Protein AF-A0A4V3HRI1-F1 (afdb_monomer_lite)

Structure (mmCIF, N/CA/C/O backbone):
data_AF-A0A4V3HRI1-F1
#
_entry.id   AF-A0A4V3HRI1-F1
#
loop_
_atom_site.group_PDB
_atom_site.id
_atom_site.type_symbol
_atom_site.label_atom_id
_atom_site.label_alt_id
_atom_site.label_comp_id
_atom_site.label_asym_id
_atom_site.label_entity_id
_atom_site.label_seq_id
_atom_site.pdbx_PDB_ins_code
_atom_site.Cartn_x
_atom_site.Cartn_y
_atom_site.Cartn_z
_atom_site.occupancy
_atom_site.B_iso_or_equiv
_atom_site.auth_seq_id
_atom_site.auth_comp_id
_atom_site.auth_asym_id
_atom_site.auth_atom_id
_atom_site.pdbx_PDB_model_num
ATOM 1 N N . MET A 1 1 ? -10.577 35.978 20.098 1.00 24.92 1 MET A N 1
ATOM 2 C CA . MET A 1 1 ? -11.403 35.533 21.237 1.00 24.92 1 MET A CA 1
ATOM 3 C C . MET A 1 1 ? -12.695 36.337 21.201 1.00 24.92 1 MET A C 1
ATOM 5 O O . MET A 1 1 ? -12.638 37.514 21.537 1.00 24.92 1 MET A O 1
ATOM 9 N N . PRO A 1 2 ? -13.817 35.806 20.691 1.00 27.47 2 PRO A N 1
ATOM 10 C CA . PRO A 1 2 ? -15.102 36.472 20.856 1.00 27.47 2 PRO A CA 1
ATOM 11 C C . PRO A 1 2 ? -15.530 36.377 22.327 1.00 27.47 2 PRO A C 1
ATOM 13 O O . PRO A 1 2 ? -15.327 35.348 22.966 1.00 27.47 2 PRO A O 1
ATOM 16 N N . SER A 1 3 ? -16.062 37.483 22.841 1.00 28.25 3 SER A N 1
ATOM 17 C CA . SER A 1 3 ? -16.582 37.689 24.197 1.00 28.25 3 SER A CA 1
ATOM 18 C C . SER A 1 3 ? -17.557 36.592 24.644 1.00 28.25 3 SER A C 1
ATOM 20 O O . SER A 1 3 ? -18.408 36.182 23.858 1.00 28.25 3 SER A O 1
ATOM 22 N N . ALA A 1 4 ? -17.456 36.171 25.910 1.00 33.59 4 ALA A N 1
ATOM 23 C CA . ALA A 1 4 ? -18.342 35.203 26.557 1.00 33.59 4 ALA A CA 1
ATOM 24 C C . ALA A 1 4 ? -19.813 35.651 26.469 1.00 33.59 4 ALA A C 1
ATOM 26 O O . ALA A 1 4 ? -20.189 36.699 26.996 1.00 33.59 4 ALA A O 1
ATOM 27 N N . VAL A 1 5 ? -20.616 34.860 25.762 1.00 35.09 5 VAL A N 1
ATOM 28 C CA . VAL A 1 5 ? -22.081 34.936 25.722 1.00 35.09 5 VAL A CA 1
ATOM 29 C C . VAL A 1 5 ? -22.601 34.010 26.829 1.00 35.09 5 VAL A C 1
ATOM 31 O O . VAL A 1 5 ? -21.946 33.012 27.121 1.00 35.09 5 VAL A O 1
ATOM 34 N N . ALA A 1 6 ? -23.721 34.353 27.475 1.00 45.34 6 ALA A N 1
ATOM 35 C CA . ALA A 1 6 ? -24.346 33.544 28.528 1.00 45.34 6 ALA A CA 1
ATOM 36 C C . ALA A 1 6 ? -24.408 32.049 28.139 1.00 45.34 6 ALA A C 1
ATOM 38 O O . ALA A 1 6 ? -24.847 31.736 27.033 1.00 45.34 6 ALA A O 1
ATOM 39 N N . GLU A 1 7 ? -23.935 31.155 29.019 1.00 64.19 7 GLU A N 1
ATOM 40 C CA . GLU A 1 7 ? -23.859 29.708 28.758 1.00 64.19 7 GLU A CA 1
ATOM 41 C C . GLU A 1 7 ? -25.259 29.158 28.453 1.00 64.19 7 GLU A C 1
ATOM 43 O O . GLU A 1 7 ? -26.156 29.252 29.290 1.00 64.19 7 GLU A O 1
ATOM 48 N N . GLY A 1 8 ? -25.460 28.621 27.247 1.00 78.94 8 GLY A N 1
ATOM 49 C CA . GLY A 1 8 ? -26.706 27.967 26.843 1.00 78.94 8 GLY A CA 1
ATOM 50 C C . GLY A 1 8 ? -26.568 26.445 26.868 1.00 78.94 8 GLY A C 1
ATOM 51 O O . GLY A 1 8 ? -25.499 25.897 27.137 1.00 78.94 8 GLY A O 1
ATOM 52 N N . VAL A 1 9 ? -27.649 25.722 26.571 1.00 86.75 9 VAL A N 1
ATOM 53 C CA . VAL A 1 9 ? -27.617 24.252 26.525 1.00 86.75 9 VAL A CA 1
ATOM 54 C C . VAL A 1 9 ? -26.749 23.792 25.353 1.00 86.75 9 VAL A C 1
ATOM 56 O O . VAL A 1 9 ? -26.982 24.184 24.206 1.00 86.75 9 VAL A O 1
ATOM 59 N N . ARG A 1 10 ? -25.754 22.942 25.624 1.00 90.12 10 ARG A N 1
ATOM 60 C CA . ARG A 1 10 ? -24.903 22.331 24.590 1.00 90.12 10 ARG A CA 1
ATOM 61 C C . ARG A 1 10 ? -25.317 20.888 24.391 1.00 90.12 10 ARG A C 1
ATOM 63 O O . ARG A 1 10 ? -25.304 20.121 25.347 1.00 90.12 10 ARG A O 1
ATOM 70 N N . ILE A 1 11 ? -25.647 20.531 23.156 1.00 89.44 11 ILE A N 1
ATOM 71 C CA . ILE A 1 11 ? -26.161 19.213 22.791 1.00 89.44 11 ILE A CA 1
ATOM 72 C C . ILE A 1 11 ? -25.170 18.545 21.837 1.00 89.44 11 ILE A C 1
ATOM 74 O O . ILE A 1 11 ? -24.733 19.156 20.860 1.00 89.44 11 ILE A O 1
ATOM 78 N N . ALA A 1 12 ? -24.828 17.291 22.108 1.00 87.75 12 ALA A N 1
ATOM 79 C CA . ALA A 1 12 ? -24.123 16.408 21.193 1.00 87.75 12 ALA A CA 1
ATOM 80 C C . ALA A 1 12 ? -24.997 15.185 20.898 1.00 87.75 12 ALA A C 1
ATOM 82 O O . ALA A 1 12 ? -25.591 14.597 21.799 1.00 87.75 12 ALA A O 1
ATOM 83 N N . ILE A 1 13 ? -25.093 14.839 19.621 1.00 85.75 13 ILE A N 1
ATOM 84 C CA . ILE A 1 13 ? -25.907 13.741 19.117 1.00 85.75 13 ILE A CA 1
ATOM 85 C C . ILE A 1 13 ? -25.004 12.874 18.252 1.00 85.75 13 ILE A C 1
ATOM 87 O O . ILE A 1 13 ? -24.439 13.363 17.271 1.00 85.75 13 ILE A O 1
ATOM 91 N N . ASP A 1 14 ? -24.892 11.593 18.570 1.00 80.38 14 ASP A N 1
ATOM 92 C CA . ASP A 1 14 ? -24.303 10.630 17.650 1.00 80.38 14 ASP A CA 1
ATOM 93 C C . ASP A 1 14 ? -25.384 9.736 17.054 1.00 80.38 14 ASP A C 1
ATOM 95 O O . ASP A 1 14 ? -26.203 9.139 17.756 1.00 80.38 14 ASP A O 1
ATOM 99 N N . ARG A 1 15 ? -25.416 9.682 15.722 1.00 74.12 15 ARG A N 1
ATOM 100 C CA . ARG A 1 15 ? -26.339 8.828 14.985 1.00 74.12 15 ARG A CA 1
ATOM 101 C C . ARG A 1 15 ? -25.663 7.503 14.658 1.00 74.12 15 ARG A C 1
ATOM 103 O O . ARG A 1 15 ? -25.000 7.371 13.621 1.00 74.12 15 ARG A O 1
ATOM 110 N N . GLY A 1 16 ? -25.963 6.495 15.464 1.00 67.56 16 GLY A N 1
ATOM 111 C CA . GLY A 1 16 ? -25.709 5.102 15.133 1.00 67.56 16 GLY A CA 1
ATOM 112 C C . GLY A 1 16 ? -26.738 4.522 14.153 1.00 67.56 16 GLY A C 1
ATOM 113 O O . GLY A 1 16 ? -27.706 5.168 13.743 1.00 67.56 16 GLY A O 1
ATOM 114 N N . GLY A 1 17 ? -26.520 3.261 13.767 1.00 63.25 17 GLY A N 1
ATOM 115 C CA . GLY A 1 17 ? -27.473 2.501 12.947 1.00 63.25 17 GLY A CA 1
ATOM 116 C C . GLY A 1 17 ? -28.652 1.915 13.737 1.00 63.25 17 GLY A C 1
ATOM 117 O O . GLY A 1 17 ? -29.704 1.662 13.156 1.00 63.25 17 GLY A O 1
ATOM 118 N N . THR A 1 18 ? -28.473 1.687 15.044 1.00 64.88 18 THR A N 1
ATOM 119 C CA . THR A 1 18 ? -29.500 1.098 15.934 1.00 64.88 18 THR A CA 1
ATOM 120 C C . THR A 1 18 ? -30.040 2.121 16.934 1.00 64.88 18 THR A C 1
ATOM 122 O O . THR A 1 18 ? -31.243 2.166 17.185 1.00 64.88 18 THR A O 1
ATOM 125 N N . PHE A 1 19 ? -29.159 2.965 17.476 1.00 74.06 19 PHE A N 1
ATOM 126 C CA . PHE A 1 19 ? -29.505 3.987 18.455 1.00 74.06 19 PHE A CA 1
ATOM 127 C C . PHE A 1 19 ? -28.988 5.361 18.032 1.00 74.06 19 PHE A C 1
ATOM 129 O O . PHE A 1 19 ? -27.998 5.471 17.308 1.00 74.06 19 PHE A O 1
ATOM 136 N N . TYR A 1 20 ? -29.663 6.396 18.513 1.00 77.56 20 TYR A N 1
ATOM 137 C CA . TYR A 1 20 ? -29.089 7.716 18.702 1.00 77.56 20 TYR A CA 1
ATOM 138 C C . TYR A 1 20 ? -28.599 7.846 20.134 1.00 77.56 20 TYR A C 1
ATOM 140 O O . TYR A 1 20 ? -29.365 7.592 21.066 1.00 77.56 20 TYR A O 1
ATOM 148 N N . ASP A 1 21 ? -27.367 8.308 20.282 1.00 83.69 21 ASP A N 1
ATOM 149 C CA . ASP A 1 21 ? -26.770 8.618 21.569 1.00 83.69 21 ASP A CA 1
ATOM 150 C C . ASP A 1 21 ? -26.835 10.130 21.782 1.00 83.69 21 ASP A C 1
ATOM 152 O O . ASP A 1 21 ? -26.384 10.915 20.945 1.00 83.69 21 ASP A O 1
ATOM 156 N N . PHE A 1 22 ? -27.434 10.540 22.895 1.00 85.69 22 PHE A N 1
ATOM 157 C CA . PHE A 1 22 ? -27.585 11.938 23.266 1.00 85.69 22 PHE A CA 1
ATOM 158 C C . PHE A 1 22 ? -26.716 12.245 24.472 1.00 85.69 22 PHE A C 1
ATOM 160 O O . PHE A 1 22 ? -26.751 11.530 25.471 1.00 85.69 22 PHE A O 1
ATOM 167 N N . TRP A 1 23 ? -25.993 13.354 24.385 1.00 91.56 23 TRP A N 1
ATOM 168 C CA . TRP A 1 23 ? -25.315 13.990 25.502 1.00 91.56 23 TRP A CA 1
ATOM 169 C C . TRP A 1 23 ? -25.706 15.466 25.529 1.00 91.56 23 TRP A C 1
ATOM 171 O O . TRP A 1 23 ? -25.721 16.131 24.489 1.00 91.56 23 TRP A O 1
ATOM 181 N N . ALA A 1 24 ? -26.006 16.007 26.704 1.00 89.31 24 ALA A N 1
ATOM 182 C CA . ALA A 1 24 ? -26.218 17.435 26.863 1.00 89.31 24 ALA A CA 1
ATOM 183 C C . ALA A 1 24 ? -25.649 17.974 28.172 1.00 89.31 24 ALA A C 1
ATOM 185 O O . ALA A 1 24 ? -25.864 17.412 29.247 1.00 89.31 24 ALA A O 1
ATOM 186 N N . ARG A 1 25 ? -24.994 19.135 28.073 1.00 90.12 25 ARG A N 1
ATOM 187 C CA . ARG A 1 25 ? -24.621 19.957 29.224 1.00 90.12 25 ARG A CA 1
ATOM 188 C C . ARG A 1 25 ? -25.647 21.068 29.385 1.00 90.12 25 ARG A C 1
ATOM 190 O O . ARG A 1 25 ? -25.727 21.965 28.540 1.00 90.12 25 ARG A O 1
ATOM 197 N N . VAL A 1 26 ? -26.396 21.008 30.480 1.00 88.12 26 VAL A N 1
ATOM 198 C CA . VAL A 1 26 ? -27.346 22.046 30.887 1.00 88.12 26 VAL A CA 1
ATOM 199 C C . VAL A 1 26 ? -26.661 22.963 31.911 1.00 88.12 26 VAL A C 1
ATOM 201 O O . VAL A 1 26 ? -26.183 22.467 32.935 1.00 88.12 26 VAL A O 1
ATOM 204 N N . PRO A 1 27 ? -26.572 24.281 31.662 1.00 83.88 27 PRO A N 1
ATOM 205 C CA . PRO A 1 27 ? -26.036 25.234 32.631 1.00 83.88 27 PRO A CA 1
ATOM 206 C C . PRO A 1 27 ? -26.767 25.138 33.978 1.00 83.88 27 PRO A C 1
ATOM 208 O O . PRO A 1 27 ? -27.993 25.132 34.025 1.00 83.88 27 PRO A O 1
ATOM 211 N N . GLY A 1 28 ? -26.018 25.051 35.079 1.00 78.31 28 GLY A N 1
ATOM 212 C CA . GLY A 1 28 ? -26.578 24.940 36.433 1.00 78.31 28 GLY A CA 1
ATOM 213 C C . GLY A 1 28 ? -26.959 23.525 36.888 1.00 78.31 28 GLY A C 1
ATOM 214 O O . GLY A 1 28 ? -27.285 23.355 38.059 1.00 78.31 28 GLY A O 1
ATOM 215 N N . HIS A 1 29 ? -26.877 22.506 36.026 1.00 81.06 29 HIS A N 1
ATOM 216 C CA . HIS A 1 29 ? -27.006 21.103 36.439 1.00 81.06 29 HIS A CA 1
ATOM 217 C C . HIS A 1 29 ? -25.636 20.517 36.822 1.00 81.06 29 HIS A C 1
ATOM 219 O O . HIS A 1 29 ? -24.636 20.751 36.140 1.00 81.06 29 HIS A O 1
ATOM 225 N N . GLU A 1 30 ? -25.583 19.730 37.905 1.00 75.38 30 GLU A N 1
ATOM 226 C CA . GLU A 1 30 ? -24.346 19.051 38.332 1.00 75.38 30 GLU A CA 1
ATOM 227 C C . GLU A 1 30 ? -23.946 17.927 37.365 1.00 75.38 30 GLU A C 1
ATOM 229 O O . GLU A 1 30 ? -22.768 17.787 37.024 1.00 75.38 30 GLU A O 1
ATOM 234 N N . LYS A 1 31 ? -24.934 17.162 36.885 1.00 79.50 31 LYS A N 1
ATOM 235 C CA . LYS A 1 31 ? -24.743 16.019 35.985 1.00 79.50 31 LYS A CA 1
ATOM 236 C C . LYS A 1 31 ? -25.119 16.355 34.547 1.00 79.50 31 LYS A C 1
ATOM 238 O O . LYS A 1 31 ? -26.060 17.109 34.297 1.00 79.50 31 LYS A O 1
ATOM 243 N N . ASP A 1 32 ? -24.397 15.739 33.621 1.00 85.88 32 ASP A N 1
ATOM 244 C CA . ASP A 1 32 ? -24.746 15.749 32.204 1.00 85.88 32 ASP A CA 1
ATOM 245 C C . ASP A 1 32 ? -25.977 14.873 31.957 1.00 85.88 32 ASP A C 1
ATOM 247 O O . ASP A 1 32 ? -26.198 13.878 32.648 1.00 85.88 32 ASP A O 1
ATOM 251 N N . VAL A 1 33 ? -26.777 15.237 30.958 1.00 85.94 33 VAL A N 1
ATOM 252 C CA . VAL A 1 33 ? -27.918 14.432 30.515 1.00 85.94 33 VAL A CA 1
ATOM 253 C C . VAL A 1 33 ? -27.425 13.482 29.431 1.00 85.94 33 VAL A C 1
ATOM 255 O O . VAL A 1 33 ? -27.007 13.944 28.369 1.00 85.94 33 VAL A O 1
ATOM 258 N N . VAL A 1 34 ? -27.479 12.173 29.684 1.00 87.00 34 VAL A N 1
ATOM 259 C CA . VAL A 1 34 ? -27.022 11.141 28.742 1.00 87.00 34 VAL A CA 1
ATOM 260 C C . VAL A 1 34 ? -28.089 10.068 28.587 1.00 87.00 34 VAL A C 1
ATOM 262 O O . VAL A 1 34 ? -28.525 9.483 29.569 1.00 87.00 34 VAL A O 1
ATOM 265 N N . PHE A 1 35 ? -28.533 9.798 27.360 1.00 85.94 35 PHE A N 1
ATOM 266 C CA . PHE A 1 35 ? -29.503 8.730 27.098 1.00 85.94 35 PHE A CA 1
ATOM 267 C C . PHE A 1 35 ? -29.447 8.255 25.647 1.00 85.94 35 PHE A C 1
ATOM 269 O O . PHE A 1 35 ? -28.860 8.904 24.781 1.00 85.94 35 PHE A O 1
ATOM 276 N N . LYS A 1 36 ? -30.093 7.115 25.380 1.00 82.81 36 LYS A N 1
ATOM 277 C CA . LYS A 1 36 ? -30.202 6.528 24.042 1.00 82.81 36 LYS A CA 1
ATOM 278 C C . LYS A 1 36 ? -31.654 6.470 23.584 1.00 82.81 36 LYS A C 1
ATOM 280 O O . LYS A 1 36 ? -32.539 6.166 24.382 1.00 82.81 36 LYS A O 1
ATOM 285 N N . LEU A 1 37 ? -31.890 6.719 22.299 1.00 81.00 37 LEU A N 1
ATOM 286 C CA . LEU A 1 37 ? -33.169 6.456 21.626 1.00 81.00 37 LEU A CA 1
ATOM 287 C C . LEU A 1 37 ? -32.949 5.477 20.478 1.00 81.00 37 LEU A C 1
ATOM 289 O O . LEU A 1 37 ? -31.879 5.469 19.880 1.00 81.00 37 LEU A O 1
ATOM 293 N N . LEU A 1 38 ? -33.949 4.666 20.139 1.00 76.19 38 LEU A N 1
ATOM 294 C CA . LEU A 1 38 ? -33.894 3.851 18.927 1.00 76.19 38 LEU A CA 1
ATOM 295 C C . LEU A 1 38 ? -33.885 4.769 17.702 1.00 76.19 38 LEU A C 1
ATOM 297 O O . LEU A 1 38 ? -34.602 5.766 17.649 1.00 76.19 38 LEU A O 1
ATOM 301 N N . THR A 1 39 ? -33.087 4.426 16.691 1.00 69.00 39 THR A N 1
ATOM 302 C CA . THR A 1 39 ? -33.037 5.191 15.433 1.00 69.00 39 THR A CA 1
ATOM 303 C C . THR A 1 39 ? -34.394 5.238 14.736 1.00 69.00 39 THR A C 1
ATOM 305 O O . THR A 1 39 ? -34.713 6.238 14.098 1.00 69.00 39 THR A O 1
ATOM 308 N N . VAL A 1 40 ? -35.187 4.171 14.866 1.00 72.94 40 VAL A N 1
ATOM 309 C CA . VAL A 1 40 ? -36.542 4.054 14.321 1.00 72.94 40 VAL A CA 1
ATOM 310 C C . VAL A 1 40 ? -37.426 3.400 15.382 1.00 72.94 40 VAL A C 1
ATOM 312 O O . VAL A 1 40 ? -37.162 2.266 15.773 1.00 72.94 40 VAL A O 1
ATOM 315 N N . CYS A 1 41 ? -38.457 4.110 15.842 1.00 77.94 41 CYS A N 1
ATOM 316 C CA . CYS A 1 41 ? -39.467 3.597 16.773 1.00 77.94 41 CYS A CA 1
ATOM 317 C C . CYS A 1 41 ? -40.840 4.204 16.426 1.00 77.94 41 CYS A C 1
ATOM 319 O O . CYS A 1 41 ? -41.270 5.159 17.077 1.00 77.94 41 CYS A O 1
ATOM 321 N N . PRO A 1 42 ? -41.514 3.693 15.376 1.00 75.50 42 PRO A N 1
ATOM 322 C CA . PRO A 1 42 ? -42.703 4.332 14.804 1.00 75.50 42 PRO A CA 1
ATOM 323 C C . PRO A 1 42 ? -43.860 4.459 15.800 1.00 75.50 42 PRO A C 1
ATOM 325 O O . PRO A 1 42 ? -44.668 5.373 15.695 1.00 75.50 42 PRO A O 1
ATOM 328 N N . ASP A 1 43 ? -43.918 3.554 16.778 1.00 75.50 43 ASP A N 1
ATOM 329 C CA . ASP A 1 43 ? -44.969 3.521 17.794 1.00 75.50 43 ASP A CA 1
ATOM 330 C C . ASP A 1 43 ? -44.791 4.603 18.878 1.00 75.50 43 ASP A C 1
ATOM 332 O O . ASP A 1 43 ? -45.740 4.910 19.601 1.00 75.50 43 ASP A O 1
ATOM 336 N N . GLU A 1 44 ? -43.597 5.202 19.005 1.00 76.00 44 GLU A N 1
ATOM 337 C CA . GLU A 1 44 ? -43.318 6.231 20.013 1.00 76.00 44 GLU A CA 1
ATOM 338 C C . GLU A 1 44 ? -43.024 7.620 19.429 1.00 76.00 44 GLU A C 1
ATOM 340 O O . GLU A 1 44 ? -43.482 8.619 19.990 1.00 76.00 44 GLU A O 1
ATOM 345 N N . TYR A 1 45 ? -42.241 7.729 18.354 1.00 78.38 45 TYR A N 1
ATOM 346 C CA . TYR A 1 45 ? -41.831 9.025 17.801 1.00 78.38 45 TYR A CA 1
ATOM 347 C C . TYR A 1 45 ? -41.513 8.956 16.306 1.00 78.38 45 TYR A C 1
ATOM 349 O O . TYR A 1 45 ? -40.907 8.000 15.827 1.00 78.38 45 TYR A O 1
ATOM 357 N N . ASP A 1 46 ? -41.858 10.032 15.592 1.00 71.19 46 ASP A N 1
ATOM 358 C CA . ASP A 1 46 ? -41.617 10.161 14.149 1.00 71.19 46 ASP A CA 1
ATOM 359 C C . ASP A 1 46 ? -40.134 10.400 13.815 1.00 71.19 46 ASP A C 1
ATOM 361 O O . ASP A 1 46 ? -39.625 9.888 12.819 1.00 71.19 46 ASP A O 1
ATOM 365 N N . ASP A 1 47 ? -39.429 11.173 14.652 1.00 75.00 47 ASP A N 1
ATOM 366 C CA . ASP A 1 47 ? -38.025 11.547 14.451 1.00 75.00 47 ASP A CA 1
ATOM 367 C C . ASP A 1 47 ? -37.245 11.524 15.776 1.00 75.00 47 ASP A C 1
ATOM 369 O O . ASP A 1 47 ? -37.516 12.296 16.700 1.00 75.00 47 ASP A O 1
ATOM 373 N N . ALA A 1 48 ? -36.256 10.630 15.867 1.00 78.50 48 ALA A N 1
ATOM 374 C CA . ALA A 1 48 ? -35.455 10.432 17.075 1.00 78.50 48 ALA A CA 1
ATOM 375 C C . ALA A 1 48 ? -34.605 11.664 17.474 1.00 78.50 48 ALA A C 1
ATOM 377 O O . ALA A 1 48 ? -34.608 12.001 18.659 1.00 78.50 48 ALA A O 1
ATOM 378 N N . PRO A 1 49 ? -33.907 12.377 16.557 1.00 79.62 49 PRO A N 1
ATOM 379 C CA . PRO A 1 49 ? -33.232 13.642 16.866 1.00 79.62 49 PRO A CA 1
ATOM 380 C C . PRO A 1 49 ? -34.146 14.680 17.516 1.00 79.62 49 PRO A C 1
ATOM 382 O O . PRO A 1 49 ? -33.798 15.231 18.561 1.00 79.62 49 PRO A O 1
ATOM 385 N N . THR A 1 50 ? -35.314 14.926 16.921 1.00 80.25 50 THR A N 1
ATOM 386 C CA . THR A 1 50 ? -36.284 15.900 17.433 1.00 80.25 50 THR A CA 1
ATOM 387 C C . THR A 1 50 ? -36.800 15.481 18.807 1.00 80.25 50 THR A C 1
ATOM 389 O O . THR A 1 50 ? -36.837 16.297 19.728 1.00 80.25 50 THR A O 1
ATOM 392 N N . GLU A 1 51 ? -37.121 14.199 18.990 1.00 83.44 51 GLU A N 1
ATOM 393 C CA . GLU A 1 51 ? -37.558 13.663 20.282 1.00 83.44 51 GLU A CA 1
ATOM 394 C C . GLU A 1 51 ? -36.471 13.770 21.364 1.00 83.44 51 GLU A C 1
ATOM 396 O O . GLU A 1 51 ? -36.765 14.127 22.505 1.00 83.44 51 GLU A O 1
ATOM 401 N N . GLY A 1 52 ? -35.206 13.508 21.030 1.00 85.00 52 GLY A N 1
ATOM 402 C CA . GLY A 1 52 ? -34.107 13.644 21.982 1.00 85.00 52 GLY A CA 1
ATOM 403 C C . GLY A 1 52 ? -33.857 15.097 22.387 1.00 85.00 52 GLY A C 1
ATOM 404 O O . GLY A 1 52 ? -33.734 15.389 23.576 1.00 85.00 52 GLY A O 1
ATOM 405 N N . ILE A 1 53 ? -33.872 16.034 21.431 1.00 85.69 53 ILE A N 1
ATOM 406 C CA . ILE A 1 53 ? -33.763 17.471 21.735 1.00 85.69 53 ILE A CA 1
ATOM 407 C C . ILE A 1 53 ? -34.941 17.921 22.605 1.00 85.69 53 ILE A C 1
ATOM 409 O O . ILE A 1 53 ? -34.728 18.649 23.574 1.00 85.69 53 ILE A O 1
ATOM 413 N N . ARG A 1 54 ? -36.163 17.442 22.330 1.00 87.19 54 ARG A N 1
ATOM 414 C CA . ARG A 1 54 ? -37.342 17.705 23.169 1.00 87.19 54 ARG A CA 1
ATOM 415 C C . ARG A 1 54 ? -37.091 17.284 24.619 1.00 87.19 54 ARG A C 1
ATOM 417 O O . ARG A 1 54 ? -37.235 18.117 25.506 1.00 87.19 54 ARG A O 1
ATOM 424 N N . ARG A 1 55 ? -36.642 16.045 24.863 1.00 89.06 55 ARG A N 1
ATOM 425 C CA . ARG A 1 55 ? -36.339 15.537 26.221 1.00 89.06 55 ARG A CA 1
ATOM 426 C C . ARG A 1 55 ? -35.252 16.351 26.931 1.00 89.06 55 ARG A C 1
ATOM 428 O O . ARG A 1 55 ? -35.358 16.595 28.130 1.00 89.06 55 ARG A O 1
ATOM 435 N N . ILE A 1 56 ? -34.228 16.803 26.203 1.00 88.38 56 ILE A N 1
ATOM 436 C CA . ILE A 1 56 ? -33.168 17.665 26.753 1.00 88.38 56 ILE A CA 1
ATOM 437 C C . ILE A 1 56 ? -33.722 19.040 27.142 1.00 88.38 56 ILE A C 1
ATOM 439 O O . ILE A 1 56 ? -33.386 19.558 28.204 1.00 88.38 56 ILE A O 1
ATOM 443 N N . LEU A 1 57 ? -34.579 19.632 26.308 1.00 85.38 57 LEU A N 1
ATOM 444 C CA . LEU A 1 57 ? -35.218 20.914 26.602 1.00 85.38 57 LEU A CA 1
ATOM 445 C C . LEU A 1 57 ? -36.185 20.815 27.786 1.00 85.38 57 LEU A C 1
ATOM 447 O O . LEU A 1 57 ? -36.209 21.722 28.614 1.00 85.38 57 LEU A O 1
ATOM 451 N N . GLU A 1 58 ? -36.929 19.716 27.920 1.00 87.69 58 GLU A N 1
ATOM 452 C CA . GLU A 1 58 ? -37.751 19.455 29.111 1.00 87.69 58 GLU A CA 1
ATOM 453 C C . GLU A 1 58 ? -36.887 19.374 30.374 1.00 87.69 58 GLU A C 1
ATOM 455 O O . GLU A 1 58 ? -37.203 20.009 31.380 1.00 87.69 58 GLU A O 1
ATOM 460 N N . ALA A 1 59 ? -35.757 18.660 30.308 1.00 85.00 59 ALA A N 1
ATOM 461 C CA . ALA A 1 59 ? -34.808 18.571 31.415 1.00 85.00 59 ALA A CA 1
ATOM 462 C C . ALA A 1 59 ? -34.178 19.931 31.763 1.00 85.00 59 ALA A C 1
ATOM 464 O O . ALA A 1 59 ? -33.955 20.212 32.936 1.00 85.00 59 ALA A O 1
ATOM 465 N N . ALA A 1 60 ? -33.914 20.778 30.764 1.00 82.81 60 ALA A N 1
ATOM 466 C CA . ALA A 1 60 ? -33.307 22.093 30.958 1.00 82.81 60 ALA A CA 1
ATOM 467 C C . ALA A 1 60 ? -34.291 23.166 31.453 1.00 82.81 60 ALA A C 1
ATOM 469 O O . ALA A 1 60 ? -33.895 24.081 32.170 1.00 82.81 60 ALA A O 1
ATOM 470 N N . THR A 1 61 ? -35.562 23.085 31.056 1.00 81.31 61 THR A N 1
ATOM 471 C CA . THR A 1 61 ? -36.586 24.100 31.373 1.00 81.31 61 THR A CA 1
ATOM 472 C C . THR A 1 61 ? -37.516 23.692 32.514 1.00 81.31 61 THR A C 1
ATOM 474 O O . THR A 1 61 ? -38.299 24.514 32.990 1.00 81.31 61 THR A O 1
ATOM 477 N N . GLY A 1 62 ? -37.485 22.421 32.931 1.00 80.38 62 GLY A N 1
ATOM 478 C CA . GLY A 1 62 ? -38.411 21.854 33.914 1.00 80.38 62 GLY A CA 1
ATOM 479 C C . GLY A 1 62 ? -39.874 21.826 33.451 1.00 80.38 62 GLY A C 1
ATOM 480 O O . GLY A 1 62 ? -40.763 21.572 34.262 1.00 80.38 62 GLY A O 1
ATOM 481 N N . SER A 1 63 ? -40.139 22.111 32.171 1.00 83.00 63 SER A N 1
ATOM 482 C CA . SER A 1 63 ? -41.479 22.226 31.589 1.00 83.00 63 SER A CA 1
ATOM 483 C C . SER A 1 63 ? -41.717 21.108 30.579 1.00 83.00 63 SER A C 1
ATOM 485 O O . SER A 1 63 ? -40.832 20.792 29.792 1.00 83.00 63 SER A O 1
ATOM 487 N N . THR A 1 64 ? -42.913 20.518 30.573 1.00 85.75 64 THR A N 1
ATOM 488 C CA . THR A 1 64 ? -43.280 19.471 29.607 1.00 85.75 64 THR A CA 1
ATOM 489 C C . THR A 1 64 ? -43.576 20.079 28.234 1.00 85.75 64 THR A C 1
ATOM 491 O O . THR A 1 64 ? -44.374 21.011 28.122 1.00 85.75 64 THR A O 1
ATOM 494 N N . ILE A 1 65 ? -42.971 19.527 27.182 1.00 83.00 65 ILE A N 1
ATOM 495 C CA . ILE A 1 65 ? -43.143 19.936 25.784 1.00 83.00 65 ILE A CA 1
ATOM 496 C C . ILE A 1 65 ? -43.901 18.823 25.056 1.00 83.00 65 ILE A C 1
ATOM 498 O O . ILE A 1 65 ? -43.450 17.676 25.014 1.00 83.00 65 ILE A O 1
ATOM 502 N N . ALA A 1 66 ? -45.055 19.148 24.469 1.00 80.75 66 ALA A N 1
ATOM 503 C CA . ALA A 1 66 ? -45.868 18.176 23.742 1.00 80.75 66 ALA A CA 1
ATOM 504 C C . ALA A 1 66 ? -45.119 17.598 22.523 1.00 80.75 66 ALA A C 1
ATOM 506 O O . ALA A 1 66 ? -44.326 18.275 21.872 1.00 80.75 66 ALA A O 1
ATOM 507 N N . ARG A 1 67 ? -45.372 16.326 22.191 1.00 77.12 67 ARG A N 1
ATOM 508 C CA . ARG A 1 67 ? -44.807 15.708 20.979 1.00 77.12 67 ARG A CA 1
ATOM 509 C C . ARG A 1 67 ? -45.405 16.359 19.726 1.00 77.12 67 ARG A C 1
ATOM 511 O O . ARG A 1 67 ? -46.575 16.733 19.722 1.00 77.12 67 ARG A O 1
ATOM 518 N N . GLY A 1 68 ? -44.600 16.490 18.671 1.00 67.69 68 GLY A N 1
ATOM 519 C CA . GLY A 1 68 ? -45.027 17.048 17.380 1.00 67.69 68 GLY A CA 1
ATOM 520 C C . GLY A 1 68 ? -45.154 18.577 17.324 1.00 67.69 68 GLY A C 1
ATOM 521 O O . GLY A 1 68 ? -45.503 19.110 16.272 1.00 67.69 68 GLY A O 1
ATOM 522 N N . THR A 1 69 ? -44.864 19.306 18.409 1.00 74.31 69 THR A N 1
ATOM 523 C CA . THR A 1 69 ? -44.809 20.777 18.380 1.00 74.31 69 THR A CA 1
ATOM 524 C C . THR A 1 69 ? -43.418 21.276 17.975 1.00 74.31 69 THR A C 1
ATOM 526 O O . THR A 1 69 ? -42.429 20.687 18.417 1.00 74.31 69 THR A O 1
ATOM 529 N N . PRO A 1 70 ? -43.309 22.377 17.205 1.00 74.44 70 PRO A N 1
ATOM 530 C CA . PRO A 1 70 ? -42.024 23.018 16.927 1.00 74.44 70 PRO A CA 1
ATOM 531 C C . PRO A 1 70 ? -41.264 23.352 18.218 1.00 74.44 70 PRO A C 1
ATOM 533 O O . PRO A 1 70 ? -41.849 23.880 19.164 1.00 74.44 70 PRO A O 1
ATOM 536 N N . LEU A 1 71 ? -39.969 23.031 18.259 1.00 79.12 71 LEU A N 1
ATOM 537 C CA . LEU A 1 71 ? -39.124 23.237 19.437 1.00 79.12 71 LEU A CA 1
ATOM 538 C C . LEU A 1 71 ? -38.518 24.645 19.435 1.00 79.12 71 LEU A C 1
ATOM 540 O O . LEU A 1 71 ? -37.953 25.074 18.430 1.00 79.12 71 LEU A O 1
ATOM 544 N N . ASP A 1 72 ? -38.582 25.337 20.574 1.00 78.62 72 ASP A N 1
ATOM 545 C CA . ASP A 1 72 ? -37.870 26.603 20.766 1.00 78.62 72 ASP A CA 1
ATOM 546 C C . ASP A 1 72 ? -36.392 26.337 21.089 1.00 78.62 72 ASP A C 1
ATOM 548 O O . ASP A 1 72 ? -36.045 25.802 22.144 1.00 78.62 72 ASP A O 1
ATOM 552 N N . LEU A 1 73 ? -35.511 26.719 20.161 1.00 79.88 73 LEU A N 1
ATOM 553 C CA . LEU A 1 73 ? -34.060 26.557 20.275 1.00 79.88 73 LEU A CA 1
ATOM 554 C C . LEU A 1 73 ? -33.355 27.810 20.816 1.00 79.88 73 LEU A C 1
ATOM 556 O O . LEU A 1 73 ? -32.120 27.867 20.816 1.00 79.88 73 LEU A O 1
ATOM 560 N N . SER A 1 74 ? -34.094 28.818 21.284 1.00 77.81 74 SER A N 1
ATOM 561 C CA . SER A 1 74 ? -33.539 29.998 21.959 1.00 77.81 74 SER A CA 1
ATOM 562 C C . SER A 1 74 ? -32.568 29.653 23.104 1.00 77.81 74 SER A C 1
ATOM 564 O O . SER A 1 74 ? -31.467 30.211 23.095 1.00 77.81 74 SER A O 1
ATOM 566 N N . PRO A 1 75 ? -32.869 28.706 24.025 1.00 79.75 75 PRO A N 1
ATOM 567 C CA . PRO A 1 75 ? -31.961 28.350 25.124 1.00 79.75 75 PRO A CA 1
ATOM 568 C C . PRO A 1 75 ? -30.776 27.465 24.699 1.00 79.75 75 PRO A C 1
ATOM 570 O O . PRO A 1 75 ? -29.880 27.203 25.502 1.00 79.75 75 PRO A O 1
ATOM 573 N N . VAL A 1 76 ? -30.757 26.979 23.454 1.00 82.81 76 VAL A N 1
ATOM 574 C CA . VAL A 1 76 ? -29.706 26.094 22.940 1.00 82.81 76 VAL A CA 1
ATOM 575 C C . VAL A 1 76 ? -28.554 26.927 22.389 1.00 82.81 76 VAL A C 1
ATOM 577 O O . VAL A 1 76 ? -28.744 27.778 21.518 1.00 82.81 76 VAL A O 1
ATOM 580 N N . GLU A 1 77 ? -27.345 26.663 22.873 1.00 86.12 77 GLU A N 1
ATOM 581 C CA . GLU A 1 77 ? -26.113 27.292 22.389 1.00 86.12 77 GLU A CA 1
ATOM 582 C C . GLU A 1 77 ? -25.632 26.621 21.100 1.00 86.12 77 GLU A C 1
ATOM 584 O O . GLU A 1 77 ? -25.339 27.288 20.108 1.00 86.12 77 GLU A O 1
ATOM 589 N N . SER A 1 78 ? -25.548 25.289 21.104 1.00 85.44 78 SER A N 1
ATOM 590 C CA . SER A 1 78 ? -25.096 24.518 19.946 1.00 85.44 78 SER A CA 1
ATOM 591 C C . SER A 1 78 ? -25.642 23.097 19.953 1.00 85.44 78 SER A C 1
ATOM 593 O O . SER A 1 78 ? -25.798 22.484 21.010 1.00 85.44 78 SER A O 1
ATOM 595 N N . ILE A 1 79 ? -25.880 22.572 18.751 1.00 84.19 79 ILE A N 1
ATOM 596 C CA . ILE A 1 79 ? -26.199 21.167 18.503 1.00 84.19 79 ILE A CA 1
ATOM 597 C C . ILE A 1 79 ? -25.095 20.616 17.611 1.00 84.19 79 ILE A C 1
ATOM 599 O O . ILE A 1 79 ? -24.908 21.081 16.487 1.00 84.19 79 ILE A O 1
ATOM 603 N N . ARG A 1 80 ? -24.338 19.644 18.112 1.00 86.19 80 ARG A N 1
ATOM 604 C CA . ARG A 1 80 ? -23.264 18.967 17.380 1.00 86.19 80 ARG A CA 1
ATOM 605 C C . ARG A 1 80 ? -23.731 17.573 17.016 1.00 86.19 80 ARG A C 1
ATOM 607 O O . ARG A 1 80 ? -24.185 16.855 17.897 1.00 86.19 80 ARG A O 1
ATOM 614 N N . MET A 1 81 ? -23.617 17.189 15.751 1.00 80.50 81 MET A N 1
ATOM 615 C CA . MET A 1 81 ? -24.153 15.915 15.289 1.00 80.50 81 MET A CA 1
ATOM 616 C C . MET A 1 81 ? -23.169 15.135 14.413 1.00 80.50 81 MET A C 1
ATOM 618 O O . MET A 1 81 ? -22.712 15.631 13.380 1.00 80.50 81 MET A O 1
ATOM 622 N N . GLY A 1 82 ? -22.872 13.898 14.814 1.00 72.75 82 GLY A N 1
ATOM 623 C CA . GLY A 1 82 ? -22.229 12.881 13.978 1.00 72.75 82 GLY A CA 1
ATOM 624 C C . GLY A 1 82 ? -23.271 12.137 13.142 1.00 72.75 82 GLY A C 1
ATOM 625 O O . GLY A 1 82 ? -24.373 11.871 13.620 1.00 72.75 82 GLY A O 1
ATOM 626 N N . THR A 1 83 ? -22.976 11.831 11.872 1.00 65.62 83 THR A N 1
ATOM 627 C CA . THR A 1 83 ? -23.921 11.095 11.016 1.00 65.62 83 THR A CA 1
ATOM 628 C C . THR A 1 83 ? -23.256 10.006 10.186 1.00 65.62 83 THR A C 1
ATOM 630 O O . THR A 1 83 ? -22.240 10.212 9.524 1.00 65.62 83 THR A O 1
ATOM 633 N N . THR A 1 84 ? -23.885 8.834 10.174 1.00 63.47 84 THR A N 1
ATOM 634 C CA . THR A 1 84 ? -23.489 7.665 9.377 1.00 63.47 84 THR A CA 1
ATOM 635 C C . THR A 1 84 ? -24.242 7.565 8.045 1.00 63.47 84 THR A C 1
ATOM 637 O O . THR A 1 84 ? -23.983 6.658 7.259 1.00 63.47 84 THR A O 1
ATOM 640 N N . VAL A 1 85 ? -25.137 8.516 7.727 1.00 62.31 85 VAL A N 1
ATOM 641 C CA . VAL A 1 85 ? -25.983 8.480 6.511 1.00 62.31 85 VAL A CA 1
ATOM 642 C C . VAL A 1 85 ? -25.156 8.439 5.230 1.00 62.31 85 VAL A C 1
ATOM 644 O O . VAL A 1 85 ? -25.485 7.685 4.320 1.00 62.31 85 VAL A O 1
ATOM 647 N N . ALA A 1 86 ? -24.076 9.220 5.152 1.00 63.03 86 ALA A N 1
ATOM 648 C CA . ALA A 1 86 ? -23.200 9.229 3.981 1.00 63.03 86 ALA A CA 1
ATOM 649 C C . ALA A 1 86 ? -22.520 7.865 3.775 1.00 63.03 86 ALA A C 1
ATOM 651 O O . ALA A 1 86 ? -22.475 7.360 2.653 1.00 63.03 86 ALA A O 1
ATOM 652 N N . THR A 1 87 ? -22.055 7.248 4.867 1.00 63.34 87 THR A N 1
ATOM 653 C CA . THR A 1 87 ? -21.433 5.919 4.858 1.00 63.34 87 THR A CA 1
ATOM 654 C C . THR A 1 87 ? -22.442 4.839 4.463 1.00 63.34 87 THR A C 1
ATOM 656 O O . THR A 1 87 ? -22.163 4.043 3.571 1.00 63.34 87 THR A O 1
ATOM 659 N N . ASN A 1 88 ? -23.645 4.843 5.043 1.00 60.78 88 ASN A N 1
ATOM 660 C CA . ASN A 1 88 ? -24.673 3.845 4.735 1.00 60.78 88 ASN A CA 1
ATOM 661 C C . ASN A 1 88 ? -25.219 4.005 3.310 1.00 60.78 88 ASN A C 1
ATOM 663 O O . ASN A 1 88 ? -25.388 3.013 2.612 1.00 60.78 88 ASN A O 1
ATOM 667 N N . ALA A 1 89 ? -25.405 5.233 2.814 1.00 62.19 89 ALA A N 1
ATOM 668 C CA . ALA A 1 89 ? -25.800 5.474 1.423 1.00 62.19 89 ALA A CA 1
ATOM 669 C C . ALA A 1 89 ? -24.733 5.004 0.411 1.00 62.19 89 ALA A C 1
ATOM 671 O O . ALA A 1 89 ? -25.066 4.589 -0.708 1.00 62.19 89 ALA A O 1
ATOM 672 N N . LEU A 1 90 ? -23.449 5.059 0.792 1.00 64.44 90 LEU A N 1
ATOM 673 C CA . LEU A 1 90 ? -22.345 4.500 0.009 1.00 64.44 90 LEU A CA 1
ATOM 674 C C . LEU A 1 90 ? -22.357 2.962 0.035 1.00 64.44 90 LEU A C 1
ATOM 676 O O . LEU A 1 90 ? -22.238 2.349 -1.024 1.00 64.44 90 LEU A O 1
ATOM 680 N N . LEU A 1 91 ? -22.548 2.354 1.211 1.00 62.69 91 LEU A N 1
ATOM 681 C CA . LEU A 1 91 ? -22.551 0.898 1.406 1.00 62.69 91 LEU A CA 1
ATOM 682 C C . LEU A 1 91 ? -23.780 0.208 0.798 1.00 62.69 91 LEU A C 1
ATOM 684 O O . LEU A 1 91 ? -23.646 -0.785 0.088 1.00 62.69 91 LEU A O 1
ATOM 688 N N . GLU A 1 92 ? -24.977 0.735 1.052 1.00 60.03 92 GLU A N 1
ATOM 689 C CA . GLU A 1 92 ? -26.245 0.122 0.642 1.00 60.03 92 GLU A CA 1
ATOM 690 C C . GLU A 1 92 ? -26.560 0.328 -0.840 1.00 60.03 92 GLU A C 1
ATOM 692 O O . GLU A 1 92 ? -27.419 -0.363 -1.384 1.00 60.03 92 GLU A O 1
ATOM 697 N N . ARG A 1 93 ? -25.894 1.286 -1.501 1.00 61.19 93 ARG A N 1
ATOM 698 C CA . ARG A 1 93 ? -26.064 1.608 -2.932 1.00 61.19 93 ARG A CA 1
ATOM 699 C C . ARG A 1 93 ? -27.500 1.940 -3.363 1.00 61.19 93 ARG A C 1
ATOM 701 O O . ARG A 1 93 ? -27.789 1.995 -4.553 1.00 61.19 93 ARG A O 1
ATOM 708 N N . LYS A 1 94 ? -28.393 2.217 -2.417 1.00 51.56 94 LYS A N 1
ATOM 709 C CA . LYS A 1 94 ? -29.781 2.612 -2.668 1.00 51.56 94 LYS A CA 1
ATOM 710 C C . LYS A 1 94 ? -29.843 4.111 -2.958 1.00 51.56 94 LYS A C 1
ATOM 712 O O . LYS A 1 94 ? -30.007 4.878 -2.020 1.00 51.56 94 LYS A O 1
ATOM 717 N N . ASP A 1 95 ? -29.641 4.553 -4.204 1.00 57.91 95 ASP A N 1
ATOM 718 C CA . ASP A 1 95 ? -30.014 5.926 -4.600 1.00 57.91 95 ASP A CA 1
ATOM 719 C C . ASP A 1 95 ? -29.952 6.203 -6.123 1.00 57.91 95 ASP A C 1
ATOM 721 O O . ASP A 1 95 ? -29.428 5.405 -6.893 1.00 57.91 95 ASP A O 1
ATOM 725 N N . GLU A 1 96 ? -30.497 7.367 -6.505 1.00 67.31 96 GLU A N 1
ATOM 726 C CA . GLU A 1 96 ? -30.690 7.980 -7.841 1.00 67.31 96 GLU A CA 1
ATOM 727 C C . GLU A 1 96 ? -29.593 7.705 -8.904 1.00 67.31 96 GLU A C 1
ATOM 729 O O . GLU A 1 96 ? -28.400 7.849 -8.637 1.00 67.31 96 GLU A O 1
ATOM 734 N N . ARG A 1 97 ? -30.013 7.389 -10.143 1.00 81.19 97 ARG A N 1
ATOM 735 C CA . ARG A 1 97 ? -29.142 7.094 -11.303 1.00 81.19 97 ARG A CA 1
ATOM 736 C C . ARG A 1 97 ? -28.231 8.283 -11.640 1.00 81.19 97 ARG A C 1
ATOM 738 O O . ARG A 1 97 ? -28.719 9.397 -11.859 1.00 81.19 97 ARG A O 1
ATOM 745 N N . VAL A 1 98 ? -26.921 8.045 -11.752 1.00 85.69 98 VAL A N 1
ATOM 746 C CA . VAL A 1 98 ? -25.908 9.087 -12.026 1.00 85.69 98 VAL A CA 1
ATOM 747 C C . VAL A 1 98 ? -25.273 8.904 -13.405 1.00 85.69 98 VAL A C 1
ATOM 749 O O . VAL A 1 98 ? -24.828 7.807 -13.758 1.00 85.69 98 VAL A O 1
ATOM 752 N N . ALA A 1 99 ? -25.180 10.003 -14.159 1.00 90.38 99 ALA A N 1
ATOM 753 C CA . ALA A 1 99 ? -24.375 10.099 -15.375 1.00 90.38 99 ALA A CA 1
ATOM 754 C C . ALA A 1 99 ? -23.046 10.826 -15.105 1.00 90.38 99 ALA A C 1
ATOM 756 O O . ALA A 1 99 ? -22.993 11.768 -14.312 1.00 90.38 99 ALA A O 1
ATOM 757 N N . LEU A 1 100 ? -21.980 10.404 -15.784 1.00 90.69 100 LEU A N 1
ATOM 758 C CA . LEU A 1 100 ? -20.647 10.998 -15.739 1.00 90.69 100 LEU A CA 1
ATOM 759 C C . LEU A 1 100 ? -20.329 11.678 -17.073 1.00 90.69 100 LEU A C 1
ATOM 761 O O . LEU A 1 100 ? -20.314 11.023 -18.113 1.00 90.69 100 LEU A O 1
ATOM 765 N N . LEU A 1 101 ? -20.002 12.967 -17.035 1.00 90.94 101 LEU A N 1
ATOM 766 C CA . LEU A 1 101 ? -19.424 13.696 -18.158 1.00 90.94 101 LEU A CA 1
ATOM 767 C C . LEU A 1 101 ? -17.914 13.835 -17.941 1.00 90.94 101 LEU A C 1
ATOM 769 O O . LEU A 1 101 ? -17.471 14.478 -16.987 1.00 90.94 101 LEU A O 1
ATOM 773 N N . ILE A 1 102 ? -17.128 13.237 -18.836 1.00 90.00 102 ILE A N 1
ATOM 774 C CA . ILE A 1 102 ? -15.660 13.188 -18.762 1.00 90.00 102 ILE A CA 1
ATOM 775 C C . ILE A 1 102 ? -15.024 13.635 -20.078 1.00 90.00 102 ILE A C 1
ATOM 777 O O . ILE A 1 102 ? -15.664 13.661 -21.127 1.00 90.00 102 ILE A O 1
ATOM 781 N N . THR A 1 103 ? -13.749 14.010 -20.039 1.00 86.50 103 THR A N 1
ATOM 782 C CA . THR A 1 103 ? -12.961 14.350 -21.234 1.00 86.50 103 THR A CA 1
ATOM 783 C C . THR A 1 103 ? -12.969 13.220 -22.265 1.00 86.50 103 THR A C 1
ATOM 785 O O . THR A 1 103 ? -12.757 12.061 -21.916 1.00 86.50 103 THR A O 1
ATOM 788 N N . LYS A 1 104 ? -13.116 13.552 -23.551 1.00 84.25 104 LYS A N 1
ATOM 789 C CA . LYS A 1 104 ? -12.988 12.571 -24.638 1.00 84.25 104 LYS A CA 1
ATOM 790 C C . LYS A 1 104 ? -11.642 11.837 -24.628 1.00 84.25 104 LYS A C 1
ATOM 792 O O . LYS A 1 104 ? -10.592 12.476 -24.552 1.00 84.25 104 LYS A O 1
ATOM 797 N N . GLY A 1 105 ? -11.690 10.516 -24.798 1.00 83.50 105 GLY A N 1
ATOM 798 C CA . GLY A 1 105 ? -10.546 9.606 -24.721 1.00 83.50 105 GLY A CA 1
ATOM 799 C C . GLY A 1 105 ? -10.299 9.052 -23.316 1.00 83.50 105 GLY A C 1
ATOM 800 O O . GLY A 1 105 ? -9.402 8.235 -23.148 1.00 83.50 105 GLY A O 1
ATOM 801 N N . PHE A 1 106 ? -11.080 9.486 -22.322 1.00 86.75 106 PHE A N 1
ATOM 802 C CA . PHE A 1 106 ? -10.989 9.043 -20.930 1.00 86.75 106 PHE A CA 1
ATOM 803 C C . PHE A 1 106 ? -12.288 8.384 -20.442 1.00 86.75 106 PHE A C 1
ATOM 805 O O . PHE A 1 106 ? -12.454 8.194 -19.240 1.00 86.75 106 PHE A O 1
ATOM 812 N N . GLY A 1 107 ? -13.207 8.012 -21.341 1.00 86.38 107 GLY A N 1
ATOM 813 C CA . GLY A 1 107 ? -14.476 7.369 -20.986 1.00 86.38 107 GLY A CA 1
ATOM 814 C C . GLY A 1 107 ? -14.311 6.094 -20.153 1.00 86.38 107 GLY A C 1
ATOM 815 O O . GLY A 1 107 ? -15.073 5.866 -19.215 1.00 86.38 107 GLY A O 1
ATOM 816 N N . ASP A 1 108 ? -13.260 5.321 -20.428 1.00 87.56 108 ASP A N 1
ATOM 817 C CA . ASP A 1 108 ? -12.937 4.091 -19.699 1.00 87.56 108 ASP A CA 1
ATOM 818 C C . ASP A 1 108 ? -12.013 4.315 -18.492 1.00 87.56 108 ASP A C 1
ATOM 820 O O . ASP A 1 108 ? -11.675 3.362 -17.791 1.00 87.56 108 ASP A O 1
ATOM 824 N N . LEU A 1 109 ? -11.605 5.556 -18.197 1.00 84.56 109 LEU A N 1
ATOM 825 C CA . LEU A 1 109 ? -10.594 5.835 -17.172 1.00 84.56 109 LEU A CA 1
ATOM 826 C C . LEU A 1 109 ? -10.993 5.288 -15.795 1.00 84.56 109 LEU A C 1
ATOM 828 O O . LEU A 1 109 ? -10.186 4.640 -15.139 1.00 84.56 109 LEU A O 1
ATOM 832 N N . LEU A 1 110 ? -12.244 5.488 -15.369 1.00 79.44 110 LEU A N 1
ATOM 833 C CA . LEU A 1 110 ? -12.726 4.973 -14.077 1.00 79.44 110 LEU A CA 1
ATOM 834 C C . LEU A 1 110 ? -13.036 3.472 -14.098 1.00 79.44 110 LEU A C 1
ATOM 836 O O . LEU A 1 110 ? -13.237 2.875 -13.048 1.00 79.44 110 LEU A O 1
ATOM 840 N N . VAL A 1 111 ? -13.092 2.861 -15.283 1.00 80.62 111 VAL A N 1
ATOM 841 C CA . VAL A 1 111 ? -13.179 1.401 -15.438 1.00 80.62 111 VAL A CA 1
ATOM 842 C C . VAL A 1 111 ? -11.801 0.764 -15.286 1.00 80.62 111 VAL A C 1
ATOM 844 O O . VAL A 1 111 ? -11.687 -0.328 -14.731 1.00 80.62 111 VAL A O 1
ATOM 847 N N . ILE A 1 112 ? -10.772 1.435 -15.803 1.00 80.88 112 ILE A N 1
ATOM 848 C CA . ILE A 1 112 ? -9.366 1.041 -15.683 1.00 80.88 112 ILE A CA 1
ATOM 849 C C . ILE A 1 112 ? -8.863 1.298 -14.252 1.00 80.88 112 ILE A C 1
ATOM 851 O O . ILE A 1 112 ? -8.104 0.494 -13.709 1.00 80.88 112 ILE A O 1
ATOM 855 N N . GLY A 1 113 ? -9.304 2.397 -13.632 1.00 76.50 113 GLY A N 1
ATOM 856 C CA . GLY A 1 113 ? -8.865 2.820 -12.307 1.00 76.50 113 GLY A CA 1
ATOM 857 C C . GLY A 1 113 ? -7.368 3.129 -12.295 1.00 76.50 113 GLY A C 1
ATOM 858 O O . GLY A 1 113 ? -6.849 3.785 -13.196 1.00 76.50 113 GLY A O 1
ATOM 859 N N . ASN A 1 114 ? -6.667 2.628 -11.282 1.00 71.56 114 ASN A N 1
ATOM 860 C CA . ASN A 1 114 ? -5.212 2.724 -11.140 1.00 71.56 114 ASN A CA 1
ATOM 861 C C . ASN A 1 114 ? -4.487 1.407 -11.484 1.00 71.56 114 ASN A C 1
ATOM 863 O O . ASN A 1 114 ? -3.322 1.259 -11.143 1.00 71.56 114 ASN A O 1
ATOM 867 N N . GLN A 1 115 ? -5.165 0.442 -12.125 1.00 70.81 115 GLN A N 1
ATOM 868 C CA . GLN A 1 115 ? -4.645 -0.905 -12.437 1.00 70.81 115 GLN A CA 1
ATOM 869 C C . GLN A 1 115 ? -4.289 -1.769 -11.207 1.00 70.81 115 GLN A C 1
ATOM 871 O O . GLN A 1 115 ? -3.916 -2.933 -11.374 1.00 70.81 115 GLN A O 1
ATOM 876 N N . ALA A 1 116 ? -4.450 -1.253 -9.984 1.00 66.56 116 ALA A N 1
ATOM 877 C CA . ALA A 1 116 ? -4.168 -1.997 -8.768 1.00 66.56 116 ALA A CA 1
ATOM 878 C C . ALA A 1 116 ? -5.165 -3.151 -8.597 1.00 66.56 116 ALA A C 1
ATOM 880 O O . ALA A 1 116 ? -6.369 -3.013 -8.831 1.00 66.56 116 ALA A O 1
ATOM 881 N N . ARG A 1 117 ? -4.659 -4.307 -8.162 1.00 70.62 117 ARG A N 1
ATOM 882 C CA . ARG A 1 117 ? -5.472 -5.487 -7.860 1.00 70.62 117 ARG A CA 1
ATOM 883 C C . ARG A 1 117 ? -5.631 -5.605 -6.345 1.00 70.62 117 ARG A C 1
ATOM 885 O O . ARG A 1 117 ? -4.628 -5.859 -5.684 1.00 70.62 117 ARG A O 1
ATOM 892 N N . PRO A 1 118 ? -6.856 -5.499 -5.791 1.00 61.94 118 PRO A N 1
ATOM 893 C CA . PRO A 1 118 ? -7.076 -5.643 -4.348 1.00 61.94 118 PRO A CA 1
ATOM 894 C C . PRO A 1 118 ? -6.568 -6.982 -3.801 1.00 61.94 118 PRO A C 1
ATOM 896 O O . PRO A 1 118 ? -6.035 -7.051 -2.700 1.00 61.94 118 PRO A O 1
ATOM 899 N N . ARG A 1 119 ? -6.709 -8.049 -4.599 1.00 69.44 119 ARG A N 1
ATOM 900 C CA . ARG A 1 119 ? -6.121 -9.366 -4.344 1.00 69.44 119 ARG A CA 1
ATOM 901 C C . ARG A 1 119 ? -5.242 -9.741 -5.526 1.00 69.44 119 ARG A C 1
ATOM 903 O O . ARG A 1 119 ? -5.720 -10.202 -6.557 1.00 69.44 119 ARG A O 1
ATOM 910 N N . LEU A 1 120 ? -3.950 -9.473 -5.377 1.00 67.12 120 LEU A N 1
ATOM 911 C CA . LEU A 1 120 ? -2.957 -9.528 -6.449 1.00 67.12 120 LEU A CA 1
ATOM 912 C C . LEU A 1 120 ? -2.898 -10.880 -7.179 1.00 67.12 120 LEU A C 1
ATOM 914 O O . LEU A 1 120 ? -2.722 -10.912 -8.397 1.00 67.12 120 LEU A O 1
ATOM 918 N N . PHE A 1 121 ? -3.103 -11.971 -6.439 1.00 71.19 121 PHE A N 1
ATOM 919 C CA . PHE A 1 121 ? -2.993 -13.351 -6.920 1.00 71.19 121 PHE A CA 1
ATOM 920 C C . PHE A 1 121 ? -4.333 -13.993 -7.322 1.00 71.19 121 PHE A C 1
ATOM 922 O O . PHE A 1 121 ? -4.360 -15.164 -7.698 1.00 71.19 121 PHE A O 1
ATOM 929 N N . ASP A 1 122 ? -5.447 -13.252 -7.282 1.00 71.31 122 ASP A N 1
ATOM 930 C CA . ASP A 1 122 ? -6.730 -13.767 -7.762 1.00 71.31 122 ASP A CA 1
ATOM 931 C C . ASP A 1 122 ? -6.707 -13.923 -9.290 1.00 71.31 122 ASP A C 1
ATOM 933 O O . ASP A 1 122 ? -6.588 -12.947 -10.035 1.00 71.31 122 ASP A O 1
ATOM 937 N N . LEU A 1 123 ? -6.898 -15.156 -9.766 1.00 66.19 123 LEU A N 1
ATOM 938 C CA . LEU A 1 123 ? -7.002 -15.456 -11.200 1.00 66.19 123 LEU A CA 1
ATOM 939 C C . LEU A 1 123 ? -8.290 -14.889 -11.822 1.00 66.19 123 LEU A C 1
ATOM 941 O O . LEU A 1 123 ? -8.320 -14.544 -13.000 1.00 66.19 123 LEU A O 1
ATOM 945 N N . SER A 1 124 ? -9.360 -14.778 -11.029 1.00 73.31 124 SER A N 1
ATOM 946 C CA . SER A 1 124 ? -10.655 -14.219 -11.441 1.00 73.31 124 SER A CA 1
ATOM 947 C C . SER A 1 124 ? -10.816 -12.802 -10.900 1.00 73.31 124 SER A C 1
ATOM 949 O O . SER A 1 124 ? -11.468 -12.578 -9.881 1.00 73.31 124 SER A O 1
ATOM 951 N N . ILE A 1 125 ? -10.193 -11.839 -11.577 1.00 68.88 125 ILE A N 1
ATOM 952 C CA . ILE A 1 125 ? -10.223 -10.436 -11.157 1.00 68.88 125 ILE A CA 1
ATOM 953 C C . ILE A 1 125 ? -11.651 -9.907 -11.253 1.00 68.88 125 ILE A C 1
ATOM 955 O O . ILE A 1 125 ? -12.230 -9.809 -12.338 1.00 68.88 125 ILE A O 1
ATOM 959 N N . ARG A 1 126 ? -12.194 -9.481 -10.116 1.00 65.94 126 ARG A N 1
ATOM 960 C CA . ARG A 1 126 ? -13.411 -8.680 -10.077 1.00 65.94 126 ARG A CA 1
ATOM 961 C C . ARG A 1 126 ? -13.027 -7.206 -10.179 1.00 65.94 126 ARG A C 1
ATOM 963 O O . ARG A 1 126 ? -12.283 -6.703 -9.343 1.00 65.94 126 ARG A O 1
ATOM 970 N N . LYS A 1 127 ? -13.522 -6.517 -11.211 1.00 67.31 127 LYS A N 1
ATOM 971 C CA . LYS A 1 127 ? -13.388 -5.056 -11.309 1.00 67.31 127 LYS A CA 1
ATOM 972 C C . LYS A 1 127 ? -14.201 -4.401 -10.191 1.00 67.31 127 LYS A C 1
ATOM 974 O O . LYS A 1 127 ? -15.298 -4.879 -9.895 1.00 67.31 127 LYS A O 1
ATOM 979 N N . LEU A 1 128 ? -13.668 -3.321 -9.617 1.00 65.19 128 LEU A N 1
ATOM 980 C CA . LEU A 1 128 ? -14.399 -2.498 -8.654 1.00 65.19 128 LEU A CA 1
ATOM 981 C C . LEU A 1 128 ? -15.675 -1.978 -9.314 1.00 65.19 128 LEU A C 1
ATOM 983 O O . LEU A 1 128 ? -15.705 -1.659 -10.510 1.00 65.19 128 LEU A O 1
ATOM 987 N N . ASP A 1 129 ? -16.741 -1.944 -8.535 1.00 61.69 129 ASP A N 1
ATOM 988 C CA . ASP A 1 129 ? -18.047 -1.564 -9.044 1.00 61.69 129 ASP A CA 1
ATOM 989 C C . ASP A 1 129 ? -18.212 -0.029 -9.083 1.00 61.69 129 ASP A C 1
ATOM 991 O O . ASP A 1 129 ? -17.478 0.715 -8.431 1.00 61.69 129 ASP A O 1
ATOM 995 N N . ARG A 1 130 ? -19.127 0.471 -9.917 1.00 69.69 130 ARG A N 1
ATOM 996 C CA . ARG A 1 130 ? -19.145 1.878 -10.356 1.00 69.69 130 ARG A CA 1
ATOM 997 C C . ARG A 1 130 ? -20.228 2.684 -9.648 1.00 69.69 130 ARG A C 1
ATOM 999 O O . ARG A 1 130 ? -21.298 2.178 -9.333 1.00 69.69 130 ARG A O 1
ATOM 1006 N N . LEU A 1 131 ? -19.967 3.980 -9.467 1.00 72.31 131 LEU A N 1
ATOM 1007 C CA . LEU A 1 131 ? -20.942 4.936 -8.919 1.00 72.31 131 LEU A CA 1
ATOM 1008 C C . LEU A 1 131 ? -21.804 5.621 -9.992 1.00 72.31 131 LEU A C 1
ATOM 1010 O O . LEU A 1 131 ? -22.706 6.384 -9.654 1.00 72.31 131 LEU A O 1
ATOM 1014 N N . TYR A 1 132 ? -21.509 5.377 -11.269 1.00 81.88 132 TYR A N 1
ATOM 1015 C CA . TYR A 1 132 ? -22.213 5.925 -12.425 1.00 81.88 132 TYR A CA 1
ATOM 1016 C C . TYR A 1 132 ? -22.695 4.787 -13.330 1.00 81.88 132 TYR A C 1
ATOM 1018 O O . TYR A 1 132 ? -22.065 3.732 -13.411 1.00 81.88 132 TYR A O 1
ATOM 1026 N N . GLU A 1 133 ? -23.779 5.031 -14.061 1.00 85.81 133 GLU A N 1
ATOM 1027 C CA . GLU A 1 133 ? -24.340 4.069 -15.023 1.00 85.81 133 GLU A CA 1
ATOM 1028 C C . GLU A 1 133 ? -24.025 4.442 -16.472 1.00 85.81 133 GLU A C 1
ATOM 1030 O O . GLU A 1 133 ? -23.921 3.574 -17.338 1.00 85.81 133 GLU A O 1
ATOM 1035 N N . ARG A 1 134 ? -23.868 5.743 -16.744 1.00 88.75 134 ARG A N 1
ATOM 1036 C CA . ARG A 1 134 ? -23.655 6.276 -18.090 1.00 88.75 134 ARG A CA 1
ATOM 1037 C C . ARG A 1 134 ? -22.453 7.196 -18.122 1.00 88.75 134 ARG A C 1
ATOM 1039 O O . ARG A 1 134 ? -22.326 8.059 -17.262 1.00 88.75 134 ARG A O 1
ATOM 1046 N N . VAL A 1 135 ? -21.610 7.029 -19.138 1.00 90.31 135 VAL A N 1
ATOM 1047 C CA . VAL A 1 135 ? -20.495 7.934 -19.430 1.00 90.31 135 VAL A CA 1
ATOM 1048 C C . VAL A 1 135 ? -20.779 8.661 -20.729 1.00 90.31 135 VAL A C 1
ATOM 1050 O O . VAL A 1 135 ? -21.119 8.034 -21.734 1.00 90.31 135 VAL A O 1
ATOM 1053 N N . VAL A 1 136 ? -20.609 9.976 -20.702 1.00 89.19 136 VAL A N 1
ATOM 1054 C CA . VAL A 1 136 ? -20.591 10.822 -21.886 1.00 89.19 136 VAL A CA 1
ATOM 1055 C C . VAL A 1 136 ? -19.222 11.467 -21.988 1.00 89.19 136 VAL A C 1
ATOM 1057 O O . VAL A 1 136 ? -18.768 12.193 -21.105 1.00 89.19 136 VAL A O 1
ATOM 1060 N N . GLU A 1 137 ? -18.552 11.181 -23.093 1.00 85.12 137 GLU A N 1
ATOM 1061 C CA . GLU A 1 137 ? -17.289 11.807 -23.432 1.00 85.12 137 GLU A CA 1
ATOM 1062 C C . GLU A 1 137 ? -17.542 13.179 -24.056 1.00 85.12 137 GLU A C 1
ATOM 1064 O O . GLU A 1 137 ? -17.870 13.294 -25.241 1.00 85.12 137 GLU A O 1
ATOM 1069 N N . GLY A 1 138 ? -17.353 14.234 -23.265 1.00 67.06 138 GLY A N 1
ATOM 1070 C CA . GLY A 1 138 ? -17.431 15.606 -23.742 1.00 67.06 138 GLY A CA 1
ATOM 1071 C C . GLY A 1 138 ? -16.472 15.799 -24.914 1.00 67.06 138 GLY A C 1
ATOM 1072 O O . GLY A 1 138 ? -15.255 15.638 -24.774 1.00 67.06 138 GLY A O 1
ATOM 1073 N N . ARG A 1 139 ? -17.013 16.124 -26.096 1.00 57.72 139 ARG A N 1
ATOM 1074 C CA . ARG A 1 139 ? -16.252 16.255 -27.349 1.00 57.72 139 ARG A CA 1
ATOM 1075 C C . ARG A 1 139 ? -15.282 17.445 -27.313 1.00 57.72 139 ARG A C 1
ATOM 1077 O O . ARG A 1 139 ? -15.540 18.436 -27.987 1.00 57.72 139 ARG A O 1
ATOM 1084 N N . ARG A 1 140 ? -14.150 17.364 -26.599 1.00 55.28 140 ARG A N 1
ATOM 1085 C CA . ARG A 1 140 ? -12.989 18.274 -26.737 1.00 55.28 140 ARG A CA 1
ATOM 1086 C C . ARG A 1 140 ? -11.719 17.747 -26.046 1.00 55.28 140 ARG A C 1
ATOM 1088 O O . ARG A 1 140 ? -11.790 17.054 -25.039 1.00 55.28 140 ARG A O 1
ATOM 1095 N N . ARG A 1 141 ? -10.554 18.116 -26.607 1.00 50.72 141 ARG A N 1
ATOM 1096 C CA . ARG A 1 141 ? -9.228 18.030 -25.964 1.00 50.72 141 ARG A CA 1
ATOM 1097 C C . ARG A 1 141 ? -9.029 19.267 -25.081 1.00 50.72 141 ARG A C 1
ATOM 1099 O O . ARG A 1 141 ? -9.299 20.381 -25.522 1.00 50.72 141 ARG A O 1
ATOM 1106 N N . ILE A 1 142 ? -8.574 19.043 -23.858 1.00 52.28 142 ILE A N 1
ATOM 1107 C CA . ILE A 1 142 ? -8.379 20.040 -22.795 1.00 52.28 142 ILE A CA 1
ATOM 1108 C C . ILE A 1 142 ? -6.982 20.667 -22.902 1.00 52.28 142 ILE A C 1
ATOM 1110 O O . ILE A 1 142 ? -6.113 20.058 -23.531 1.00 52.28 142 ILE A O 1
ATOM 1114 N N . PRO A 1 143 ? -6.747 21.868 -22.334 1.00 52.16 143 PRO A N 1
ATOM 1115 C CA . PRO A 1 143 ? -5.408 22.419 -22.197 1.00 52.16 143 PRO A CA 1
ATOM 1116 C C . PRO A 1 143 ? -4.389 21.410 -21.660 1.00 52.16 143 PRO A C 1
ATOM 1118 O O . PRO A 1 143 ? -4.601 20.815 -20.613 1.00 52.16 143 PRO A O 1
ATOM 1121 N N . THR A 1 144 ? -3.296 21.201 -22.390 1.00 45.62 144 THR A N 1
ATOM 1122 C CA . THR A 1 144 ? -2.213 20.286 -21.997 1.00 45.62 144 THR A CA 1
ATOM 1123 C C . THR A 1 144 ? -1.091 21.088 -21.346 1.00 45.62 144 THR A C 1
ATOM 1125 O O . THR A 1 144 ? -0.717 22.150 -21.851 1.00 45.62 144 THR A O 1
ATOM 1128 N N . ARG A 1 145 ? -0.540 20.576 -20.240 1.00 45.88 145 ARG A N 1
ATOM 1129 C CA . ARG A 1 145 ? 0.673 21.116 -19.616 1.00 45.88 145 ARG A CA 1
ATOM 1130 C C . ARG A 1 145 ? 1.831 21.011 -20.608 1.00 45.88 145 ARG A C 1
ATOM 1132 O O . ARG A 1 145 ? 2.142 19.923 -21.090 1.00 45.88 145 ARG A O 1
ATOM 1139 N N . LEU A 1 146 ? 2.470 22.132 -20.923 1.00 46.91 146 LEU A N 1
ATOM 1140 C CA . LEU A 1 146 ? 3.698 22.133 -21.709 1.00 46.91 146 LEU A CA 1
ATOM 1141 C C . LEU A 1 146 ? 4.893 22.082 -20.752 1.00 46.91 146 LEU A C 1
ATOM 1143 O O . LEU A 1 146 ? 5.140 23.030 -20.015 1.00 46.91 146 LEU A O 1
ATOM 1147 N N . GLY A 1 147 ? 5.669 20.997 -20.796 1.00 42.88 147 GLY A N 1
ATOM 1148 C CA . GLY A 1 147 ? 6.974 20.915 -20.120 1.00 42.88 147 GLY A CA 1
ATOM 1149 C C . GLY A 1 147 ? 8.055 21.812 -20.749 1.00 42.88 147 GLY A C 1
ATOM 1150 O O . GLY A 1 147 ? 9.173 21.879 -20.251 1.00 42.88 147 GLY A O 1
ATOM 1151 N N . TRP A 1 148 ? 7.731 22.508 -21.843 1.00 45.44 148 TRP A N 1
ATOM 1152 C CA . TRP A 1 148 ? 8.639 23.355 -22.611 1.00 45.44 148 TRP A CA 1
ATOM 1153 C C . TRP A 1 148 ? 7.945 24.673 -22.973 1.00 45.44 148 TRP A C 1
ATOM 1155 O O . TRP A 1 148 ? 6.811 24.651 -23.441 1.00 45.44 148 TRP A O 1
ATOM 1165 N N . LYS A 1 149 ? 8.601 25.820 -22.756 1.00 48.09 149 LYS A N 1
ATOM 1166 C CA . LYS A 1 149 ? 8.075 27.150 -23.115 1.00 48.09 149 LYS A CA 1
ATOM 1167 C C . LYS A 1 149 ? 8.419 27.486 -24.576 1.00 48.09 149 LYS A C 1
ATOM 1169 O O . LYS A 1 149 ? 9.555 27.898 -24.817 1.00 48.09 149 LYS A O 1
ATOM 1174 N N . PRO A 1 150 ? 7.489 27.403 -25.546 1.00 52.88 150 PRO A N 1
ATOM 1175 C CA . PRO A 1 150 ? 7.664 28.117 -26.802 1.00 52.88 150 PRO A CA 1
ATOM 1176 C C . PRO A 1 150 ? 7.536 29.633 -26.535 1.00 52.88 150 PRO A C 1
ATOM 1178 O O . PRO A 1 150 ? 6.600 30.050 -25.852 1.00 52.88 150 PRO A O 1
ATOM 1181 N N . PRO A 1 151 ? 8.453 30.476 -27.039 1.00 52.91 151 PRO A N 1
ATOM 1182 C CA . PRO A 1 151 ? 8.517 31.897 -26.682 1.00 52.91 151 PRO A CA 1
ATOM 1183 C C . PRO A 1 151 ? 7.373 32.780 -27.227 1.00 52.91 151 PRO A C 1
ATOM 1185 O O . PRO A 1 151 ? 7.297 33.946 -26.853 1.00 52.91 151 PRO A O 1
ATOM 1188 N N . SER A 1 152 ? 6.456 32.265 -28.055 1.00 59.56 152 SER A N 1
ATOM 1189 C CA . SER A 1 152 ? 5.259 33.009 -28.482 1.00 59.56 152 SER A CA 1
ATOM 1190 C C . SER A 1 152 ? 4.144 32.071 -28.960 1.00 59.56 152 SER A C 1
ATOM 1192 O O . SER A 1 152 ? 4.141 31.634 -30.111 1.00 59.56 152 SER A O 1
ATOM 1194 N N . ASP A 1 153 ? 3.185 31.759 -28.093 1.00 65.12 153 ASP A N 1
ATOM 1195 C CA . ASP A 1 153 ? 1.952 31.071 -28.485 1.00 65.12 153 ASP A CA 1
ATOM 1196 C C . ASP A 1 153 ? 0.754 31.799 -27.833 1.00 65.12 153 ASP A C 1
ATOM 1198 O O . ASP A 1 153 ? 0.702 31.891 -26.603 1.00 65.12 153 ASP A O 1
ATOM 1202 N N . PRO A 1 154 ? -0.172 32.380 -28.629 1.00 66.69 154 PRO A N 1
ATOM 1203 C CA . PRO A 1 154 ? -1.325 33.140 -28.133 1.00 66.69 154 PRO A CA 1
ATOM 1204 C C . PRO A 1 154 ? -2.342 32.281 -27.369 1.00 66.69 154 PRO A C 1
ATOM 1206 O O . PRO A 1 154 ? -3.210 32.827 -26.690 1.00 66.69 154 PRO A O 1
ATOM 1209 N N . ASP A 1 155 ? -2.235 30.954 -27.459 1.00 69.62 155 ASP A N 1
ATOM 1210 C CA . ASP A 1 155 ? -3.057 30.020 -26.700 1.00 69.62 155 ASP A CA 1
ATOM 1211 C C . ASP A 1 155 ? -2.463 29.689 -25.319 1.00 69.62 155 ASP A C 1
ATOM 1213 O O . ASP A 1 155 ? -3.063 28.917 -24.570 1.00 69.62 155 ASP A O 1
ATOM 1217 N N . LEU A 1 156 ? -1.313 30.258 -24.937 1.00 71.50 156 LEU A N 1
ATOM 1218 C CA . LEU A 1 156 ? -0.759 30.097 -23.591 1.00 71.50 156 LEU A CA 1
ATOM 1219 C C . LEU A 1 156 ? -1.457 31.011 -22.584 1.00 71.50 156 LEU A C 1
ATOM 1221 O O . LEU A 1 156 ? -1.636 32.205 -22.813 1.00 71.50 156 LEU A O 1
ATOM 1225 N N . PHE A 1 157 ? -1.805 30.458 -21.429 1.00 72.19 157 PHE A N 1
ATOM 1226 C CA . PHE A 1 157 ? -2.357 31.198 -20.299 1.00 72.19 157 PHE A CA 1
ATOM 1227 C C . PHE A 1 157 ? -1.861 30.599 -18.980 1.00 72.19 157 PHE A C 1
ATOM 1229 O O . PHE A 1 157 ? -1.340 29.486 -18.954 1.00 72.19 157 PHE A O 1
ATOM 1236 N N . HIS A 1 158 ? -2.007 31.340 -17.884 1.00 72.56 158 HIS A N 1
ATOM 1237 C CA . HIS A 1 158 ? -1.668 30.845 -16.552 1.00 72.56 158 HIS A CA 1
ATOM 1238 C C . HIS A 1 158 ? -2.885 30.179 -15.904 1.00 72.56 158 HIS A C 1
ATOM 1240 O O . HIS A 1 158 ? -3.963 30.776 -15.867 1.00 72.56 158 HIS A O 1
ATOM 1246 N N . GLY A 1 159 ? -2.706 28.953 -15.413 1.00 69.00 159 GLY A N 1
ATOM 1247 C CA . GLY A 1 159 ? -3.659 28.279 -14.536 1.00 69.00 159 GLY A CA 1
ATOM 1248 C C . GLY A 1 159 ? -3.741 28.938 -13.156 1.00 69.00 159 GLY A C 1
ATOM 1249 O O . GLY A 1 159 ? -2.964 29.841 -12.827 1.00 69.00 159 GLY A O 1
ATOM 1250 N N . VAL A 1 160 ? -4.682 28.482 -12.331 1.00 74.94 160 VAL A N 1
ATOM 1251 C CA . VAL A 1 160 ? -4.886 28.955 -10.950 1.00 74.94 160 VAL A CA 1
ATOM 1252 C C . VAL A 1 160 ? -3.624 28.779 -10.090 1.00 74.94 160 VAL A C 1
ATOM 1254 O O . VAL A 1 160 ? -3.359 29.595 -9.210 1.00 74.94 160 VAL A O 1
ATOM 1257 N N . ASN A 1 161 ? -2.813 27.754 -10.355 1.00 68.25 161 ASN A N 1
ATOM 1258 C CA . ASN A 1 161 ? -1.545 27.496 -9.660 1.00 68.25 161 ASN A CA 1
ATOM 1259 C C . ASN A 1 161 ? -0.339 28.285 -10.233 1.00 68.25 161 ASN A C 1
ATOM 1261 O O . ASN A 1 161 ? 0.782 28.132 -9.746 1.00 68.25 161 ASN A O 1
ATOM 1265 N N . GLY A 1 162 ? -0.548 29.109 -11.268 1.00 66.94 162 GLY A N 1
ATOM 1266 C CA . GLY A 1 162 ? 0.495 29.868 -11.963 1.00 66.94 162 GLY A CA 1
ATOM 1267 C C . GLY A 1 162 ? 1.243 29.101 -13.063 1.00 66.94 162 GLY A C 1
ATOM 1268 O O . GLY A 1 162 ? 2.091 29.696 -13.738 1.00 66.94 162 GLY A O 1
ATOM 1269 N N . GLU A 1 163 ? 0.938 27.822 -13.292 1.00 68.06 163 GLU A N 1
ATOM 1270 C CA . GLU A 1 163 ? 1.513 27.025 -14.376 1.00 68.06 163 GLU A CA 1
ATOM 1271 C C . GLU A 1 163 ? 1.042 27.509 -15.746 1.00 68.06 163 GLU A C 1
ATOM 1273 O O . GLU A 1 163 ? -0.077 27.983 -15.926 1.00 68.06 163 GLU A O 1
ATOM 1278 N N . VAL A 1 164 ? 1.924 27.389 -16.738 1.00 67.62 164 VAL A N 1
ATOM 1279 C CA . VAL A 1 164 ? 1.609 27.766 -18.115 1.00 67.62 164 VAL A CA 1
ATOM 1280 C C . VAL A 1 164 ? 0.871 26.609 -18.786 1.00 67.62 164 VAL A C 1
ATOM 1282 O O . VAL A 1 164 ? 1.440 25.544 -19.037 1.00 67.62 164 VAL A O 1
ATOM 1285 N N . LEU A 1 165 ? -0.396 26.841 -19.105 1.00 67.81 165 LEU A N 1
ATOM 1286 C CA . LEU A 1 165 ? -1.269 25.926 -19.824 1.00 67.81 165 LEU A CA 1
ATOM 1287 C C . LEU A 1 165 ? -1.451 26.407 -21.262 1.00 67.81 165 LEU A C 1
ATOM 1289 O O . LEU A 1 165 ? -1.536 27.604 -21.520 1.00 67.81 165 LEU A O 1
ATOM 1293 N N . ARG A 1 166 ? -1.558 25.473 -22.211 1.00 69.12 166 ARG A N 1
ATOM 1294 C CA . ARG A 1 166 ? -1.892 25.795 -23.605 1.00 69.12 166 ARG A CA 1
ATOM 1295 C C . ARG A 1 166 ? -3.337 25.451 -23.899 1.00 69.12 166 ARG A C 1
ATOM 1297 O O . ARG A 1 166 ? -3.704 24.284 -23.844 1.00 69.12 166 ARG A O 1
ATOM 1304 N N . ARG A 1 167 ? -4.154 26.424 -24.282 1.00 64.06 167 ARG A N 1
ATOM 1305 C CA . ARG A 1 167 ? -5.545 26.244 -24.702 1.00 64.06 167 ARG A CA 1
ATOM 1306 C C . ARG A 1 167 ? -5.598 25.458 -26.013 1.00 64.06 167 ARG A C 1
ATOM 1308 O O . ARG A 1 167 ? -5.298 25.979 -27.073 1.00 64.06 167 ARG A O 1
ATOM 1315 N N . VAL A 1 168 ? -6.004 24.189 -25.954 1.00 61.66 168 VAL A N 1
ATOM 1316 C CA . VAL A 1 168 ? -6.050 23.339 -27.158 1.00 61.66 168 VAL A CA 1
ATOM 1317 C C . VAL A 1 168 ? -7.274 23.658 -28.030 1.00 61.66 168 VAL A C 1
ATOM 1319 O O . VAL A 1 168 ? -7.133 23.749 -29.247 1.00 61.66 168 VAL A O 1
ATOM 1322 N N . ARG A 1 169 ? -8.471 23.837 -27.439 1.00 65.31 169 ARG A N 1
ATOM 1323 C CA . ARG A 1 169 ? -9.724 24.289 -28.096 1.00 65.31 169 ARG A CA 1
ATOM 1324 C C . ARG A 1 169 ? -10.684 24.927 -27.069 1.00 65.31 169 ARG A C 1
ATOM 1326 O O . ARG A 1 169 ? -10.589 24.617 -25.885 1.00 65.31 169 ARG A O 1
ATOM 1333 N N . LYS A 1 170 ? -11.621 25.788 -27.512 1.00 69.50 170 LYS A N 1
ATOM 1334 C CA . LYS A 1 170 ? -12.726 26.348 -26.678 1.00 69.50 170 LYS A CA 1
ATOM 1335 C C . LYS A 1 170 ? -13.735 25.254 -26.256 1.00 69.50 170 LYS A C 1
ATOM 1337 O O . LYS A 1 170 ? -13.545 24.112 -26.669 1.00 69.50 170 LYS A O 1
ATOM 1342 N N . LEU A 1 171 ? -14.810 25.560 -25.509 1.00 73.50 171 LEU A N 1
ATOM 1343 C CA . LEU A 1 171 ? -15.953 24.664 -25.183 1.00 73.50 171 LEU A CA 1
ATOM 1344 C C . LEU A 1 171 ? -17.080 24.669 -26.252 1.00 73.50 171 LEU A C 1
ATOM 1346 O O . LEU A 1 171 ? -17.238 25.665 -26.959 1.00 73.50 171 LEU A O 1
ATOM 1350 N N . ASP A 1 172 ? -17.764 23.532 -26.495 1.00 80.94 172 ASP A N 1
ATOM 1351 C CA . ASP A 1 172 ? -18.913 23.445 -27.431 1.00 80.94 172 ASP A CA 1
ATOM 1352 C C . ASP A 1 172 ? -20.186 23.616 -26.629 1.00 80.94 172 ASP A C 1
ATOM 1354 O O . ASP A 1 172 ? -20.686 22.639 -26.080 1.00 80.94 172 ASP A O 1
ATOM 1358 N N . ALA A 1 173 ? -20.715 24.826 -26.521 1.00 80.75 173 ALA A N 1
ATOM 1359 C CA . ALA A 1 173 ? -21.973 24.982 -25.801 1.00 80.75 173 ALA A CA 1
ATOM 1360 C C . ALA A 1 173 ? -23.102 24.150 -26.451 1.00 80.75 173 ALA A C 1
ATOM 1362 O O . ALA A 1 173 ? -23.894 23.525 -25.751 1.00 80.75 173 ALA A O 1
ATOM 1363 N N . GLU A 1 174 ? -23.132 24.068 -27.786 1.00 84.94 174 GLU A N 1
ATOM 1364 C CA . GLU A 1 174 ? -24.174 23.352 -28.530 1.00 84.94 174 GLU A CA 1
ATOM 1365 C C . GLU A 1 174 ? -24.047 21.834 -28.403 1.00 84.94 174 GLU A C 1
ATOM 1367 O O . GLU A 1 174 ? -25.039 21.150 -28.153 1.00 84.94 174 GLU A O 1
ATOM 1372 N N . ALA A 1 175 ? -22.837 21.280 -28.551 1.00 83.44 175 ALA A N 1
ATOM 1373 C CA . ALA A 1 175 ? -22.663 19.835 -28.382 1.00 83.44 175 ALA A CA 1
ATOM 1374 C C . ALA A 1 175 ? -22.898 19.404 -26.927 1.00 83.44 175 ALA A C 1
ATOM 1376 O O . ALA A 1 175 ? -23.565 18.399 -26.710 1.00 83.44 175 ALA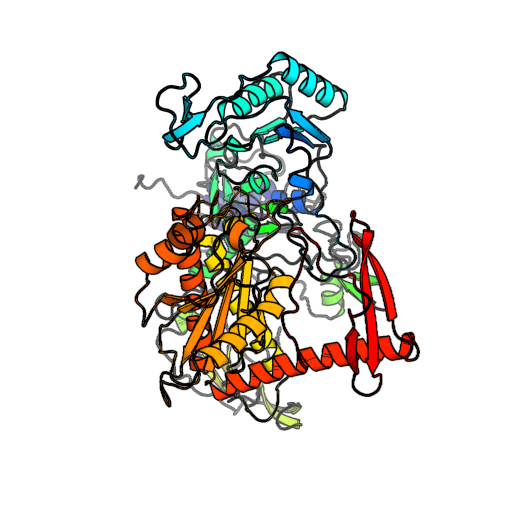 A O 1
ATOM 1377 N N . VAL A 1 176 ? -22.432 20.191 -25.947 1.00 86.75 176 VAL A N 1
ATOM 1378 C CA . VAL A 1 176 ? -22.697 19.926 -24.525 1.00 86.75 176 VAL A CA 1
ATOM 1379 C C . VAL A 1 176 ? -24.197 19.949 -24.245 1.00 86.75 176 VAL A C 1
ATOM 1381 O O . VAL A 1 176 ? -24.695 19.043 -23.589 1.00 86.75 176 VAL A O 1
ATOM 1384 N N . ARG A 1 177 ? -24.942 20.933 -24.765 1.00 88.50 177 ARG A N 1
ATOM 1385 C CA . ARG A 1 177 ? -26.398 20.993 -24.570 1.00 88.50 177 ARG A CA 1
ATOM 1386 C C . ARG A 1 177 ? -27.102 19.759 -25.144 1.00 88.50 177 ARG A C 1
ATOM 1388 O O . ARG A 1 177 ? -27.929 19.180 -24.452 1.00 88.50 177 ARG A O 1
ATOM 1395 N N . ARG A 1 178 ? -26.715 19.288 -26.337 1.00 89.06 178 ARG A N 1
ATOM 1396 C CA . ARG A 1 178 ? -27.250 18.035 -26.914 1.00 89.06 178 ARG A CA 1
ATOM 1397 C C . ARG A 1 178 ? -26.936 16.812 -26.056 1.00 89.06 178 ARG A C 1
ATOM 1399 O O . ARG A 1 178 ? -27.796 15.954 -25.880 1.00 89.06 178 ARG A O 1
ATOM 1406 N N . ASP A 1 179 ? -25.715 16.737 -25.532 1.00 89.88 179 ASP A N 1
ATOM 1407 C CA . ASP A 1 179 ? -25.295 15.658 -24.640 1.00 89.88 179 ASP A CA 1
ATOM 1408 C C . ASP A 1 179 ? -26.122 15.663 -23.336 1.00 89.88 179 ASP A C 1
ATOM 1410 O O . ASP A 1 179 ? -26.558 14.610 -22.869 1.00 89.88 179 ASP A O 1
ATOM 1414 N N . LEU A 1 180 ? -26.405 16.847 -22.780 1.00 92.00 180 LEU A N 1
ATOM 1415 C CA . LEU A 1 180 ? -27.264 17.021 -21.605 1.00 92.00 180 LEU A CA 1
ATOM 1416 C C . LEU A 1 180 ? -28.737 16.684 -21.895 1.00 92.00 180 LEU A C 1
ATOM 1418 O O . LEU A 1 180 ? -29.368 16.009 -21.083 1.00 92.00 180 LEU A O 1
ATOM 1422 N N . ASP A 1 181 ? -29.278 17.098 -23.044 1.00 92.25 181 ASP A N 1
ATOM 1423 C CA . ASP A 1 181 ? -30.655 16.787 -23.464 1.00 92.25 181 ASP A CA 1
ATOM 1424 C C . ASP A 1 181 ? -30.866 15.275 -23.620 1.00 92.25 181 ASP A C 1
ATOM 1426 O O . ASP A 1 181 ? -31.880 14.722 -23.181 1.00 92.25 181 ASP A O 1
ATOM 1430 N N . MET A 1 182 ? -29.881 14.585 -24.201 1.00 93.25 182 MET A N 1
ATOM 1431 C CA . MET A 1 182 ? -29.873 13.127 -24.312 1.00 93.25 182 MET A CA 1
ATOM 1432 C C . MET A 1 182 ? -29.930 12.474 -22.926 1.00 93.25 182 MET A C 1
ATOM 1434 O O . MET A 1 182 ? -30.812 11.654 -22.677 1.00 93.25 182 MET A O 1
ATOM 1438 N N . LEU A 1 183 ? -29.054 12.875 -21.997 1.00 92.75 183 LEU A N 1
ATOM 1439 C CA . LEU A 1 183 ? -29.052 12.342 -20.629 1.00 92.75 183 LEU A CA 1
ATOM 1440 C C . LEU A 1 183 ? -30.374 12.607 -19.899 1.00 92.75 183 LEU A C 1
ATOM 1442 O O . LEU A 1 183 ? -30.882 11.738 -19.185 1.00 92.75 183 LEU A O 1
ATOM 1446 N N . TRP A 1 184 ? -30.959 13.789 -20.093 1.00 93.12 184 TRP A N 1
ATOM 1447 C CA . TRP A 1 184 ? -32.240 14.139 -19.489 1.00 93.12 184 TRP A CA 1
ATOM 1448 C C . TRP A 1 184 ? -33.374 13.244 -20.002 1.00 93.12 184 TRP A C 1
ATOM 1450 O O . TRP A 1 184 ? -34.202 12.774 -19.211 1.00 93.12 184 TRP A O 1
ATOM 1460 N N . THR A 1 185 ? -33.372 12.967 -21.310 1.00 92.69 185 THR A N 1
ATOM 1461 C CA . THR A 1 185 ? -34.335 12.091 -21.996 1.00 92.69 185 THR A CA 1
ATOM 1462 C C . THR A 1 185 ? -34.179 10.626 -21.579 1.00 92.69 185 THR A C 1
ATOM 1464 O O . THR A 1 185 ? -35.174 9.935 -21.389 1.00 92.69 185 THR A O 1
ATOM 1467 N N . GLU A 1 186 ? -32.948 10.163 -21.338 1.00 91.94 186 GLU A N 1
ATOM 1468 C CA . GLU A 1 186 ? -32.640 8.822 -20.802 1.00 91.94 186 GLU A CA 1
ATOM 1469 C C . GLU A 1 186 ? -33.032 8.644 -19.313 1.00 91.94 186 GLU A C 1
ATOM 1471 O O . GLU A 1 186 ? -32.895 7.554 -18.741 1.00 91.94 186 GLU A O 1
ATOM 1476 N N . GLY A 1 187 ? -33.544 9.704 -18.674 1.00 90.62 187 GLY A N 1
ATOM 1477 C CA . GLY A 1 187 ? -34.066 9.688 -17.307 1.00 90.62 187 GLY A CA 1
ATOM 1478 C C . GLY A 1 187 ? -33.040 10.030 -16.225 1.00 90.62 187 GLY A C 1
ATOM 1479 O O . GLY A 1 187 ? -33.338 9.867 -15.042 1.00 90.62 187 GLY A O 1
ATOM 1480 N N . TYR A 1 188 ? -31.849 10.513 -16.587 1.00 90.06 188 TYR A N 1
ATOM 1481 C CA . TYR A 1 188 ? -30.862 10.965 -15.607 1.00 90.06 188 TYR A CA 1
ATOM 1482 C C . TYR A 1 188 ? -31.247 12.335 -15.037 1.00 90.06 188 TYR A C 1
ATOM 1484 O O . TYR A 1 188 ? -31.674 13.238 -15.759 1.00 90.06 188 TYR A O 1
ATOM 1492 N N . ARG A 1 189 ? -31.102 12.492 -13.719 1.00 88.94 189 ARG A N 1
ATOM 1493 C CA . ARG A 1 189 ? -31.336 13.757 -12.990 1.00 88.94 189 ARG A CA 1
ATOM 1494 C C . ARG A 1 189 ? -30.128 14.209 -12.177 1.00 88.94 189 ARG A C 1
ATOM 1496 O O . ARG A 1 189 ? -30.048 15.375 -11.798 1.00 88.94 189 ARG A O 1
ATOM 1503 N N . SER A 1 190 ? -29.163 13.315 -11.976 1.00 87.81 190 SER A N 1
ATOM 1504 C CA . SER A 1 190 ? -27.889 13.596 -11.320 1.00 87.81 190 SER A CA 1
ATOM 1505 C C . SER A 1 190 ? -26.731 13.480 -12.310 1.00 87.81 190 SER A C 1
ATOM 1507 O O . SER A 1 190 ? -26.624 12.488 -13.034 1.00 87.81 190 SER A O 1
ATOM 1509 N N . LEU A 1 191 ? -25.860 14.491 -12.327 1.00 88.88 191 LEU A N 1
ATOM 1510 C CA . LEU A 1 191 ? -24.725 14.606 -13.241 1.00 88.88 191 LEU A CA 1
ATOM 1511 C C . LEU A 1 191 ? -23.427 14.892 -12.472 1.00 88.88 191 LEU A C 1
ATOM 1513 O O . LEU A 1 191 ? -23.321 15.895 -11.763 1.00 88.88 191 LEU A O 1
ATOM 1517 N N . ALA A 1 192 ? -22.425 14.037 -12.655 1.00 89.19 192 ALA A N 1
ATOM 1518 C CA . ALA A 1 192 ? -21.050 14.277 -12.233 1.00 89.19 192 ALA A CA 1
ATOM 1519 C C . ALA A 1 192 ? -20.224 14.762 -13.432 1.00 89.19 192 ALA A C 1
ATOM 1521 O O . ALA A 1 192 ? -20.292 14.171 -14.507 1.00 89.19 192 ALA A O 1
ATOM 1522 N N . ILE A 1 193 ? -19.444 15.830 -13.263 1.00 90.31 193 ILE A N 1
ATOM 1523 C CA . ILE A 1 193 ? -18.596 16.395 -14.320 1.00 90.31 193 ILE A CA 1
ATOM 1524 C C . ILE A 1 193 ? -17.148 16.363 -13.842 1.00 90.31 193 ILE A C 1
ATOM 1526 O O . ILE A 1 193 ? -16.827 17.000 -12.838 1.00 90.31 193 ILE A O 1
ATOM 1530 N N . ALA A 1 194 ? -16.289 15.646 -14.569 1.00 88.81 194 ALA A N 1
ATOM 1531 C CA . ALA A 1 194 ? -14.869 15.509 -14.260 1.00 88.81 194 ALA A CA 1
ATOM 1532 C C . ALA A 1 194 ? -14.006 15.653 -15.521 1.00 88.81 194 ALA A C 1
ATOM 1534 O O . ALA A 1 194 ? -13.843 14.724 -16.309 1.00 88.81 194 ALA A O 1
ATOM 1535 N N . LEU A 1 195 ? -13.436 16.836 -15.720 1.00 87.19 195 LEU A N 1
ATOM 1536 C CA . LEU A 1 195 ? -12.557 17.143 -16.845 1.00 87.19 195 LEU A CA 1
ATOM 1537 C C . LEU A 1 195 ? -11.086 17.034 -16.423 1.00 87.19 195 LEU A C 1
ATOM 1539 O O . LEU A 1 195 ? -10.736 17.341 -15.286 1.00 87.19 195 LEU A O 1
ATOM 1543 N N . VAL A 1 196 ? -10.194 16.602 -17.321 1.00 83.50 196 VAL A N 1
ATOM 1544 C CA . VAL A 1 196 ? -8.739 16.594 -17.057 1.00 83.50 196 VAL A CA 1
ATOM 1545 C C . VAL A 1 196 ? -8.297 18.043 -16.774 1.00 83.50 196 VAL A C 1
ATOM 1547 O O . VAL A 1 196 ? -8.895 18.981 -17.287 1.00 83.50 196 VAL A O 1
ATOM 1550 N N . HIS A 1 197 ? -7.296 18.260 -15.921 1.00 81.75 197 HIS A N 1
ATOM 1551 C CA . HIS A 1 197 ? -6.784 19.600 -15.574 1.00 81.75 197 HIS A CA 1
ATOM 1552 C C . HIS A 1 197 ? -7.784 20.617 -14.982 1.00 81.75 197 HIS A C 1
ATOM 1554 O O . HIS A 1 197 ? -7.409 21.763 -14.750 1.00 81.75 197 HIS A O 1
ATOM 1560 N N . SER A 1 198 ? -9.018 20.224 -14.645 1.00 83.44 198 SER A N 1
ATOM 1561 C CA . SER A 1 198 ? -10.010 21.145 -14.067 1.00 83.44 198 SER A CA 1
ATOM 1562 C C . SER A 1 198 ? -9.653 21.673 -12.675 1.00 83.44 198 SER A C 1
ATOM 1564 O O . SER A 1 198 ? -10.195 22.690 -12.257 1.00 83.44 198 SER A O 1
ATOM 1566 N N . TYR A 1 199 ? -8.708 21.030 -11.980 1.00 79.56 199 TYR A N 1
ATOM 1567 C CA . TYR A 1 199 ? -8.119 21.541 -10.737 1.00 79.56 199 TYR A CA 1
ATOM 1568 C C . TYR A 1 199 ? -7.357 22.861 -10.930 1.00 79.56 199 TYR A C 1
ATOM 1570 O O . TYR A 1 199 ? -7.232 23.629 -9.984 1.00 79.56 199 TYR A O 1
ATOM 1578 N N . ASP A 1 200 ? -6.849 23.105 -12.141 1.00 77.81 200 ASP A N 1
ATOM 1579 C CA . ASP A 1 200 ? -6.052 24.284 -12.490 1.00 77.81 200 ASP A CA 1
ATOM 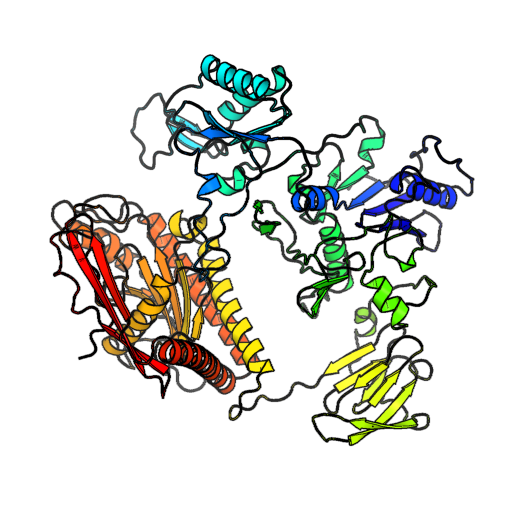1580 C C . ASP A 1 200 ? -6.774 25.214 -13.477 1.00 77.81 200 ASP A C 1
ATOM 1582 O O . ASP A 1 200 ? -6.505 26.412 -13.530 1.00 77.81 200 ASP A O 1
ATOM 1586 N N . PHE A 1 201 ? -7.731 24.676 -14.242 1.00 82.62 201 PHE A N 1
ATOM 1587 C CA . PHE A 1 201 ? -8.604 25.436 -15.135 1.00 82.62 201 PHE A CA 1
ATOM 1588 C C . PHE A 1 201 ? -10.074 24.981 -15.005 1.00 82.62 201 PHE A C 1
ATOM 1590 O O . PHE A 1 201 ? -10.549 24.166 -15.806 1.00 82.62 201 PHE A O 1
ATOM 1597 N N . PRO A 1 202 ? -10.812 25.475 -13.990 1.00 85.12 202 PRO A N 1
ATOM 1598 C CA . PRO A 1 202 ? -12.165 25.007 -13.674 1.00 85.12 202 PRO A CA 1
ATOM 1599 C C . PRO A 1 202 ? -13.255 25.561 -14.605 1.00 85.12 202 PRO A C 1
ATOM 1601 O O . PRO A 1 202 ? -14.367 25.034 -14.615 1.00 85.12 202 PRO A O 1
ATOM 1604 N N . ASP A 1 203 ? -12.962 26.595 -15.397 1.00 85.19 203 ASP A N 1
ATOM 1605 C CA . ASP A 1 203 ? -13.946 27.375 -16.164 1.00 85.19 203 ASP A CA 1
ATOM 1606 C C . ASP A 1 203 ? -14.886 26.517 -17.018 1.00 85.19 203 ASP A C 1
ATOM 1608 O O . ASP A 1 203 ? -16.096 26.731 -17.016 1.00 85.19 203 ASP A O 1
ATOM 1612 N N . HIS A 1 204 ? -14.358 25.500 -17.704 1.00 84.88 204 HIS A N 1
ATOM 1613 C CA . HIS A 1 204 ? -15.186 24.605 -18.513 1.00 84.88 204 HIS A CA 1
ATOM 1614 C C . HIS A 1 204 ? -16.138 23.754 -17.661 1.00 84.88 204 HIS A C 1
ATOM 1616 O O . HIS A 1 204 ? -17.286 23.560 -18.050 1.00 84.88 204 HIS A O 1
ATOM 1622 N N . GLU A 1 205 ? -15.703 23.252 -16.500 1.00 88.38 205 GLU A N 1
ATOM 1623 C CA . GLU A 1 205 ? -16.607 22.525 -15.599 1.00 88.38 205 GLU A CA 1
ATOM 1624 C C . GLU A 1 205 ? -17.690 23.448 -15.036 1.00 88.38 205 GLU A C 1
ATOM 1626 O O . GLU A 1 205 ? -18.850 23.046 -14.947 1.00 88.38 205 GLU A O 1
ATOM 1631 N N . LEU A 1 206 ? -17.332 24.689 -14.691 1.00 89.50 206 LEU A N 1
ATOM 1632 C CA . LEU A 1 206 ? -18.270 25.694 -14.190 1.00 89.50 206 LEU A CA 1
ATOM 1633 C C . LEU A 1 206 ? -19.316 26.070 -15.246 1.00 89.50 206 LEU A C 1
ATOM 1635 O O . LEU A 1 206 ? -20.502 26.158 -14.928 1.00 89.50 206 LEU A O 1
ATOM 1639 N N . GLU A 1 207 ? -18.894 26.253 -16.497 1.00 88.44 207 GLU A N 1
ATOM 1640 C CA . GLU A 1 207 ? -19.773 26.593 -17.616 1.00 88.44 207 GLU A CA 1
ATOM 1641 C C . GLU A 1 207 ? -20.754 25.452 -17.934 1.00 88.44 207 GLU A C 1
ATOM 1643 O O . GLU A 1 207 ? -21.966 25.680 -17.970 1.00 88.44 207 GLU A O 1
ATOM 1648 N N . ILE A 1 208 ? -20.265 24.210 -18.060 1.00 89.62 208 ILE A N 1
ATOM 1649 C CA . ILE A 1 208 ? -21.122 23.024 -18.249 1.00 89.62 208 ILE A CA 1
ATOM 1650 C C . ILE A 1 208 ? -22.060 22.856 -17.048 1.00 89.62 208 ILE A C 1
ATOM 1652 O O . ILE A 1 208 ? -23.253 22.597 -17.207 1.00 89.62 208 ILE A O 1
ATOM 1656 N N . GLY A 1 209 ? -21.536 23.032 -15.832 1.00 90.19 209 GLY A N 1
ATOM 1657 C CA . GLY A 1 209 ? -22.311 22.905 -14.607 1.00 90.19 209 GLY A CA 1
ATOM 1658 C C . GLY A 1 209 ? -23.437 23.925 -14.500 1.00 90.19 209 GLY A C 1
ATOM 1659 O O . GLY A 1 209 ? -24.508 23.592 -13.997 1.00 90.19 209 GLY A O 1
ATOM 1660 N N . LYS A 1 210 ? -23.230 25.148 -15.001 1.00 92.62 210 LYS A N 1
ATOM 1661 C CA . LYS A 1 210 ? -24.279 26.167 -15.093 1.00 92.62 210 LYS A CA 1
ATOM 1662 C C . LYS A 1 210 ? -25.382 25.738 -16.063 1.00 92.62 210 LYS A C 1
ATOM 1664 O O . LYS A 1 210 ? -26.542 25.737 -15.665 1.00 92.62 210 LYS A O 1
ATOM 1669 N N . MET A 1 211 ? -25.024 25.300 -17.274 1.00 91.00 211 MET A N 1
ATOM 1670 C CA . MET A 1 211 ? -25.996 24.822 -18.272 1.00 91.00 211 MET A CA 1
ATOM 1671 C C . MET A 1 211 ? -26.831 23.652 -17.737 1.00 91.00 211 MET A C 1
ATOM 1673 O O . MET A 1 211 ? -28.053 23.655 -17.841 1.00 91.00 211 MET A O 1
ATOM 1677 N N . ALA A 1 212 ? -26.186 22.673 -17.099 1.00 91.62 212 ALA A N 1
ATOM 1678 C CA . ALA A 1 212 ? -26.875 21.523 -16.527 1.00 91.62 212 ALA A CA 1
ATOM 1679 C C . ALA A 1 212 ? -27.810 21.917 -15.364 1.00 91.62 212 ALA A C 1
ATOM 1681 O O . ALA A 1 212 ? -28.928 21.409 -15.278 1.00 91.62 212 ALA A O 1
ATOM 1682 N N . LYS A 1 213 ? -27.407 22.861 -14.498 1.00 91.44 213 LYS A N 1
ATOM 1683 C CA . LYS A 1 213 ? -28.278 23.390 -13.430 1.00 91.44 213 LYS A CA 1
ATOM 1684 C C . LYS A 1 213 ? -29.497 24.127 -13.986 1.00 91.44 213 LYS A C 1
ATOM 1686 O O . LYS A 1 213 ? -30.587 23.947 -13.456 1.00 91.44 213 LYS A O 1
ATOM 1691 N N . GLU A 1 214 ? -29.334 24.912 -15.052 1.00 91.88 214 GLU A N 1
ATOM 1692 C CA . GLU A 1 214 ? -30.444 25.600 -15.736 1.00 91.88 214 GLU A CA 1
ATOM 1693 C C . GLU A 1 214 ? -31.469 24.613 -16.322 1.00 91.88 214 GLU A C 1
ATOM 1695 O O . GLU A 1 214 ? -32.659 24.910 -16.353 1.00 91.88 214 GLU A O 1
ATOM 1700 N N . MET A 1 215 ? -31.028 23.415 -16.718 1.00 90.81 215 MET A N 1
ATOM 1701 C CA . MET A 1 215 ? -31.897 22.324 -17.182 1.00 90.81 215 MET A CA 1
ATOM 1702 C C . MET A 1 215 ? -32.543 21.516 -16.042 1.00 90.81 215 MET A C 1
ATOM 1704 O O . MET A 1 215 ? -33.382 20.658 -16.304 1.00 90.81 215 MET A O 1
ATOM 1708 N N . GLY A 1 216 ? -32.169 21.770 -14.784 1.00 89.38 216 GLY A N 1
ATOM 1709 C CA . GLY A 1 216 ? -32.708 21.083 -13.607 1.00 89.38 216 GLY A CA 1
ATOM 1710 C C . GLY A 1 216 ? -31.904 19.869 -13.130 1.00 89.38 216 GLY A C 1
ATOM 1711 O O . GLY A 1 216 ? -32.378 19.139 -12.257 1.00 89.38 216 GLY A O 1
ATOM 1712 N N . PHE A 1 217 ? -30.696 19.627 -13.655 1.00 87.31 217 PHE A N 1
ATOM 1713 C CA . PHE A 1 217 ? -29.821 18.581 -13.117 1.00 87.31 217 PHE A CA 1
ATOM 1714 C C . PHE A 1 217 ? -29.307 18.938 -11.717 1.00 87.31 217 PHE A C 1
ATOM 1716 O O . PHE A 1 217 ? -28.928 20.077 -11.428 1.00 87.31 217 PHE A O 1
ATOM 1723 N N . LYS A 1 218 ? -29.159 17.917 -10.871 1.00 84.12 218 LYS A N 1
ATOM 1724 C CA . LYS A 1 218 ? -28.305 17.969 -9.680 1.00 84.12 218 LYS A CA 1
ATOM 1725 C C . LYS A 1 218 ? -26.859 17.747 -10.122 1.00 84.12 218 LYS A C 1
ATOM 1727 O O . LYS A 1 218 ? -26.505 16.654 -10.557 1.00 84.12 218 LYS A O 1
ATOM 1732 N N . VAL A 1 219 ? -26.027 18.782 -10.031 1.00 84.88 219 VAL A N 1
ATOM 1733 C CA . VAL A 1 219 ? -24.667 18.771 -10.598 1.00 84.88 219 VAL A CA 1
ATOM 1734 C C . VAL A 1 219 ? -23.599 18.689 -9.511 1.00 84.88 219 VAL A C 1
ATOM 1736 O O . VAL A 1 219 ? -23.628 19.460 -8.553 1.00 84.88 219 VAL A O 1
ATOM 1739 N N . SER A 1 220 ? -22.621 17.804 -9.705 1.00 84.19 220 SER A N 1
ATOM 1740 C CA . SER A 1 220 ? -21.381 17.724 -8.923 1.00 84.19 220 SER A CA 1
ATOM 1741 C C . SER A 1 220 ? -20.176 18.012 -9.819 1.00 84.19 220 SER A C 1
ATOM 1743 O O . SER A 1 220 ? -19.968 17.315 -10.811 1.00 84.19 220 SER A O 1
ATOM 1745 N N . LEU A 1 221 ? -19.397 19.043 -9.481 1.00 84.88 221 LEU A N 1
ATOM 1746 C CA . LEU A 1 221 ? -18.202 19.443 -10.232 1.00 84.88 221 LEU A CA 1
ATOM 1747 C C . LEU A 1 221 ? -16.943 18.959 -9.521 1.00 84.88 221 LEU A C 1
ATOM 1749 O O . LEU A 1 221 ? -16.732 19.272 -8.347 1.00 84.88 221 LEU A O 1
ATOM 1753 N N . SER A 1 222 ? -16.098 18.232 -10.245 1.00 84.75 222 SER A N 1
ATOM 1754 C CA . SER A 1 222 ? -14.874 17.644 -9.705 1.00 84.75 222 SER A CA 1
ATOM 1755 C C . SER A 1 222 ? -13.916 18.715 -9.155 1.00 84.75 222 SER A C 1
ATOM 1757 O O . SER A 1 222 ? -13.383 18.568 -8.057 1.00 84.75 222 SER A O 1
ATOM 1759 N N . SER A 1 223 ? -13.806 19.855 -9.842 1.00 82.62 223 SER A N 1
ATOM 1760 C CA . SER A 1 223 ? -12.999 21.021 -9.455 1.00 82.62 223 SER A CA 1
ATOM 1761 C C . SER A 1 223 ? -13.492 21.755 -8.202 1.00 82.62 223 SER A C 1
ATOM 1763 O O . SER A 1 223 ? -12.679 22.315 -7.472 1.00 82.62 223 SER A O 1
ATOM 1765 N N . GLN A 1 224 ? -14.800 21.748 -7.918 1.00 80.56 224 GLN A N 1
ATOM 1766 C CA . GLN A 1 224 ? -15.361 22.378 -6.712 1.00 80.56 224 GLN A CA 1
ATOM 1767 C C . GLN A 1 224 ? -15.305 21.456 -5.497 1.00 80.56 224 GLN A C 1
ATOM 1769 O O . GLN A 1 224 ? -15.115 21.922 -4.375 1.00 80.56 224 GLN A O 1
ATOM 1774 N N . LEU A 1 225 ? -15.494 20.153 -5.715 1.00 71.12 225 LEU A N 1
ATOM 1775 C CA . LEU A 1 225 ? -15.420 19.164 -4.645 1.00 71.12 225 LEU A CA 1
ATOM 1776 C C . LEU A 1 225 ? -13.971 18.952 -4.202 1.00 71.12 225 LEU A C 1
ATOM 1778 O O . LEU A 1 225 ? -13.695 18.909 -3.002 1.00 71.12 225 LEU A O 1
ATOM 1782 N N . GLN A 1 226 ? -13.055 18.845 -5.169 1.00 70.38 226 GLN A N 1
ATOM 1783 C CA . GLN A 1 226 ? -11.661 18.526 -4.909 1.00 70.38 226 GLN A CA 1
ATOM 1784 C C . GLN A 1 226 ? -10.736 19.035 -6.027 1.00 70.38 226 GLN A C 1
ATOM 1786 O O . GLN A 1 226 ? -10.462 18.338 -7.000 1.00 70.38 226 GLN A O 1
ATOM 1791 N N . ALA A 1 227 ? -10.174 20.232 -5.865 1.00 72.88 227 ALA A N 1
ATOM 1792 C CA . ALA A 1 227 ? -9.205 20.810 -6.802 1.00 72.88 227 ALA A CA 1
ATOM 1793 C C . ALA A 1 227 ? -7.795 20.182 -6.666 1.00 72.88 227 ALA A C 1
ATOM 1795 O O . ALA A 1 227 ? -6.824 20.867 -6.359 1.00 72.88 227 ALA A O 1
ATOM 1796 N N . MET A 1 228 ? -7.669 18.869 -6.878 1.00 71.38 228 MET A N 1
ATOM 1797 C CA . MET A 1 228 ? -6.386 18.142 -6.874 1.00 71.38 228 MET A CA 1
ATOM 1798 C C . MET A 1 228 ? -6.093 17.519 -8.233 1.00 71.38 228 MET A C 1
ATOM 1800 O O . MET A 1 228 ? -7.030 17.193 -8.946 1.00 71.38 228 MET A O 1
ATOM 1804 N N . ILE A 1 229 ? -4.820 17.333 -8.597 1.00 69.94 229 ILE A N 1
ATOM 1805 C CA . ILE A 1 229 ? -4.383 16.922 -9.946 1.00 69.94 229 ILE A CA 1
ATOM 1806 C C . ILE A 1 229 ? -4.967 15.579 -10.433 1.00 69.94 229 ILE A C 1
ATOM 1808 O O . ILE A 1 229 ? -5.413 15.488 -11.583 1.00 69.94 229 ILE A O 1
ATOM 1812 N N . ASN A 1 230 ? -5.086 14.598 -9.535 1.00 71.94 230 ASN A N 1
ATOM 1813 C CA . ASN A 1 230 ? -5.445 13.201 -9.815 1.00 71.94 230 ASN A CA 1
ATOM 1814 C C . ASN A 1 230 ? -6.902 13.031 -10.292 1.00 71.94 230 ASN A C 1
ATOM 1816 O O . ASN A 1 230 ? -7.831 13.116 -9.493 1.00 71.94 230 ASN A O 1
ATOM 1820 N N . LEU A 1 231 ? -7.126 12.736 -11.580 1.00 77.12 231 LEU A N 1
ATOM 1821 C CA . LEU A 1 231 ? -8.484 12.652 -12.145 1.00 77.12 231 LEU A CA 1
ATOM 1822 C C . LEU A 1 231 ? -9.292 11.440 -11.651 1.00 77.12 231 LEU A C 1
ATOM 1824 O O . LEU A 1 231 ? -10.483 11.600 -11.417 1.00 77.12 231 LEU A O 1
ATOM 1828 N N . VAL A 1 232 ? -8.682 10.258 -11.486 1.00 75.50 232 VAL A N 1
ATOM 1829 C CA . VAL A 1 232 ? -9.392 9.046 -11.020 1.00 75.50 232 VAL A CA 1
ATOM 1830 C C . VAL A 1 232 ? -10.068 9.294 -9.664 1.00 75.50 232 VAL A C 1
ATOM 1832 O O . VAL A 1 232 ? -11.298 9.302 -9.626 1.00 75.50 232 VAL A O 1
ATOM 1835 N N . PRO A 1 233 ? -9.337 9.594 -8.572 1.00 68.12 233 PRO A N 1
ATOM 1836 C CA . PRO A 1 233 ? -9.971 9.892 -7.289 1.00 68.12 233 PRO A CA 1
ATOM 1837 C C . PRO A 1 233 ? -10.855 11.144 -7.353 1.00 68.12 233 PRO A C 1
ATOM 1839 O O . PRO A 1 233 ? -11.901 11.161 -6.717 1.00 68.12 233 PRO A O 1
ATOM 1842 N N . ARG A 1 234 ? -10.514 12.155 -8.174 1.00 74.75 234 ARG A N 1
ATOM 1843 C CA . ARG A 1 234 ? -11.343 13.360 -8.367 1.00 74.75 234 ARG A CA 1
ATOM 1844 C C . ARG A 1 234 ? -12.678 13.088 -9.087 1.00 74.75 234 ARG A C 1
ATOM 1846 O O . ARG A 1 234 ? -13.593 13.900 -9.029 1.00 74.75 234 ARG A O 1
ATOM 1853 N N . ALA A 1 235 ? -12.821 11.975 -9.793 1.00 68.50 235 ALA A N 1
ATOM 1854 C CA . ALA A 1 235 ? -14.050 11.646 -10.512 1.00 68.50 235 ALA A CA 1
ATOM 1855 C C . ALA A 1 235 ? -14.922 10.610 -9.772 1.00 68.50 235 ALA A C 1
ATOM 1857 O O . ALA A 1 235 ? -16.055 10.361 -10.187 1.00 68.50 235 ALA A O 1
ATOM 1858 N N . HIS A 1 236 ? -14.438 10.041 -8.661 1.00 59.25 236 HIS A N 1
ATOM 1859 C CA . HIS A 1 236 ? -15.141 9.054 -7.832 1.00 59.25 236 HIS A CA 1
ATOM 1860 C C . HIS A 1 236 ? -15.946 9.704 -6.689 1.00 59.25 236 HIS A C 1
ATOM 1862 O O . HIS A 1 236 ? -15.740 9.399 -5.517 1.00 59.25 236 HIS A O 1
ATOM 1868 N N . PHE A 1 237 ? -16.902 10.587 -7.007 1.00 57.91 237 PHE A N 1
ATOM 1869 C CA . PHE A 1 237 ? -17.714 11.265 -5.983 1.00 57.91 237 PHE A CA 1
ATOM 1870 C C . PHE A 1 237 ? -19.220 11.089 -6.155 1.00 57.91 237 PHE A C 1
ATOM 1872 O O . PHE A 1 237 ? -19.747 11.028 -7.265 1.00 57.91 237 PHE A O 1
ATOM 1879 N N . ARG A 1 238 ? -19.924 11.083 -5.017 1.00 50.91 238 ARG A N 1
ATOM 1880 C CA . ARG A 1 238 ? -21.386 11.167 -4.925 1.00 50.91 238 ARG A CA 1
ATOM 1881 C C . ARG A 1 238 ? -21.803 12.381 -4.097 1.00 50.91 238 ARG A C 1
ATOM 1883 O O . ARG A 1 238 ? -21.155 12.700 -3.108 1.00 50.91 238 ARG A O 1
ATOM 1890 N N . LYS A 1 239 ? -22.907 12.996 -4.539 1.00 45.00 239 LYS A N 1
ATOM 1891 C CA . LYS A 1 239 ? -23.875 13.872 -3.845 1.00 45.00 239 LYS A CA 1
ATOM 1892 C C . LYS A 1 239 ? -23.342 14.804 -2.735 1.00 45.00 239 LYS A C 1
ATOM 1894 O O . LYS A 1 239 ? -22.851 14.379 -1.696 1.00 45.00 239 LYS A O 1
ATOM 1899 N N . GLY A 1 240 ? -23.597 16.106 -2.879 1.00 39.50 240 GLY A N 1
ATOM 1900 C CA . GLY A 1 240 ? -23.686 17.027 -1.738 1.00 39.50 240 GLY A CA 1
ATOM 1901 C C . GLY A 1 240 ? -25.055 16.902 -1.057 1.00 39.50 240 GLY A C 1
ATOM 1902 O O . GLY A 1 240 ? -26.069 16.815 -1.750 1.00 39.50 240 GLY A O 1
ATOM 1903 N N . PHE A 1 241 ? -25.102 16.877 0.277 1.00 34.34 241 PHE A N 1
ATOM 1904 C CA . PHE A 1 241 ? -26.369 16.971 1.005 1.00 34.34 241 PHE A CA 1
ATOM 1905 C C . PHE A 1 241 ? -26.880 18.413 0.924 1.00 34.34 241 PHE A C 1
ATOM 1907 O O . PHE A 1 241 ? -26.129 19.353 1.167 1.00 34.34 241 PHE A O 1
ATOM 1914 N N . LYS A 1 242 ? -28.155 18.591 0.581 1.00 33.50 242 LYS A N 1
ATOM 1915 C CA . LYS A 1 242 ? -28.868 19.859 0.740 1.00 33.50 242 LYS A CA 1
ATOM 1916 C C . LYS A 1 242 ? -30.179 19.526 1.443 1.00 33.50 242 LYS A C 1
ATOM 1918 O O . LYS A 1 242 ? -30.953 18.739 0.906 1.00 33.50 242 LYS A O 1
ATOM 1923 N N . GLY A 1 243 ? -30.369 20.038 2.653 1.00 34.25 243 GLY A N 1
ATOM 1924 C CA . GLY A 1 243 ? -31.633 19.951 3.383 1.00 34.25 243 GLY A CA 1
ATOM 1925 C C . GLY A 1 243 ? -32.156 21.344 3.721 1.00 34.25 243 GLY A C 1
ATOM 1926 O O . GLY A 1 243 ? -31.412 22.323 3.667 1.00 34.25 243 GLY A O 1
ATOM 1927 N N . GLU A 1 244 ? -33.440 21.412 4.039 1.00 33.81 244 GLU A N 1
ATOM 1928 C CA . GLU A 1 244 ? -34.230 22.631 4.233 1.00 33.81 244 GLU A CA 1
ATOM 1929 C C . GLU A 1 244 ? -34.167 23.118 5.692 1.00 33.81 244 GLU A C 1
ATOM 1931 O O . GLU A 1 244 ? -35.148 23.077 6.424 1.00 33.81 244 GLU A O 1
ATOM 1936 N N . LEU A 1 245 ? -32.991 23.564 6.137 1.00 39.38 245 LEU A N 1
ATOM 1937 C CA . LEU A 1 245 ? -32.841 24.378 7.352 1.00 39.38 245 LEU A CA 1
ATOM 1938 C C . LEU A 1 245 ? -32.286 25.738 6.914 1.00 39.38 245 LEU A C 1
ATOM 1940 O O . LEU A 1 245 ? -31.078 25.971 6.946 1.00 39.38 245 LEU A O 1
ATOM 1944 N N . GLU A 1 246 ? -33.173 26.589 6.393 1.00 44.38 246 GLU A N 1
ATOM 1945 C CA . GLU A 1 246 ? -32.857 27.938 5.887 1.00 44.38 246 GLU A CA 1
ATOM 1946 C C . GLU A 1 246 ? -33.193 29.057 6.899 1.00 44.38 246 GLU A C 1
ATOM 1948 O O . GLU A 1 246 ? -33.203 30.232 6.538 1.00 44.38 246 GLU A O 1
ATOM 1953 N N . ASP A 1 247 ? -33.457 28.719 8.166 1.00 52.19 247 ASP A N 1
ATOM 1954 C CA . ASP A 1 247 ? -33.782 29.687 9.218 1.00 52.19 247 ASP A CA 1
ATOM 1955 C C . ASP A 1 247 ? -32.542 30.227 9.971 1.00 52.19 247 ASP A C 1
ATOM 1957 O O . ASP A 1 247 ? -31.405 29.775 9.809 1.00 52.19 247 ASP A O 1
ATOM 1961 N N . GLU A 1 248 ? -32.763 31.231 10.823 1.00 50.09 248 GLU A N 1
ATOM 1962 C CA . GLU A 1 248 ? -31.737 31.916 11.634 1.00 50.09 248 GLU A CA 1
ATOM 1963 C C . GLU A 1 248 ? -31.020 30.963 12.623 1.00 50.09 248 GLU A C 1
ATOM 1965 O O . GLU A 1 248 ? -29.855 31.173 12.993 1.00 50.09 248 GLU A O 1
ATOM 1970 N N . HIS A 1 249 ? -31.683 29.861 12.992 1.00 52.06 249 HIS A N 1
ATOM 1971 C CA . HIS A 1 249 ? -31.207 28.849 13.937 1.00 52.06 249 HIS A CA 1
ATOM 1972 C C . HIS A 1 249 ? -30.352 27.753 13.289 1.00 52.06 249 HIS A C 1
ATOM 1974 O O . HIS A 1 249 ? -29.569 27.111 13.993 1.00 52.06 249 HIS A O 1
ATOM 1980 N N . GLY A 1 250 ? -30.383 27.595 11.959 1.00 54.50 250 GLY A N 1
ATOM 1981 C CA . GLY A 1 250 ? -29.517 26.668 11.217 1.00 54.50 250 GLY A CA 1
ATOM 1982 C C . GLY A 1 250 ? -28.011 26.897 11.434 1.00 54.50 250 GLY A C 1
ATOM 1983 O O . GLY A 1 250 ? -27.193 26.007 11.199 1.00 54.50 250 GLY A O 1
ATOM 1984 N N . SER A 1 251 ? -27.624 28.069 11.950 1.00 59.97 251 SER A N 1
ATOM 1985 C CA . SER A 1 251 ? -26.252 28.385 12.362 1.00 59.97 251 SER A CA 1
ATOM 1986 C C . SER A 1 251 ? -25.781 27.656 13.633 1.00 59.97 251 SER A C 1
ATOM 1988 O O . SER A 1 251 ? -24.569 27.522 13.820 1.00 59.97 251 SER A O 1
ATOM 1990 N N . LYS A 1 252 ? -26.711 27.167 14.469 1.00 73.06 252 LYS A N 1
ATOM 1991 C CA . LYS A 1 252 ? -26.440 26.438 15.721 1.00 73.06 252 LYS A CA 1
ATOM 1992 C C . LYS A 1 252 ? -26.216 24.936 15.509 1.00 73.06 252 LYS A C 1
ATOM 1994 O O . LYS A 1 252 ? -25.635 24.289 16.382 1.00 73.06 252 LYS A O 1
ATOM 1999 N N . LEU A 1 253 ? -26.657 24.388 14.369 1.00 76.94 253 LEU A N 1
ATOM 2000 C CA . LEU A 1 253 ? -26.459 22.986 13.996 1.00 76.94 253 LEU A CA 1
ATOM 2001 C C . LEU A 1 253 ? -25.113 22.794 13.286 1.00 76.94 253 LEU A C 1
ATOM 2003 O O . LEU A 1 253 ? -24.882 23.273 12.170 1.00 76.94 253 LEU A O 1
ATOM 2007 N N . LEU A 1 254 ? -24.234 22.046 13.943 1.00 81.31 254 LEU A N 1
ATOM 2008 C CA . LEU A 1 254 ? -22.892 21.723 13.491 1.00 81.31 254 LEU A CA 1
ATOM 2009 C C . LEU A 1 254 ? -22.790 20.224 13.201 1.00 81.31 254 LEU A C 1
ATOM 2011 O O . LEU A 1 254 ? -22.955 19.403 14.099 1.00 81.31 254 LEU A O 1
ATOM 2015 N N . LEU A 1 255 ? -22.488 19.862 11.957 1.00 78.12 255 LEU A N 1
ATOM 2016 C CA . LEU A 1 255 ? -22.261 18.476 11.556 1.00 78.12 255 LEU A CA 1
ATOM 2017 C C . LEU A 1 255 ? -20.771 18.130 11.598 1.00 78.12 255 LEU A C 1
ATOM 2019 O O . LEU A 1 255 ? -19.927 18.925 11.173 1.00 78.12 255 LEU A O 1
ATOM 2023 N N . SER A 1 256 ? -20.467 16.934 12.098 1.00 79.19 256 SER A N 1
ATOM 2024 C CA . SER A 1 256 ? -19.121 16.359 12.082 1.00 79.19 256 SER A CA 1
ATOM 2025 C C . SER A 1 256 ? -18.664 16.062 10.652 1.00 79.19 256 SER A C 1
ATOM 2027 O O . SER A 1 256 ? -19.466 15.711 9.783 1.00 79.19 256 SER A O 1
ATOM 2029 N N . GLN A 1 257 ? -17.362 16.194 10.410 1.00 79.56 257 GLN A N 1
ATOM 2030 C CA . GLN A 1 257 ? -16.695 15.816 9.168 1.00 79.56 257 GLN A CA 1
ATOM 2031 C C . GLN A 1 257 ? -15.772 14.609 9.376 1.00 79.56 257 GLN A C 1
ATOM 2033 O O . GLN A 1 257 ? -15.358 14.315 10.492 1.00 79.56 257 GLN A O 1
ATOM 2038 N N . SER A 1 258 ? -15.378 13.946 8.289 1.00 76.00 258 SER A N 1
ATOM 2039 C CA . SER A 1 258 ? -14.468 12.789 8.274 1.00 76.00 258 SER A CA 1
ATOM 2040 C C . SER A 1 258 ? -13.117 13.064 8.943 1.00 76.00 258 SER A C 1
ATOM 2042 O O . SER A 1 258 ? -12.486 12.159 9.474 1.00 76.00 258 SER A O 1
ATOM 2044 N N . HIS A 1 259 ? -12.658 14.320 8.937 1.00 73.62 259 HIS A N 1
ATOM 2045 C CA . HIS A 1 259 ? -11.428 14.745 9.614 1.00 73.62 259 HIS A CA 1
ATOM 2046 C C . HIS A 1 259 ? -11.642 15.133 11.089 1.00 73.62 259 HIS A C 1
ATOM 2048 O O . HIS A 1 259 ? -10.735 15.679 11.717 1.00 73.62 259 HIS A O 1
ATOM 2054 N N . GLY A 1 260 ? -12.858 14.950 11.609 1.00 73.81 260 GLY A N 1
ATOM 2055 C CA . GLY A 1 260 ? -13.245 15.249 12.985 1.00 73.81 260 GLY A CA 1
ATOM 2056 C C . GLY A 1 260 ? -13.480 16.730 13.308 1.00 73.81 260 GLY A C 1
ATOM 2057 O O . GLY A 1 260 ? -13.654 17.099 14.468 1.00 73.81 260 GLY A O 1
ATOM 2058 N N . GLY A 1 261 ? -13.493 17.604 12.297 1.00 80.00 261 GLY A N 1
ATOM 2059 C CA . GLY A 1 261 ? -13.947 18.986 12.459 1.00 80.00 261 GLY A CA 1
ATOM 2060 C C . GLY A 1 261 ? -15.463 19.124 12.364 1.00 80.00 261 GLY A C 1
ATOM 2061 O O . GLY A 1 261 ? -16.160 18.215 11.928 1.00 80.00 261 GLY A O 1
ATOM 2062 N N . LEU A 1 262 ? -15.964 20.300 12.737 1.00 81.88 262 LEU A N 1
ATOM 2063 C CA . LEU A 1 262 ? -17.384 20.641 12.694 1.00 81.88 262 LEU A CA 1
ATOM 2064 C C . LEU A 1 262 ? -17.649 21.707 11.630 1.00 81.88 262 LEU A C 1
ATOM 2066 O O . LEU A 1 262 ? -16.884 22.663 11.493 1.00 81.88 262 LEU A O 1
ATOM 2070 N N . VAL A 1 263 ? -18.756 21.574 10.905 1.00 78.62 263 VAL A N 1
ATOM 2071 C CA . VAL A 1 263 ? -19.196 22.540 9.891 1.00 78.62 263 VAL A CA 1
ATOM 2072 C C . VAL A 1 263 ? -20.683 22.844 10.043 1.00 78.62 263 VAL A C 1
ATOM 2074 O O . VAL A 1 263 ? -21.452 22.010 10.510 1.00 78.62 263 VAL A O 1
ATOM 2077 N N . LYS A 1 264 ? -21.114 24.033 9.619 1.00 74.38 264 LYS A N 1
ATOM 2078 C CA . LYS A 1 264 ? -22.543 24.358 9.533 1.00 74.38 264 LYS A CA 1
ATOM 2079 C C . LYS A 1 264 ? -23.246 23.422 8.556 1.00 74.38 264 LYS A C 1
ATOM 2081 O O . LYS A 1 264 ? -22.688 23.106 7.506 1.00 74.38 264 LYS A O 1
ATOM 2086 N N . PHE A 1 265 ? -24.492 23.071 8.858 1.00 66.38 265 PHE A N 1
ATOM 2087 C CA . PHE A 1 265 ? -25.326 22.208 8.018 1.00 66.38 265 PHE A CA 1
ATOM 2088 C C . PHE A 1 265 ? -25.332 22.605 6.527 1.00 66.38 265 PHE A C 1
ATOM 2090 O O . PHE A 1 265 ? -25.181 21.754 5.653 1.00 66.38 265 PHE A O 1
ATOM 2097 N N . SER A 1 266 ? -25.398 23.906 6.228 1.00 61.00 266 SER A N 1
ATOM 2098 C CA . SER A 1 266 ? -25.426 24.443 4.859 1.00 61.00 266 SER A CA 1
ATOM 2099 C C . SER A 1 266 ? -24.138 24.249 4.045 1.00 61.00 266 SER A C 1
ATOM 2101 O O . SER A 1 266 ? -24.167 24.392 2.825 1.00 61.00 266 SER A O 1
ATOM 2103 N N . ALA A 1 267 ? -23.012 23.927 4.689 1.00 66.25 267 ALA A N 1
ATOM 2104 C CA . ALA A 1 267 ? -21.702 23.766 4.050 1.00 66.25 267 ALA A CA 1
ATOM 2105 C C . ALA A 1 267 ? -21.186 22.312 4.074 1.00 66.25 267 ALA A C 1
ATOM 2107 O O . ALA A 1 267 ? -20.018 22.051 3.775 1.00 66.25 267 ALA A O 1
ATOM 2108 N N . VAL A 1 268 ? -22.044 21.351 4.425 1.00 66.50 268 VAL A N 1
ATOM 2109 C CA . VAL A 1 268 ? -21.700 19.925 4.477 1.00 66.50 268 VAL A CA 1
ATOM 2110 C C . VAL A 1 268 ? -21.717 19.325 3.076 1.00 66.50 268 VAL A C 1
ATOM 2112 O O . VAL A 1 268 ? -22.654 19.504 2.304 1.00 66.50 268 VAL A O 1
ATOM 2115 N N . THR A 1 269 ? -20.682 18.555 2.750 1.00 67.19 269 THR A N 1
ATOM 2116 C CA . THR A 1 269 ? -20.629 17.757 1.518 1.00 67.19 269 THR A CA 1
ATOM 2117 C C . THR A 1 269 ? -20.692 16.281 1.880 1.00 67.19 269 THR A C 1
ATOM 2119 O O . THR A 1 269 ? -20.151 15.886 2.912 1.00 67.19 269 THR A O 1
ATOM 2122 N N . GLY A 1 270 ? -21.333 15.452 1.047 1.00 67.12 270 GLY A N 1
ATOM 2123 C CA . GLY A 1 270 ? -21.432 14.015 1.320 1.00 67.12 270 GLY A CA 1
ATOM 2124 C C . GLY A 1 270 ? -20.065 13.348 1.412 1.00 67.12 270 GLY A C 1
ATOM 2125 O O . GLY A 1 270 ? -19.854 12.539 2.305 1.00 67.12 270 GLY A O 1
ATOM 2126 N N . LEU A 1 271 ? -19.110 13.791 0.588 1.00 68.94 271 LEU A N 1
ATOM 2127 C CA . LEU A 1 271 ? -17.718 13.340 0.615 1.00 68.94 271 LEU A CA 1
ATOM 2128 C C . LEU A 1 271 ? -17.058 13.512 1.992 1.00 68.94 271 LEU A C 1
ATOM 2130 O O . LEU A 1 271 ? -16.424 12.588 2.479 1.00 68.94 271 LEU A O 1
ATOM 2134 N N . ARG A 1 272 ? -17.240 14.675 2.633 1.00 71.81 272 ARG A N 1
ATOM 2135 C CA . ARG A 1 272 ? -16.643 14.988 3.944 1.00 71.81 272 ARG A CA 1
ATOM 2136 C C . ARG A 1 272 ? -17.484 14.519 5.129 1.00 71.81 272 ARG A C 1
ATOM 2138 O O . ARG A 1 272 ? -17.111 14.802 6.259 1.00 71.81 272 ARG A O 1
ATOM 2145 N N . ALA A 1 273 ? -18.625 13.875 4.895 1.00 71.38 273 ALA A N 1
ATOM 2146 C CA . ALA A 1 273 ? -19.487 13.333 5.947 1.00 71.38 273 ALA A CA 1
ATOM 2147 C C . ALA A 1 273 ? -19.306 11.814 6.137 1.00 71.38 273 ALA A C 1
ATOM 2149 O O . ALA A 1 273 ? -19.810 11.251 7.111 1.00 71.38 273 ALA A O 1
ATOM 2150 N N . ILE A 1 274 ? -18.592 11.144 5.223 1.00 72.44 274 ILE A N 1
ATOM 2151 C CA . ILE A 1 274 ? -18.291 9.709 5.301 1.00 72.44 274 ILE A CA 1
ATOM 2152 C C . ILE A 1 274 ? -17.428 9.450 6.544 1.00 72.44 274 ILE A C 1
ATOM 2154 O O . ILE A 1 274 ? -16.435 10.133 6.753 1.00 72.44 274 ILE A O 1
ATOM 2158 N N . LEU A 1 275 ? -17.823 8.499 7.393 1.00 69.38 275 LEU A N 1
ATOM 2159 C CA . LEU A 1 275 ? -17.154 8.179 8.671 1.00 69.38 275 LEU A CA 1
ATOM 2160 C C . LEU A 1 275 ? -17.088 9.344 9.688 1.00 69.38 275 LEU A C 1
ATOM 2162 O O . LEU A 1 275 ? -16.276 9.321 10.609 1.00 69.38 275 LEU A O 1
ATOM 2166 N N . SER A 1 276 ? -17.965 10.349 9.575 1.00 74.06 276 SER A N 1
ATOM 2167 C CA . SER A 1 276 ? -17.965 11.505 10.490 1.00 74.06 276 SER A CA 1
ATOM 2168 C C . SER A 1 276 ? -18.361 11.193 11.942 1.00 74.06 276 SER A C 1
ATOM 2170 O O . SER A 1 276 ? -17.933 11.910 12.846 1.00 74.06 276 SER A O 1
ATOM 2172 N N . GLY A 1 277 ? -19.175 10.153 12.166 1.00 70.62 277 GLY A N 1
ATOM 2173 C CA . GLY A 1 277 ? -19.539 9.664 13.505 1.00 70.62 277 GLY A CA 1
ATOM 2174 C C . GLY A 1 277 ? -18.327 9.087 14.246 1.00 70.62 277 GLY A C 1
ATOM 2175 O O . GLY A 1 277 ? -17.875 9.704 15.211 1.00 70.62 277 GLY A O 1
ATOM 2176 N N . PRO A 1 278 ? -17.707 8.004 13.730 1.00 72.44 278 PRO A N 1
ATOM 2177 C CA . PRO A 1 278 ? -16.502 7.411 14.319 1.00 72.44 278 PRO A CA 1
ATOM 2178 C C . PRO A 1 278 ? -15.358 8.409 14.538 1.00 72.44 278 PRO A C 1
ATOM 2180 O O . PRO A 1 278 ? -14.661 8.352 15.546 1.00 72.44 278 PRO A O 1
ATOM 2183 N N . ALA A 1 279 ? -15.195 9.385 13.636 1.00 76.44 279 ALA A N 1
ATOM 2184 C CA . ALA A 1 279 ? -14.197 10.445 13.779 1.00 76.44 279 ALA A CA 1
ATOM 2185 C C . ALA A 1 279 ? -14.328 11.236 15.100 1.00 76.44 279 ALA A C 1
ATOM 2187 O O . ALA A 1 279 ? -13.320 11.645 15.678 1.00 76.44 279 ALA A O 1
ATOM 2188 N N . GLY A 1 280 ? -15.555 11.444 15.592 1.00 75.69 280 GLY A N 1
ATOM 2189 C CA . GLY A 1 280 ? -15.806 12.080 16.887 1.00 75.69 280 GLY A CA 1
ATOM 2190 C C . GLY A 1 280 ? -15.360 11.213 18.067 1.00 75.69 280 GLY A C 1
ATOM 2191 O O . GLY A 1 280 ? -14.717 11.732 18.982 1.00 75.69 280 GLY A O 1
ATOM 2192 N N . GLY A 1 281 ? -15.640 9.905 18.008 1.00 76.31 281 GLY A N 1
ATOM 2193 C CA . GLY A 1 281 ? -15.216 8.917 19.007 1.00 76.31 281 GLY A CA 1
ATOM 2194 C C . GLY A 1 281 ? -13.696 8.853 19.143 1.00 76.31 281 GLY A C 1
ATOM 2195 O O . GLY A 1 281 ? -13.169 9.079 20.231 1.00 76.31 281 GLY A O 1
ATOM 2196 N N . VAL A 1 282 ? -12.988 8.721 18.016 1.00 76.25 282 VAL A N 1
ATOM 2197 C CA . VAL A 1 282 ? -11.515 8.670 17.984 1.00 76.25 282 VAL A CA 1
ATOM 2198 C C . VAL A 1 282 ? -10.883 9.937 18.580 1.00 76.25 282 VAL A C 1
ATOM 2200 O O . VAL A 1 282 ? -9.894 9.851 19.310 1.00 76.25 282 VAL A O 1
ATOM 2203 N N . ILE A 1 283 ? -11.444 11.129 18.323 1.00 78.75 283 ILE A N 1
ATOM 2204 C CA . ILE A 1 283 ? -10.958 12.379 18.942 1.00 78.75 283 ILE A CA 1
ATOM 2205 C C . ILE A 1 283 ? -11.201 12.391 20.449 1.00 78.75 283 ILE A C 1
ATOM 2207 O O . ILE A 1 283 ? -10.329 12.844 21.195 1.00 78.75 283 ILE A O 1
ATOM 2211 N N . GLY A 1 284 ? -12.387 11.959 20.885 1.00 78.50 284 GLY A N 1
ATOM 2212 C CA . GLY A 1 284 ? -12.729 11.859 22.301 1.00 78.50 284 GLY A CA 1
ATOM 2213 C C . GLY A 1 284 ? -11.738 10.957 23.024 1.00 78.50 284 GLY A C 1
ATOM 2214 O O . GLY A 1 284 ? -11.033 11.424 23.916 1.00 78.50 284 GLY A O 1
ATOM 2215 N N . TYR A 1 285 ? -11.607 9.724 22.534 1.00 77.88 285 TYR A N 1
ATOM 2216 C CA . TYR A 1 285 ? -10.695 8.707 23.041 1.00 77.88 285 TYR A CA 1
ATOM 2217 C C . TYR A 1 285 ? -9.243 9.189 23.103 1.00 77.88 285 TYR A C 1
ATOM 2219 O O . TYR A 1 285 ? -8.602 9.132 24.152 1.00 77.88 285 TYR A O 1
ATOM 2227 N N . ALA A 1 286 ? -8.718 9.738 22.004 1.00 76.88 286 ALA A N 1
ATOM 2228 C CA . ALA A 1 286 ? -7.341 10.213 21.978 1.00 76.88 286 ALA A CA 1
ATOM 2229 C C . ALA A 1 286 ? -7.097 11.339 22.989 1.00 76.88 286 ALA A C 1
ATOM 2231 O O . ALA A 1 286 ? -6.044 11.381 23.612 1.00 76.88 286 ALA A O 1
ATOM 2232 N N . LYS A 1 287 ? -8.059 12.246 23.196 1.00 76.81 287 LYS A N 1
ATOM 2233 C CA . LYS A 1 287 ? -7.907 13.324 24.184 1.00 76.81 287 LYS A CA 1
ATOM 2234 C C . LYS A 1 287 ? -7.985 12.840 25.626 1.00 76.81 287 LYS A C 1
ATOM 2236 O O . LYS A 1 287 ? -7.377 13.473 26.484 1.00 76.81 287 LYS A O 1
ATOM 2241 N N . THR A 1 288 ? -8.736 11.777 25.898 1.00 77.62 288 THR A N 1
ATOM 2242 C CA . THR A 1 288 ? -8.920 11.252 27.258 1.00 77.62 288 THR A CA 1
ATOM 2243 C C . THR A 1 288 ? -7.854 10.235 27.656 1.00 77.62 288 THR A C 1
ATOM 2245 O O . THR A 1 288 ? -7.543 10.117 28.841 1.00 77.62 288 THR A O 1
ATOM 2248 N N . CYS A 1 289 ? -7.301 9.505 26.686 1.00 74.81 289 CYS A N 1
ATOM 2249 C CA . CYS A 1 289 ? -6.417 8.365 26.932 1.00 74.81 289 CYS A CA 1
ATOM 2250 C C . CYS A 1 289 ? -4.948 8.621 26.562 1.00 74.81 289 CYS A C 1
ATOM 2252 O O . CYS A 1 289 ? -4.086 7.868 27.004 1.00 74.81 289 CYS A O 1
ATOM 2254 N N . TYR A 1 290 ? -4.631 9.653 25.772 1.00 76.19 290 TYR A N 1
ATOM 2255 C CA . TYR A 1 290 ? -3.242 9.966 25.426 1.00 76.19 290 TYR A CA 1
ATOM 2256 C C . TYR A 1 290 ? -2.524 10.685 26.570 1.00 76.19 290 TYR A C 1
ATOM 2258 O O . TYR A 1 290 ? -2.879 11.811 26.931 1.00 76.19 290 TYR A O 1
ATOM 2266 N N . ASP A 1 291 ? -1.460 10.073 27.089 1.00 74.25 291 ASP A N 1
ATOM 2267 C CA . ASP A 1 291 ? -0.573 10.724 28.047 1.00 74.25 291 ASP A CA 1
ATOM 2268 C C . ASP A 1 291 ? 0.576 11.459 27.343 1.00 74.25 291 ASP A C 1
ATOM 2270 O O . ASP A 1 291 ? 1.363 10.887 26.587 1.00 74.25 291 ASP A O 1
ATOM 2274 N N . THR A 1 292 ? 0.708 12.756 27.623 1.00 76.75 292 THR A N 1
ATOM 2275 C CA . THR A 1 292 ? 1.738 13.611 27.019 1.00 76.75 292 THR A CA 1
ATOM 2276 C C . THR A 1 292 ? 3.142 13.335 27.555 1.00 76.75 292 THR A C 1
ATOM 2278 O O . THR A 1 292 ? 4.111 13.667 26.862 1.00 76.75 292 THR A O 1
ATOM 2281 N N . SER A 1 293 ? 3.266 12.742 28.751 1.00 72.56 293 SER A N 1
ATOM 2282 C CA . SER A 1 293 ? 4.554 12.301 29.300 1.00 72.56 293 SER A CA 1
ATOM 2283 C C . SER A 1 293 ? 5.057 11.035 28.616 1.00 72.56 293 SER A C 1
ATOM 2285 O O . SER A 1 293 ? 6.181 11.039 28.117 1.00 72.56 293 SER A O 1
ATOM 2287 N N . ASP A 1 294 ? 4.228 9.990 28.571 1.00 71.75 294 ASP A N 1
ATOM 2288 C CA . ASP A 1 294 ? 4.602 8.679 28.028 1.00 71.75 294 ASP A CA 1
ATOM 2289 C C . ASP A 1 294 ? 4.639 8.653 26.488 1.00 71.75 294 ASP A C 1
ATOM 2291 O O . ASP A 1 294 ? 5.469 7.984 25.879 1.00 71.75 294 ASP A O 1
ATOM 2295 N N . LYS A 1 295 ? 3.790 9.455 25.825 1.00 75.94 295 LYS A N 1
ATOM 2296 C CA . LYS A 1 295 ? 3.680 9.539 24.352 1.00 75.94 295 LYS A CA 1
ATOM 2297 C C . LYS A 1 295 ? 3.406 8.193 23.671 1.00 75.94 295 LYS A C 1
ATOM 2299 O O . LYS A 1 295 ? 3.678 8.035 22.477 1.00 75.94 295 LYS A O 1
ATOM 2304 N N . THR A 1 296 ? 2.843 7.241 24.407 1.00 71.00 296 THR A N 1
ATOM 2305 C CA . THR A 1 296 ? 2.460 5.936 23.876 1.00 71.00 296 THR A CA 1
ATOM 2306 C C . THR A 1 296 ? 1.280 6.089 22.908 1.00 71.00 296 THR A C 1
ATOM 2308 O O . THR A 1 296 ? 0.291 6.748 23.243 1.00 71.00 296 THR A O 1
ATOM 2311 N N . PRO A 1 297 ? 1.359 5.519 21.689 1.00 68.31 297 PRO A N 1
ATOM 2312 C CA . PRO A 1 297 ? 0.239 5.512 20.755 1.00 68.31 297 PRO A CA 1
ATOM 2313 C C . PRO A 1 297 ? -0.975 4.800 21.352 1.00 68.31 297 PRO A C 1
ATOM 2315 O O . PRO A 1 297 ? -0.842 3.729 21.940 1.00 68.31 297 PRO A O 1
ATOM 2318 N N . VAL A 1 298 ? -2.160 5.374 21.158 1.00 70.62 298 VAL A N 1
ATOM 2319 C CA . VAL A 1 298 ? -3.415 4.824 21.677 1.00 70.62 298 VAL A CA 1
ATOM 2320 C C . VAL A 1 298 ? -4.224 4.211 20.530 1.00 70.62 298 VAL A C 1
ATOM 2322 O O . VAL A 1 298 ? -4.300 4.800 19.450 1.00 70.62 298 VAL A O 1
ATOM 2325 N N . LEU A 1 299 ? -4.810 3.034 20.754 1.00 69.56 299 LEU A N 1
ATOM 2326 C CA . LEU A 1 299 ? -5.613 2.298 19.773 1.00 69.56 299 LEU A CA 1
ATOM 2327 C C . LEU A 1 299 ? -7.056 2.194 20.266 1.00 69.56 299 LEU A C 1
ATOM 2329 O O . LEU A 1 299 ? -7.292 1.590 21.310 1.00 69.56 299 LEU A O 1
ATOM 2333 N N . ASP A 1 300 ? -8.001 2.744 19.504 1.00 66.19 300 ASP A N 1
ATOM 2334 C CA . ASP A 1 300 ? -9.423 2.681 19.834 1.00 66.19 300 ASP A CA 1
ATOM 2335 C C . ASP A 1 300 ? -10.087 1.457 19.187 1.00 66.19 300 ASP A C 1
ATOM 2337 O O . ASP A 1 300 ? -9.811 1.087 18.039 1.00 66.19 300 ASP A O 1
ATOM 2341 N N . PHE A 1 301 ? -10.993 0.826 19.928 1.00 64.44 301 PHE A N 1
ATOM 2342 C CA . PHE A 1 301 ? -11.773 -0.313 19.462 1.00 64.44 301 PHE A CA 1
ATOM 2343 C C . PHE A 1 301 ? -13.267 -0.073 19.689 1.00 64.44 301 PHE A C 1
ATOM 2345 O O . PHE A 1 301 ? -13.912 -0.748 20.486 1.00 64.44 301 PHE A O 1
ATOM 2352 N N . ASP A 1 302 ? -13.840 0.849 18.919 1.00 61.88 302 ASP A N 1
ATOM 2353 C CA . ASP A 1 302 ? -15.293 0.986 18.750 1.00 61.88 302 ASP A CA 1
ATOM 2354 C C . ASP A 1 302 ? -15.736 0.300 17.456 1.00 61.88 302 ASP A C 1
ATOM 2356 O O . ASP A 1 302 ? -16.078 0.932 16.460 1.00 61.88 302 ASP A O 1
ATOM 2360 N N . MET A 1 303 ? -15.500 -1.010 17.373 1.00 54.97 303 MET A N 1
ATOM 2361 C CA . MET A 1 303 ? -15.481 -1.694 16.074 1.00 54.97 303 MET A CA 1
ATOM 2362 C C . MET A 1 303 ? -14.667 -0.909 14.993 1.00 54.97 303 MET A C 1
ATOM 2364 O O . MET A 1 303 ? -14.970 -1.016 13.802 1.00 54.97 303 MET A O 1
ATOM 2368 N N . GLY A 1 304 ? -13.618 -0.175 15.440 1.00 34.12 304 GLY A N 1
ATOM 2369 C CA . GLY A 1 304 ? -12.391 0.244 14.732 1.00 34.12 304 GLY A CA 1
ATOM 2370 C C . GLY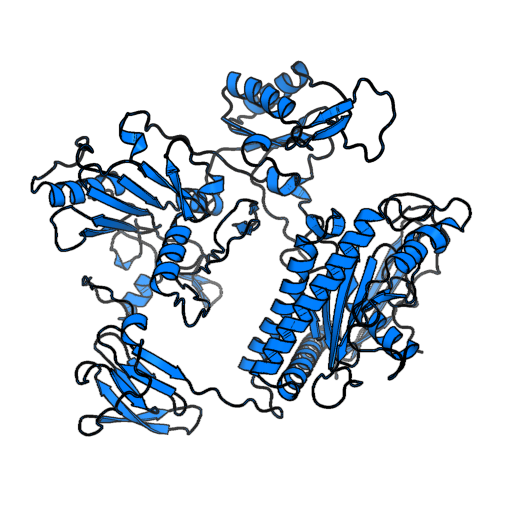 A 1 304 ? -12.037 1.754 14.691 1.00 34.12 304 GLY A C 1
ATOM 2371 O O . GLY A 1 304 ? -12.809 2.548 14.162 1.00 34.12 304 GLY A O 1
ATOM 2372 N N . GLY A 1 305 ? -10.814 2.147 15.112 1.00 30.19 305 GLY A N 1
ATOM 2373 C CA . GLY A 1 305 ? -10.188 3.441 14.751 1.00 30.19 305 GLY A CA 1
ATOM 2374 C C . GLY A 1 305 ? -8.801 3.729 15.371 1.00 30.19 305 GLY A C 1
ATOM 2375 O O . GLY A 1 305 ? -8.538 3.390 16.519 1.00 30.19 305 GLY A O 1
ATOM 2376 N N . THR A 1 306 ? -7.909 4.404 14.633 1.00 32.94 306 THR A N 1
ATOM 2377 C CA . THR A 1 306 ? -6.633 4.944 15.161 1.00 32.94 306 THR A CA 1
ATOM 2378 C C . THR A 1 306 ? -6.548 6.442 14.845 1.00 32.94 306 THR A C 1
ATOM 2380 O O . THR A 1 306 ? -6.993 6.884 13.785 1.00 32.94 306 THR A O 1
ATOM 2383 N N . LEU A 1 307 ? -5.981 7.264 15.740 1.00 36.91 307 LEU A N 1
ATOM 2384 C CA . LEU A 1 307 ? -5.843 8.710 15.510 1.00 36.91 307 LEU A CA 1
ATOM 2385 C C . LEU A 1 307 ? -4.665 9.023 14.563 1.00 36.91 307 LEU A C 1
ATOM 2387 O O . LEU A 1 307 ? -3.599 9.460 14.992 1.00 36.91 307 LEU A O 1
ATOM 2391 N N . GLU A 1 308 ? -4.871 8.839 13.260 1.00 36.62 308 GLU A N 1
ATOM 2392 C CA . GLU A 1 308 ? -3.978 9.321 12.199 1.00 36.62 308 GLU A CA 1
ATOM 2393 C C . GLU A 1 308 ? -4.795 10.040 11.116 1.00 36.62 308 GLU A C 1
ATOM 2395 O O . GLU A 1 308 ? -5.886 9.605 10.764 1.00 36.62 308 GLU A O 1
ATOM 2400 N N . HIS A 1 309 ? -4.296 11.157 10.578 1.00 43.19 309 HIS A N 1
ATOM 2401 C CA . HIS A 1 309 ? -4.937 11.804 9.432 1.00 43.19 309 HIS A CA 1
ATOM 2402 C C . HIS A 1 309 ? -4.480 11.164 8.122 1.00 43.19 309 HIS A C 1
ATOM 2404 O O . HIS A 1 309 ? -3.304 11.224 7.755 1.00 43.19 309 HIS A O 1
ATOM 2410 N N . VAL A 1 310 ? -5.437 10.637 7.368 1.00 55.47 310 VAL A N 1
ATOM 2411 C CA . VAL A 1 310 ? -5.226 10.033 6.056 1.00 55.47 310 VAL A CA 1
ATOM 2412 C C . VAL A 1 310 ? -5.908 10.896 4.997 1.00 55.47 310 VAL A C 1
ATOM 2414 O O . VAL A 1 310 ? -6.989 11.438 5.205 1.00 55.47 310 VAL A O 1
ATOM 2417 N N . PHE A 1 311 ? -5.250 11.068 3.852 1.00 52.66 311 PHE A N 1
ATOM 2418 C CA . PHE A 1 311 ? -5.764 11.869 2.734 1.00 52.66 311 PHE A CA 1
ATOM 2419 C C . PHE A 1 311 ? -6.351 11.013 1.608 1.00 52.66 311 PHE A C 1
ATOM 2421 O O . PHE A 1 311 ? -7.062 11.543 0.761 1.00 52.66 311 PHE A O 1
ATOM 2428 N N . GLU A 1 312 ? -6.052 9.712 1.598 1.00 62.69 312 GLU A N 1
ATOM 2429 C CA . GLU A 1 312 ? -6.502 8.728 0.611 1.00 62.69 312 GLU A CA 1
ATOM 2430 C C . GLU A 1 312 ? -6.931 7.442 1.315 1.00 62.69 312 GLU A C 1
ATOM 2432 O O . GLU A 1 312 ? -6.127 6.812 1.996 1.00 62.69 312 GLU A O 1
ATOM 2437 N N . SER A 1 313 ? -8.184 7.033 1.133 1.00 65.19 313 SER A N 1
ATOM 2438 C CA . SER A 1 313 ? -8.714 5.764 1.642 1.00 65.19 313 SER A CA 1
ATOM 2439 C C . SER A 1 313 ? -9.541 5.070 0.571 1.00 65.19 313 SER A C 1
ATOM 2441 O O . SER A 1 313 ? -10.093 5.731 -0.305 1.00 65.19 313 SER A O 1
ATOM 2443 N N . THR A 1 314 ? -9.749 3.763 0.696 1.00 64.38 314 THR A N 1
ATOM 2444 C CA . THR A 1 314 ? -10.776 3.061 -0.086 1.00 64.38 314 THR A CA 1
ATOM 2445 C C . THR A 1 314 ? -11.905 2.637 0.840 1.00 64.38 314 THR A C 1
ATOM 2447 O O . THR A 1 314 ? -11.677 1.857 1.758 1.00 64.38 314 THR A O 1
ATOM 2450 N N . ILE A 1 315 ? -13.119 3.134 0.602 1.00 66.19 315 ILE A N 1
ATOM 2451 C CA . ILE A 1 315 ? -14.313 2.764 1.374 1.00 66.19 315 ILE A CA 1
ATOM 2452 C C . ILE A 1 315 ? -15.308 2.135 0.410 1.00 66.19 315 ILE A C 1
ATOM 2454 O O . ILE A 1 315 ? -15.631 2.726 -0.618 1.00 66.19 315 ILE A O 1
ATOM 2458 N N . ALA A 1 316 ? -15.785 0.930 0.733 1.00 62.38 316 ALA A N 1
ATOM 2459 C CA . ALA A 1 316 ? -16.739 0.191 -0.097 1.00 62.38 316 ALA A CA 1
ATOM 2460 C C . ALA A 1 316 ? -16.294 0.057 -1.569 1.00 62.38 316 ALA A C 1
ATOM 2462 O O . ALA A 1 316 ? -17.097 0.260 -2.478 1.00 62.38 316 ALA A O 1
ATOM 2463 N N . GLU A 1 317 ? -15.010 -0.262 -1.792 1.00 63.84 317 GLU A N 1
ATOM 2464 C CA . GLU A 1 317 ? -14.386 -0.381 -3.125 1.00 63.84 317 GLU A CA 1
ATOM 2465 C C . GLU A 1 317 ? -14.262 0.942 -3.913 1.00 63.84 317 GLU A C 1
ATOM 2467 O O . GLU A 1 317 ? -13.880 0.929 -5.081 1.00 63.84 317 GLU A O 1
ATOM 2472 N N . VAL A 1 318 ? -14.525 2.093 -3.282 1.00 65.12 318 VAL A N 1
ATOM 2473 C CA . VAL A 1 318 ? -14.402 3.421 -3.900 1.00 65.12 318 VAL A CA 1
ATOM 2474 C C . VAL A 1 318 ? -13.200 4.172 -3.313 1.00 65.12 318 VAL A C 1
ATOM 2476 O O . VAL A 1 318 ? -13.161 4.379 -2.096 1.00 65.12 318 VAL A O 1
ATOM 2479 N N . PRO A 1 319 ? -12.232 4.619 -4.140 1.00 65.38 319 PRO A N 1
ATOM 2480 C CA . PRO A 1 319 ? -11.140 5.463 -3.674 1.00 65.38 319 PRO A CA 1
ATOM 2481 C C . PRO A 1 319 ? -11.660 6.873 -3.377 1.00 65.38 319 PRO A C 1
ATOM 2483 O O . PRO A 1 319 ? -12.265 7.526 -4.227 1.00 65.38 319 PRO A O 1
ATOM 2486 N N . ILE A 1 320 ? -11.407 7.344 -2.163 1.00 66.81 320 ILE A N 1
ATOM 2487 C CA . ILE A 1 320 ? -11.817 8.647 -1.649 1.00 66.81 320 ILE A CA 1
ATOM 2488 C C . ILE A 1 320 ? -10.561 9.414 -1.261 1.00 66.81 320 ILE A C 1
ATOM 2490 O O . ILE A 1 320 ? -9.716 8.902 -0.527 1.00 66.81 320 ILE A O 1
ATOM 2494 N N . GLN A 1 321 ? -10.451 10.650 -1.741 1.00 67.12 321 GLN A N 1
ATOM 2495 C CA . GLN A 1 321 ? -9.270 11.483 -1.535 1.00 67.12 321 GLN A CA 1
ATOM 2496 C C . GLN A 1 321 ? -9.611 12.767 -0.758 1.00 67.12 321 GLN A C 1
ATOM 2498 O O . GLN A 1 321 ? -9.416 13.888 -1.224 1.00 67.12 321 GLN A O 1
ATOM 2503 N N . CYS A 1 322 ? -10.139 12.612 0.455 1.00 67.75 322 CYS A N 1
ATOM 2504 C CA . CYS A 1 322 ? -10.394 13.723 1.368 1.00 67.75 322 CYS A CA 1
ATOM 2505 C C . CYS A 1 322 ? -9.619 13.547 2.682 1.00 67.75 322 CYS A C 1
ATOM 2507 O O . CYS A 1 322 ? -9.430 12.410 3.118 1.00 67.75 322 CYS A O 1
ATOM 2509 N N . PRO A 1 323 ? -9.206 14.645 3.349 1.00 66.44 323 PRO A N 1
ATOM 2510 C CA . PRO A 1 323 ? -8.673 14.558 4.703 1.00 66.44 323 PRO A CA 1
ATOM 2511 C C . PRO A 1 323 ? -9.695 13.875 5.616 1.00 66.44 323 PRO A C 1
ATOM 2513 O O . PRO A 1 323 ? -10.841 14.322 5.707 1.00 66.44 323 PRO A O 1
ATOM 2516 N N . GLN A 1 324 ? -9.281 12.806 6.283 1.00 72.56 324 GLN A N 1
ATOM 2517 C CA . GLN A 1 324 ? -10.098 12.052 7.228 1.00 72.56 324 GLN A CA 1
ATOM 2518 C C . GLN A 1 324 ? -9.230 11.419 8.314 1.00 72.56 324 GLN A C 1
ATOM 2520 O O . GLN A 1 324 ? -8.008 11.387 8.185 1.00 72.56 324 GLN A O 1
ATOM 2525 N N . LEU A 1 325 ? -9.843 10.972 9.405 1.00 71.94 325 LEU A N 1
ATOM 2526 C C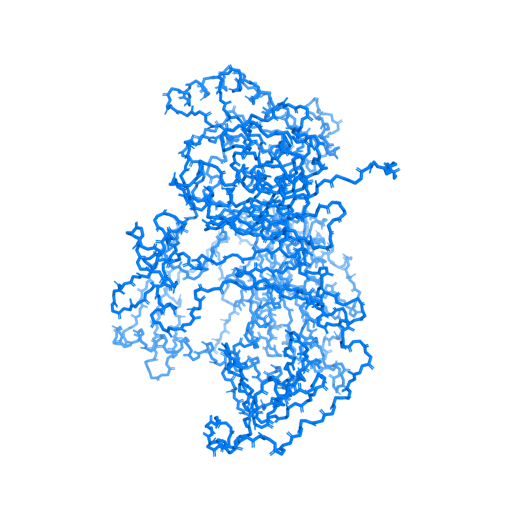A . LEU A 1 325 ? -9.175 10.124 10.392 1.00 71.94 325 LEU A CA 1
ATOM 2527 C C . LEU A 1 325 ? -9.106 8.675 9.879 1.00 71.94 325 LEU A C 1
ATOM 2529 O O . LEU A 1 325 ? -10.012 8.240 9.167 1.00 71.94 325 LEU A O 1
ATOM 2533 N N . ASP A 1 326 ? -8.039 7.947 10.218 1.00 69.38 326 ASP A N 1
ATOM 2534 C CA . ASP A 1 326 ? -7.829 6.541 9.847 1.00 69.38 326 ASP A CA 1
ATOM 2535 C C . ASP A 1 326 ? -8.765 5.614 10.631 1.00 69.38 326 ASP A C 1
ATOM 2537 O O . ASP A 1 326 ? -8.419 5.000 11.645 1.00 69.38 326 ASP A O 1
ATOM 2541 N N . VAL A 1 327 ? -10.007 5.557 10.164 1.00 68.69 327 VAL A N 1
ATOM 2542 C CA . VAL A 1 327 ? -11.056 4.712 10.721 1.00 68.69 327 VAL A CA 1
ATOM 2543 C C . VAL A 1 327 ? -11.265 3.534 9.781 1.00 68.69 327 VAL A C 1
ATOM 2545 O O . VAL A 1 327 ? -11.779 3.681 8.670 1.00 68.69 327 VAL A O 1
ATOM 2548 N N . ASN A 1 328 ? -10.904 2.343 10.249 1.00 63.09 328 ASN A N 1
ATOM 2549 C CA . ASN A 1 328 ? -11.162 1.098 9.539 1.00 63.09 328 ASN A CA 1
ATOM 2550 C C . ASN A 1 328 ? -12.446 0.475 10.081 1.00 63.09 328 ASN A C 1
ATOM 2552 O O . ASN A 1 328 ? -12.534 0.183 11.268 1.00 63.09 328 ASN A O 1
ATOM 2556 N N . THR A 1 329 ? -13.434 0.266 9.211 1.00 57.41 329 THR A N 1
ATOM 2557 C CA . THR A 1 329 ? -14.733 -0.297 9.603 1.00 57.41 329 THR A CA 1
ATOM 2558 C C . THR A 1 329 ? -14.856 -1.743 9.144 1.00 57.41 329 THR A C 1
ATOM 2560 O O . THR A 1 329 ? -14.557 -2.077 7.996 1.00 57.41 329 THR A O 1
ATOM 2563 N N . VAL A 1 330 ? -15.326 -2.610 10.038 1.00 58.94 330 VAL A N 1
ATOM 2564 C CA . VAL A 1 330 ? -15.711 -3.986 9.710 1.00 58.94 330 VAL A CA 1
ATOM 2565 C C . VAL A 1 330 ? -17.234 -4.072 9.750 1.00 58.94 330 VAL A C 1
ATOM 2567 O O . VAL A 1 330 ? -17.860 -3.636 10.711 1.00 58.94 330 VAL A O 1
ATOM 2570 N N . ALA A 1 331 ? -17.850 -4.635 8.707 1.00 54.25 331 ALA A N 1
ATOM 2571 C CA . ALA A 1 331 ? -19.303 -4.805 8.614 1.00 54.25 331 ALA A CA 1
ATOM 2572 C C . ALA A 1 331 ? -19.800 -5.982 9.480 1.00 54.25 331 ALA A C 1
ATOM 2574 O O . ALA A 1 331 ? -20.335 -6.966 8.970 1.00 54.25 331 ALA A O 1
ATOM 2575 N N . ALA A 1 332 ? -19.579 -5.901 10.790 1.00 57.59 332 ALA A N 1
ATOM 2576 C CA . ALA A 1 332 ? -20.082 -6.835 11.787 1.00 57.59 332 ALA A CA 1
ATOM 2577 C C . ALA A 1 332 ? -20.401 -6.055 13.065 1.00 57.59 332 ALA A C 1
ATOM 2579 O O . ALA A 1 332 ? -19.568 -5.283 13.519 1.00 57.59 332 ALA A O 1
ATOM 2580 N N . GLY A 1 333 ? -21.595 -6.235 13.632 1.00 64.56 333 GLY A N 1
ATOM 2581 C CA . GLY A 1 333 ? -22.018 -5.539 14.847 1.00 64.56 333 GLY A CA 1
ATOM 2582 C C . GLY A 1 333 ? -23.261 -6.150 15.481 1.00 64.56 333 GLY A C 1
ATOM 2583 O O . GLY A 1 333 ? -23.753 -7.180 15.027 1.00 64.56 333 GLY A O 1
ATOM 2584 N N . GLY A 1 334 ? -23.807 -5.503 16.515 1.00 66.69 334 GLY A N 1
ATOM 2585 C CA . GLY A 1 334 ? -24.993 -6.001 17.224 1.00 66.69 334 GLY A CA 1
ATOM 2586 C C . GLY A 1 334 ? -26.186 -6.290 16.300 1.00 66.69 334 GLY A C 1
ATOM 2587 O O . GLY A 1 334 ? -26.858 -7.293 16.454 1.00 66.69 334 GLY A O 1
ATOM 2588 N N . GLY A 1 335 ? -26.425 -5.494 15.261 1.00 67.69 335 GLY A N 1
ATOM 2589 C CA . GLY A 1 335 ? -27.525 -5.766 14.326 1.00 67.69 335 GLY A CA 1
ATOM 2590 C C . GLY A 1 335 ? -27.281 -6.917 13.339 1.00 67.69 335 GLY A C 1
ATOM 2591 O O . GLY A 1 335 ? -28.208 -7.284 12.623 1.00 67.69 335 GLY A O 1
ATOM 2592 N N . SER A 1 336 ? -26.069 -7.473 13.245 1.00 74.50 336 SER A N 1
ATOM 2593 C CA . SER A 1 336 ? -25.707 -8.418 12.182 1.00 74.50 336 SER A CA 1
ATOM 2594 C C . SER A 1 336 ? -26.511 -9.713 12.243 1.00 74.50 336 SER A C 1
ATOM 2596 O O . SER A 1 336 ? -26.585 -10.377 13.281 1.00 74.50 336 SER A O 1
ATOM 2598 N N . VAL A 1 337 ? -27.078 -10.088 11.096 1.00 80.81 337 VAL A N 1
ATOM 2599 C CA . VAL A 1 337 ? -27.934 -11.267 10.951 1.00 80.81 337 VAL A CA 1
ATOM 2600 C C . VAL A 1 337 ? -27.096 -12.543 10.977 1.00 80.81 337 VAL A C 1
ATOM 2602 O O . VAL A 1 337 ? -26.098 -12.683 10.262 1.00 80.81 337 VAL A O 1
ATOM 2605 N N . LEU A 1 338 ? -27.534 -13.503 11.789 1.00 79.62 338 LEU A N 1
ATOM 2606 C CA . LEU A 1 338 ? -26.970 -14.844 11.870 1.00 79.62 338 LEU A CA 1
ATOM 2607 C C . LEU A 1 338 ? -27.714 -15.771 10.909 1.00 79.62 338 LEU A C 1
ATOM 2609 O O . LEU A 1 338 ? -28.936 -15.888 10.962 1.00 79.62 338 LEU A O 1
ATOM 2613 N N . ALA A 1 339 ? -26.976 -16.470 10.047 1.00 80.56 339 ALA A N 1
ATOM 2614 C CA . ALA A 1 339 ? -27.558 -17.430 9.114 1.00 80.56 339 ALA A CA 1
ATOM 2615 C C . ALA A 1 339 ? -26.778 -18.745 9.083 1.00 80.56 339 ALA A C 1
ATOM 2617 O O . ALA A 1 339 ? -25.547 -18.762 9.131 1.00 80.56 339 ALA A O 1
ATOM 2618 N N . TRP A 1 340 ? -27.501 -19.851 8.915 1.00 74.81 340 TRP A N 1
ATOM 2619 C CA . TRP A 1 340 ? -26.918 -21.165 8.665 1.00 74.81 340 TRP A CA 1
ATOM 2620 C C . TRP A 1 340 ? -26.767 -21.396 7.161 1.00 74.81 340 TRP A C 1
ATOM 2622 O O . TRP A 1 340 ? -27.760 -21.472 6.437 1.00 74.81 340 TRP A O 1
ATOM 2632 N N . THR A 1 341 ? -25.532 -21.500 6.666 1.00 65.12 341 THR A N 1
ATOM 2633 C CA . THR A 1 341 ? -25.266 -21.752 5.238 1.00 65.12 341 THR A CA 1
ATOM 2634 C C . THR A 1 341 ? -24.080 -22.692 5.066 1.00 65.12 341 THR A C 1
ATOM 2636 O O . THR A 1 341 ? -23.017 -22.475 5.643 1.00 65.12 341 THR A O 1
ATOM 2639 N N . GLY A 1 342 ? -24.250 -23.746 4.260 1.00 55.62 342 GLY A N 1
ATOM 2640 C CA . GLY A 1 342 ? -23.170 -24.693 3.958 1.00 55.62 342 GLY A CA 1
ATOM 2641 C C . GLY A 1 342 ? -22.614 -25.432 5.183 1.00 55.62 342 GLY A C 1
ATOM 2642 O O . GLY A 1 342 ? -21.421 -25.699 5.227 1.00 55.62 342 GLY A O 1
ATOM 2643 N N . GLY A 1 343 ? -23.452 -25.717 6.187 1.00 53.47 343 GLY A N 1
ATOM 2644 C CA . GLY A 1 343 ? -23.046 -26.447 7.396 1.00 53.47 343 GLY A CA 1
ATOM 2645 C C . GLY A 1 343 ? -22.336 -25.610 8.468 1.00 53.47 343 GLY A C 1
ATOM 2646 O O . GLY A 1 343 ? -21.875 -26.180 9.451 1.00 53.47 343 GLY A O 1
ATOM 2647 N N . LEU A 1 344 ? -22.248 -24.284 8.301 1.00 48.31 344 LEU A N 1
ATOM 2648 C CA . LEU A 1 344 ? -21.666 -23.358 9.278 1.00 48.31 344 LEU A CA 1
ATOM 2649 C C . LEU A 1 344 ? -22.627 -22.202 9.596 1.00 48.31 344 LEU A C 1
ATOM 2651 O O . LEU A 1 344 ? -23.341 -21.703 8.717 1.00 48.31 344 LEU A O 1
ATOM 2655 N N . PHE A 1 345 ? -22.593 -21.740 10.848 1.00 66.00 345 PHE A N 1
ATOM 2656 C CA . PHE A 1 345 ? -23.203 -20.477 11.269 1.00 66.00 345 PHE A CA 1
ATOM 2657 C C . PHE A 1 345 ? -22.318 -19.314 10.810 1.00 66.00 345 PHE A C 1
ATOM 2659 O O . PHE A 1 345 ? -21.125 -19.286 11.107 1.00 66.00 345 PHE A O 1
ATOM 2666 N N . LYS A 1 346 ? -22.893 -18.352 10.084 1.00 67.31 346 LYS A N 1
ATOM 2667 C CA . LYS A 1 346 ? -22.192 -17.159 9.597 1.00 67.31 346 LYS A CA 1
ATOM 2668 C C . LYS A 1 346 ? -22.846 -15.894 10.135 1.00 67.31 346 LYS A C 1
ATOM 2670 O O . LYS A 1 346 ? -24.069 -15.766 10.082 1.00 67.31 346 LYS A O 1
ATOM 2675 N N . VAL A 1 347 ? -22.011 -14.957 10.582 1.00 70.00 347 VAL A N 1
ATOM 2676 C CA . VAL A 1 347 ? -22.392 -13.554 10.782 1.00 70.00 347 VAL A CA 1
ATOM 2677 C C . VAL A 1 347 ? -22.342 -12.887 9.418 1.00 70.00 347 VAL A C 1
ATOM 2679 O O . VAL A 1 347 ? -21.298 -12.904 8.762 1.00 70.00 347 VAL A O 1
ATOM 2682 N N . ARG A 1 348 ? -23.473 -12.371 8.950 1.00 64.25 348 ARG A N 1
ATOM 2683 C CA . ARG A 1 348 ? -23.557 -11.762 7.627 1.00 64.25 348 ARG A CA 1
ATOM 2684 C C . ARG A 1 348 ? -23.454 -10.228 7.699 1.00 64.25 348 ARG A C 1
ATOM 2686 O O . ARG A 1 348 ? -23.734 -9.659 8.755 1.00 64.25 348 ARG A O 1
ATOM 2693 N N . PRO A 1 349 ? -23.064 -9.552 6.600 1.00 61.69 349 PRO A N 1
ATOM 2694 C CA . PRO A 1 349 ? -23.014 -8.090 6.562 1.00 61.69 349 PRO A CA 1
ATOM 2695 C C . PRO A 1 349 ? -24.402 -7.434 6.615 1.00 61.69 349 PRO A C 1
ATOM 2697 O O . PRO A 1 349 ? -24.497 -6.249 6.927 1.00 61.69 349 PRO A O 1
ATOM 2700 N N . GLU A 1 350 ? -25.483 -8.163 6.315 1.00 69.62 350 GLU A N 1
ATOM 2701 C CA . GLU A 1 350 ? -26.841 -7.654 6.496 1.00 69.62 350 GLU A CA 1
ATOM 2702 C C . GLU A 1 350 ? -27.150 -7.422 7.986 1.00 69.62 350 GLU A C 1
ATOM 2704 O O . GLU A 1 350 ? -26.798 -8.229 8.849 1.00 69.62 350 GLU A O 1
ATOM 2709 N N . SER A 1 351 ? -27.842 -6.320 8.285 1.00 71.69 351 SER A N 1
ATOM 2710 C CA . SER A 1 351 ? -28.192 -5.900 9.645 1.00 71.69 351 SER A CA 1
ATOM 2711 C C . SER A 1 351 ? -29.706 -5.797 9.819 1.00 71.69 351 SER A C 1
ATOM 2713 O O . SER A 1 351 ? -30.407 -5.349 8.911 1.00 71.69 351 SER A O 1
ATOM 2715 N N . ALA A 1 352 ? -30.204 -6.180 10.994 1.00 72.06 352 ALA A N 1
ATOM 2716 C CA . ALA A 1 352 ? -31.599 -6.032 11.405 1.00 72.06 352 ALA A CA 1
ATOM 2717 C C . ALA A 1 352 ? -31.968 -4.596 11.831 1.00 72.06 352 ALA A C 1
ATOM 2719 O O . ALA A 1 352 ? -33.150 -4.284 11.987 1.00 72.06 352 ALA A O 1
ATOM 2720 N N . GLY A 1 353 ? -30.966 -3.723 12.007 1.00 70.69 353 GLY A N 1
ATOM 2721 C CA . GLY A 1 353 ? -31.148 -2.325 12.406 1.00 70.69 353 GLY A CA 1
ATOM 2722 C C . GLY A 1 353 ? -31.843 -2.156 13.763 1.00 70.69 353 GLY A C 1
ATOM 2723 O O . GLY A 1 353 ? -31.759 -3.025 14.626 1.00 70.69 353 GLY A O 1
ATOM 2724 N N . ALA A 1 354 ? -32.521 -1.018 13.943 1.00 68.88 354 ALA A N 1
ATOM 2725 C CA . ALA A 1 354 ? -33.338 -0.724 15.127 1.00 68.88 354 ALA A CA 1
ATOM 2726 C C . ALA A 1 354 ? -34.746 -1.344 15.057 1.00 68.88 354 ALA A C 1
ATOM 2728 O O . ALA A 1 354 ? -35.288 -1.765 16.075 1.00 68.88 354 ALA A O 1
ATOM 2729 N N . TYR A 1 355 ? -35.327 -1.399 13.853 1.00 68.94 355 TYR A N 1
ATOM 2730 C CA . TYR A 1 355 ? -36.670 -1.916 13.596 1.00 68.94 355 TYR A CA 1
ATOM 2731 C C . TYR A 1 355 ? -36.696 -2.694 12.264 1.00 68.94 355 TYR A C 1
ATOM 2733 O O . TYR A 1 355 ? -36.258 -2.145 11.249 1.00 68.94 355 TYR A O 1
ATOM 2741 N N . PRO A 1 356 ? -37.185 -3.951 12.235 1.00 74.81 356 PRO A N 1
ATOM 2742 C CA . PRO A 1 356 ? -37.754 -4.703 13.362 1.00 74.81 356 PRO A CA 1
ATOM 2743 C C . PRO A 1 356 ? -36.718 -5.089 14.441 1.00 74.81 356 PRO A C 1
ATOM 2745 O O . PRO A 1 356 ? -37.107 -5.514 15.523 1.00 74.81 356 PRO A O 1
ATOM 2748 N N . GLY A 1 357 ? -35.418 -4.888 14.191 1.00 80.62 357 GLY A N 1
ATOM 2749 C CA . GLY A 1 357 ? -34.353 -5.143 15.164 1.00 80.62 357 GLY A CA 1
ATOM 2750 C C . GLY A 1 357 ? -34.056 -6.633 15.378 1.00 80.62 357 GLY A C 1
ATOM 2751 O O . GLY A 1 357 ? -34.564 -7.468 14.632 1.00 80.62 357 GLY A O 1
ATOM 2752 N N . PRO A 1 358 ? -33.195 -6.986 16.349 1.00 80.94 358 PRO A N 1
ATOM 2753 C CA . PRO A 1 358 ? -33.004 -8.358 16.831 1.00 80.94 358 PRO A CA 1
ATOM 2754 C C . PRO A 1 358 ? -34.313 -9.075 17.186 1.00 80.94 358 PRO A C 1
ATOM 2756 O O . PRO A 1 358 ? -35.268 -8.445 17.644 1.00 80.94 358 PRO A O 1
ATOM 2759 N N . ALA A 1 359 ? -34.357 -10.404 17.060 1.00 82.12 359 ALA A N 1
ATOM 2760 C CA . ALA A 1 359 ? -35.548 -11.186 17.407 1.00 82.12 359 ALA A CA 1
ATOM 2761 C C . ALA A 1 359 ? -35.975 -10.994 18.879 1.00 82.12 359 ALA A C 1
ATOM 2763 O O . ALA A 1 359 ? -37.166 -10.963 19.192 1.00 82.12 359 ALA A O 1
ATOM 2764 N N . CYS A 1 360 ? -35.013 -10.782 19.776 1.00 74.25 360 CYS A N 1
ATOM 2765 C CA . CYS A 1 360 ? -35.196 -10.549 21.202 1.00 74.25 360 CYS A CA 1
ATOM 2766 C C . CYS A 1 360 ? -35.850 -9.199 21.516 1.00 74.25 360 CYS A C 1
ATOM 2768 O O . CYS A 1 360 ? -36.265 -8.991 22.653 1.00 74.25 360 CYS A O 1
ATOM 2770 N N . TYR A 1 361 ? -35.998 -8.305 20.529 1.00 76.81 361 TYR A N 1
ATOM 2771 C CA . TYR A 1 361 ? -36.774 -7.069 20.681 1.00 76.81 361 TYR A CA 1
ATOM 2772 C C . TYR A 1 361 ? -38.285 -7.319 20.570 1.00 76.81 361 TYR A C 1
ATOM 2774 O O . TYR A 1 361 ? -39.070 -6.463 20.960 1.00 76.81 361 TYR A O 1
ATOM 2782 N N . GLY A 1 362 ? -38.712 -8.481 20.057 1.00 76.44 362 GLY A N 1
ATOM 2783 C CA . GLY A 1 362 ? -40.125 -8.870 20.001 1.00 76.44 362 GLY A CA 1
ATOM 2784 C C . GLY A 1 362 ? -40.926 -8.301 18.823 1.00 76.44 362 GLY A C 1
ATOM 2785 O O . GLY A 1 362 ? -42.105 -8.613 18.697 1.00 76.44 362 GLY A O 1
ATOM 2786 N N . ASN A 1 363 ? -40.302 -7.545 17.913 1.00 77.25 363 ASN A N 1
ATOM 2787 C CA . ASN A 1 363 ? -40.973 -6.900 16.769 1.00 77.25 363 ASN A CA 1
ATOM 2788 C C . ASN A 1 363 ? -40.955 -7.743 15.474 1.00 77.25 363 ASN A C 1
ATOM 2790 O O . ASN A 1 363 ? -41.071 -7.207 14.374 1.00 77.25 363 ASN A O 1
ATOM 2794 N N . GLY A 1 364 ? -40.766 -9.064 15.575 1.00 80.94 364 GLY A N 1
ATOM 2795 C CA . GLY A 1 364 ? -40.694 -9.960 14.408 1.00 80.94 364 GLY A CA 1
ATOM 2796 C C . GLY A 1 364 ? -39.368 -9.904 13.634 1.00 80.94 364 GLY A C 1
ATOM 2797 O O . GLY A 1 364 ? -39.329 -10.235 12.450 1.00 80.94 364 GLY A O 1
ATOM 2798 N N . GLY A 1 365 ? -38.292 -9.469 14.292 1.00 83.44 365 GLY A N 1
ATOM 2799 C CA . GLY A 1 365 ? -36.949 -9.368 13.727 1.00 83.44 365 GLY A CA 1
ATOM 2800 C C . GLY A 1 365 ? -36.241 -10.709 13.465 1.00 83.44 365 GLY A C 1
ATOM 2801 O O . GLY A 1 365 ? -36.633 -11.735 14.028 1.00 83.44 365 GLY A O 1
ATOM 2802 N N . PRO A 1 366 ? -35.202 -10.738 12.606 1.00 86.75 366 PRO A N 1
ATOM 2803 C CA . PRO A 1 366 ? -34.408 -11.938 12.338 1.00 86.75 366 PRO A CA 1
ATOM 2804 C C . PRO A 1 366 ? -33.456 -12.280 13.499 1.00 86.75 366 PRO A C 1
ATOM 2806 O O . PRO A 1 366 ? -33.206 -11.462 14.377 1.00 86.75 366 PRO A O 1
ATOM 2809 N N . LEU A 1 367 ? -32.873 -13.484 13.470 1.00 84.44 367 LEU A N 1
ATOM 2810 C CA . LEU A 1 367 ? -31.839 -13.904 14.424 1.00 84.44 367 LEU A CA 1
ATOM 2811 C C . LEU A 1 367 ? -30.535 -13.104 14.221 1.00 84.44 367 LEU A C 1
ATOM 2813 O O . LEU A 1 367 ? -30.007 -13.046 13.110 1.00 84.44 367 LEU A O 1
ATOM 2817 N N . THR A 1 368 ? -29.987 -12.541 15.296 1.00 82.25 368 THR A N 1
ATOM 2818 C CA . THR A 1 368 ? -28.817 -11.642 15.316 1.00 82.25 368 THR A CA 1
ATOM 2819 C C . THR A 1 368 ? -27.860 -11.939 16.484 1.00 82.25 368 THR A C 1
ATOM 2821 O O . THR A 1 368 ? -28.106 -12.823 17.306 1.00 82.25 368 THR A O 1
ATOM 2824 N N . ILE A 1 369 ? -26.739 -11.213 16.579 1.00 77.38 369 ILE A N 1
ATOM 2825 C CA . ILE A 1 369 ? -25.752 -11.376 17.665 1.00 77.38 369 ILE A CA 1
ATOM 2826 C C . ILE A 1 369 ? -26.359 -11.164 19.078 1.00 77.38 369 ILE A C 1
ATOM 2828 O O . ILE A 1 369 ? -26.106 -12.001 19.944 1.00 77.38 369 ILE A O 1
ATOM 2832 N N . PRO A 1 370 ? -27.171 -10.121 19.355 1.00 73.94 370 PRO A N 1
ATOM 2833 C CA . PRO A 1 370 ? -27.882 -9.929 20.614 1.00 73.94 370 PRO A CA 1
ATOM 2834 C C . PRO A 1 370 ? -28.785 -11.095 20.986 1.00 73.94 370 PRO A C 1
ATOM 2836 O O . PRO A 1 370 ? -28.894 -11.403 22.167 1.00 73.94 370 PRO A O 1
ATOM 2839 N N . ASP A 1 371 ? -29.385 -11.778 20.010 1.00 78.62 371 ASP A N 1
ATOM 2840 C CA . ASP A 1 371 ? -30.193 -12.973 20.269 1.00 78.62 371 ASP A CA 1
ATOM 2841 C C . ASP A 1 371 ? -29.328 -14.116 20.791 1.00 78.62 371 ASP A C 1
ATOM 2843 O O . ASP A 1 371 ? -29.669 -14.755 21.785 1.00 78.62 371 ASP A O 1
ATOM 2847 N N . ALA A 1 372 ? -28.166 -14.329 20.168 1.00 76.31 372 ALA A N 1
ATOM 2848 C CA . ALA A 1 372 ? -27.188 -15.295 20.650 1.00 76.31 372 ALA A CA 1
ATOM 2849 C C . ALA A 1 372 ? -26.648 -14.903 22.035 1.00 76.31 372 ALA A C 1
ATOM 2851 O O . ALA A 1 372 ? -26.548 -15.755 22.912 1.00 76.31 372 ALA A O 1
ATOM 2852 N N . ASN A 1 373 ? -26.351 -13.623 22.271 1.00 71.25 373 ASN A N 1
ATOM 2853 C CA . ASN A 1 373 ? -25.891 -13.142 23.575 1.00 71.25 373 ASN A CA 1
ATOM 2854 C C . ASN A 1 373 ? -26.963 -13.296 24.660 1.00 71.25 373 ASN A C 1
ATOM 2856 O O . ASN A 1 373 ? -26.638 -13.714 25.769 1.00 71.25 373 ASN A O 1
ATOM 2860 N N . CYS A 1 374 ? -28.228 -13.016 24.342 1.00 70.50 374 CYS A N 1
ATOM 2861 C CA . CYS A 1 374 ? -29.364 -13.224 25.233 1.00 70.50 374 CYS A CA 1
ATOM 2862 C C . CYS A 1 374 ? -29.542 -14.715 25.551 1.00 70.50 374 CYS A C 1
ATOM 2864 O O . CYS A 1 374 ? -29.596 -15.087 26.720 1.00 70.50 374 CYS A O 1
ATOM 2866 N N . PHE A 1 375 ? -29.523 -15.580 24.530 1.00 70.06 375 PHE A N 1
ATOM 2867 C CA . PHE A 1 375 ? -29.602 -17.034 24.697 1.00 70.06 375 PHE A CA 1
ATOM 2868 C C . PHE A 1 375 ? -28.449 -17.596 25.544 1.00 70.06 375 PHE A C 1
ATOM 2870 O O . PHE A 1 375 ? -28.652 -18.491 26.360 1.00 70.06 375 PHE A O 1
ATOM 2877 N N . LEU A 1 376 ? -27.241 -17.052 25.379 1.00 69.00 376 LEU A N 1
ATOM 2878 C CA . LEU A 1 376 ? -26.049 -17.437 26.138 1.00 69.00 376 LEU A CA 1
ATOM 2879 C C . LEU A 1 376 ? -25.955 -16.771 27.523 1.00 69.00 376 LEU A C 1
ATOM 2881 O O . LEU A 1 376 ? -24.969 -16.997 28.222 1.00 69.00 376 LEU A O 1
ATOM 2885 N N . GLY A 1 377 ? -26.926 -15.940 27.917 1.00 61.69 377 GLY A N 1
ATOM 2886 C CA . GLY A 1 377 ? -26.934 -15.248 29.211 1.00 61.69 377 GLY A CA 1
ATOM 2887 C C . GLY A 1 377 ? -25.871 -14.152 29.364 1.00 61.69 377 GLY A C 1
ATOM 2888 O O . GLY A 1 377 ? -25.543 -13.773 30.481 1.00 61.69 377 GLY A O 1
ATOM 2889 N N . ARG A 1 378 ? -25.317 -13.637 28.259 1.00 61.66 378 ARG A N 1
ATOM 2890 C CA . ARG A 1 378 ? -24.250 -12.615 28.239 1.00 61.66 378 ARG A CA 1
ATOM 2891 C C . ARG A 1 378 ? -24.761 -11.174 28.297 1.00 61.66 378 ARG A C 1
ATOM 2893 O O . ARG A 1 378 ? -23.961 -10.248 28.356 1.00 61.66 378 ARG A O 1
ATOM 2900 N N . SER A 1 379 ? -26.072 -10.959 28.228 1.00 57.16 379 SER A N 1
ATOM 2901 C CA . SER A 1 379 ? -26.677 -9.624 28.263 1.00 57.16 379 SER A CA 1
ATOM 2902 C C . SER A 1 379 ? -27.659 -9.511 29.426 1.00 57.16 379 SER A C 1
ATOM 2904 O O . SER A 1 379 ? -28.604 -10.291 29.517 1.00 57.16 379 SER A O 1
ATOM 2906 N N . LEU A 1 380 ? -27.441 -8.520 30.297 1.00 54.34 380 LEU A N 1
ATOM 2907 C CA . LEU A 1 380 ? -28.351 -8.136 31.378 1.00 54.34 380 LEU A CA 1
ATOM 2908 C C . LEU A 1 380 ? -29.307 -7.044 30.875 1.00 54.34 380 LEU A C 1
ATOM 2910 O O . LEU A 1 380 ? -28.879 -6.018 30.356 1.00 54.34 380 LEU A O 1
ATOM 2914 N N . CYS A 1 381 ? -30.613 -7.242 31.043 1.00 41.28 381 CYS A N 1
ATOM 2915 C CA . CYS A 1 381 ? -31.663 -6.336 30.558 1.00 41.28 381 CYS A CA 1
ATOM 2916 C C . CYS A 1 381 ? -31.834 -5.033 31.380 1.00 41.28 381 CYS A C 1
ATOM 2918 O O . CYS A 1 381 ? -32.957 -4.545 31.504 1.00 41.28 381 CYS A O 1
ATOM 2920 N N . LYS A 1 382 ? -30.775 -4.457 31.969 1.00 39.53 382 LYS A N 1
ATOM 2921 C CA . LYS A 1 382 ? -30.854 -3.181 32.710 1.00 39.53 382 LYS A CA 1
ATOM 2922 C C . LYS A 1 382 ? -29.624 -2.305 32.468 1.00 39.53 382 LYS A C 1
ATOM 2924 O O . LYS A 1 382 ? -28.507 -2.728 32.739 1.00 39.53 382 LYS A O 1
ATOM 2929 N N . ALA A 1 383 ? -29.851 -1.081 31.992 1.00 33.53 383 ALA A N 1
ATOM 2930 C CA . ALA A 1 383 ? -28.828 -0.046 31.876 1.00 33.53 383 ALA A CA 1
ATOM 2931 C C . ALA A 1 383 ? -28.601 0.634 33.237 1.00 33.53 383 ALA A C 1
ATOM 2933 O O . ALA A 1 383 ? -29.566 0.972 33.924 1.00 33.53 383 ALA A O 1
ATOM 2934 N N . VAL A 1 384 ? -27.337 0.839 33.606 1.00 34.62 384 VAL A N 1
ATOM 2935 C CA . VAL A 1 384 ? -26.914 1.634 34.765 1.00 34.62 384 VAL A CA 1
ATOM 2936 C C . VAL A 1 384 ? -26.014 2.748 34.235 1.00 34.62 384 VAL A C 1
ATOM 2938 O O . VAL A 1 384 ? -25.100 2.480 33.459 1.00 34.62 384 VAL A O 1
ATOM 2941 N N . GLU A 1 385 ? -26.301 3.995 34.604 1.00 32.00 385 GLU A N 1
ATOM 2942 C CA . GLU A 1 385 ? -25.425 5.136 34.323 1.00 32.00 385 GLU A CA 1
ATOM 2943 C C . GLU A 1 385 ? -24.168 5.039 35.192 1.00 32.00 385 GLU A C 1
ATOM 2945 O O . GLU A 1 385 ? -24.273 4.926 36.415 1.00 32.00 385 GLU A O 1
ATOM 2950 N N . LEU A 1 386 ? -22.988 5.111 34.573 1.00 40.66 386 LEU A N 1
ATOM 2951 C CA . LEU A 1 386 ? -21.709 5.158 35.276 1.00 40.66 386 LEU A CA 1
ATOM 2952 C C . LEU A 1 386 ? -20.996 6.485 34.974 1.00 40.66 386 LEU A C 1
ATOM 2954 O O . LEU A 1 386 ? -20.903 6.868 33.804 1.00 40.66 386 LEU A O 1
ATOM 2958 N N . PRO A 1 387 ? -20.496 7.202 35.994 1.00 42.00 387 PRO A N 1
ATOM 2959 C CA . PRO A 1 387 ? -19.498 8.244 35.785 1.00 42.00 387 PRO A CA 1
ATOM 2960 C C . PRO A 1 387 ? -18.193 7.606 35.279 1.00 42.00 387 PRO A C 1
ATOM 2962 O O . PRO A 1 387 ? -17.900 6.460 35.602 1.00 42.00 387 PRO A O 1
ATOM 2965 N N . VAL A 1 388 ? -17.433 8.328 34.451 1.00 43.38 388 VAL A N 1
ATOM 2966 C CA . VAL A 1 388 ? -16.175 7.836 33.865 1.00 43.38 388 VAL A CA 1
ATOM 2967 C C . VAL A 1 388 ? -15.039 8.774 34.260 1.00 43.38 388 VAL A C 1
ATOM 2969 O O . VAL A 1 388 ? -15.097 9.970 33.963 1.00 43.38 388 VAL A O 1
ATOM 2972 N N . SER A 1 389 ? -14.002 8.236 34.903 1.00 53.25 389 SER A N 1
ATOM 2973 C CA . SER A 1 389 ? -12.740 8.930 35.199 1.00 53.25 389 SER A CA 1
ATOM 2974 C C . SER A 1 389 ? -11.557 8.302 34.442 1.00 53.25 389 SER A C 1
ATOM 2976 O O . SER A 1 389 ? -11.602 7.132 34.072 1.00 53.25 389 SER A O 1
ATOM 2978 N N . SER A 1 390 ? -10.491 9.066 34.159 1.00 53.78 390 SER A N 1
ATOM 2979 C CA . SER A 1 390 ? -9.330 8.533 33.421 1.00 53.78 390 SER A CA 1
ATOM 2980 C C . SER A 1 390 ? -8.464 7.632 34.319 1.00 53.78 390 SER A C 1
ATOM 2982 O O . SER A 1 390 ? -7.951 8.110 35.337 1.00 53.78 390 SER A O 1
ATOM 2984 N N . PRO A 1 391 ? -8.211 6.359 33.952 1.00 56.91 391 PRO A N 1
ATOM 2985 C CA . PRO A 1 391 ? -7.380 5.455 34.753 1.00 56.91 391 PRO A CA 1
ATOM 2986 C C . PRO A 1 391 ? -5.916 5.913 34.853 1.00 56.91 391 PRO A C 1
ATOM 2988 O O . PRO A 1 391 ? -5.233 5.603 35.828 1.00 56.91 391 PRO A O 1
ATOM 2991 N N . PHE A 1 392 ? -5.431 6.694 33.882 1.00 58.56 392 PHE A N 1
ATOM 2992 C CA . PHE A 1 392 ? -4.041 7.155 33.826 1.00 58.56 392 PHE A CA 1
ATOM 2993 C C . PHE A 1 392 ? -3.741 8.317 34.778 1.00 58.56 392 PHE A C 1
ATOM 2995 O O . PHE A 1 392 ? -2.612 8.440 35.250 1.00 58.56 392 PHE A O 1
ATOM 3002 N N . GLU A 1 393 ? -4.734 9.144 35.122 1.00 61.66 393 GLU A N 1
ATOM 3003 C CA . GLU A 1 393 ? -4.558 10.172 36.158 1.00 61.66 393 GLU A CA 1
ATOM 3004 C C . GLU A 1 393 ? -4.323 9.541 37.534 1.00 61.66 393 GLU A C 1
ATOM 3006 O O . GLU A 1 393 ? -3.499 10.034 38.299 1.00 61.66 393 GLU A O 1
ATOM 3011 N N . LYS A 1 394 ? -4.973 8.403 37.813 1.00 58.34 394 LYS A N 1
ATOM 3012 C CA . LYS A 1 394 ? -4.795 7.637 39.058 1.00 58.34 394 LYS A CA 1
ATOM 3013 C C . LYS A 1 394 ? -3.494 6.818 39.083 1.00 58.34 394 LYS A C 1
ATOM 3015 O O . LYS A 1 394 ? -2.996 6.508 40.160 1.00 58.34 394 LYS A O 1
ATOM 3020 N N . PHE A 1 395 ? -2.912 6.510 37.920 1.00 58.88 395 PHE A N 1
ATOM 3021 C CA . PHE A 1 395 ? -1.600 5.854 37.792 1.00 58.88 395 PHE A CA 1
ATOM 3022 C C . PHE A 1 395 ? -0.408 6.832 37.865 1.00 58.88 395 PHE A C 1
ATOM 3024 O O . PHE A 1 395 ? 0.739 6.402 38.023 1.00 58.88 395 PHE A O 1
ATOM 3031 N N . LYS A 1 396 ? -0.637 8.153 37.768 1.00 51.81 396 LYS A N 1
ATOM 3032 C CA . LYS A 1 396 ? 0.427 9.167 37.852 1.00 51.81 396 LYS A CA 1
ATOM 3033 C C . LYS A 1 396 ? 0.993 9.261 39.272 1.00 51.81 396 LYS A C 1
ATOM 3035 O O . LYS A 1 396 ? 0.496 10.007 40.108 1.00 51.81 396 LYS A O 1
ATOM 3040 N N . GLY A 1 397 ? 2.098 8.553 39.509 1.00 51.41 397 GLY A N 1
ATOM 3041 C CA . GLY A 1 397 ? 2.962 8.756 40.678 1.00 51.41 397 GLY A CA 1
ATOM 3042 C C . GLY A 1 397 ? 3.192 7.537 41.569 1.00 51.41 397 GLY A C 1
ATOM 3043 O O . GLY A 1 397 ? 3.876 7.671 42.582 1.00 51.41 397 GLY A O 1
ATOM 3044 N N . THR A 1 398 ? 2.668 6.353 41.236 1.00 56.22 398 THR A N 1
ATOM 3045 C CA . THR A 1 398 ? 2.874 5.146 42.056 1.00 56.22 398 THR A CA 1
ATOM 3046 C C . THR A 1 398 ? 3.049 3.914 41.171 1.00 56.22 398 THR A C 1
ATOM 3048 O O . THR A 1 398 ? 2.124 3.494 40.489 1.00 56.22 398 THR A O 1
ATOM 3051 N N . THR A 1 399 ? 4.256 3.347 41.167 1.00 57.38 399 THR A N 1
ATOM 3052 C CA . THR A 1 399 ? 4.592 2.082 40.484 1.00 57.38 399 THR A CA 1
ATOM 3053 C C . THR A 1 399 ? 4.590 0.881 41.428 1.00 57.38 399 THR A C 1
ATOM 3055 O O . THR A 1 399 ? 4.737 -0.251 40.974 1.00 57.38 399 THR A O 1
ATOM 3058 N N . ASP A 1 400 ? 4.425 1.117 42.731 1.00 64.75 400 ASP A N 1
ATOM 3059 C CA . ASP A 1 400 ? 4.507 0.092 43.766 1.00 64.75 400 ASP A CA 1
ATOM 3060 C C . ASP A 1 400 ? 3.158 -0.024 44.484 1.00 64.75 400 ASP A C 1
ATOM 3062 O O . ASP A 1 400 ? 2.797 0.795 45.331 1.00 64.75 400 ASP A O 1
ATOM 3066 N N . PHE A 1 401 ? 2.377 -1.016 44.064 1.00 76.00 401 PHE A N 1
ATOM 3067 C CA . PHE A 1 401 ? 1.053 -1.312 44.601 1.00 76.00 401 PHE A CA 1
ATOM 3068 C C . PHE A 1 401 ? 1.150 -2.482 45.589 1.00 76.00 401 PHE A C 1
ATOM 3070 O O . PHE A 1 401 ? 1.769 -3.499 45.254 1.00 76.00 401 PHE A O 1
ATOM 3077 N N . PRO A 1 402 ? 0.535 -2.399 46.783 1.00 79.75 402 PRO A N 1
ATOM 3078 C CA . PRO A 1 402 ? 0.556 -3.490 47.751 1.00 79.75 402 PRO A CA 1
ATOM 3079 C C . PRO A 1 402 ? -0.061 -4.770 47.171 1.00 79.75 402 PRO A C 1
ATOM 3081 O O . PRO A 1 402 ? -1.102 -4.736 46.513 1.00 79.75 402 PRO A O 1
ATOM 3084 N N . LEU A 1 403 ? 0.582 -5.911 47.430 1.00 79.81 403 LEU A N 1
ATOM 3085 C CA . LEU A 1 403 ? 0.069 -7.232 47.059 1.00 79.81 403 LEU A CA 1
ATOM 3086 C C . LEU A 1 403 ? -1.261 -7.527 47.765 1.00 79.81 403 LEU A C 1
ATOM 3088 O O . LEU A 1 403 ? -1.443 -7.204 48.938 1.00 79.81 403 LEU A O 1
ATOM 3092 N N . ALA A 1 404 ? -2.174 -8.176 47.047 1.00 76.44 404 ALA A N 1
ATOM 3093 C CA . ALA A 1 404 ? -3.483 -8.543 47.559 1.00 76.44 404 ALA A CA 1
ATOM 3094 C C . ALA A 1 404 ? -3.386 -9.504 48.742 1.00 76.44 404 ALA A C 1
ATOM 3096 O O . ALA A 1 404 ? -2.725 -10.541 48.663 1.00 76.44 404 ALA A O 1
ATOM 3097 N N . ASP A 1 405 ? -4.111 -9.182 49.815 1.00 74.44 405 ASP A N 1
ATOM 3098 C CA . ASP A 1 405 ? -4.235 -10.069 50.966 1.00 74.44 405 ASP A CA 1
ATOM 3099 C C . ASP A 1 405 ? -4.887 -11.398 50.552 1.00 74.44 405 ASP A C 1
ATOM 3101 O O . ASP A 1 405 ? -5.965 -11.445 49.951 1.00 74.44 405 ASP A O 1
ATOM 3105 N N . THR A 1 406 ? -4.232 -12.503 50.870 1.00 76.25 406 THR A N 1
ATOM 3106 C CA . THR A 1 406 ? -4.679 -13.842 50.483 1.00 76.25 406 THR A CA 1
ATOM 3107 C C . THR A 1 406 ? -5.612 -14.481 51.512 1.00 76.25 406 THR A C 1
ATOM 3109 O O . THR A 1 406 ? -6.185 -15.525 51.210 1.00 76.25 406 THR A O 1
ATOM 3112 N N . ALA A 1 407 ? -5.830 -13.853 52.676 1.00 70.88 407 ALA A N 1
ATOM 3113 C CA . ALA A 1 407 ? -6.638 -14.404 53.768 1.00 70.88 407 ALA A CA 1
ATOM 3114 C C . ALA A 1 407 ? -8.084 -14.757 53.360 1.00 70.88 407 ALA A C 1
ATOM 3116 O O . ALA A 1 407 ? -8.597 -15.800 53.763 1.00 70.88 407 ALA A O 1
ATOM 3117 N N . ASP A 1 408 ? -8.703 -13.939 52.501 1.00 68.25 408 ASP A N 1
ATOM 3118 C CA . ASP A 1 408 ? -10.085 -14.128 52.024 1.00 68.25 408 ASP A CA 1
ATOM 3119 C C . ASP A 1 408 ? -10.179 -14.804 50.642 1.00 68.25 408 ASP A C 1
ATOM 3121 O O . ASP A 1 408 ? -11.267 -14.940 50.072 1.00 68.25 408 ASP A O 1
ATOM 3125 N N . ALA A 1 409 ? -9.046 -15.199 50.055 1.00 73.62 409 ALA A N 1
ATOM 3126 C CA . ALA A 1 409 ? -9.016 -15.797 48.726 1.00 73.62 409 ALA A CA 1
ATOM 3127 C C . ALA A 1 409 ? -9.345 -17.295 48.795 1.00 73.62 409 ALA A C 1
ATOM 3129 O O . ALA A 1 409 ? -8.731 -18.060 49.538 1.00 73.62 409 ALA A O 1
ATOM 3130 N N . LYS A 1 410 ? -10.309 -17.739 47.983 1.00 81.88 410 LYS A N 1
ATOM 3131 C CA . LYS A 1 410 ? -10.566 -19.176 47.800 1.00 81.88 410 LYS A CA 1
ATOM 3132 C C . LYS A 1 410 ? -9.541 -19.754 46.836 1.00 81.88 410 LYS A C 1
ATOM 3134 O O . LYS A 1 410 ? -9.011 -19.036 46.003 1.00 81.88 410 LYS A O 1
ATOM 3139 N N . THR A 1 411 ? -9.311 -21.058 46.885 1.00 85.31 411 THR A N 1
ATOM 3140 C CA . THR A 1 411 ? -8.385 -21.719 45.960 1.00 85.31 411 THR A CA 1
ATOM 3141 C C . THR A 1 411 ? -9.150 -22.660 45.038 1.00 85.31 411 THR A C 1
ATOM 3143 O O . THR A 1 411 ? -9.928 -23.485 45.512 1.00 85.31 411 THR A O 1
ATOM 3146 N N . GLN A 1 412 ? -8.919 -22.561 43.729 1.00 86.69 412 GLN A N 1
ATOM 3147 C CA . GLN A 1 412 ? -9.557 -23.395 42.710 1.00 86.69 412 GLN A CA 1
ATOM 3148 C C . GLN A 1 412 ? -8.500 -23.996 41.779 1.00 86.69 412 GLN A C 1
ATOM 3150 O O . GLN A 1 412 ? -7.515 -23.343 41.440 1.00 86.69 412 GLN A O 1
ATOM 3155 N N . ARG A 1 413 ? -8.697 -25.244 41.330 1.00 88.94 413 ARG A N 1
ATOM 3156 C CA . ARG A 1 413 ? -7.836 -25.827 40.290 1.00 88.94 413 ARG A CA 1
ATOM 3157 C C . ARG A 1 413 ? -8.255 -25.339 38.913 1.00 88.94 413 ARG A C 1
ATOM 3159 O O . ARG A 1 413 ? -9.400 -25.540 38.514 1.00 88.94 413 ARG A O 1
ATOM 3166 N N . ILE A 1 414 ? -7.306 -24.758 38.193 1.00 83.56 414 ILE A N 1
ATOM 3167 C CA . ILE A 1 414 ? -7.482 -24.224 36.845 1.00 83.56 414 ILE A CA 1
ATOM 3168 C C . ILE A 1 414 ? -6.376 -24.777 35.970 1.00 83.56 414 ILE A C 1
ATOM 3170 O O . ILE A 1 414 ? -5.230 -24.897 36.397 1.00 83.56 414 ILE A O 1
ATOM 3174 N N . TYR A 1 415 ? -6.736 -25.170 34.758 1.00 81.19 415 TYR A N 1
ATOM 3175 C CA . TYR A 1 415 ? -5.766 -25.640 33.791 1.00 81.19 415 TYR A CA 1
ATOM 3176 C C . TYR A 1 415 ? -5.139 -24.452 33.065 1.00 81.19 415 TYR A C 1
ATOM 3178 O O . TYR A 1 415 ? -5.843 -23.673 32.426 1.00 81.19 415 TYR A O 1
ATOM 3186 N N . PHE A 1 416 ? -3.818 -24.351 33.141 1.00 75.69 416 PHE A N 1
ATOM 3187 C CA . PHE A 1 416 ? -3.009 -23.473 32.311 1.00 75.69 416 PHE A CA 1
ATOM 3188 C C . PHE A 1 416 ? -2.175 -24.336 31.369 1.00 75.69 416 PHE A C 1
ATOM 3190 O O . PHE A 1 416 ? -1.607 -25.347 31.780 1.00 75.69 416 PHE A O 1
ATOM 3197 N N . GLU A 1 417 ? -2.059 -23.924 30.109 1.00 64.56 417 GLU A N 1
ATOM 3198 C CA . GLU A 1 417 ? -1.221 -24.618 29.123 1.00 64.56 417 GLU A CA 1
ATOM 3199 C C . GLU A 1 417 ? 0.234 -24.741 29.616 1.00 64.56 417 GLU A C 1
ATOM 3201 O O . GLU A 1 417 ? 0.861 -25.795 29.519 1.00 64.56 417 GLU A O 1
ATOM 3206 N N . LYS A 1 418 ? 0.731 -23.686 30.273 1.00 61.22 418 LYS A N 1
ATOM 3207 C CA . LYS A 1 418 ? 2.007 -23.665 30.994 1.00 61.22 418 LYS A CA 1
ATOM 3208 C C . LYS A 1 418 ? 1.771 -24.053 32.460 1.00 61.22 418 LYS A C 1
ATOM 3210 O O . LYS A 1 418 ? 1.234 -23.262 33.229 1.00 61.22 418 LYS A O 1
ATOM 3215 N N . GLY A 1 419 ? 2.178 -25.264 32.846 1.00 67.94 419 GLY A N 1
ATOM 3216 C CA . GLY A 1 419 ? 2.085 -25.768 34.229 1.00 67.94 419 GLY A CA 1
ATOM 3217 C C . GLY A 1 419 ? 0.946 -26.762 34.487 1.00 67.94 419 GLY A C 1
ATOM 3218 O O . GLY A 1 419 ? 0.935 -27.422 35.525 1.00 67.94 419 GLY A O 1
ATOM 3219 N N . GLY A 1 420 ? 0.035 -26.944 33.525 1.00 82.75 420 GLY A N 1
ATOM 3220 C CA . GLY A 1 420 ? -1.082 -27.874 33.630 1.00 82.75 420 GLY A CA 1
ATOM 3221 C C . GLY A 1 420 ? -2.123 -27.411 34.647 1.00 82.75 420 GLY A C 1
ATOM 3222 O O . GLY A 1 420 ? -2.432 -26.230 34.769 1.00 82.75 420 GLY A O 1
ATOM 3223 N N . TRP A 1 421 ? -2.711 -28.354 35.381 1.00 86.50 421 TRP A N 1
ATOM 3224 C CA . TRP A 1 421 ? -3.679 -28.031 36.427 1.00 86.50 421 TRP A CA 1
ATOM 3225 C C . TRP A 1 421 ? -2.994 -27.365 37.631 1.00 86.50 421 TRP A C 1
ATOM 3227 O O . TRP A 1 421 ? -2.481 -28.058 38.513 1.00 86.50 421 TRP A O 1
ATOM 3237 N N . THR A 1 422 ? -3.063 -26.042 37.723 1.00 87.06 422 THR A N 1
ATOM 3238 C CA . THR A 1 422 ? -2.491 -25.244 38.813 1.00 87.06 422 THR A CA 1
ATOM 3239 C C . THR A 1 422 ? -3.562 -24.841 39.822 1.00 87.06 422 THR A C 1
ATOM 3241 O O . THR A 1 422 ? -4.734 -24.659 39.495 1.00 87.06 422 THR A O 1
ATOM 3244 N N . SER A 1 423 ? -3.162 -24.732 41.086 1.00 88.62 423 SER A N 1
ATOM 3245 C CA . SER A 1 423 ? -3.998 -24.196 42.155 1.00 88.62 423 SER A CA 1
ATOM 3246 C C . SER A 1 423 ? -3.938 -22.666 42.112 1.00 88.62 423 SER A C 1
ATOM 3248 O O . SER A 1 423 ? -2.898 -22.101 42.431 1.00 88.62 423 SER A O 1
ATOM 3250 N N . ALA A 1 424 ? -5.019 -22.010 41.690 1.00 88.38 424 ALA A N 1
ATOM 3251 C CA . ALA A 1 424 ? -5.101 -20.558 41.546 1.00 88.38 424 ALA A CA 1
ATOM 3252 C C . ALA A 1 424 ? -5.946 -19.944 42.668 1.00 88.38 424 ALA A C 1
ATOM 3254 O O . ALA A 1 424 ? -6.965 -20.512 43.076 1.00 88.38 424 ALA A O 1
ATOM 3255 N N . LEU A 1 425 ? -5.523 -18.778 43.157 1.00 89.38 425 LEU A N 1
ATOM 3256 C CA . LEU A 1 425 ? -6.291 -17.998 44.126 1.00 89.38 425 LEU A CA 1
ATOM 3257 C C . LEU A 1 425 ? -7.432 -17.264 43.420 1.00 89.38 425 LEU A C 1
ATOM 3259 O O . LEU A 1 425 ? -7.253 -16.726 42.333 1.00 89.38 425 LEU A O 1
ATOM 3263 N N . VAL A 1 426 ? -8.604 -17.247 44.038 1.00 85.81 426 VAL A N 1
ATOM 3264 C CA . VAL A 1 426 ? -9.844 -16.690 43.508 1.00 85.81 426 VAL A CA 1
ATOM 3265 C C . VAL A 1 426 ? -10.239 -15.495 44.366 1.00 85.81 426 VAL A C 1
ATOM 3267 O O . VAL A 1 426 ? -10.503 -15.620 45.565 1.00 85.81 426 VAL A O 1
ATOM 3270 N N . PHE A 1 427 ? -10.292 -14.339 43.721 1.00 83.06 427 PHE A N 1
ATOM 3271 C CA . PHE A 1 427 ? -10.514 -13.027 44.297 1.00 83.06 427 PHE A CA 1
ATOM 3272 C C . PHE A 1 427 ? -11.830 -12.446 43.778 1.00 83.06 427 PHE A C 1
ATOM 3274 O O . PHE A 1 427 ? -12.049 -12.383 42.572 1.00 83.06 427 PHE A O 1
ATOM 3281 N N . HIS A 1 428 ? -12.691 -11.984 44.685 1.00 83.62 428 HIS A N 1
ATOM 3282 C CA . HIS A 1 428 ? -13.849 -11.168 44.321 1.00 83.62 428 HIS A CA 1
ATOM 3283 C C . HIS A 1 428 ? -13.444 -9.692 44.303 1.00 83.62 428 HIS A C 1
ATOM 3285 O O . HIS A 1 428 ? -12.896 -9.219 45.304 1.00 83.62 428 HIS A O 1
ATOM 3291 N N . ILE A 1 429 ? -13.695 -8.968 43.206 1.00 76.94 429 ILE A N 1
ATOM 3292 C CA . ILE A 1 429 ? -13.173 -7.598 43.033 1.00 76.94 429 ILE A CA 1
ATOM 3293 C C . ILE A 1 429 ? -13.705 -6.629 44.103 1.00 76.94 429 ILE A C 1
ATOM 3295 O O . ILE A 1 429 ? -12.946 -5.824 44.626 1.00 76.94 429 ILE A O 1
ATOM 3299 N N . GLN A 1 430 ? -14.974 -6.777 44.509 1.00 73.69 430 GLN A N 1
ATOM 3300 C CA . GLN A 1 430 ? -15.625 -5.892 45.490 1.00 73.69 430 GLN A CA 1
ATOM 3301 C C . GLN A 1 430 ? -15.051 -6.026 46.912 1.00 73.69 430 GLN A C 1
ATOM 3303 O O . GLN A 1 430 ? -15.290 -5.168 47.755 1.00 73.69 430 GLN A O 1
ATOM 3308 N N . ASN A 1 431 ? -14.287 -7.087 47.193 1.00 69.69 431 ASN A N 1
ATOM 3309 C CA . ASN A 1 431 ? -13.692 -7.323 48.513 1.00 69.69 431 ASN A CA 1
ATOM 3310 C C . ASN A 1 431 ? -12.265 -6.759 48.608 1.00 69.69 431 ASN A C 1
ATOM 3312 O O . ASN A 1 431 ? -11.492 -7.177 49.471 1.00 69.69 431 ASN A O 1
ATOM 3316 N N . ARG A 1 432 ? -11.863 -5.885 47.679 1.00 65.69 432 ARG A N 1
ATOM 3317 C CA . ARG A 1 432 ? -10.486 -5.404 47.562 1.00 65.69 432 ARG A CA 1
ATOM 3318 C C . ARG A 1 432 ? -10.421 -3.894 47.710 1.00 65.69 432 ARG A C 1
ATOM 3320 O O . ARG A 1 432 ? -11.247 -3.169 47.171 1.00 65.69 432 ARG A O 1
ATOM 3327 N N . SER A 1 433 ? -9.415 -3.442 48.453 1.00 61.47 433 SER A N 1
ATOM 3328 C CA . SER A 1 433 ? -9.039 -2.035 48.517 1.00 61.47 433 SER A CA 1
ATOM 3329 C C . SER A 1 433 ? -8.546 -1.564 47.152 1.00 61.47 433 SER A C 1
ATOM 3331 O O . SER A 1 433 ? -7.889 -2.315 46.425 1.00 61.47 433 SER A O 1
ATOM 3333 N N . GLU A 1 434 ? -8.833 -0.312 46.815 1.00 62.88 434 GLU A N 1
ATOM 3334 C CA . GLU A 1 434 ? -8.270 0.336 45.632 1.00 62.88 434 GLU A CA 1
ATOM 3335 C C . GLU A 1 434 ? -6.738 0.237 45.624 1.00 62.88 434 GLU A C 1
ATOM 3337 O O . GLU A 1 434 ? -6.096 0.216 46.679 1.00 62.88 434 GLU A O 1
ATOM 3342 N N . CYS A 1 435 ? -6.153 0.175 44.426 1.00 67.44 435 CYS A N 1
ATOM 3343 C CA . CYS A 1 435 ? -4.708 0.150 44.203 1.00 67.44 435 CYS A CA 1
ATOM 3344 C C . CYS A 1 435 ? -4.013 -1.118 44.740 1.00 67.44 435 CYS A C 1
ATOM 3346 O O . CYS A 1 435 ? -2.861 -1.067 45.162 1.00 67.44 435 CYS A O 1
ATOM 3348 N N . THR A 1 436 ? -4.689 -2.271 44.704 1.00 81.62 436 THR A N 1
ATOM 3349 C CA . THR A 1 436 ? -4.124 -3.558 45.149 1.00 81.62 436 THR A CA 1
ATOM 3350 C C . THR A 1 436 ? -3.656 -4.410 43.965 1.00 81.62 436 THR A C 1
ATOM 3352 O O . THR A 1 436 ? -4.389 -4.571 42.986 1.00 81.62 436 THR A O 1
ATOM 3355 N N . LYS A 1 437 ? -2.461 -5.007 44.065 1.00 86.12 437 LYS A N 1
ATOM 3356 C CA . LYS A 1 437 ? -1.857 -5.874 43.043 1.00 86.12 437 LYS A CA 1
ATOM 3357 C C . LYS A 1 437 ? -2.153 -7.357 43.285 1.00 86.12 437 LYS A C 1
ATOM 3359 O O . LYS A 1 437 ? -1.764 -7.925 44.301 1.00 86.12 437 LYS A O 1
ATOM 3364 N N . VAL A 1 438 ? -2.782 -8.017 42.320 1.00 87.44 438 VAL A N 1
ATOM 3365 C CA . VAL A 1 438 ? -3.023 -9.464 42.293 1.00 87.44 438 VAL A CA 1
ATOM 3366 C C . VAL A 1 438 ? -2.004 -10.119 41.364 1.00 87.44 438 VAL A C 1
ATOM 3368 O O . VAL A 1 438 ? -1.995 -9.852 40.165 1.00 87.44 438 VAL A O 1
ATOM 3371 N N . GLN A 1 439 ? -1.151 -10.983 41.909 1.00 87.94 439 GLN A N 1
ATOM 3372 C CA . GLN A 1 439 ? -0.184 -11.757 41.129 1.00 87.94 439 GLN A CA 1
ATOM 3373 C C . GLN A 1 439 ? -0.833 -13.053 40.628 1.00 87.94 439 GLN A C 1
ATOM 3375 O O . GLN A 1 439 ? -1.469 -13.765 41.407 1.00 87.94 439 GLN A O 1
ATOM 3380 N N . GLY A 1 440 ? -0.671 -13.370 39.343 1.00 85.94 440 GLY A N 1
ATOM 3381 C CA . GLY A 1 440 ? -1.091 -14.657 38.806 1.00 85.94 440 GLY A CA 1
ATOM 3382 C C . GLY A 1 440 ? -0.144 -15.804 39.211 1.00 85.94 440 GLY A C 1
ATOM 3383 O O . GLY A 1 440 ? 1.005 -15.553 39.584 1.00 85.94 440 GLY A O 1
ATOM 3384 N N . PRO A 1 441 ? -0.596 -17.073 39.183 1.00 88.31 441 PRO A N 1
ATOM 3385 C CA . PRO A 1 441 ? -1.874 -17.544 38.652 1.00 88.31 441 PRO A CA 1
ATOM 3386 C C . PRO A 1 441 ? -3.056 -17.276 39.600 1.00 88.31 441 PRO A C 1
ATOM 3388 O O . PRO A 1 441 ? -3.079 -17.730 40.747 1.00 88.31 441 PRO A O 1
ATOM 3391 N N . ALA A 1 442 ? -4.067 -16.562 39.107 1.00 88.69 442 ALA A N 1
ATOM 3392 C CA . ALA A 1 442 ? -5.207 -16.121 39.909 1.00 88.69 442 ALA A CA 1
ATOM 3393 C C . ALA A 1 442 ? -6.474 -15.941 39.064 1.00 88.69 442 ALA A C 1
ATOM 3395 O O . ALA A 1 442 ? -6.409 -15.767 37.851 1.00 88.69 442 ALA A O 1
ATOM 3396 N N . VAL A 1 443 ? -7.634 -15.953 39.711 1.00 86.75 443 VAL A N 1
ATOM 3397 C CA . VAL A 1 443 ? -8.916 -15.557 39.126 1.00 86.75 443 VAL A CA 1
ATOM 3398 C C . VAL A 1 443 ? -9.420 -14.340 39.859 1.00 86.75 443 VAL A C 1
ATOM 3400 O O . VAL A 1 443 ? -9.524 -14.360 41.080 1.00 86.75 443 VAL A O 1
ATOM 3403 N N . ILE A 1 444 ? -9.775 -13.308 39.116 1.00 86.25 444 ILE A N 1
ATOM 3404 C CA . ILE A 1 444 ? -10.490 -12.145 39.623 1.00 86.25 444 ILE A CA 1
ATOM 3405 C C . ILE A 1 444 ? -11.881 -12.196 39.008 1.00 86.25 444 ILE A C 1
ATOM 3407 O O . ILE A 1 444 ? -12.005 -12.356 37.799 1.00 86.25 444 ILE A O 1
ATOM 3411 N N . PHE A 1 445 ? -12.933 -12.102 39.808 1.00 84.62 445 PHE A N 1
ATOM 3412 C CA . PHE A 1 445 ? -14.295 -12.131 39.285 1.00 84.62 445 PHE A CA 1
ATOM 3413 C C . PHE A 1 445 ? -15.195 -11.117 39.983 1.00 84.62 445 PHE A C 1
ATOM 3415 O O . PHE A 1 445 ? -14.935 -10.701 41.117 1.00 84.62 445 PHE A O 1
ATOM 3422 N N . ASP A 1 446 ? -16.245 -10.723 39.275 1.00 77.31 446 ASP A N 1
ATOM 3423 C CA . ASP A 1 446 ? -17.331 -9.880 39.762 1.00 77.31 446 ASP A CA 1
ATOM 3424 C C . ASP A 1 446 ? -18.676 -10.379 39.205 1.00 77.31 446 ASP A C 1
ATOM 3426 O O . ASP A 1 446 ? -18.761 -11.481 38.657 1.00 77.31 446 ASP A O 1
ATOM 3430 N N . GLU A 1 447 ? -19.747 -9.603 39.376 1.00 71.38 447 GLU A N 1
ATOM 3431 C CA . GLU A 1 447 ? -21.093 -9.979 38.919 1.00 71.38 447 GLU A CA 1
ATOM 3432 C C . GLU A 1 447 ? -21.238 -10.050 37.384 1.00 71.38 447 GLU A C 1
ATOM 3434 O O . GLU A 1 447 ? -22.214 -10.605 36.880 1.00 71.38 447 GLU A O 1
ATOM 3439 N N . THR A 1 448 ? -20.284 -9.501 36.632 1.00 63.41 448 THR A N 1
ATOM 3440 C CA . THR A 1 448 ? -20.340 -9.311 35.175 1.00 63.41 448 THR A CA 1
ATOM 3441 C C . THR A 1 448 ? -19.218 -10.014 34.408 1.00 63.41 448 THR A C 1
ATOM 3443 O O . THR A 1 448 ? -19.405 -10.360 33.241 1.00 63.41 448 THR A O 1
ATOM 3446 N N . GLN A 1 449 ? -18.066 -10.258 35.034 1.00 70.31 449 GLN A N 1
ATOM 3447 C CA . GLN A 1 449 ? -16.876 -10.783 34.365 1.00 70.31 449 GLN A CA 1
ATOM 3448 C C . GLN A 1 449 ? -16.045 -11.712 35.255 1.00 70.31 449 GLN A C 1
ATOM 3450 O O . GLN A 1 449 ? -16.105 -11.712 36.484 1.00 70.31 449 GLN A O 1
ATOM 3455 N N . THR A 1 450 ? -15.232 -12.535 34.598 1.00 81.00 450 THR A N 1
ATOM 3456 C CA . THR A 1 450 ? -14.231 -13.400 35.225 1.00 81.00 450 THR A CA 1
ATOM 3457 C C . THR A 1 450 ? -12.934 -13.262 34.439 1.00 81.00 450 THR A C 1
ATOM 3459 O O . THR A 1 450 ? -12.875 -13.605 33.261 1.00 81.00 450 THR A O 1
ATOM 3462 N N . VAL A 1 451 ? -11.899 -12.756 35.097 1.00 82.12 451 VAL A N 1
ATOM 3463 C CA . VAL A 1 451 ? -10.562 -12.519 34.556 1.00 82.12 451 VAL A CA 1
ATOM 3464 C C . VAL A 1 451 ? -9.616 -13.566 35.126 1.00 82.12 451 VAL A C 1
ATOM 3466 O O . VAL A 1 451 ? -9.511 -13.732 36.340 1.00 82.12 451 VAL A O 1
ATOM 3469 N N . ILE A 1 452 ? -8.913 -14.279 34.251 1.00 85.19 452 ILE A N 1
ATOM 3470 C CA . ILE A 1 452 ? -7.917 -15.281 34.637 1.00 85.19 452 ILE A CA 1
ATOM 3471 C C . ILE A 1 452 ? -6.532 -14.693 34.371 1.00 85.19 452 ILE A C 1
ATOM 3473 O O . ILE A 1 452 ? -6.212 -14.349 33.236 1.00 85.19 452 ILE A O 1
ATOM 3477 N N . LEU A 1 453 ? -5.718 -14.596 35.418 1.00 85.44 453 LEU A N 1
ATOM 3478 C CA . LEU A 1 453 ? -4.313 -14.213 35.349 1.00 85.44 453 LEU A CA 1
ATOM 3479 C C . LEU A 1 453 ? -3.461 -15.474 35.258 1.00 85.44 453 LEU A C 1
ATOM 3481 O O . LEU A 1 453 ? -3.603 -16.380 36.084 1.00 85.44 453 LEU A O 1
ATOM 3485 N N . ASP A 1 454 ? -2.585 -15.535 34.260 1.00 83.75 454 ASP A N 1
ATOM 3486 C CA . ASP A 1 454 ? -1.619 -16.620 34.116 1.00 83.75 454 ASP A CA 1
ATOM 3487 C C . ASP A 1 454 ? -0.392 -16.421 35.024 1.00 83.75 454 ASP A C 1
ATOM 3489 O O . ASP A 1 454 ? -0.317 -15.480 35.808 1.00 83.75 454 ASP A O 1
ATOM 3493 N N . HIS A 1 455 ? 0.579 -17.329 34.946 1.00 83.00 455 HIS A N 1
ATOM 3494 C CA . HIS A 1 455 ? 1.769 -17.302 35.803 1.00 83.00 455 HIS A CA 1
ATOM 3495 C C . HIS A 1 455 ? 2.677 -16.086 35.570 1.00 83.00 455 HIS A C 1
ATOM 3497 O O . HIS A 1 455 ? 3.462 -15.742 36.452 1.00 83.00 455 HIS A O 1
ATOM 3503 N N . ASP A 1 456 ? 2.592 -15.466 34.394 1.00 80.81 456 ASP A N 1
ATOM 3504 C CA . ASP A 1 456 ? 3.473 -14.381 33.975 1.00 80.81 456 ASP A CA 1
ATOM 3505 C C . ASP A 1 456 ? 2.744 -13.016 34.063 1.00 80.81 456 ASP A C 1
ATOM 3507 O O . ASP A 1 456 ? 3.332 -11.980 33.770 1.00 80.81 456 ASP A O 1
ATOM 3511 N N . SER A 1 457 ? 1.485 -12.982 34.513 1.00 85.06 457 SER A N 1
ATOM 3512 C CA . SER A 1 457 ? 0.655 -11.773 34.567 1.00 85.06 457 SER A CA 1
ATOM 3513 C C . SER A 1 457 ? 0.374 -11.302 35.993 1.00 85.06 457 SER A C 1
ATOM 3515 O O . SER A 1 457 ? 0.319 -12.085 36.945 1.00 85.06 457 SER A O 1
ATOM 3517 N N . HIS A 1 458 ? 0.120 -10.006 36.146 1.00 86.81 458 HIS A N 1
ATOM 3518 C CA . HIS A 1 458 ? -0.457 -9.431 37.355 1.00 86.81 458 HIS A CA 1
ATOM 3519 C C . HIS A 1 458 ? -1.496 -8.368 37.012 1.00 86.81 458 HIS A C 1
ATOM 3521 O O . HIS A 1 458 ? -1.455 -7.782 35.937 1.00 86.81 458 HIS A O 1
ATOM 3527 N N . ALA A 1 459 ? -2.425 -8.109 37.926 1.00 86.94 459 ALA A N 1
ATOM 3528 C CA . ALA A 1 459 ? -3.416 -7.054 37.764 1.00 86.94 459 ALA A CA 1
ATOM 3529 C C . ALA A 1 459 ? -3.391 -6.076 38.933 1.00 86.94 459 ALA A C 1
ATOM 3531 O O . ALA A 1 459 ? -3.181 -6.482 40.072 1.00 86.94 459 ALA A O 1
ATOM 3532 N N . VAL A 1 460 ? -3.652 -4.805 38.661 1.00 85.19 460 VAL A N 1
ATOM 3533 C CA . VAL A 1 460 ? -3.892 -3.763 39.659 1.00 85.19 460 VAL A CA 1
ATOM 3534 C C . VAL A 1 460 ? -5.371 -3.399 39.611 1.00 85.19 460 VAL A C 1
ATOM 3536 O O . VAL A 1 460 ? -5.887 -3.001 38.565 1.00 85.19 460 VAL A O 1
ATOM 3539 N N . VAL A 1 461 ? -6.056 -3.571 40.742 1.00 82.00 461 VAL A N 1
ATOM 3540 C CA . VAL A 1 461 ? -7.476 -3.231 40.897 1.00 82.00 461 VAL A CA 1
ATOM 3541 C C . VAL A 1 461 ? -7.599 -1.740 41.206 1.00 82.00 461 VAL A C 1
ATOM 3543 O O . VAL A 1 461 ? -7.068 -1.277 42.215 1.00 82.00 461 VAL A O 1
ATOM 3546 N N . LEU A 1 462 ? -8.297 -0.993 40.352 1.00 74.75 462 LEU A N 1
ATOM 3547 C CA . LEU A 1 462 ? -8.693 0.402 40.566 1.00 74.75 462 LEU A CA 1
ATOM 3548 C C . LEU A 1 462 ? -10.213 0.476 40.792 1.00 74.75 462 LEU A C 1
ATOM 3550 O O . LEU A 1 462 ? -10.924 -0.492 40.542 1.00 74.75 462 LEU A O 1
ATOM 3554 N N . GLU A 1 463 ? -10.709 1.637 41.227 1.00 67.75 463 GLU A N 1
ATOM 3555 C CA . GLU A 1 463 ? -12.139 1.876 41.510 1.00 67.75 463 GLU A CA 1
ATOM 3556 C C . GLU A 1 463 ? -13.060 1.512 40.327 1.00 67.75 463 GLU A C 1
ATOM 3558 O O . GLU A 1 463 ? -14.100 0.887 40.509 1.00 67.75 463 GLU A O 1
ATOM 3563 N N . GLU A 1 464 ? -12.643 1.859 39.106 1.00 64.94 464 GLU A N 1
ATOM 3564 C CA . GLU A 1 464 ? -13.440 1.689 37.877 1.00 64.94 464 GLU A CA 1
ATOM 3565 C C . GLU A 1 464 ? -12.754 0.791 36.829 1.00 64.94 464 GLU A C 1
ATOM 3567 O O . GLU A 1 464 ? -13.334 0.491 35.789 1.00 64.94 464 GLU A O 1
ATOM 3572 N N . HIS A 1 465 ? -11.503 0.382 37.062 1.00 70.38 465 HIS A N 1
ATOM 3573 C CA . HIS A 1 465 ? -10.659 -0.246 36.042 1.00 70.38 465 HIS A CA 1
ATOM 3574 C C . HIS A 1 465 ? -9.828 -1.394 36.620 1.00 70.38 465 HIS A C 1
ATOM 3576 O O . HIS A 1 465 ? -9.431 -1.375 37.783 1.00 70.38 465 HIS A O 1
ATOM 3582 N N . LEU A 1 466 ? -9.484 -2.365 35.775 1.00 74.19 466 LEU A N 1
ATOM 3583 C CA . LEU A 1 466 ? -8.502 -3.402 36.084 1.00 74.19 466 LEU A CA 1
ATOM 3584 C C . LEU A 1 466 ? -7.326 -3.261 35.114 1.00 74.19 466 LEU A C 1
ATOM 3586 O O . LEU A 1 466 ? -7.494 -3.450 33.910 1.00 74.19 466 LEU A O 1
ATOM 3590 N N . VAL A 1 467 ? -6.142 -2.918 35.622 1.00 76.19 467 VAL A N 1
ATOM 3591 C CA . VAL A 1 467 ? -4.932 -2.770 34.796 1.00 76.19 467 VAL A CA 1
ATOM 3592 C C . VAL A 1 467 ? -4.146 -4.069 34.851 1.00 76.19 467 VAL A C 1
ATOM 3594 O O . VAL A 1 467 ? -3.663 -4.435 35.916 1.00 76.19 467 VAL A O 1
ATOM 3597 N N . ILE A 1 468 ? -4.029 -4.773 33.728 1.00 81.38 468 ILE A N 1
ATOM 3598 C CA . ILE A 1 468 ? -3.317 -6.054 33.644 1.00 81.38 468 ILE A CA 1
ATOM 3599 C C . ILE A 1 468 ? -1.970 -5.826 32.967 1.00 81.38 468 ILE A C 1
ATOM 3601 O O . ILE A 1 468 ? -1.914 -5.321 31.849 1.00 81.38 468 ILE A O 1
ATOM 3605 N N . ASP A 1 469 ? -0.904 -6.238 33.638 1.00 73.50 469 ASP A N 1
ATOM 3606 C CA . ASP A 1 469 ? 0.451 -6.228 33.113 1.00 73.50 469 ASP A CA 1
ATOM 3607 C C . ASP A 1 469 ? 0.936 -7.672 32.938 1.00 73.50 469 ASP A C 1
ATOM 3609 O O . ASP A 1 469 ? 0.817 -8.516 33.832 1.00 73.50 469 ASP A O 1
ATOM 3613 N N . ILE A 1 470 ? 1.439 -7.960 31.743 1.00 77.56 470 ILE A N 1
ATOM 3614 C CA . ILE A 1 470 ? 1.820 -9.292 31.283 1.00 77.56 470 ILE A CA 1
ATOM 3615 C C . ILE A 1 470 ? 3.334 -9.270 31.098 1.00 77.56 470 ILE A C 1
ATOM 3617 O O . ILE A 1 470 ? 3.845 -8.594 30.202 1.00 77.56 470 ILE A O 1
ATOM 3621 N N . ALA A 1 471 ? 4.067 -10.023 31.919 1.00 64.88 471 ALA A N 1
ATOM 3622 C CA . ALA A 1 471 ? 5.514 -10.101 31.805 1.00 64.88 471 ALA A CA 1
ATOM 3623 C C . ALA A 1 471 ? 5.898 -10.687 30.437 1.00 64.88 471 ALA A C 1
ATOM 3625 O O . ALA A 1 471 ? 5.491 -11.786 30.053 1.00 64.88 471 ALA A O 1
ATOM 3626 N N . GLY A 1 472 ? 6.695 -9.934 29.677 1.00 57.91 472 GLY A N 1
ATOM 3627 C CA . GLY A 1 472 ? 7.154 -10.350 28.357 1.00 57.91 472 GLY A CA 1
ATOM 3628 C C . GLY A 1 472 ? 8.004 -11.619 28.432 1.00 57.91 472 GLY A C 1
ATOM 3629 O O . GLY A 1 472 ? 9.044 -11.652 29.086 1.00 57.91 472 GLY A O 1
ATOM 3630 N N . LYS A 1 473 ? 7.589 -12.672 27.727 1.00 59.50 473 LYS A N 1
ATOM 3631 C CA . LYS A 1 473 ? 8.385 -13.894 27.561 1.00 59.50 473 LYS A CA 1
ATOM 3632 C C . LYS A 1 473 ? 9.605 -13.601 26.678 1.00 59.50 473 LYS A C 1
ATOM 3634 O O . LYS A 1 473 ? 9.443 -13.078 25.574 1.00 59.50 473 LYS A O 1
ATOM 3639 N N . ALA A 1 474 ? 10.804 -13.986 27.123 1.00 63.38 474 ALA A N 1
ATOM 3640 C CA . ALA A 1 474 ? 11.974 -14.025 26.247 1.00 63.38 474 ALA A CA 1
ATOM 3641 C C . ALA A 1 474 ? 11.724 -15.040 25.119 1.00 63.38 474 ALA A C 1
ATOM 3643 O O . ALA A 1 474 ? 11.266 -16.158 25.370 1.00 63.38 474 ALA A O 1
ATOM 3644 N N . LEU A 1 475 ? 11.971 -14.633 23.876 1.00 72.31 475 LEU A N 1
ATOM 3645 C CA . LEU A 1 475 ? 11.729 -15.477 22.709 1.00 72.31 475 LEU A CA 1
ATOM 3646 C C . LEU A 1 475 ? 12.856 -16.495 22.543 1.00 72.31 475 LEU A C 1
ATOM 3648 O O . LEU A 1 475 ? 14.030 -16.140 22.598 1.00 72.31 475 LEU A O 1
ATOM 3652 N N . SER A 1 476 ? 12.483 -17.755 22.317 1.00 76.56 476 SER A N 1
ATOM 3653 C CA . SER A 1 476 ? 13.423 -18.794 21.893 1.00 76.56 476 SER A CA 1
ATOM 3654 C C . SER A 1 476 ? 13.818 -18.573 20.432 1.00 76.56 476 SER A C 1
ATOM 3656 O O . SER A 1 476 ? 12.975 -18.214 19.610 1.00 76.56 476 SER A O 1
ATOM 3658 N N . THR A 1 477 ? 15.088 -18.822 20.115 1.00 86.00 477 THR A N 1
ATOM 3659 C CA . THR A 1 477 ? 15.632 -18.886 18.746 1.00 86.00 477 THR A CA 1
ATOM 3660 C C . THR A 1 477 ? 15.812 -20.327 18.257 1.00 86.00 477 THR A C 1
ATOM 3662 O O . THR A 1 477 ? 16.492 -20.564 17.265 1.00 86.00 477 THR A O 1
ATOM 3665 N N . GLN A 1 478 ? 15.261 -21.309 18.978 1.00 83.06 478 GLN A N 1
ATOM 3666 C CA . GLN A 1 478 ? 15.372 -22.734 18.635 1.00 83.06 478 GLN A CA 1
ATOM 3667 C C . GLN A 1 478 ? 14.051 -23.329 18.147 1.00 83.06 478 GLN A C 1
ATOM 3669 O O . GLN A 1 478 ? 14.052 -24.237 17.322 1.00 83.06 478 GLN A O 1
ATOM 3674 N N . GLU A 1 479 ? 12.927 -22.818 18.646 1.00 81.81 479 GLU A N 1
ATOM 3675 C CA . GLU A 1 479 ? 11.592 -23.304 18.307 1.00 81.81 479 GLU A CA 1
ATOM 3676 C C . GLU A 1 479 ? 10.729 -22.148 17.809 1.00 81.81 479 GLU A C 1
ATOM 3678 O O . GLU A 1 479 ? 10.698 -21.070 18.407 1.00 81.81 479 GLU A O 1
ATOM 3683 N N . VAL A 1 480 ? 10.027 -22.383 16.700 1.00 81.31 480 VAL A N 1
ATOM 3684 C CA . VAL A 1 480 ? 9.127 -21.396 16.105 1.00 81.31 480 VAL A CA 1
ATOM 3685 C C . VAL A 1 480 ? 7.822 -21.382 16.892 1.00 81.31 480 VAL A C 1
ATOM 3687 O O . VAL A 1 480 ? 7.065 -22.350 16.864 1.00 81.31 480 VAL A O 1
ATOM 3690 N N . ASP A 1 481 ? 7.528 -20.267 17.557 1.00 78.94 481 ASP A N 1
ATOM 3691 C CA . ASP A 1 481 ? 6.205 -20.015 18.126 1.00 78.94 481 ASP A CA 1
ATOM 3692 C C . ASP A 1 481 ? 5.257 -19.580 16.986 1.00 78.94 481 ASP A C 1
ATOM 3694 O O . ASP A 1 481 ? 5.515 -18.554 16.347 1.00 78.94 481 ASP A O 1
ATOM 3698 N N . PRO A 1 482 ? 4.160 -20.313 16.703 1.00 72.62 482 PRO A N 1
ATOM 3699 C CA . PRO A 1 482 ? 3.246 -19.991 15.603 1.00 72.62 482 PRO A CA 1
ATOM 3700 C C . PRO A 1 482 ? 2.589 -18.609 15.718 1.00 72.62 482 PRO A C 1
ATOM 3702 O O . PRO A 1 482 ? 2.347 -17.943 14.707 1.00 72.62 482 PRO A O 1
ATOM 3705 N N . ILE A 1 483 ? 2.317 -18.150 16.943 1.00 74.25 483 ILE A N 1
ATOM 3706 C CA . ILE A 1 483 ? 1.743 -16.825 17.194 1.00 74.25 483 ILE A CA 1
ATOM 3707 C C . ILE A 1 483 ? 2.790 -15.774 16.847 1.00 74.25 483 ILE A C 1
ATOM 3709 O O . ILE A 1 483 ? 2.504 -14.811 16.133 1.00 74.25 483 ILE A O 1
ATOM 3713 N N . LYS A 1 484 ? 4.028 -15.968 17.305 1.00 81.44 484 LYS A N 1
ATOM 3714 C CA . LYS A 1 484 ? 5.121 -15.034 17.019 1.00 81.44 484 LYS A CA 1
ATOM 3715 C C . LYS A 1 484 ? 5.499 -15.043 15.548 1.00 81.44 484 LYS A C 1
ATOM 3717 O O . LYS A 1 484 ? 5.701 -13.964 15.007 1.00 81.44 484 LYS A O 1
ATOM 3722 N N . LEU A 1 485 ? 5.477 -16.191 14.878 1.00 81.12 485 LEU A N 1
ATOM 3723 C CA . LEU A 1 485 ? 5.655 -16.282 13.432 1.00 81.12 485 LEU A CA 1
ATOM 3724 C C . LEU A 1 485 ? 4.654 -15.382 12.696 1.00 81.12 485 LEU A C 1
ATOM 3726 O O . LEU A 1 485 ? 5.050 -14.594 11.839 1.00 81.12 485 LEU A O 1
ATOM 3730 N N . SER A 1 486 ? 3.374 -15.429 13.082 1.00 73.44 486 SER A N 1
ATOM 3731 C CA . SER A 1 486 ? 2.348 -14.544 12.519 1.00 73.44 486 SER A CA 1
ATOM 3732 C C . SER A 1 486 ? 2.605 -13.067 12.851 1.00 73.44 486 SER A C 1
ATOM 3734 O O . SER A 1 486 ? 2.508 -12.212 11.969 1.00 73.44 486 SER A O 1
ATOM 3736 N N . VAL A 1 487 ? 2.997 -12.752 14.091 1.00 78.44 487 VAL A N 1
ATOM 3737 C CA . VAL A 1 487 ? 3.319 -11.378 14.514 1.00 78.44 487 VAL A CA 1
ATOM 3738 C C . VAL A 1 487 ? 4.515 -10.813 13.742 1.00 78.44 487 VAL A C 1
ATOM 3740 O O . VAL A 1 487 ? 4.426 -9.698 13.229 1.00 78.44 487 VAL A O 1
ATOM 3743 N N . PHE A 1 488 ? 5.621 -11.552 13.633 1.00 87.56 488 PHE A N 1
ATOM 3744 C CA . PHE A 1 488 ? 6.804 -11.139 12.875 1.00 87.56 488 PHE A CA 1
ATOM 3745 C C . PHE A 1 488 ? 6.496 -11.031 11.382 1.00 87.56 488 PHE A C 1
ATOM 3747 O O . PHE A 1 488 ? 6.874 -10.034 10.769 1.00 87.56 488 PHE A O 1
ATOM 3754 N N . GLY A 1 489 ? 5.743 -11.983 10.820 1.00 80.50 489 GLY A N 1
ATOM 3755 C CA . GLY A 1 489 ? 5.283 -11.937 9.432 1.00 80.50 489 GLY A CA 1
ATOM 3756 C C . GLY A 1 489 ? 4.503 -10.662 9.122 1.00 80.50 489 GLY A C 1
ATOM 3757 O O . GLY A 1 489 ? 4.865 -9.917 8.210 1.00 80.50 489 GLY A O 1
ATOM 3758 N N . HIS A 1 490 ? 3.488 -10.342 9.929 1.00 81.94 490 HIS A N 1
ATOM 3759 C CA . HIS A 1 490 ? 2.717 -9.110 9.759 1.00 81.94 490 HIS A CA 1
ATOM 3760 C C . HIS A 1 490 ? 3.544 -7.849 10.016 1.00 81.94 490 HIS A C 1
ATOM 3762 O O . HIS A 1 490 ? 3.382 -6.866 9.294 1.00 81.94 490 HIS A O 1
ATOM 3768 N N . ARG A 1 491 ? 4.453 -7.855 10.999 1.00 87.12 491 ARG A N 1
ATOM 3769 C CA . ARG A 1 491 ? 5.331 -6.706 11.263 1.00 87.12 491 ARG A CA 1
ATOM 3770 C C . ARG A 1 491 ? 6.265 -6.431 10.090 1.00 87.12 491 ARG A C 1
ATOM 3772 O O . ARG A 1 491 ? 6.312 -5.298 9.629 1.00 87.12 491 ARG A O 1
ATOM 3779 N N . LEU A 1 492 ? 6.965 -7.438 9.571 1.00 92.69 492 LEU A N 1
ATOM 3780 C CA . LEU A 1 492 ? 7.885 -7.270 8.441 1.00 92.69 492 LEU A CA 1
ATOM 3781 C C . LEU A 1 492 ? 7.142 -6.870 7.158 1.00 92.69 492 LEU A C 1
ATOM 3783 O O . LEU A 1 492 ? 7.596 -5.978 6.441 1.00 92.69 492 LEU A O 1
ATOM 3787 N N . MET A 1 493 ? 5.963 -7.445 6.904 1.00 88.31 493 MET A N 1
ATOM 3788 C CA . MET A 1 493 ? 5.114 -7.028 5.784 1.00 88.31 493 MET A CA 1
ATOM 3789 C C . MET A 1 493 ? 4.630 -5.579 5.944 1.00 88.31 493 MET A C 1
ATOM 3791 O O . MET A 1 493 ? 4.745 -4.788 5.010 1.00 88.31 493 MET A O 1
ATOM 3795 N N . SER A 1 494 ? 4.202 -5.183 7.148 1.00 88.00 494 SER A N 1
ATOM 3796 C CA . SER A 1 494 ? 3.838 -3.794 7.463 1.00 88.00 494 SER A CA 1
ATOM 3797 C C . SER A 1 494 ? 5.013 -2.829 7.277 1.00 88.00 494 SER A C 1
ATOM 3799 O O . SER A 1 494 ? 4.826 -1.717 6.784 1.00 88.00 494 SER A O 1
ATOM 3801 N N . ILE A 1 495 ? 6.239 -3.239 7.612 1.00 94.00 495 ILE A N 1
ATOM 3802 C CA . ILE A 1 495 ? 7.441 -2.435 7.356 1.00 94.00 495 ILE A CA 1
ATOM 3803 C C . ILE A 1 495 ? 7.624 -2.225 5.851 1.00 94.00 495 ILE A C 1
ATOM 3805 O O . ILE A 1 495 ? 7.792 -1.083 5.418 1.00 94.00 495 ILE A O 1
ATOM 3809 N N . ALA A 1 496 ? 7.531 -3.287 5.045 1.00 93.38 496 ALA A N 1
ATOM 3810 C CA . ALA A 1 496 ? 7.616 -3.177 3.590 1.00 93.38 496 ALA A CA 1
ATOM 3811 C C . ALA A 1 496 ? 6.501 -2.277 3.012 1.00 93.38 496 ALA A C 1
ATOM 3813 O O . ALA A 1 496 ? 6.750 -1.483 2.100 1.00 93.38 496 ALA A O 1
ATOM 3814 N N . GLU A 1 497 ? 5.285 -2.329 3.566 1.00 88.88 497 GLU A N 1
ATOM 3815 C CA . GLU A 1 497 ? 4.190 -1.423 3.196 1.00 88.88 497 GLU A CA 1
ATOM 3816 C C . GLU A 1 497 ? 4.492 0.032 3.558 1.00 88.88 497 GLU A C 1
ATOM 3818 O O . GLU A 1 497 ? 4.267 0.931 2.749 1.00 88.88 497 GLU A O 1
ATOM 3823 N N . GLN A 1 498 ? 5.040 0.289 4.747 1.00 90.81 498 GLN A N 1
ATOM 3824 C CA . GLN A 1 498 ? 5.431 1.633 5.176 1.00 90.81 498 GLN A CA 1
ATOM 3825 C C . GLN A 1 498 ? 6.572 2.204 4.326 1.00 90.81 498 GLN A C 1
ATOM 3827 O O . GLN A 1 498 ? 6.571 3.406 4.034 1.00 90.81 498 GLN A O 1
ATOM 3832 N N . MET A 1 499 ? 7.513 1.365 3.878 1.00 95.94 499 MET A N 1
ATOM 3833 C CA . MET A 1 499 ? 8.500 1.743 2.861 1.00 95.94 499 MET A CA 1
ATOM 3834 C C . MET A 1 499 ? 7.790 2.168 1.571 1.00 95.94 499 MET A C 1
ATOM 3836 O O . MET A 1 499 ? 8.066 3.244 1.045 1.00 95.94 499 MET A O 1
ATOM 3840 N N . GLY A 1 500 ? 6.830 1.368 1.096 1.00 91.94 500 GLY A N 1
ATOM 3841 C CA . GLY A 1 500 ? 6.023 1.674 -0.088 1.00 91.94 500 GLY A CA 1
ATOM 3842 C C . GLY A 1 500 ? 5.259 2.993 0.014 1.00 91.94 500 GLY A C 1
ATOM 3843 O O . GLY A 1 500 ? 5.379 3.842 -0.863 1.00 91.94 500 GLY A O 1
ATOM 3844 N N . ARG A 1 501 ? 4.549 3.222 1.125 1.00 89.00 501 ARG A N 1
ATOM 3845 C CA . ARG A 1 501 ? 3.825 4.480 1.384 1.00 89.00 501 ARG A CA 1
ATOM 3846 C C . ARG A 1 501 ? 4.772 5.679 1.433 1.00 89.00 501 ARG A C 1
ATOM 3848 O O . ARG A 1 501 ? 4.419 6.757 0.962 1.00 89.00 501 ARG A O 1
ATOM 3855 N N . THR A 1 502 ? 5.973 5.504 1.988 1.00 91.75 502 THR A N 1
ATOM 3856 C CA . THR A 1 502 ? 7.004 6.554 2.006 1.00 91.75 502 THR A CA 1
ATOM 3857 C C . THR A 1 502 ? 7.453 6.886 0.587 1.00 91.75 502 THR A C 1
ATOM 3859 O O . THR A 1 502 ? 7.454 8.062 0.218 1.00 91.75 502 THR A O 1
ATOM 3862 N N . LEU A 1 503 ? 7.763 5.867 -0.223 1.00 94.50 503 LEU A N 1
ATOM 3863 C CA . LEU A 1 503 ? 8.144 6.026 -1.625 1.00 94.50 503 LEU A CA 1
ATOM 3864 C C . LEU A 1 503 ? 7.044 6.742 -2.420 1.00 94.50 503 LEU A C 1
ATOM 3866 O O . LEU A 1 503 ? 7.304 7.778 -3.026 1.00 94.50 503 LEU A O 1
ATOM 3870 N N . GLN A 1 504 ? 5.804 6.260 -2.341 1.00 90.38 504 GLN A N 1
ATOM 3871 C CA . GLN A 1 504 ? 4.650 6.844 -3.026 1.00 90.38 504 GLN A CA 1
ATOM 3872 C C . GLN A 1 504 ? 4.431 8.319 -2.649 1.00 90.38 504 GLN A C 1
ATOM 3874 O O . GLN A 1 504 ? 4.277 9.174 -3.521 1.00 90.38 504 GLN A O 1
ATOM 3879 N N . LYS A 1 505 ? 4.432 8.646 -1.347 1.00 86.75 505 LYS A N 1
ATOM 3880 C CA . LYS A 1 505 ? 4.141 10.009 -0.868 1.00 86.75 505 LYS A CA 1
ATOM 3881 C C . LYS A 1 505 ? 5.233 11.014 -1.244 1.00 86.75 505 LYS A C 1
ATOM 3883 O O . LYS A 1 505 ? 4.910 12.173 -1.520 1.00 86.75 505 LYS A O 1
ATOM 3888 N N . THR A 1 506 ? 6.495 10.583 -1.253 1.00 91.81 506 THR A N 1
ATOM 3889 C CA . THR A 1 506 ? 7.659 11.458 -1.485 1.00 91.81 506 THR A CA 1
ATOM 3890 C C . THR A 1 506 ? 8.100 11.534 -2.946 1.00 91.81 506 THR A C 1
ATOM 3892 O O . THR A 1 506 ? 8.731 12.520 -3.324 1.00 91.81 506 THR A O 1
ATOM 3895 N N . SER A 1 507 ? 7.716 10.563 -3.778 1.00 91.50 507 SER A N 1
ATOM 3896 C CA . SER A 1 507 ? 7.947 10.603 -5.227 1.00 91.50 507 SER A CA 1
ATOM 3897 C C . SER A 1 507 ? 7.108 11.682 -5.908 1.00 91.50 507 SER A C 1
ATOM 3899 O O . SER A 1 507 ? 6.057 12.109 -5.399 1.00 91.50 507 SER A O 1
ATOM 3901 N N . ILE A 1 508 ? 7.575 12.123 -7.076 1.00 87.62 508 ILE A N 1
ATOM 3902 C CA . ILE A 1 508 ? 6.908 13.141 -7.893 1.00 87.62 508 ILE A CA 1
ATOM 3903 C C . ILE A 1 508 ? 6.452 12.622 -9.254 1.00 87.62 508 ILE A C 1
ATOM 3905 O O . ILE A 1 508 ? 5.540 13.225 -9.822 1.00 87.62 508 ILE A O 1
ATOM 3909 N N . SER A 1 509 ? 7.020 11.526 -9.770 1.00 85.06 509 SER A N 1
ATOM 3910 C CA . SER A 1 509 ? 6.529 10.955 -11.027 1.00 85.06 509 SER A CA 1
ATOM 3911 C C . SER A 1 509 ? 5.152 10.320 -10.875 1.00 85.06 509 SER A C 1
ATOM 3913 O O . SER A 1 509 ? 4.815 9.697 -9.866 1.00 85.06 509 SER A O 1
ATOM 3915 N N . THR A 1 510 ? 4.360 10.425 -11.939 1.00 83.00 510 THR A N 1
ATOM 3916 C CA . THR A 1 510 ? 3.031 9.813 -12.028 1.00 83.00 510 THR A CA 1
ATOM 3917 C C . THR A 1 510 ? 3.092 8.289 -11.933 1.00 83.00 510 THR A C 1
ATOM 3919 O O . THR A 1 510 ? 2.190 7.673 -11.375 1.00 83.00 510 THR A O 1
ATOM 3922 N N . ASN A 1 511 ? 4.160 7.664 -12.435 1.00 86.25 511 ASN A N 1
ATOM 3923 C CA . ASN A 1 511 ? 4.282 6.206 -12.455 1.00 86.25 511 ASN A CA 1
ATOM 3924 C C . ASN A 1 511 ? 4.415 5.621 -11.046 1.00 86.25 511 ASN A C 1
ATOM 3926 O O . ASN A 1 511 ? 3.704 4.681 -10.703 1.00 86.25 511 ASN A O 1
ATOM 3930 N N . ILE A 1 512 ? 5.244 6.222 -10.194 1.00 88.56 512 ILE A N 1
ATOM 3931 C CA . ILE A 1 512 ? 5.394 5.755 -8.813 1.00 88.56 512 ILE A CA 1
ATOM 3932 C C . ILE A 1 512 ? 4.231 6.255 -7.949 1.00 88.56 512 ILE A C 1
ATOM 3934 O O . ILE A 1 512 ? 3.635 5.485 -7.198 1.00 88.56 512 ILE A O 1
ATOM 3938 N N . LYS A 1 513 ? 3.870 7.538 -8.064 1.00 84.00 513 LYS A N 1
ATOM 3939 C CA . LYS A 1 513 ? 2.899 8.175 -7.163 1.00 84.00 513 LYS A CA 1
ATOM 3940 C C . LYS A 1 513 ? 1.450 7.758 -7.418 1.00 84.00 513 LYS A C 1
ATOM 3942 O O . LYS A 1 513 ? 0.693 7.601 -6.461 1.00 84.00 513 LYS A O 1
ATOM 3947 N N . GLU A 1 514 ? 1.066 7.611 -8.687 1.00 75.38 514 GLU A N 1
ATOM 3948 C CA . GLU A 1 514 ? -0.331 7.406 -9.097 1.00 75.38 514 GLU A CA 1
ATOM 3949 C C . GLU A 1 514 ? -0.573 6.022 -9.697 1.00 75.38 514 GLU A C 1
ATOM 3951 O O . GLU A 1 514 ? -1.545 5.360 -9.334 1.00 75.38 514 GLU A O 1
ATOM 3956 N N . ARG A 1 515 ? 0.303 5.570 -10.604 1.00 79.94 515 ARG A N 1
ATOM 3957 C CA . ARG A 1 515 ? 0.188 4.241 -11.228 1.00 79.94 515 ARG A CA 1
ATOM 3958 C C . ARG A 1 515 ? 0.609 3.114 -10.278 1.00 79.94 515 ARG A C 1
ATOM 3960 O O . ARG A 1 515 ? 0.262 1.965 -10.522 1.00 79.94 515 ARG A O 1
ATOM 3967 N N . LEU A 1 516 ? 1.313 3.457 -9.195 1.00 86.19 516 LEU A N 1
ATOM 3968 C CA . LEU A 1 516 ? 1.836 2.524 -8.193 1.00 86.19 516 LEU A CA 1
ATOM 3969 C C . LEU A 1 516 ? 2.757 1.464 -8.810 1.00 86.19 516 LEU A C 1
ATOM 3971 O O . LEU A 1 516 ? 2.796 0.312 -8.380 1.00 86.19 516 LEU A O 1
ATOM 3975 N N . ASP A 1 517 ? 3.507 1.882 -9.828 1.00 89.06 517 ASP A N 1
ATOM 3976 C CA . ASP A 1 517 ? 4.423 1.046 -10.593 1.00 89.06 517 ASP A CA 1
ATOM 3977 C C . ASP A 1 517 ? 5.783 0.970 -9.885 1.00 89.06 517 ASP A C 1
ATOM 3979 O O . ASP A 1 517 ? 6.800 1.507 -10.325 1.00 89.06 517 ASP A O 1
ATOM 3983 N N . TYR A 1 518 ? 5.759 0.409 -8.676 1.00 92.38 518 TYR A N 1
ATOM 3984 C CA . TYR A 1 518 ? 6.933 0.245 -7.830 1.00 92.38 518 TYR A CA 1
ATOM 3985 C C . TYR A 1 518 ? 6.797 -0.987 -6.935 1.00 92.38 518 TYR A C 1
ATOM 3987 O O . TYR A 1 518 ? 5.758 -1.635 -6.883 1.00 92.38 518 TYR A O 1
ATOM 3995 N N . SER A 1 519 ? 7.854 -1.387 -6.238 1.00 93.56 519 SER A N 1
ATOM 3996 C CA . SER A 1 519 ? 7.817 -2.435 -5.214 1.00 93.56 519 SER A CA 1
ATOM 3997 C C . SER A 1 519 ? 8.850 -2.170 -4.135 1.00 93.56 519 SER A C 1
ATOM 3999 O O . SER A 1 519 ? 9.909 -1.636 -4.431 1.00 93.56 519 SER A O 1
ATOM 4001 N N . CYS A 1 520 ? 8.549 -2.559 -2.898 1.00 95.50 520 CYS A N 1
ATOM 4002 C CA . CYS A 1 520 ? 9.430 -2.431 -1.740 1.00 95.50 520 CYS A CA 1
ATOM 4003 C C . CYS A 1 520 ? 9.476 -3.776 -1.023 1.00 95.50 520 CYS A C 1
ATOM 4005 O O . CYS A 1 520 ? 8.430 -4.414 -0.844 1.00 95.50 520 CYS A O 1
ATOM 4007 N N . ALA A 1 521 ? 10.673 -4.193 -0.629 1.00 95.75 521 ALA A N 1
ATOM 4008 C CA . ALA A 1 521 ? 10.902 -5.498 -0.037 1.00 95.75 521 ALA A CA 1
ATOM 4009 C C . ALA A 1 521 ? 12.112 -5.514 0.906 1.00 95.75 521 ALA A C 1
ATOM 4011 O O . ALA A 1 521 ? 13.022 -4.682 0.818 1.00 95.75 521 ALA A O 1
ATOM 4012 N N . ILE A 1 522 ? 12.086 -6.496 1.801 1.00 96.44 522 ILE A N 1
ATOM 4013 C CA . ILE A 1 522 ? 13.117 -6.819 2.782 1.00 96.44 522 ILE A CA 1
ATOM 4014 C C . ILE A 1 522 ? 13.705 -8.173 2.389 1.00 96.44 522 ILE A C 1
ATOM 4016 O O . ILE A 1 522 ? 12.963 -9.105 2.066 1.00 96.44 522 ILE A O 1
ATOM 4020 N N . PHE A 1 523 ? 15.027 -8.281 2.429 1.00 95.44 523 PHE A N 1
ATOM 4021 C CA . PHE A 1 523 ? 15.772 -9.460 2.008 1.00 95.44 523 PHE A CA 1
ATOM 4022 C C . PHE A 1 523 ? 16.762 -9.870 3.090 1.00 95.44 523 PHE A C 1
ATOM 4024 O O . PHE A 1 523 ? 17.340 -9.010 3.748 1.00 95.44 523 PHE A O 1
ATOM 4031 N N . SER A 1 524 ? 16.997 -11.168 3.245 1.00 93.50 524 SER A N 1
ATOM 4032 C CA . SER A 1 524 ? 18.006 -11.701 4.164 1.00 93.50 524 SER A CA 1
ATOM 4033 C C . SER A 1 524 ? 19.426 -11.298 3.742 1.00 93.50 524 SER A C 1
ATOM 4035 O O . SER A 1 524 ? 19.642 -10.822 2.625 1.00 93.50 524 SER A O 1
ATOM 4037 N N . ALA A 1 525 ? 20.425 -11.560 4.591 1.00 89.88 525 ALA A N 1
ATOM 4038 C CA . ALA A 1 525 ? 21.842 -11.378 4.252 1.00 89.88 525 ALA A CA 1
ATOM 4039 C C . ALA A 1 525 ? 22.282 -12.133 2.976 1.00 89.88 525 ALA A C 1
ATOM 4041 O O . ALA A 1 525 ? 23.236 -11.728 2.317 1.00 89.88 525 ALA A O 1
ATOM 4042 N N . SER A 1 526 ? 21.581 -13.208 2.592 1.00 88.44 526 SER A N 1
ATOM 4043 C CA . SER A 1 526 ? 21.833 -13.955 1.348 1.00 88.44 526 SER A CA 1
ATOM 4044 C C . SER A 1 526 ? 21.122 -13.378 0.113 1.00 88.44 526 SER A C 1
ATOM 4046 O O . SER A 1 526 ? 21.223 -13.937 -0.979 1.00 88.44 526 SER A O 1
ATOM 4048 N N . GLY A 1 527 ? 20.375 -12.280 0.264 1.00 89.75 527 GLY A N 1
ATOM 4049 C CA . GLY A 1 527 ? 19.588 -11.660 -0.806 1.00 89.75 527 GLY A CA 1
ATOM 4050 C C . GLY A 1 527 ? 18.261 -12.364 -1.109 1.00 89.75 527 GLY A C 1
ATOM 4051 O O . GLY A 1 527 ? 17.611 -12.061 -2.113 1.00 89.75 527 GLY A O 1
ATOM 4052 N N . SER A 1 528 ? 17.830 -13.299 -0.260 1.00 91.00 528 SER A N 1
ATOM 4053 C CA . SER A 1 528 ? 16.550 -13.997 -0.427 1.00 91.00 528 SER A CA 1
ATOM 4054 C C . SER A 1 528 ? 15.402 -13.159 0.128 1.00 91.00 528 SER A C 1
ATOM 4056 O O . SER A 1 528 ? 15.531 -12.557 1.192 1.00 91.00 528 SER A O 1
ATOM 4058 N N . LEU A 1 529 ? 14.278 -13.105 -0.589 1.00 93.00 529 LEU A N 1
ATOM 4059 C CA . LEU A 1 529 ? 13.110 -12.316 -0.196 1.00 93.00 529 LEU A CA 1
ATOM 4060 C C . LEU A 1 529 ? 12.538 -12.806 1.144 1.00 93.00 529 LEU A C 1
ATOM 4062 O O . LEU A 1 529 ? 12.255 -13.992 1.290 1.00 93.00 529 LEU A O 1
ATOM 4066 N N . VAL A 1 530 ? 12.365 -11.902 2.108 1.00 93.25 530 VAL A N 1
ATOM 4067 C CA . VAL A 1 530 ? 11.784 -12.194 3.433 1.00 93.25 530 VAL A CA 1
ATOM 4068 C C . VAL A 1 530 ? 10.350 -11.686 3.509 1.00 93.25 530 VAL A C 1
ATOM 4070 O O . VAL A 1 530 ? 9.442 -12.416 3.892 1.00 93.25 530 VAL A O 1
ATOM 4073 N N . ALA A 1 531 ? 10.143 -10.422 3.144 1.00 90.94 531 ALA A N 1
ATOM 4074 C CA . ALA A 1 531 ? 8.835 -9.787 3.166 1.00 90.94 531 ALA A CA 1
ATOM 4075 C C . ALA A 1 531 ? 8.737 -8.735 2.065 1.00 90.94 531 ALA A C 1
ATOM 4077 O O . ALA A 1 531 ? 9.713 -8.061 1.730 1.00 90.94 531 ALA A O 1
ATOM 4078 N N . ASN A 1 532 ? 7.538 -8.564 1.526 1.00 87.38 532 ASN A N 1
ATOM 4079 C CA . ASN A 1 532 ? 7.244 -7.578 0.500 1.00 87.38 532 ASN A CA 1
ATOM 4080 C C . ASN A 1 532 ? 5.905 -6.910 0.772 1.00 87.38 532 ASN A C 1
ATOM 4082 O O . ASN A 1 532 ? 4.995 -7.508 1.338 1.00 87.38 532 ASN A O 1
ATOM 4086 N N . ALA A 1 533 ? 5.768 -5.685 0.288 1.00 81.75 533 ALA A N 1
ATOM 4087 C CA . ALA A 1 533 ? 4.464 -5.053 0.182 1.00 81.75 533 ALA A CA 1
ATOM 4088 C C . ALA A 1 533 ? 3.672 -5.621 -1.016 1.00 81.75 533 ALA A C 1
ATOM 4090 O O . ALA A 1 533 ? 4.287 -6.138 -1.962 1.00 81.75 533 ALA A O 1
ATOM 4091 N N . PRO A 1 534 ? 2.329 -5.530 -1.008 1.00 71.25 534 PRO A N 1
ATOM 4092 C CA . PRO A 1 534 ? 1.457 -6.073 -2.051 1.00 71.25 534 PRO A CA 1
ATOM 4093 C C . PRO A 1 534 ? 1.473 -5.197 -3.317 1.00 71.25 534 PRO A C 1
ATOM 4095 O O . PRO A 1 534 ? 0.467 -4.600 -3.691 1.00 71.25 534 PRO A O 1
ATOM 4098 N N . HIS A 1 535 ? 2.635 -5.091 -3.962 1.00 80.31 535 HIS A N 1
ATOM 4099 C CA . HIS A 1 535 ? 2.829 -4.298 -5.174 1.00 80.31 535 HIS A CA 1
ATOM 4100 C C . HIS A 1 535 ? 2.921 -5.183 -6.434 1.00 80.31 535 HIS A C 1
ATOM 4102 O O . HIS A 1 535 ? 2.024 -5.982 -6.671 1.00 80.31 535 HIS A O 1
ATOM 4108 N N . ILE A 1 536 ? 3.962 -5.056 -7.267 1.00 80.44 536 ILE A N 1
ATOM 4109 C CA . ILE A 1 536 ? 4.070 -5.747 -8.561 1.00 80.44 536 ILE A CA 1
ATOM 4110 C C . ILE A 1 536 ? 4.877 -7.050 -8.410 1.00 80.44 536 ILE A C 1
ATOM 4112 O O . ILE A 1 536 ? 6.083 -6.992 -8.162 1.00 80.44 536 ILE A O 1
ATOM 4116 N N . PRO A 1 537 ? 4.271 -8.243 -8.613 1.00 75.56 537 PRO A N 1
ATOM 4117 C CA . PRO A 1 537 ? 4.955 -9.528 -8.434 1.00 75.56 537 PRO A CA 1
ATOM 4118 C C . PRO A 1 537 ? 6.197 -9.691 -9.310 1.00 75.56 537 PRO A C 1
ATOM 4120 O O . PRO A 1 537 ? 7.188 -10.262 -8.863 1.00 75.56 537 PRO A O 1
ATOM 4123 N N . GLY A 1 538 ? 6.158 -9.158 -10.538 1.00 74.31 538 GLY A N 1
ATOM 4124 C CA . GLY A 1 538 ? 7.268 -9.243 -11.491 1.00 74.31 538 GLY A CA 1
ATOM 4125 C C . GLY A 1 538 ? 8.565 -8.602 -10.988 1.00 74.31 538 GLY A C 1
ATOM 4126 O O . GLY A 1 538 ? 9.648 -9.051 -11.351 1.00 74.31 538 GLY A O 1
ATOM 4127 N N . HIS A 1 539 ? 8.482 -7.606 -10.100 1.00 85.12 539 HIS A N 1
ATOM 4128 C CA . HIS A 1 539 ? 9.667 -6.984 -9.508 1.00 85.12 539 HIS A CA 1
ATOM 4129 C C . HIS A 1 539 ? 10.361 -7.921 -8.516 1.00 85.12 539 HIS A C 1
ATOM 4131 O O . HIS A 1 539 ? 11.580 -8.082 -8.560 1.00 85.12 539 HIS A O 1
ATOM 4137 N N . LEU A 1 540 ? 9.586 -8.559 -7.637 1.00 82.62 540 LEU A N 1
ATOM 4138 C CA . LEU A 1 540 ? 10.082 -9.158 -6.396 1.00 82.62 540 LEU A CA 1
ATOM 4139 C C . LEU A 1 540 ? 11.113 -10.265 -6.621 1.00 82.62 540 LEU A C 1
ATOM 4141 O O . LEU A 1 540 ? 12.148 -10.272 -5.959 1.00 82.62 540 LEU A O 1
ATOM 4145 N N . TRP A 1 541 ? 10.862 -11.164 -7.576 1.00 79.25 541 TRP A N 1
ATOM 4146 C CA . TRP A 1 541 ? 11.795 -12.251 -7.881 1.00 79.25 541 TRP A CA 1
ATOM 4147 C C . TRP A 1 541 ? 13.132 -11.720 -8.416 1.00 79.25 541 TRP A C 1
ATOM 4149 O O . TRP A 1 541 ? 14.193 -12.025 -7.877 1.00 79.25 541 TRP A O 1
ATOM 4159 N N . SER A 1 542 ? 13.085 -10.851 -9.425 1.00 86.31 542 SER A N 1
ATOM 4160 C CA . SER A 1 542 ? 14.293 -10.305 -10.057 1.00 86.31 542 SER A CA 1
ATOM 4161 C C . SER A 1 542 ? 15.107 -9.377 -9.138 1.00 86.31 542 SER A C 1
ATOM 4163 O O . SER A 1 542 ? 16.320 -9.246 -9.297 1.00 86.31 542 SER A O 1
ATOM 4165 N N . MET A 1 543 ? 14.476 -8.769 -8.125 1.00 91.19 543 MET A N 1
ATOM 4166 C CA . MET A 1 543 ? 15.183 -7.996 -7.099 1.00 91.19 543 MET A CA 1
ATOM 4167 C C . MET A 1 543 ? 16.105 -8.874 -6.239 1.00 91.19 543 MET A C 1
ATOM 4169 O O . MET A 1 543 ? 17.197 -8.422 -5.895 1.00 91.19 543 MET A O 1
ATOM 4173 N N . SER A 1 544 ? 15.727 -10.125 -5.942 1.00 90.56 544 SER A N 1
ATOM 4174 C CA . SER A 1 544 ? 16.625 -11.070 -5.257 1.00 90.56 544 SER A CA 1
ATOM 4175 C C . SER A 1 544 ? 17.882 -11.346 -6.081 1.00 90.56 544 SER A C 1
ATOM 4177 O O . SER A 1 544 ? 18.989 -11.268 -5.547 1.00 90.56 544 SER A O 1
ATOM 4179 N N . THR A 1 545 ? 17.740 -11.569 -7.391 1.00 88.06 545 THR A N 1
ATOM 4180 C CA . THR A 1 545 ? 18.883 -11.690 -8.312 1.00 88.06 545 THR A CA 1
ATOM 4181 C C . THR A 1 545 ? 19.753 -10.434 -8.290 1.00 88.06 545 THR A C 1
ATOM 4183 O O . THR A 1 545 ? 20.977 -10.533 -8.208 1.00 88.06 545 THR A O 1
ATOM 4186 N N . ALA A 1 546 ? 19.143 -9.244 -8.320 1.00 90.38 546 ALA A N 1
ATOM 4187 C CA . ALA A 1 546 ? 19.886 -7.985 -8.321 1.00 90.38 546 ALA A CA 1
ATOM 4188 C C . ALA A 1 546 ? 20.779 -7.829 -7.082 1.00 90.38 546 ALA A C 1
ATOM 4190 O O . ALA A 1 546 ? 21.924 -7.381 -7.199 1.00 90.38 546 ALA A O 1
ATOM 4191 N N . ILE A 1 547 ? 20.277 -8.246 -5.915 1.00 91.25 547 ILE A N 1
ATOM 4192 C CA . ILE A 1 547 ? 21.017 -8.242 -4.648 1.00 91.25 547 ILE A CA 1
ATOM 4193 C C . ILE A 1 547 ? 22.143 -9.282 -4.665 1.00 91.25 547 ILE A C 1
ATOM 4195 O O . ILE A 1 547 ? 23.279 -8.935 -4.340 1.00 91.25 547 ILE A O 1
ATOM 4199 N N . ARG A 1 548 ? 21.875 -10.523 -5.096 1.00 88.44 548 ARG A N 1
ATOM 4200 C CA . ARG A 1 548 ? 22.905 -11.579 -5.186 1.00 88.44 548 ARG A CA 1
ATOM 4201 C C . ARG A 1 548 ? 24.048 -11.189 -6.120 1.00 88.44 548 ARG A C 1
ATOM 4203 O O . ARG A 1 548 ? 25.206 -11.245 -5.717 1.00 88.44 548 ARG A O 1
ATOM 4210 N N . TYR A 1 549 ? 23.728 -10.668 -7.304 1.00 87.12 549 TYR A N 1
ATOM 4211 C CA . TYR A 1 549 ? 24.737 -10.173 -8.242 1.00 87.12 549 TYR A CA 1
ATOM 4212 C C . TYR A 1 549 ? 25.603 -9.068 -7.610 1.00 87.12 549 TYR A C 1
ATOM 4214 O O . TYR A 1 549 ? 26.802 -8.981 -7.878 1.00 87.12 549 TYR A O 1
ATOM 4222 N N . ARG A 1 550 ? 25.038 -8.198 -6.751 1.00 82.38 550 ARG A N 1
ATOM 4223 C CA . ARG A 1 550 ? 25.848 -7.196 -6.026 1.00 82.38 550 ARG A CA 1
ATOM 4224 C C . ARG A 1 550 ? 26.805 -7.847 -5.040 1.00 82.38 550 ARG A C 1
ATOM 4226 O O . ARG A 1 550 ? 27.960 -7.427 -4.985 1.00 82.38 550 ARG A O 1
ATOM 4233 N N . ALA A 1 551 ? 26.324 -8.818 -4.267 1.00 78.25 551 ALA A N 1
ATOM 4234 C CA . ALA A 1 551 ? 27.145 -9.531 -3.296 1.00 78.25 551 ALA A CA 1
ATOM 4235 C C . ALA A 1 551 ? 28.353 -10.198 -3.980 1.00 78.25 551 ALA A C 1
ATOM 4237 O O . ALA A 1 551 ? 29.465 -10.119 -3.464 1.00 78.25 551 ALA A O 1
ATOM 4238 N N . GLU A 1 552 ? 28.164 -10.746 -5.183 1.00 79.56 552 GLU A N 1
ATOM 4239 C CA . GLU A 1 552 ? 29.248 -11.284 -6.014 1.00 79.56 552 GLU A CA 1
ATOM 4240 C C . GLU A 1 552 ? 30.181 -10.189 -6.555 1.00 79.56 552 GLU A C 1
ATOM 4242 O O . GLU A 1 552 ? 31.400 -10.304 -6.445 1.00 79.56 552 GLU A O 1
ATOM 4247 N N . LYS A 1 553 ? 29.629 -9.097 -7.107 1.00 81.44 553 LYS A N 1
ATOM 4248 C CA . LYS A 1 553 ? 30.418 -8.023 -7.741 1.00 81.44 553 LYS A CA 1
ATOM 4249 C C . LYS A 1 553 ? 31.298 -7.247 -6.759 1.00 81.44 553 LYS A C 1
ATOM 4251 O O . LYS A 1 553 ? 32.410 -6.865 -7.118 1.00 81.44 553 LYS A O 1
ATOM 4256 N N . TYR A 1 554 ? 30.790 -6.944 -5.566 1.00 81.69 554 TYR A N 1
ATOM 4257 C CA . TYR A 1 554 ? 31.512 -6.158 -4.559 1.00 81.69 554 TYR A CA 1
ATOM 4258 C C . TYR A 1 554 ? 32.274 -7.033 -3.554 1.00 81.69 554 TYR A C 1
ATOM 4260 O O . TYR A 1 554 ? 33.207 -6.545 -2.915 1.00 81.69 554 TYR A O 1
ATOM 4268 N N . GLY A 1 555 ? 31.910 -8.311 -3.418 1.00 75.81 555 GLY A N 1
ATOM 4269 C CA . GLY A 1 555 ? 32.441 -9.181 -2.372 1.00 75.81 555 GLY A CA 1
ATOM 4270 C C . GLY A 1 555 ? 32.111 -8.671 -0.963 1.00 75.81 555 GLY A C 1
ATOM 4271 O O . GLY A 1 555 ? 31.307 -7.755 -0.781 1.00 75.81 555 GLY A O 1
ATOM 4272 N N . ARG A 1 556 ? 32.757 -9.253 0.055 1.00 69.31 556 ARG A N 1
ATOM 4273 C CA . ARG A 1 556 ? 32.543 -8.869 1.464 1.00 69.31 556 ARG A CA 1
ATOM 4274 C C . ARG A 1 556 ? 33.060 -7.470 1.819 1.00 69.31 556 ARG A C 1
ATOM 4276 O O . ARG A 1 556 ? 32.524 -6.862 2.732 1.00 69.31 556 ARG A O 1
ATOM 4283 N N . ASP A 1 557 ? 34.072 -6.966 1.112 1.00 74.75 557 ASP A N 1
ATOM 4284 C CA . ASP A 1 557 ? 34.767 -5.715 1.463 1.00 74.75 557 ASP A CA 1
ATOM 4285 C C . ASP A 1 557 ? 34.421 -4.522 0.551 1.00 74.75 557 ASP A C 1
ATOM 4287 O O . ASP A 1 557 ? 34.963 -3.433 0.723 1.00 74.75 557 ASP A O 1
ATOM 4291 N N . GLY A 1 558 ? 33.566 -4.699 -0.461 1.00 83.19 558 GLY A N 1
ATOM 4292 C CA . GLY A 1 558 ? 33.286 -3.646 -1.447 1.00 83.19 558 GLY A CA 1
ATOM 4293 C C . GLY A 1 558 ? 32.163 -2.672 -1.070 1.00 83.19 558 GLY A C 1
ATOM 4294 O O . GLY A 1 558 ? 31.963 -1.673 -1.776 1.00 83.19 558 GLY A O 1
ATOM 4295 N N . LEU A 1 559 ? 31.426 -2.950 0.009 1.00 89.19 559 LEU A N 1
ATOM 4296 C CA . LEU A 1 559 ? 30.306 -2.148 0.506 1.00 89.19 559 LEU A CA 1
ATOM 4297 C C . LEU A 1 559 ? 30.581 -1.691 1.937 1.00 89.19 559 LEU A C 1
ATOM 4299 O O . LEU A 1 559 ? 31.107 -2.453 2.739 1.00 89.19 559 LEU A O 1
ATOM 4303 N N . GLU A 1 560 ? 30.191 -0.457 2.235 1.00 90.88 560 GLU A N 1
ATOM 4304 C CA . GLU A 1 560 ? 30.371 0.173 3.544 1.00 90.88 560 GLU A CA 1
ATOM 4305 C C . GLU A 1 560 ? 29.014 0.623 4.116 1.00 90.88 560 GLU A C 1
ATOM 4307 O O . GLU A 1 560 ? 28.078 0.886 3.345 1.00 90.88 560 GLU A O 1
ATOM 4312 N N . PRO A 1 561 ? 28.890 0.782 5.447 1.00 91.31 561 PRO A N 1
ATOM 4313 C CA . PRO A 1 561 ? 27.710 1.380 6.057 1.00 91.31 561 PRO A CA 1
ATOM 4314 C C . PRO A 1 561 ? 27.335 2.727 5.418 1.00 91.31 561 PRO A C 1
ATOM 4316 O O . PRO A 1 561 ? 28.161 3.627 5.244 1.00 91.31 561 PRO A O 1
ATOM 4319 N N . GLY A 1 562 ? 26.057 2.867 5.058 1.00 91.56 562 GLY A N 1
ATOM 4320 C CA . GLY A 1 562 ? 25.524 4.060 4.393 1.00 91.56 562 GLY A CA 1
ATOM 4321 C C . GLY A 1 562 ? 25.693 4.093 2.870 1.00 91.56 562 GLY A C 1
ATOM 4322 O O . GLY A 1 562 ? 25.312 5.093 2.254 1.00 91.56 562 GLY A O 1
ATOM 4323 N N . ASP A 1 563 ? 26.231 3.040 2.250 1.00 95.12 563 ASP A N 1
ATOM 4324 C CA . ASP A 1 563 ? 26.209 2.885 0.795 1.00 95.12 563 ASP A CA 1
ATOM 4325 C C . ASP A 1 563 ? 24.793 2.554 0.285 1.00 95.12 563 ASP A C 1
ATOM 4327 O O . ASP A 1 563 ? 24.028 1.825 0.915 1.00 95.12 563 ASP A O 1
ATOM 4331 N N . VAL A 1 564 ? 24.438 3.067 -0.896 1.00 97.19 564 VAL A N 1
ATOM 4332 C CA . VAL A 1 564 ? 23.201 2.719 -1.614 1.00 97.19 564 VAL A CA 1
ATOM 4333 C C . VAL A 1 564 ? 23.517 2.500 -3.084 1.00 97.19 564 VAL A C 1
ATOM 4335 O O . VAL A 1 564 ? 24.179 3.324 -3.717 1.00 97.19 564 VAL A O 1
ATOM 4338 N N . ILE A 1 565 ? 23.022 1.397 -3.639 1.00 96.19 565 ILE A N 1
ATOM 4339 C CA . ILE A 1 565 ? 23.344 0.942 -4.989 1.00 96.19 565 ILE A CA 1
ATOM 4340 C C . ILE A 1 565 ? 22.135 1.088 -5.909 1.00 96.19 565 ILE A C 1
ATOM 4342 O O . ILE A 1 565 ? 21.020 0.726 -5.544 1.00 96.19 565 ILE A O 1
ATOM 4346 N N . LEU A 1 566 ? 22.378 1.589 -7.117 1.00 97.12 566 LEU A N 1
ATOM 4347 C CA . LEU A 1 566 ? 21.419 1.698 -8.209 1.00 97.12 566 LEU A CA 1
ATOM 4348 C C . LEU A 1 566 ? 21.754 0.683 -9.309 1.00 97.12 566 LEU A C 1
ATOM 4350 O O . LEU A 1 566 ? 22.918 0.549 -9.700 1.00 97.12 566 LEU A O 1
ATOM 4354 N N . SER A 1 567 ? 20.735 -0.009 -9.820 1.00 95.44 567 SER A N 1
ATOM 4355 C CA . SER A 1 567 ? 20.860 -0.920 -10.964 1.00 95.44 567 SER A CA 1
ATOM 4356 C C . SER A 1 567 ? 19.530 -1.126 -11.692 1.00 95.44 567 SER A C 1
ATOM 4358 O O . SER A 1 567 ? 18.466 -1.034 -11.083 1.00 95.44 567 SER A O 1
ATOM 4360 N N . ASN A 1 568 ? 19.590 -1.415 -12.987 1.00 94.50 568 ASN A N 1
ATOM 4361 C CA . ASN A 1 568 ? 18.432 -1.752 -13.829 1.00 94.50 568 ASN A CA 1
ATOM 4362 C C . ASN A 1 568 ? 18.791 -2.616 -15.049 1.00 94.50 568 ASN A C 1
ATOM 4364 O O . ASN A 1 568 ? 17.906 -3.022 -15.797 1.00 94.50 568 ASN A O 1
ATOM 4368 N N . HIS A 1 569 ? 20.079 -2.886 -15.279 1.00 93.75 569 HIS A N 1
ATOM 4369 C CA . HIS A 1 569 ? 20.507 -3.695 -16.412 1.00 93.75 569 HIS A CA 1
ATOM 4370 C C . HIS A 1 569 ? 19.932 -5.129 -16.305 1.00 93.75 569 HIS A C 1
ATOM 4372 O O . HIS A 1 569 ? 19.942 -5.697 -15.210 1.00 93.75 569 HIS A O 1
ATOM 4378 N N . PRO A 1 570 ? 19.479 -5.768 -17.401 1.00 89.88 570 PRO A N 1
ATOM 4379 C CA . PRO A 1 570 ? 18.912 -7.121 -17.354 1.00 89.88 570 PRO A CA 1
ATOM 4380 C C . PRO A 1 570 ? 19.855 -8.170 -16.737 1.00 89.88 570 PRO A C 1
ATOM 4382 O O . PRO A 1 570 ? 19.460 -8.913 -15.843 1.00 89.88 570 PRO A O 1
ATOM 4385 N N . CYS A 1 571 ? 21.149 -8.146 -17.096 1.00 88.56 571 CYS A N 1
ATOM 4386 C CA . CYS A 1 571 ? 22.174 -9.014 -16.477 1.00 88.56 571 CYS A CA 1
ATOM 4387 C C . CYS A 1 571 ? 22.339 -8.821 -14.955 1.00 88.56 571 CYS A C 1
ATOM 4389 O O . CYS A 1 571 ? 22.892 -9.675 -14.275 1.00 88.56 571 CYS A O 1
ATOM 4391 N N . ALA A 1 572 ? 21.866 -7.692 -14.431 1.00 88.50 572 ALA A N 1
ATOM 4392 C CA . ALA A 1 572 ? 21.947 -7.277 -13.042 1.00 88.50 572 ALA A CA 1
ATOM 4393 C C . ALA A 1 572 ? 20.617 -7.491 -12.293 1.00 88.50 572 ALA A C 1
ATOM 4395 O O . ALA A 1 572 ? 20.415 -6.869 -11.252 1.00 88.50 572 ALA A O 1
ATOM 4396 N N . GLY A 1 573 ? 19.705 -8.318 -12.819 1.00 87.62 573 GLY A N 1
ATOM 4397 C CA . GLY A 1 573 ? 18.379 -8.559 -12.241 1.00 87.62 573 GLY A CA 1
ATOM 4398 C C . GLY A 1 573 ? 17.330 -7.501 -12.604 1.00 87.62 573 GLY A C 1
ATOM 4399 O O . GLY A 1 573 ? 16.308 -7.396 -11.926 1.00 87.62 573 GLY A O 1
ATOM 4400 N N . GLY A 1 574 ? 17.565 -6.687 -13.637 1.00 87.94 574 GLY A N 1
ATOM 4401 C CA . GLY A 1 574 ? 16.578 -5.748 -14.177 1.00 87.94 574 GLY A CA 1
ATOM 4402 C C . GLY A 1 574 ? 15.471 -6.441 -14.981 1.00 87.94 574 GLY A C 1
ATOM 4403 O O . GLY A 1 574 ? 15.724 -7.413 -15.683 1.00 87.94 574 GLY A O 1
ATOM 4404 N N . THR A 1 575 ? 14.240 -5.935 -14.890 1.00 85.12 575 THR A N 1
ATOM 4405 C CA . THR A 1 575 ? 13.051 -6.439 -15.619 1.00 85.12 575 THR A CA 1
ATOM 4406 C C . THR A 1 575 ? 12.892 -5.809 -17.003 1.00 85.12 575 THR A C 1
ATOM 4408 O O . THR A 1 575 ? 12.543 -6.476 -17.981 1.00 85.12 575 THR A O 1
ATOM 4411 N N . HIS A 1 576 ? 13.130 -4.506 -17.067 1.00 88.31 576 HIS A N 1
ATOM 4412 C CA . HIS A 1 576 ? 13.361 -3.696 -18.259 1.00 88.31 576 HIS A CA 1
ATOM 4413 C C . HIS A 1 576 ? 14.001 -2.377 -17.795 1.00 88.31 576 HIS A C 1
ATOM 4415 O O . HIS A 1 576 ? 13.945 -2.054 -16.606 1.00 88.31 576 HIS A O 1
ATOM 4421 N N . LEU A 1 577 ? 14.629 -1.611 -18.691 1.00 92.00 577 LEU A N 1
ATOM 4422 C CA . LEU A 1 577 ? 15.481 -0.497 -18.254 1.00 92.00 577 LEU A CA 1
ATOM 4423 C C . LEU A 1 577 ? 14.759 0.596 -17.438 1.00 92.00 577 LEU A C 1
ATOM 4425 O O . LEU A 1 577 ? 15.328 1.050 -16.448 1.00 92.00 577 LEU A O 1
ATOM 4429 N N . PRO A 1 578 ? 13.531 1.029 -17.769 1.00 93.12 578 PRO A N 1
ATOM 4430 C CA . PRO A 1 578 ? 12.837 2.031 -16.958 1.00 93.12 578 PRO A CA 1
ATOM 4431 C C . PRO A 1 578 ? 12.638 1.682 -15.473 1.00 93.12 578 PRO A C 1
ATOM 4433 O O . PRO A 1 578 ? 12.429 2.592 -14.667 1.00 93.12 578 PRO A O 1
ATOM 4436 N N . ASP A 1 579 ? 12.728 0.404 -15.100 1.00 93.88 579 ASP A N 1
ATOM 4437 C CA . ASP A 1 579 ? 12.628 -0.048 -13.716 1.00 93.88 579 ASP A CA 1
ATOM 4438 C C . ASP A 1 579 ? 13.972 0.075 -12.988 1.00 93.88 579 ASP A C 1
ATOM 4440 O O . ASP A 1 579 ? 14.846 -0.794 -13.062 1.00 93.88 579 ASP A O 1
ATOM 4444 N N . LEU A 1 580 ? 14.133 1.149 -12.221 1.00 96.00 580 LEU A N 1
ATOM 4445 C CA . LEU A 1 580 ? 15.344 1.392 -11.446 1.00 96.00 580 LEU A CA 1
ATOM 4446 C C . LEU A 1 580 ? 15.248 0.734 -10.065 1.00 96.00 580 LEU A C 1
ATOM 4448 O O . LEU A 1 580 ? 14.323 1.004 -9.303 1.00 96.00 580 LEU A O 1
ATOM 4452 N N . THR A 1 581 ? 16.223 -0.113 -9.724 1.00 96.75 581 THR A N 1
ATOM 4453 C CA . THR A 1 581 ? 16.321 -0.799 -8.424 1.00 96.75 581 THR A CA 1
ATOM 4454 C C . THR A 1 581 ? 17.315 -0.089 -7.517 1.00 96.75 581 THR A C 1
ATOM 4456 O O . THR A 1 581 ? 18.491 0.035 -7.866 1.00 96.75 581 THR A O 1
ATOM 4459 N N . VAL A 1 582 ? 16.855 0.319 -6.335 1.00 97.62 582 VAL A N 1
ATOM 4460 C CA . VAL A 1 582 ? 17.650 0.959 -5.284 1.00 97.62 582 VAL A CA 1
ATOM 4461 C C . VAL A 1 582 ? 17.809 -0.005 -4.113 1.00 97.62 582 VAL A C 1
ATOM 4463 O O . VAL A 1 582 ? 16.838 -0.346 -3.437 1.00 97.62 582 VAL A O 1
ATOM 4466 N N . ILE A 1 583 ? 19.044 -0.437 -3.867 1.00 96.75 583 ILE A N 1
ATOM 4467 C CA . ILE A 1 583 ? 19.409 -1.475 -2.896 1.00 96.75 583 ILE A CA 1
ATOM 4468 C C . ILE A 1 583 ? 20.263 -0.847 -1.796 1.00 96.75 583 ILE A C 1
ATOM 4470 O O . ILE A 1 583 ? 21.268 -0.199 -2.090 1.00 96.75 583 ILE A O 1
ATOM 4474 N N . THR A 1 584 ? 19.901 -1.070 -0.536 1.00 96.88 584 THR A N 1
ATOM 4475 C CA . THR A 1 584 ? 20.665 -0.594 0.623 1.00 96.88 584 THR A CA 1
ATOM 4476 C C . THR A 1 584 ? 21.068 -1.783 1.504 1.00 96.88 584 THR A C 1
ATOM 4478 O O . THR A 1 584 ? 20.179 -2.412 2.089 1.00 96.88 584 THR A O 1
ATOM 4481 N N . PRO A 1 585 ? 22.370 -2.124 1.591 1.00 94.56 585 PRO A N 1
ATOM 4482 C CA . PRO A 1 585 ? 22.875 -3.064 2.589 1.00 94.56 585 PRO A CA 1
ATOM 4483 C C . PRO A 1 585 ? 22.754 -2.473 3.995 1.00 94.56 585 PRO A C 1
ATOM 4485 O O . PRO A 1 585 ? 22.985 -1.279 4.194 1.00 94.56 585 PRO A O 1
ATOM 4488 N N . VAL A 1 586 ? 22.413 -3.312 4.970 1.00 92.88 586 VAL A N 1
ATOM 4489 C CA . VAL A 1 586 ? 22.345 -2.928 6.382 1.00 92.88 586 VAL A CA 1
ATOM 4490 C C . VAL A 1 586 ? 23.344 -3.753 7.166 1.00 92.88 586 VAL A C 1
ATOM 4492 O O . VAL A 1 586 ? 23.307 -4.983 7.123 1.00 92.88 586 VAL A O 1
ATOM 4495 N N . PHE A 1 587 ? 24.236 -3.055 7.856 1.00 90.69 587 PHE A N 1
ATOM 4496 C CA . PHE A 1 587 ? 25.339 -3.642 8.597 1.00 90.69 587 PHE A CA 1
ATOM 4497 C C . PHE A 1 587 ? 25.006 -3.764 10.081 1.00 90.69 587 PHE A C 1
ATOM 4499 O O . PHE A 1 587 ? 24.058 -3.149 10.573 1.00 90.69 587 PHE A O 1
ATOM 4506 N N . ASP A 1 588 ? 25.786 -4.591 10.758 1.00 81.25 588 ASP A N 1
ATOM 4507 C CA . ASP A 1 588 ? 25.807 -4.713 12.207 1.00 81.25 588 ASP A CA 1
ATOM 4508 C C . ASP A 1 588 ? 26.551 -3.518 12.823 1.00 81.25 588 ASP A C 1
ATOM 4510 O O . ASP A 1 588 ? 27.733 -3.310 12.559 1.00 81.25 588 ASP A O 1
ATOM 4514 N N . ASP A 1 589 ? 25.845 -2.700 13.605 1.00 70.56 589 ASP A N 1
ATOM 4515 C CA . ASP A 1 589 ? 26.418 -1.505 14.234 1.00 70.56 589 ASP A CA 1
ATOM 4516 C C . ASP A 1 589 ? 27.204 -1.836 15.526 1.00 70.56 589 ASP A C 1
ATOM 4518 O O . ASP A 1 589 ? 27.969 -0.989 15.993 1.00 70.56 589 ASP A O 1
ATOM 4522 N N . ASP A 1 590 ? 27.039 -3.043 16.092 1.00 68.94 590 ASP A N 1
ATOM 4523 C CA . ASP A 1 590 ? 27.510 -3.392 17.439 1.00 68.94 590 ASP A CA 1
ATOM 4524 C C . ASP A 1 590 ? 28.707 -4.369 17.433 1.00 68.94 590 ASP A C 1
ATOM 4526 O O . ASP A 1 590 ? 29.715 -4.084 18.088 1.00 68.94 590 ASP A O 1
ATOM 4530 N N . ASP A 1 591 ? 28.635 -5.492 16.696 1.00 68.12 591 ASP A N 1
ATOM 4531 C CA . ASP A 1 591 ? 29.636 -6.577 16.795 1.00 68.12 591 ASP A CA 1
ATOM 4532 C C . ASP A 1 591 ? 30.643 -6.622 15.622 1.00 68.12 591 ASP A C 1
ATOM 4534 O O . ASP A 1 591 ? 31.857 -6.672 15.848 1.00 68.12 591 ASP A O 1
ATOM 4538 N N . ASP A 1 592 ? 30.179 -6.610 14.364 1.00 76.56 592 ASP A N 1
ATOM 4539 C CA . ASP A 1 592 ? 31.040 -6.610 13.165 1.00 76.56 592 ASP A CA 1
ATOM 4540 C C . ASP A 1 592 ? 30.547 -5.605 12.104 1.00 76.56 592 ASP A C 1
ATOM 4542 O O . ASP A 1 592 ? 29.685 -5.951 11.295 1.00 76.56 592 ASP A O 1
ATOM 4546 N N . PRO A 1 593 ? 31.150 -4.403 11.989 1.00 73.75 593 PRO A N 1
ATOM 4547 C CA . PRO A 1 593 ? 30.689 -3.348 11.078 1.00 73.75 593 PRO A CA 1
ATOM 4548 C C . PRO A 1 593 ? 30.778 -3.707 9.588 1.00 73.75 593 PRO A C 1
ATOM 4550 O O . PRO A 1 593 ? 30.326 -2.935 8.741 1.00 73.75 593 PRO A O 1
ATOM 4553 N N . LYS A 1 594 ? 31.360 -4.863 9.242 1.00 79.50 594 LYS A N 1
ATOM 4554 C CA . LYS A 1 594 ? 31.395 -5.403 7.877 1.00 79.50 594 LYS A CA 1
ATOM 4555 C C . LYS A 1 594 ? 30.374 -6.511 7.632 1.00 79.50 594 LYS A C 1
ATOM 4557 O O . LYS A 1 594 ? 30.158 -6.897 6.480 1.00 79.50 594 LYS A O 1
ATOM 4562 N N . ARG A 1 595 ? 29.731 -7.037 8.674 1.00 86.00 595 ARG A N 1
ATOM 4563 C CA . ARG A 1 595 ? 28.684 -8.047 8.539 1.00 86.00 595 ARG A CA 1
ATOM 4564 C C . ARG A 1 595 ? 27.390 -7.382 8.091 1.00 86.00 595 ARG A C 1
ATOM 4566 O O . ARG A 1 595 ? 26.846 -6.526 8.775 1.00 86.00 595 ARG A O 1
ATOM 4573 N N . ILE A 1 596 ? 26.864 -7.831 6.955 1.00 89.00 596 ILE A N 1
ATOM 4574 C CA . ILE A 1 596 ? 25.529 -7.449 6.492 1.00 89.00 596 ILE A CA 1
ATOM 4575 C C . ILE A 1 596 ? 24.500 -8.338 7.194 1.00 89.00 596 ILE A C 1
ATOM 4577 O O . ILE A 1 596 ? 24.563 -9.563 7.087 1.00 89.00 596 ILE A O 1
ATOM 4581 N N . PHE A 1 597 ? 23.543 -7.723 7.883 1.00 89.81 597 PHE A N 1
ATOM 4582 C CA . PHE A 1 597 ? 22.410 -8.409 8.506 1.00 89.81 597 PHE A CA 1
ATOM 4583 C C . PHE A 1 597 ? 21.282 -8.668 7.508 1.00 89.81 597 PHE A C 1
ATOM 4585 O O . PHE A 1 597 ? 20.730 -9.764 7.434 1.00 89.81 597 PHE A O 1
ATOM 4592 N N . PHE A 1 598 ? 20.939 -7.665 6.707 1.00 93.25 598 PHE A N 1
ATOM 4593 C CA . PHE A 1 598 ? 19.868 -7.760 5.723 1.00 93.25 598 PHE A CA 1
ATOM 4594 C C . PHE A 1 598 ? 20.028 -6.684 4.650 1.00 93.25 598 PHE A C 1
ATOM 4596 O O . PHE A 1 598 ? 20.838 -5.763 4.771 1.00 93.25 598 PHE A O 1
ATOM 4603 N N . PHE A 1 599 ? 19.224 -6.785 3.597 1.00 95.25 599 PHE A N 1
ATOM 4604 C CA . PHE A 1 599 ? 19.079 -5.728 2.605 1.00 95.25 599 PHE A CA 1
ATOM 4605 C C . PHE A 1 599 ? 17.645 -5.220 2.608 1.00 95.25 599 PHE A C 1
ATOM 4607 O O . PHE A 1 599 ? 16.685 -5.978 2.761 1.00 95.25 599 PHE A O 1
ATOM 4614 N N . VAL A 1 600 ? 17.493 -3.928 2.358 1.00 96.56 600 VAL A N 1
ATOM 4615 C CA . VAL A 1 600 ? 16.219 -3.361 1.921 1.00 96.56 600 VAL A CA 1
ATOM 4616 C C . VAL A 1 600 ? 16.376 -2.894 0.489 1.00 96.56 600 VAL A C 1
ATOM 4618 O O . VAL A 1 600 ? 17.417 -2.354 0.106 1.00 96.56 600 VAL A O 1
ATOM 4621 N N . ALA A 1 601 ? 15.347 -3.106 -0.318 1.00 96.44 601 ALA A N 1
ATOM 4622 C CA . ALA A 1 601 ? 15.355 -2.595 -1.671 1.00 96.44 601 ALA A CA 1
ATOM 4623 C C . ALA A 1 601 ? 13.970 -2.157 -2.113 1.00 96.44 601 ALA A C 1
ATOM 4625 O O . ALA A 1 601 ? 12.938 -2.658 -1.653 1.00 96.44 601 ALA A O 1
ATOM 4626 N N . ASN A 1 602 ? 13.970 -1.236 -3.064 1.00 96.38 602 ASN A N 1
ATOM 4627 C CA . ASN A 1 602 ? 12.792 -0.901 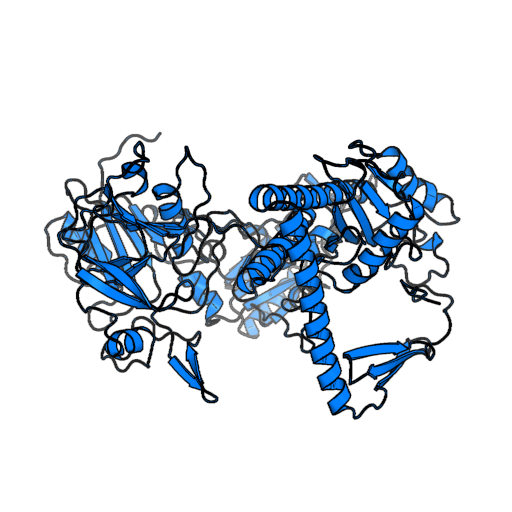-3.830 1.00 96.38 602 ASN A CA 1
ATOM 4628 C C . ASN A 1 602 ? 13.131 -0.808 -5.316 1.00 96.38 602 ASN A C 1
ATOM 4630 O O . ASN A 1 602 ? 14.291 -0.651 -5.698 1.00 96.38 602 ASN A O 1
ATOM 4634 N N . ARG A 1 603 ? 12.105 -0.954 -6.143 1.00 95.69 603 ARG A N 1
ATOM 4635 C CA . ARG A 1 603 ? 12.169 -0.790 -7.590 1.00 95.69 603 ARG A CA 1
ATOM 4636 C C . ARG A 1 603 ? 11.044 0.128 -8.011 1.00 95.69 603 ARG A C 1
ATOM 4638 O O . ARG A 1 603 ? 9.917 -0.117 -7.595 1.00 95.69 603 ARG A O 1
ATOM 4645 N N . GLY A 1 604 ? 11.335 1.148 -8.806 1.00 94.00 604 GLY A N 1
ATOM 4646 C CA . GLY A 1 604 ? 10.340 2.087 -9.317 1.00 94.00 604 GLY A CA 1
ATOM 4647 C C . GLY A 1 604 ? 10.460 2.259 -10.823 1.00 94.00 604 GLY A C 1
ATOM 4648 O O . GLY A 1 604 ? 11.567 2.339 -11.353 1.00 94.00 604 GLY A O 1
ATOM 4649 N N . HIS A 1 605 ? 9.319 2.329 -11.501 1.00 93.50 605 HIS A N 1
ATOM 4650 C CA . HIS A 1 605 ? 9.253 2.547 -12.936 1.00 93.50 605 HIS A CA 1
ATOM 4651 C C . HIS A 1 605 ? 9.322 4.042 -13.259 1.00 93.50 605 HIS A C 1
ATOM 4653 O O . HIS A 1 605 ? 8.441 4.826 -12.891 1.00 93.50 605 HIS A O 1
ATOM 4659 N N . HIS A 1 606 ? 10.330 4.454 -14.021 1.00 93.69 606 HIS A N 1
ATOM 4660 C CA . HIS A 1 606 ? 10.497 5.840 -14.452 1.00 93.69 606 HIS A CA 1
ATOM 4661 C C . HIS A 1 606 ? 9.919 6.063 -15.853 1.00 93.69 606 HIS A C 1
ATOM 4663 O O . HIS A 1 606 ? 10.054 5.232 -16.740 1.00 93.69 606 HIS A O 1
ATOM 4669 N N . ALA A 1 607 ? 9.258 7.201 -16.076 1.00 89.75 607 ALA A N 1
ATOM 4670 C CA . ALA A 1 607 ? 8.604 7.484 -17.360 1.00 89.75 607 ALA A CA 1
ATOM 4671 C C . ALA A 1 607 ? 9.594 7.662 -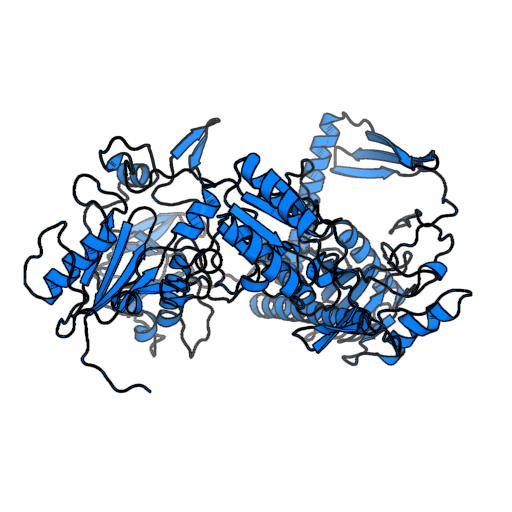18.529 1.00 89.75 607 ALA A C 1
ATOM 4673 O O . ALA A 1 607 ? 9.268 7.357 -19.678 1.00 89.75 607 ALA A O 1
ATOM 4674 N N . ASP A 1 608 ? 10.791 8.172 -18.237 1.00 92.12 608 ASP A N 1
ATOM 4675 C CA . ASP A 1 608 ? 11.876 8.358 -19.196 1.00 92.12 608 ASP A CA 1
ATOM 4676 C C . ASP A 1 608 ? 13.226 8.209 -18.472 1.00 92.12 608 ASP A C 1
ATOM 4678 O O . ASP A 1 608 ? 13.413 8.681 -17.344 1.00 92.12 608 ASP A O 1
ATOM 4682 N N . ILE A 1 609 ? 14.150 7.508 -19.126 1.00 93.81 609 ILE A N 1
ATOM 4683 C CA . ILE A 1 609 ? 15.538 7.293 -18.691 1.00 93.81 609 ILE A CA 1
ATOM 4684 C C . ILE A 1 609 ? 16.520 7.529 -19.856 1.00 93.81 609 ILE A C 1
ATOM 4686 O O . ILE A 1 609 ? 17.647 7.033 -19.849 1.00 93.81 609 ILE A O 1
ATOM 4690 N N . GLY A 1 610 ? 16.088 8.279 -20.875 1.00 92.94 610 GLY A N 1
ATOM 4691 C CA . GLY A 1 610 ? 16.821 8.511 -22.117 1.00 92.94 610 GLY A CA 1
ATOM 4692 C C . GLY A 1 610 ? 16.479 7.513 -23.222 1.00 92.94 610 GLY A C 1
ATOM 4693 O O . GLY A 1 610 ? 15.427 6.885 -23.200 1.00 92.94 610 GLY A O 1
ATOM 4694 N N . GLY A 1 611 ? 17.355 7.417 -24.222 1.00 91.75 611 GLY A N 1
ATOM 4695 C CA . GLY A 1 611 ? 17.171 6.556 -25.395 1.00 91.75 611 GLY A CA 1
ATOM 4696 C C . GLY A 1 611 ? 16.657 7.308 -26.626 1.00 91.75 611 GLY A C 1
ATOM 4697 O O . GLY A 1 611 ? 16.575 8.544 -26.634 1.00 91.75 611 GLY A O 1
ATOM 4698 N N . ILE A 1 612 ? 16.331 6.565 -27.686 1.00 91.25 612 ILE A N 1
ATOM 4699 C CA . ILE A 1 612 ? 15.948 7.123 -28.999 1.00 91.25 612 ILE A CA 1
ATOM 4700 C C . ILE A 1 612 ? 14.641 7.913 -28.917 1.00 91.25 612 ILE A C 1
ATOM 4702 O O . ILE A 1 612 ? 14.544 9.031 -29.428 1.00 91.25 612 ILE A O 1
ATOM 4706 N N . LEU A 1 613 ? 13.628 7.348 -28.261 1.00 86.94 613 LEU A N 1
ATOM 4707 C CA . LEU A 1 613 ? 12.285 7.914 -28.202 1.00 86.94 613 LEU A CA 1
ATOM 4708 C C . LEU A 1 613 ? 11.827 8.040 -26.750 1.00 86.94 613 LEU A C 1
ATOM 4710 O O . LEU A 1 613 ? 12.167 7.218 -25.906 1.00 86.94 613 LEU A O 1
ATOM 4714 N N . ALA A 1 614 ? 11.042 9.078 -26.471 1.00 82.94 614 ALA A N 1
ATOM 4715 C CA . ALA A 1 614 ? 10.374 9.212 -25.184 1.00 82.94 614 ALA A CA 1
ATOM 4716 C C . ALA A 1 614 ? 9.288 8.136 -25.019 1.00 82.94 614 ALA A C 1
ATOM 4718 O O . ALA A 1 614 ? 8.628 7.773 -25.994 1.00 82.94 614 ALA A O 1
ATOM 4719 N N . GLY A 1 615 ? 9.037 7.706 -23.781 1.00 71.88 615 GLY A N 1
ATOM 4720 C CA . GLY A 1 615 ? 7.860 6.893 -23.454 1.00 71.88 615 GLY A CA 1
ATOM 4721 C C . GLY A 1 615 ? 8.130 5.494 -22.907 1.00 71.88 615 GLY A C 1
ATOM 4722 O O . GLY A 1 615 ? 7.334 4.604 -23.186 1.00 71.88 615 GLY A O 1
ATOM 4723 N N . SER A 1 616 ? 9.178 5.317 -22.096 1.00 73.31 616 SER A N 1
ATOM 4724 C CA . SER A 1 616 ? 9.525 4.093 -21.347 1.00 73.31 616 SER A CA 1
ATOM 4725 C C . SER A 1 616 ? 9.831 2.839 -22.192 1.00 73.31 616 SER A C 1
ATOM 4727 O O . SER A 1 616 ? 10.903 2.263 -22.047 1.00 73.31 616 SER A O 1
ATOM 4729 N N . MET A 1 617 ? 8.951 2.433 -23.114 1.00 78.00 617 MET A N 1
ATOM 4730 C CA . MET A 1 617 ? 9.098 1.237 -23.953 1.00 78.00 617 MET A CA 1
ATOM 4731 C C . MET A 1 617 ? 8.735 1.522 -25.425 1.00 78.00 617 MET A C 1
ATOM 4733 O O . MET A 1 617 ? 7.643 1.168 -25.878 1.00 78.00 617 MET A O 1
ATOM 4737 N N . PRO A 1 618 ? 9.607 2.189 -26.203 1.00 79.88 618 PRO A N 1
ATOM 4738 C CA . PRO A 1 618 ? 9.368 2.400 -27.630 1.00 79.88 618 PRO A CA 1
ATOM 4739 C C . PRO A 1 618 ? 9.347 1.059 -28.393 1.00 79.88 618 PRO A C 1
ATOM 4741 O O . PRO A 1 618 ? 10.263 0.267 -28.207 1.00 79.88 618 PRO A O 1
ATOM 4744 N N . PRO A 1 619 ? 8.353 0.789 -29.263 1.00 78.25 619 PRO A N 1
ATOM 4745 C CA . PRO A 1 619 ? 8.086 -0.560 -29.793 1.00 78.25 619 PRO A CA 1
ATOM 4746 C C . PRO A 1 619 ? 9.053 -1.050 -30.881 1.00 78.25 619 PRO A C 1
ATOM 4748 O O . PRO A 1 619 ? 9.095 -2.236 -31.173 1.00 78.25 619 PRO A O 1
ATOM 4751 N N . ASN A 1 620 ? 9.810 -0.151 -31.511 1.00 81.00 620 ASN A N 1
ATOM 4752 C CA . ASN A 1 620 ? 10.625 -0.471 -32.691 1.00 81.00 620 ASN A CA 1
ATOM 4753 C C . ASN A 1 620 ? 12.129 -0.472 -32.376 1.00 81.00 620 ASN A C 1
ATOM 4755 O O . ASN A 1 620 ? 12.936 -0.140 -33.245 1.00 81.00 620 ASN A O 1
ATOM 4759 N N . LEU A 1 621 ? 12.495 -0.734 -31.120 1.00 86.25 621 LEU A N 1
ATOM 4760 C CA . LEU A 1 621 ? 13.893 -0.814 -30.699 1.00 86.25 621 LEU A CA 1
ATOM 4761 C C . LEU A 1 621 ? 14.409 -2.234 -30.904 1.00 86.25 621 LEU A C 1
ATOM 4763 O O . LEU A 1 621 ? 13.648 -3.186 -30.783 1.00 86.25 621 LEU A O 1
ATOM 4767 N N . THR A 1 622 ? 15.683 -2.354 -31.250 1.00 89.25 622 THR A N 1
ATOM 4768 C CA . THR A 1 622 ? 16.337 -3.620 -31.613 1.00 89.25 622 THR A CA 1
ATOM 4769 C C . THR A 1 622 ? 17.617 -3.856 -30.820 1.00 89.25 622 THR A C 1
ATOM 4771 O O . THR A 1 622 ? 18.242 -4.899 -30.949 1.00 89.25 622 THR A O 1
ATOM 4774 N N . GLU A 1 623 ? 18.063 -2.858 -30.057 1.00 90.31 623 GLU A N 1
ATOM 4775 C CA . GLU A 1 623 ? 19.321 -2.879 -29.319 1.00 90.31 623 GLU A CA 1
ATOM 4776 C C . GLU A 1 623 ? 19.141 -2.188 -27.964 1.00 90.31 623 GLU A C 1
ATOM 4778 O O . GLU A 1 623 ? 18.569 -1.099 -27.885 1.00 90.31 623 GLU A O 1
ATOM 4783 N N . LEU A 1 624 ? 19.712 -2.759 -26.900 1.00 90.06 624 LEU A N 1
ATOM 4784 C CA . LEU A 1 624 ? 19.493 -2.293 -25.523 1.00 90.06 624 LEU A CA 1
ATOM 4785 C C . LEU A 1 624 ? 19.893 -0.822 -25.297 1.00 90.06 624 LEU A C 1
ATOM 4787 O O . LEU A 1 624 ? 19.230 -0.090 -24.568 1.00 90.06 624 LEU A O 1
ATOM 4791 N N . TRP A 1 625 ? 20.964 -0.344 -25.939 1.00 91.62 625 TRP A N 1
ATOM 4792 C CA . TRP A 1 625 ? 21.421 1.049 -25.798 1.00 91.62 625 TRP A CA 1
ATOM 4793 C C . TRP A 1 625 ? 20.431 2.074 -26.378 1.00 91.62 625 TRP A C 1
ATOM 4795 O O . TRP A 1 625 ? 20.531 3.269 -26.082 1.00 91.62 625 TRP A O 1
ATOM 4805 N N . GLN A 1 626 ? 19.468 1.628 -27.190 1.00 92.81 626 GLN A N 1
ATOM 4806 C CA . GLN A 1 626 ? 18.402 2.471 -27.724 1.00 92.81 626 GLN A CA 1
ATOM 4807 C C . GLN A 1 626 ? 17.304 2.752 -26.689 1.00 92.81 626 GLN A C 1
ATOM 4809 O O . GLN A 1 626 ? 16.581 3.741 -26.828 1.00 92.81 626 GLN A O 1
ATOM 4814 N N . GLU A 1 627 ? 17.198 1.911 -25.656 1.00 91.69 627 GLU A N 1
ATOM 4815 C CA . GLU A 1 627 ? 16.179 1.978 -24.600 1.00 91.69 627 GLU A CA 1
ATOM 4816 C C . GLU A 1 627 ? 16.532 2.957 -23.467 1.00 91.69 627 GLU A C 1
ATOM 4818 O O . GLU A 1 627 ? 15.678 3.291 -22.648 1.00 91.69 627 GLU A O 1
ATOM 4823 N N . GLY A 1 628 ? 17.773 3.456 -23.424 1.00 93.81 628 GLY A N 1
ATOM 4824 C CA . GLY A 1 628 ? 18.207 4.487 -22.481 1.00 93.81 628 GLY A CA 1
ATOM 4825 C C . GLY A 1 628 ? 19.301 4.028 -21.522 1.00 93.81 628 GLY A C 1
ATOM 4826 O O . GLY A 1 628 ? 20.226 3.311 -21.900 1.00 93.81 628 GLY A O 1
ATOM 4827 N N . ALA A 1 629 ? 19.260 4.527 -20.287 1.00 95.56 629 ALA A N 1
ATOM 4828 C CA . ALA A 1 629 ? 20.278 4.236 -19.286 1.00 95.56 629 ALA A CA 1
ATOM 4829 C C . ALA A 1 629 ? 20.268 2.760 -18.867 1.00 95.56 629 ALA A C 1
ATOM 4831 O O . ALA A 1 629 ? 19.320 2.297 -18.245 1.00 95.56 629 ALA A O 1
ATOM 4832 N N . ALA A 1 630 ? 21.356 2.044 -19.152 1.00 94.88 630 ALA A N 1
ATOM 4833 C CA . ALA A 1 630 ? 21.574 0.666 -18.725 1.00 94.88 630 ALA A CA 1
ATOM 4834 C C . ALA A 1 630 ? 22.682 0.624 -17.655 1.00 94.88 630 ALA A C 1
ATOM 4836 O O . ALA A 1 630 ? 23.875 0.681 -17.952 1.00 94.88 630 ALA A O 1
ATOM 4837 N N . ILE A 1 631 ? 22.276 0.579 -16.388 1.00 95.44 631 ILE A N 1
ATOM 4838 C CA . ILE A 1 631 ? 23.127 0.678 -15.201 1.00 95.44 631 ILE A CA 1
ATOM 4839 C C . ILE A 1 631 ? 23.272 -0.711 -14.595 1.00 95.44 631 ILE A C 1
ATOM 4841 O O . ILE A 1 631 ? 22.361 -1.242 -13.953 1.00 95.44 631 ILE A O 1
ATOM 4845 N N . GLU A 1 632 ? 24.449 -1.307 -14.764 1.00 93.19 632 GLU A N 1
ATOM 4846 C CA . GLU A 1 632 ? 24.758 -2.547 -14.061 1.00 93.19 632 GLU A CA 1
ATOM 4847 C C . GLU A 1 632 ? 24.912 -2.312 -12.565 1.00 93.19 632 GLU A C 1
ATOM 4849 O O . GLU A 1 632 ? 24.404 -3.091 -11.777 1.00 93.19 632 GLU A O 1
ATOM 4854 N N . SER A 1 633 ? 25.691 -1.308 -12.158 1.00 91.81 633 SER A N 1
ATOM 4855 C CA . SER A 1 633 ? 25.982 -0.985 -10.757 1.00 91.81 633 SER A CA 1
ATOM 4856 C C . SER A 1 633 ? 26.442 0.451 -10.656 1.00 91.81 633 SER A C 1
ATOM 4858 O O . SER A 1 633 ? 27.430 0.815 -11.293 1.00 91.81 633 SER A O 1
ATOM 4860 N N . PHE A 1 634 ? 25.803 1.230 -9.800 1.00 95.25 634 PHE A N 1
ATOM 4861 C CA . PHE A 1 634 ? 26.240 2.580 -9.485 1.00 95.25 634 PHE A CA 1
ATOM 4862 C C . PHE A 1 634 ? 26.058 2.839 -7.989 1.00 95.25 634 PHE A C 1
ATOM 4864 O O . PHE A 1 634 ? 24.984 2.574 -7.451 1.00 95.25 634 PHE A O 1
ATOM 4871 N N . LYS A 1 635 ? 27.098 3.331 -7.301 1.00 95.19 635 LYS A N 1
ATOM 4872 C CA . LYS A 1 635 ? 26.980 3.776 -5.903 1.00 95.19 635 LYS A CA 1
ATOM 4873 C C . LYS A 1 635 ? 26.265 5.127 -5.890 1.00 95.19 635 LYS A C 1
ATOM 4875 O O . LYS A 1 635 ? 26.903 6.169 -5.958 1.00 95.19 635 LYS A O 1
ATOM 4880 N N . LEU A 1 636 ? 24.936 5.084 -5.830 1.00 97.31 636 LEU A N 1
ATOM 4881 C CA . LEU A 1 636 ? 24.068 6.260 -5.768 1.00 97.31 636 LEU A CA 1
ATOM 4882 C C . LEU A 1 636 ? 24.325 7.089 -4.508 1.00 97.31 636 LEU A C 1
ATOM 4884 O O . LEU A 1 636 ? 24.282 8.318 -4.541 1.00 97.31 636 LEU A O 1
ATOM 4888 N N . VAL A 1 637 ? 24.594 6.404 -3.400 1.00 97.81 637 VAL A N 1
ATOM 4889 C CA . VAL A 1 637 ? 25.060 7.005 -2.153 1.00 97.81 637 VAL A CA 1
ATOM 4890 C C . VAL A 1 637 ? 26.318 6.262 -1.733 1.00 97.81 637 VAL A C 1
ATOM 4892 O O . VAL A 1 637 ? 26.346 5.033 -1.767 1.00 97.81 637 VAL A O 1
ATOM 4895 N N . SER A 1 638 ? 27.352 7.004 -1.355 1.00 95.50 638 SER A N 1
ATOM 4896 C CA . SER A 1 638 ? 28.600 6.459 -0.822 1.00 95.50 638 SER A CA 1
ATOM 4897 C C . SER A 1 638 ? 28.802 7.010 0.581 1.00 95.50 638 SER A C 1
ATOM 4899 O O . SER A 1 638 ? 28.940 8.226 0.743 1.00 95.50 638 SER A O 1
ATOM 4901 N N . ARG A 1 639 ? 28.758 6.141 1.598 1.00 92.94 639 ARG A N 1
ATOM 4902 C CA . ARG A 1 639 ? 28.867 6.509 3.025 1.00 92.94 639 ARG A CA 1
ATOM 4903 C C . ARG A 1 639 ? 27.987 7.708 3.411 1.00 92.94 639 ARG A C 1
ATOM 4905 O O . ARG A 1 639 ? 28.454 8.690 3.987 1.00 92.94 639 ARG A O 1
ATOM 4912 N N . GLY A 1 640 ? 26.713 7.666 3.022 1.00 94.06 640 GLY A N 1
ATOM 4913 C CA . GLY A 1 640 ? 25.733 8.719 3.314 1.00 94.06 640 GLY A CA 1
ATOM 4914 C C . GLY A 1 640 ? 25.772 9.958 2.405 1.00 94.06 640 GLY A C 1
ATOM 4915 O O . GLY A 1 640 ? 24.916 10.829 2.551 1.00 94.06 640 GLY A O 1
ATOM 4916 N N . VAL A 1 641 ? 26.699 10.050 1.443 1.00 97.12 641 VAL A N 1
ATOM 4917 C CA . VAL A 1 641 ? 26.781 11.170 0.486 1.00 97.12 641 VAL A CA 1
ATOM 4918 C C . VAL A 1 641 ? 26.167 10.776 -0.858 1.00 97.12 641 VAL A C 1
ATOM 4920 O O . VAL A 1 641 ? 26.641 9.848 -1.508 1.00 97.12 641 VAL A O 1
ATOM 4923 N N . PHE A 1 642 ? 25.110 11.478 -1.279 1.00 97.44 642 PHE A N 1
ATOM 4924 C CA . PHE A 1 642 ? 24.415 11.241 -2.552 1.00 97.44 642 PHE A CA 1
ATOM 4925 C C . PHE A 1 642 ? 25.223 11.784 -3.744 1.00 97.44 642 PHE A C 1
ATOM 4927 O O . PHE A 1 642 ? 25.514 12.981 -3.794 1.00 97.44 642 PHE A O 1
ATOM 4934 N N . ASP A 1 643 ? 25.546 10.931 -4.719 1.00 97.81 643 ASP A N 1
ATOM 4935 C CA . ASP A 1 643 ? 26.337 11.297 -5.902 1.00 97.81 643 ASP A CA 1
ATOM 4936 C C . ASP A 1 643 ? 25.446 11.773 -7.061 1.00 97.81 643 ASP A C 1
ATOM 4938 O O . ASP A 1 643 ? 25.151 11.051 -8.018 1.00 97.81 643 ASP A O 1
ATOM 4942 N N . GLU A 1 644 ? 24.996 13.026 -6.972 1.00 97.44 644 GLU A N 1
ATOM 4943 C CA . GLU A 1 644 ? 24.154 13.629 -8.010 1.00 97.44 644 GLU A CA 1
ATOM 4944 C C . GLU A 1 644 ? 24.902 13.789 -9.343 1.00 97.44 644 GLU A C 1
ATOM 4946 O O . GLU A 1 644 ? 24.318 13.572 -10.403 1.00 97.44 644 GLU A O 1
ATOM 4951 N N . ALA A 1 645 ? 26.201 14.105 -9.313 1.00 97.75 645 ALA A N 1
ATOM 4952 C CA . ALA A 1 645 ? 27.004 14.275 -10.523 1.00 97.75 645 ALA A CA 1
ATOM 4953 C C . ALA A 1 645 ? 27.182 12.949 -11.280 1.00 97.75 645 ALA A C 1
ATOM 4955 O O . ALA A 1 645 ? 27.004 12.906 -12.502 1.00 97.75 645 ALA A O 1
ATOM 4956 N N . GLY A 1 646 ? 27.474 11.862 -10.559 1.00 97.75 646 GLY A N 1
ATOM 4957 C CA . GLY A 1 646 ? 27.514 10.513 -11.115 1.00 97.75 646 GLY A CA 1
ATOM 4958 C C . GLY A 1 646 ? 26.156 10.085 -11.666 1.00 97.75 646 GLY A C 1
ATOM 4959 O O . GLY A 1 646 ? 26.077 9.587 -12.786 1.00 97.75 646 GLY A O 1
ATOM 4960 N N . LEU A 1 647 ? 25.060 10.382 -10.962 1.00 97.69 647 LEU A N 1
ATOM 4961 C CA . LEU A 1 647 ? 23.717 10.061 -11.446 1.00 97.69 647 LEU A CA 1
ATOM 4962 C C . LEU A 1 647 ? 23.365 10.800 -12.750 1.00 97.69 647 LEU A C 1
ATOM 4964 O O . LEU A 1 647 ? 22.816 10.199 -13.676 1.00 97.69 647 LEU A O 1
ATOM 4968 N N . VAL A 1 648 ? 23.707 12.089 -12.860 1.00 97.62 648 VAL A N 1
ATOM 4969 C CA . VAL A 1 648 ? 23.552 12.856 -14.111 1.00 97.62 648 VAL A CA 1
ATOM 4970 C C . VAL A 1 648 ? 24.372 12.221 -15.233 1.00 97.62 648 VAL A C 1
ATOM 4972 O O . VAL A 1 648 ? 23.909 12.137 -16.373 1.00 97.62 648 VAL A O 1
ATOM 4975 N N . HIS A 1 649 ? 25.572 11.732 -14.925 1.00 97.81 649 HIS A N 1
ATOM 4976 C CA . HIS A 1 649 ? 26.385 11.019 -15.897 1.00 97.81 649 HIS A CA 1
ATOM 4977 C C . HIS A 1 649 ? 25.703 9.731 -16.391 1.00 97.81 649 HIS A C 1
ATOM 4979 O O . HIS A 1 649 ? 25.610 9.529 -17.604 1.00 97.81 649 HIS A O 1
ATOM 4985 N N . GLU A 1 650 ? 25.185 8.902 -15.482 1.00 97.69 650 GLU A N 1
ATOM 4986 C CA . GLU A 1 650 ? 24.502 7.642 -15.808 1.00 97.69 650 GLU A CA 1
ATOM 4987 C C . GLU A 1 650 ? 23.213 7.848 -16.617 1.00 97.69 650 GLU A C 1
ATOM 4989 O O . GLU A 1 650 ? 22.990 7.142 -17.597 1.00 97.69 650 GLU A O 1
ATOM 4994 N N . LEU A 1 651 ? 22.375 8.823 -16.245 1.00 96.69 651 LEU A N 1
ATOM 4995 C CA . LEU A 1 651 ? 21.054 9.015 -16.859 1.00 96.69 651 LEU A CA 1
ATOM 4996 C C . LEU A 1 651 ? 21.047 9.973 -18.054 1.00 96.69 651 LEU A C 1
ATOM 4998 O O . LEU A 1 651 ? 20.147 9.908 -18.890 1.00 96.69 651 LEU A O 1
ATOM 5002 N N . SER A 1 652 ? 22.007 10.897 -18.134 1.00 95.12 652 SER A N 1
ATOM 5003 C CA . SER A 1 652 ? 22.028 11.922 -19.187 1.00 95.12 652 SER A CA 1
ATOM 5004 C C . SER A 1 652 ? 23.195 11.752 -20.146 1.00 95.12 652 SER A C 1
ATOM 5006 O O . SER A 1 652 ? 22.993 11.715 -21.357 1.00 95.12 652 SER A O 1
ATOM 5008 N N . VAL A 1 653 ? 24.418 11.633 -19.624 1.00 96.25 653 VAL A N 1
ATOM 5009 C CA . VAL A 1 653 ? 25.628 11.642 -20.459 1.00 96.25 653 VAL A CA 1
ATOM 5010 C C . VAL A 1 653 ? 25.825 10.311 -21.173 1.00 96.25 653 VAL A C 1
ATOM 5012 O O . VAL A 1 653 ? 26.088 10.318 -22.372 1.00 96.25 653 VAL A O 1
ATOM 5015 N N . LYS A 1 654 ? 25.711 9.173 -20.477 1.00 95.88 654 LYS A N 1
ATOM 5016 C CA . LYS A 1 654 ? 25.922 7.854 -21.094 1.00 95.88 654 LYS A CA 1
ATOM 5017 C C . LYS A 1 654 ? 24.909 7.538 -22.202 1.00 95.88 654 LYS A C 1
ATOM 5019 O O . LYS A 1 654 ? 25.373 7.188 -23.286 1.00 95.88 654 LYS A O 1
ATOM 5024 N N . PRO A 1 655 ? 23.584 7.710 -22.015 1.00 94.56 655 PRO A N 1
ATOM 5025 C CA . PRO A 1 655 ? 22.616 7.389 -23.064 1.00 94.56 655 PRO A CA 1
ATOM 5026 C C . PRO A 1 655 ? 22.755 8.308 -24.283 1.00 94.56 655 PRO A C 1
ATOM 5028 O O . PRO A 1 655 ? 22.650 7.848 -25.414 1.00 94.56 655 PRO A O 1
ATOM 5031 N N . ALA A 1 656 ? 23.082 9.591 -24.077 1.00 94.75 656 ALA A N 1
ATOM 5032 C CA . ALA A 1 656 ? 23.248 10.572 -25.155 1.00 94.75 656 ALA A CA 1
ATOM 5033 C C . ALA A 1 656 ? 24.486 10.352 -26.046 1.00 94.75 656 ALA A C 1
ATOM 5035 O O . ALA A 1 656 ? 24.634 11.029 -27.061 1.00 94.75 656 ALA A O 1
ATOM 5036 N N . ARG A 1 657 ? 25.407 9.449 -25.675 1.00 95.50 657 ARG A N 1
ATOM 5037 C CA . ARG A 1 657 ? 26.593 9.136 -26.497 1.00 95.50 657 ARG A CA 1
ATOM 5038 C C . ARG A 1 657 ? 26.253 8.325 -27.741 1.00 95.50 657 ARG A C 1
ATOM 5040 O O . ARG A 1 657 ? 27.054 8.301 -28.673 1.00 95.50 657 ARG A O 1
ATOM 5047 N N . TYR A 1 658 ? 25.108 7.648 -27.744 1.00 93.44 658 TYR A N 1
ATOM 5048 C CA . TYR A 1 658 ? 24.709 6.783 -28.843 1.00 93.44 658 TYR A CA 1
ATOM 5049 C C . TYR A 1 658 ? 23.964 7.561 -29.938 1.00 93.44 658 TYR A C 1
ATOM 5051 O O . TYR A 1 658 ? 23.215 8.493 -29.628 1.00 93.44 658 TYR A O 1
ATOM 5059 N N . PRO A 1 659 ? 24.140 7.204 -31.225 1.00 92.50 659 PRO A N 1
ATOM 5060 C CA . PRO A 1 659 ? 23.500 7.909 -32.332 1.00 92.50 659 PRO A CA 1
ATOM 5061 C C . PRO A 1 659 ? 21.972 7.950 -32.198 1.00 92.50 659 PRO A C 1
ATOM 5063 O O . PRO A 1 659 ? 21.325 6.916 -32.070 1.00 92.50 659 PRO A O 1
ATOM 5066 N N . GLY A 1 660 ? 21.393 9.153 -32.249 1.00 89.94 660 GLY A N 1
ATOM 5067 C CA . GLY A 1 660 ? 19.941 9.356 -32.166 1.00 89.94 660 GLY A CA 1
ATOM 5068 C C . GLY A 1 660 ? 19.342 9.239 -30.760 1.00 89.94 660 GLY A C 1
ATOM 5069 O O . GLY A 1 660 ? 18.172 9.575 -30.585 1.00 89.94 660 GLY A O 1
ATOM 5070 N N . CYS A 1 661 ? 20.119 8.828 -29.756 1.00 93.31 661 CYS A N 1
ATOM 5071 C CA . CYS A 1 661 ? 19.675 8.783 -28.367 1.00 93.31 661 CYS A CA 1
ATOM 5072 C C . CYS A 1 661 ? 19.819 10.146 -27.685 1.00 93.31 661 CYS A C 1
ATOM 5074 O O . CYS A 1 661 ? 20.731 10.924 -27.972 1.00 93.31 661 CYS A O 1
ATOM 5076 N N . SER A 1 662 ? 18.948 10.415 -26.714 1.00 94.00 662 SER A N 1
ATOM 5077 C CA . SER A 1 662 ? 19.150 11.490 -25.745 1.00 94.00 662 SER A CA 1
ATOM 5078 C C . SER A 1 662 ? 19.377 10.931 -24.346 1.00 94.00 662 SER A C 1
ATOM 5080 O O . SER A 1 662 ? 19.054 9.781 -24.048 1.00 94.00 662 SER A O 1
ATOM 5082 N N . GLY A 1 663 ? 19.884 11.786 -23.462 1.00 94.25 663 GLY A N 1
ATOM 5083 C CA . GLY A 1 663 ? 19.755 11.584 -22.026 1.00 94.25 663 GLY A CA 1
ATOM 5084 C C . GLY A 1 663 ? 18.294 11.625 -21.585 1.00 94.25 663 GLY A C 1
ATOM 5085 O O . GLY A 1 663 ? 17.410 11.966 -22.383 1.00 94.25 663 GLY A O 1
ATOM 5086 N N . THR A 1 664 ? 18.051 11.310 -20.314 1.00 93.69 664 THR A N 1
ATOM 5087 C CA . THR A 1 664 ? 16.707 11.414 -19.744 1.00 93.69 664 THR A CA 1
ATOM 5088 C C . THR A 1 664 ? 16.098 12.797 -19.957 1.00 93.69 664 THR A C 1
ATOM 5090 O O . THR A 1 664 ? 16.720 13.838 -19.724 1.00 93.69 664 THR A O 1
ATOM 5093 N N . ARG A 1 665 ? 14.842 12.798 -20.397 1.00 92.50 665 ARG A N 1
ATOM 5094 C CA . ARG A 1 665 ? 14.039 14.004 -20.630 1.00 92.50 665 ARG A CA 1
ATOM 5095 C C . ARG A 1 665 ? 13.347 14.481 -19.352 1.00 92.50 665 ARG A C 1
ATOM 5097 O O . ARG A 1 665 ? 12.804 15.583 -19.326 1.00 92.50 665 ARG A O 1
ATOM 5104 N N . THR A 1 666 ? 13.399 13.681 -18.286 1.00 91.62 666 THR A N 1
ATOM 5105 C CA . THR A 1 666 ? 12.753 13.935 -16.990 1.00 91.62 666 THR A CA 1
ATOM 5106 C C . THR A 1 666 ? 13.752 13.884 -15.832 1.00 91.62 666 THR A C 1
ATOM 5108 O O . THR A 1 666 ? 13.411 13.439 -14.741 1.00 91.62 666 THR A O 1
ATOM 5111 N N . LEU A 1 667 ? 14.989 14.361 -16.041 1.00 93.31 667 LEU A N 1
ATOM 5112 C CA . LEU A 1 667 ? 16.088 14.267 -15.064 1.00 93.31 667 LEU A CA 1
ATOM 5113 C C . LEU A 1 667 ? 15.701 14.717 -13.647 1.00 93.31 667 LEU A C 1
ATOM 5115 O O . LEU A 1 667 ? 16.051 14.064 -12.667 1.00 93.31 667 LEU A O 1
ATOM 5119 N N . ARG A 1 668 ? 14.959 15.825 -13.541 1.00 93.44 668 ARG A N 1
ATOM 5120 C CA . ARG A 1 668 ? 14.465 16.347 -12.259 1.00 93.44 668 ARG A CA 1
ATOM 5121 C C . ARG A 1 668 ? 13.599 15.319 -11.523 1.00 93.44 668 ARG A C 1
ATOM 5123 O O . ARG A 1 668 ? 13.752 15.171 -10.313 1.00 93.44 668 ARG A O 1
ATOM 5130 N N . ASP A 1 669 ? 12.728 14.625 -12.247 1.00 92.62 669 ASP A N 1
ATOM 5131 C CA . ASP A 1 669 ? 11.838 13.605 -11.695 1.00 92.62 669 ASP A CA 1
ATOM 5132 C C . ASP A 1 669 ? 12.635 12.356 -11.324 1.00 92.62 669 ASP A C 1
ATOM 5134 O O . ASP A 1 669 ? 12.486 11.859 -10.212 1.00 92.62 669 ASP A O 1
ATOM 5138 N N . ASN A 1 670 ? 13.577 11.923 -12.175 1.00 95.38 670 ASN A N 1
ATOM 5139 C CA . ASN A 1 670 ? 14.449 10.790 -11.853 1.00 95.38 670 ASN A CA 1
ATOM 5140 C C . ASN A 1 670 ? 15.243 11.028 -10.557 1.00 95.38 670 ASN A C 1
ATOM 5142 O O . ASN A 1 670 ? 15.279 10.154 -9.697 1.00 95.38 670 ASN A O 1
ATOM 5146 N N . ILE A 1 671 ? 15.854 12.208 -10.387 1.00 96.69 671 ILE A N 1
ATOM 5147 C CA . ILE A 1 671 ? 16.617 12.544 -9.172 1.00 96.69 671 ILE A CA 1
ATOM 5148 C C . ILE A 1 671 ? 15.701 12.575 -7.943 1.00 96.69 671 ILE A C 1
ATOM 5150 O O . ILE A 1 671 ? 16.066 12.042 -6.893 1.00 96.69 671 ILE A O 1
ATOM 5154 N N . ALA A 1 672 ? 14.527 13.202 -8.050 1.00 96.00 672 ALA A N 1
ATOM 5155 C CA . ALA A 1 672 ? 13.582 13.308 -6.941 1.00 96.00 672 ALA A CA 1
ATOM 5156 C C . ALA A 1 672 ? 13.063 11.931 -6.495 1.00 96.00 672 ALA A C 1
ATOM 5158 O O . ALA A 1 672 ? 13.090 11.623 -5.303 1.00 96.00 672 ALA A O 1
ATOM 5159 N N . ASP A 1 673 ? 12.674 11.082 -7.442 1.00 97.19 673 ASP A N 1
ATOM 5160 C CA . ASP A 1 673 ? 12.166 9.736 -7.177 1.00 97.19 673 ASP A CA 1
ATOM 5161 C C . ASP A 1 673 ? 13.256 8.792 -6.638 1.00 97.19 673 ASP A C 1
ATOM 5163 O O . ASP A 1 673 ? 13.002 7.979 -5.750 1.00 97.19 673 ASP A O 1
ATOM 5167 N N . LEU A 1 674 ? 14.506 8.919 -7.099 1.00 98.06 674 LEU A N 1
ATOM 5168 C CA . LEU A 1 674 ? 15.624 8.146 -6.546 1.00 98.06 674 LEU A CA 1
ATOM 5169 C C . LEU A 1 674 ? 15.980 8.592 -5.121 1.00 98.06 674 LEU A C 1
ATOM 5171 O O . LEU A 1 674 ? 16.284 7.756 -4.270 1.00 98.06 674 LEU A O 1
ATOM 5175 N N . LYS A 1 675 ? 15.871 9.889 -4.805 1.00 97.81 675 LYS A N 1
ATOM 5176 C CA . LYS A 1 675 ? 15.976 10.378 -3.417 1.00 97.81 675 LYS A CA 1
ATOM 5177 C C . LYS A 1 675 ? 14.821 9.850 -2.552 1.00 97.81 675 LYS A C 1
ATOM 5179 O O . LYS A 1 675 ? 15.064 9.428 -1.421 1.00 97.81 675 LYS A O 1
ATOM 5184 N N . ALA A 1 676 ? 13.598 9.801 -3.085 1.00 97.38 676 ALA A N 1
ATOM 5185 C CA . ALA A 1 676 ? 12.446 9.173 -2.430 1.00 97.38 676 ALA A CA 1
ATOM 5186 C C . ALA A 1 676 ? 12.672 7.669 -2.174 1.00 97.38 676 ALA A C 1
ATOM 5188 O O . ALA A 1 676 ? 12.372 7.170 -1.090 1.00 97.38 676 ALA A O 1
ATOM 5189 N N . SER A 1 677 ? 13.296 6.969 -3.122 1.00 97.69 677 SER A N 1
ATOM 5190 C CA . SER A 1 677 ? 13.690 5.557 -3.015 1.00 97.69 677 SER A CA 1
ATOM 5191 C C . SER A 1 677 ? 14.700 5.318 -1.891 1.00 97.69 677 SER A C 1
ATOM 5193 O O . SER A 1 677 ? 14.527 4.407 -1.081 1.00 97.69 677 SER A O 1
ATOM 5195 N N . VAL A 1 678 ? 15.720 6.173 -1.770 1.00 98.00 678 VAL A N 1
ATOM 5196 C CA . VAL A 1 678 ? 16.672 6.131 -0.644 1.00 98.00 678 VAL A CA 1
ATOM 5197 C C . VAL A 1 678 ? 15.956 6.390 0.690 1.00 98.00 678 VAL A C 1
ATOM 5199 O O . VAL A 1 678 ? 16.205 5.699 1.679 1.00 98.00 678 VAL A O 1
ATOM 5202 N N . ALA A 1 679 ? 15.037 7.360 0.737 1.00 97.38 679 ALA A N 1
ATOM 5203 C CA . ALA A 1 679 ? 14.262 7.667 1.940 1.00 97.38 679 ALA A CA 1
ATOM 5204 C C . ALA A 1 679 ? 13.342 6.505 2.363 1.00 97.38 679 ALA A C 1
ATOM 5206 O O . ALA A 1 679 ? 13.242 6.203 3.554 1.00 97.38 679 ALA A O 1
ATOM 5207 N N . ALA A 1 680 ? 12.717 5.825 1.400 1.00 97.44 680 ALA A N 1
ATOM 5208 C CA . ALA A 1 680 ? 11.893 4.645 1.634 1.00 97.44 680 ALA A CA 1
ATOM 5209 C C . ALA A 1 680 ? 12.706 3.485 2.223 1.00 97.44 680 ALA A C 1
ATOM 5211 O O . ALA A 1 680 ? 12.291 2.906 3.227 1.00 97.44 680 ALA A O 1
ATOM 5212 N N . ASN A 1 681 ? 13.894 3.204 1.676 1.00 97.75 681 ASN A N 1
ATOM 5213 C CA . ASN A 1 681 ? 14.809 2.212 2.245 1.00 97.75 681 ASN A CA 1
ATOM 5214 C C . ASN A 1 681 ? 15.183 2.571 3.690 1.00 97.75 681 ASN A C 1
ATOM 5216 O O . ASN A 1 681 ? 15.004 1.754 4.588 1.00 97.75 681 ASN A O 1
ATOM 5220 N N . ASN A 1 682 ? 15.578 3.821 3.949 1.00 96.62 682 ASN A N 1
ATOM 5221 C CA . ASN A 1 682 ? 15.892 4.290 5.303 1.00 96.62 682 ASN A CA 1
ATOM 5222 C C . ASN A 1 682 ? 14.720 4.150 6.291 1.00 96.62 682 ASN A C 1
ATOM 5224 O O . ASN A 1 682 ? 14.945 3.880 7.473 1.00 96.62 682 ASN A O 1
ATOM 5228 N N . ARG A 1 683 ? 13.464 4.305 5.843 1.00 95.75 683 ARG A N 1
ATOM 5229 C CA . ARG A 1 683 ? 12.287 4.042 6.687 1.00 95.75 683 ARG A CA 1
ATOM 5230 C C . ARG A 1 683 ? 12.215 2.572 7.100 1.00 95.75 683 ARG A C 1
ATOM 5232 O O . ARG A 1 683 ? 11.974 2.304 8.274 1.00 95.75 683 ARG A O 1
ATOM 5239 N N . GLY A 1 684 ? 12.449 1.654 6.163 1.00 96.00 684 GLY A N 1
ATOM 5240 C CA . GLY A 1 684 ? 12.500 0.215 6.431 1.00 96.00 684 GLY A CA 1
ATOM 5241 C C . GLY A 1 684 ? 13.592 -0.150 7.434 1.00 96.00 684 GLY A C 1
ATOM 5242 O O . GLY A 1 684 ? 13.315 -0.826 8.420 1.00 96.00 684 GLY A O 1
ATOM 5243 N N . ILE A 1 685 ? 14.800 0.388 7.232 1.00 95.50 685 ILE A N 1
ATOM 5244 C CA . ILE A 1 685 ? 15.958 0.171 8.116 1.00 95.50 685 ILE A CA 1
ATOM 5245 C C . ILE A 1 685 ? 15.624 0.567 9.552 1.00 95.50 685 ILE A C 1
ATOM 5247 O O . ILE A 1 685 ? 15.776 -0.246 10.457 1.00 95.50 685 ILE A O 1
ATOM 5251 N N . ARG A 1 686 ? 15.099 1.781 9.763 1.00 93.56 686 ARG A N 1
ATOM 5252 C CA . ARG A 1 686 ? 14.762 2.276 11.109 1.00 93.56 686 ARG A CA 1
ATOM 5253 C C . ARG A 1 686 ? 13.743 1.391 11.821 1.00 93.56 686 ARG A C 1
ATOM 5255 O O . ARG A 1 686 ? 13.923 1.094 12.994 1.00 93.56 686 ARG A O 1
ATOM 5262 N N . LEU A 1 687 ? 12.701 0.954 11.113 1.00 93.81 687 LEU A N 1
ATOM 5263 C CA . LEU A 1 687 ? 11.654 0.113 11.695 1.00 93.81 687 LEU A CA 1
ATOM 5264 C C . LEU A 1 687 ? 12.145 -1.301 12.025 1.00 93.81 687 LEU A C 1
ATOM 5266 O O . LEU A 1 687 ? 11.712 -1.887 13.015 1.00 93.81 687 LEU A O 1
ATOM 5270 N N . ILE A 1 688 ? 13.052 -1.856 11.218 1.00 93.69 688 ILE A N 1
ATOM 5271 C CA . ILE A 1 688 ? 13.688 -3.139 11.539 1.00 93.69 688 ILE A CA 1
ATOM 5272 C C . ILE A 1 688 ? 14.648 -2.957 12.715 1.00 93.69 688 ILE A C 1
ATOM 5274 O O . ILE A 1 688 ? 14.640 -3.780 13.620 1.00 93.69 688 ILE A O 1
ATOM 5278 N N . GLN A 1 689 ? 15.403 -1.859 12.777 1.00 90.25 689 GLN A N 1
ATOM 5279 C CA . GLN A 1 689 ? 16.234 -1.533 13.940 1.00 90.25 689 GLN A CA 1
ATOM 5280 C C . GLN A 1 689 ? 15.397 -1.358 15.220 1.00 90.25 689 GLN A C 1
ATOM 5282 O O . GLN A 1 689 ? 15.826 -1.797 16.281 1.00 90.25 689 GLN A O 1
ATOM 5287 N N . ASP A 1 690 ? 14.192 -0.779 15.147 1.00 88.69 690 ASP A N 1
ATOM 5288 C CA . ASP A 1 690 ? 13.242 -0.752 16.273 1.00 88.69 690 ASP A CA 1
ATOM 5289 C C . ASP A 1 690 ? 12.828 -2.169 16.698 1.00 88.69 690 ASP A C 1
ATOM 5291 O O . ASP A 1 690 ? 12.784 -2.483 17.888 1.00 88.69 690 ASP A O 1
ATOM 5295 N N . LEU A 1 691 ? 12.565 -3.049 15.727 1.00 89.31 691 LEU A N 1
ATOM 5296 C CA . LEU A 1 691 ? 12.231 -4.448 15.986 1.00 89.31 691 LEU A CA 1
ATOM 5297 C C . LEU A 1 691 ? 13.399 -5.203 16.641 1.00 89.31 691 LEU A C 1
ATOM 5299 O O . LEU A 1 691 ? 13.184 -5.974 17.574 1.00 89.31 691 LEU A O 1
ATOM 5303 N N . VAL A 1 692 ? 14.626 -4.940 16.188 1.00 89.25 692 VAL A N 1
ATOM 5304 C CA . VAL A 1 692 ? 15.870 -5.481 16.752 1.00 89.25 692 VAL A CA 1
ATOM 5305 C C . VAL A 1 692 ? 16.099 -4.956 18.165 1.00 89.25 692 VAL A C 1
ATOM 5307 O O . VAL A 1 692 ? 16.404 -5.747 19.048 1.00 89.25 692 VAL A O 1
ATOM 5310 N N . ARG A 1 693 ? 15.872 -3.665 18.434 1.00 85.44 693 ARG A N 1
ATOM 5311 C CA . ARG A 1 693 ? 15.922 -3.123 19.803 1.00 85.44 693 ARG A CA 1
ATOM 5312 C C . ARG A 1 693 ? 14.927 -3.813 20.734 1.00 85.44 693 ARG A C 1
ATOM 5314 O O . ARG A 1 693 ? 15.224 -4.000 21.907 1.00 85.44 693 ARG A O 1
ATOM 5321 N N . GLN A 1 694 ? 13.759 -4.193 20.216 1.00 84.94 694 GLN A N 1
ATOM 5322 C CA . GLN A 1 694 ? 12.726 -4.858 21.006 1.00 84.94 694 GLN A CA 1
ATOM 5323 C C . GLN A 1 694 ? 13.015 -6.347 21.259 1.00 84.94 694 GLN A C 1
ATOM 5325 O O . GLN A 1 694 ? 12.687 -6.845 22.334 1.00 84.94 694 GLN A O 1
ATOM 5330 N N . TYR A 1 695 ? 13.579 -7.067 20.284 1.00 86.62 695 TYR A N 1
ATOM 5331 C CA . TYR A 1 695 ? 13.664 -8.534 20.330 1.00 86.62 695 TYR A CA 1
ATOM 5332 C C . TYR A 1 695 ? 15.069 -9.123 20.178 1.00 86.62 695 TYR A C 1
ATOM 5334 O O . TYR A 1 695 ? 15.205 -10.330 20.343 1.00 86.62 695 TYR A O 1
ATOM 5342 N N . SER A 1 696 ? 16.100 -8.313 19.935 1.00 89.75 696 SER A N 1
ATOM 5343 C CA . SER A 1 696 ? 17.455 -8.679 19.480 1.00 89.75 696 SER A CA 1
ATOM 5344 C C . SER A 1 696 ? 17.531 -9.183 18.032 1.00 89.75 696 SER A C 1
ATOM 5346 O O . SER A 1 696 ? 16.564 -9.722 17.489 1.00 89.75 696 SER A O 1
ATOM 5348 N N . TRP A 1 697 ? 18.699 -9.020 17.399 1.00 91.06 697 TRP A N 1
ATOM 5349 C CA . TRP A 1 697 ? 18.925 -9.471 16.022 1.00 91.06 697 TRP A CA 1
ATOM 5350 C C . TRP A 1 697 ? 18.768 -10.992 15.848 1.00 91.06 697 TRP A C 1
ATOM 5352 O O . TRP A 1 697 ? 18.022 -11.378 14.950 1.00 91.06 697 TRP A O 1
ATOM 5362 N N . PRO A 1 698 ? 19.335 -11.865 16.711 1.00 92.12 698 PRO A N 1
ATOM 5363 C CA . PRO A 1 698 ? 19.194 -13.317 16.554 1.00 92.12 698 PRO A CA 1
ATOM 5364 C C . PRO A 1 698 ? 17.741 -13.802 16.507 1.00 92.12 698 PRO A C 1
ATOM 5366 O O . PRO A 1 698 ? 17.417 -14.737 15.781 1.00 92.12 698 PRO A O 1
ATOM 5369 N N . VAL A 1 699 ? 16.844 -13.157 17.259 1.00 93.00 699 VAL A N 1
ATOM 5370 C CA . VAL A 1 699 ? 15.410 -13.477 17.226 1.00 93.00 699 VAL A CA 1
ATOM 5371 C C . VAL A 1 699 ? 14.773 -13.003 15.926 1.00 93.00 699 VAL A C 1
ATOM 5373 O O . VAL A 1 699 ? 14.000 -13.742 15.322 1.00 93.00 699 VAL A O 1
ATOM 5376 N N . VAL A 1 700 ? 15.086 -11.783 15.482 1.00 93.25 700 VAL A N 1
ATOM 5377 C CA . VAL A 1 700 ? 14.566 -11.251 14.216 1.00 93.25 700 VAL A CA 1
ATOM 5378 C C . VAL A 1 700 ? 15.011 -12.130 13.046 1.00 93.25 700 VAL A C 1
ATOM 5380 O O . VAL A 1 700 ? 14.161 -12.538 12.261 1.00 93.25 700 VAL A O 1
ATOM 5383 N N . GLU A 1 701 ? 16.300 -12.471 12.966 1.00 94.31 701 GLU A N 1
ATOM 5384 C CA . GLU A 1 701 ? 16.885 -13.345 11.939 1.00 94.31 701 GLU A CA 1
ATOM 5385 C C . GLU A 1 701 ? 16.209 -14.724 11.925 1.00 94.31 701 GLU A C 1
ATOM 5387 O O . GLU A 1 701 ? 15.715 -15.153 10.883 1.00 94.31 701 GLU A O 1
ATOM 5392 N N . PHE A 1 702 ? 16.056 -15.355 13.094 1.00 94.75 702 PHE A N 1
ATOM 5393 C CA . PHE A 1 702 ? 15.358 -16.636 13.230 1.00 94.75 702 PHE A CA 1
ATOM 5394 C C . PHE A 1 702 ? 13.925 -16.595 12.675 1.00 94.75 702 PHE A C 1
ATOM 5396 O O . PHE A 1 702 ? 13.513 -17.482 11.925 1.00 94.75 702 PHE A O 1
ATOM 5403 N N . TYR A 1 703 ? 13.151 -15.552 12.996 1.00 93.62 703 TYR A N 1
ATOM 5404 C CA . TYR A 1 703 ? 11.791 -15.427 12.467 1.00 93.62 703 TYR A CA 1
ATOM 5405 C C . TYR A 1 703 ? 11.754 -15.025 10.985 1.00 93.62 703 TYR A C 1
ATOM 5407 O O . TYR A 1 703 ? 10.803 -15.406 10.303 1.00 93.62 703 TYR A O 1
ATOM 5415 N N . MET A 1 704 ? 12.761 -14.319 10.451 1.00 94.69 704 MET A N 1
ATOM 5416 C CA . MET A 1 704 ? 12.882 -14.088 9.003 1.00 94.69 704 MET A CA 1
ATOM 5417 C C . MET A 1 704 ? 13.037 -15.415 8.249 1.00 94.69 704 MET A C 1
ATOM 5419 O O . MET A 1 704 ? 12.313 -15.651 7.280 1.00 94.69 704 MET A O 1
ATOM 5423 N N . GLU A 1 705 ? 13.916 -16.300 8.725 1.00 94.38 705 GLU A N 1
ATOM 5424 C CA . GLU A 1 705 ? 14.117 -17.636 8.150 1.00 94.38 705 GLU A CA 1
ATOM 5425 C C . GLU A 1 705 ? 12.863 -18.508 8.292 1.00 94.38 705 GLU A C 1
ATOM 5427 O O . GLU A 1 705 ? 12.432 -19.147 7.330 1.00 94.38 705 GLU A O 1
ATOM 5432 N N . ALA A 1 706 ? 12.211 -18.481 9.458 1.00 90.62 706 ALA A N 1
ATOM 5433 C CA . ALA A 1 706 ? 10.983 -19.238 9.692 1.00 90.62 706 ALA A CA 1
ATOM 5434 C C . ALA A 1 706 ? 9.834 -18.808 8.758 1.00 90.62 706 ALA A C 1
ATOM 5436 O O . ALA A 1 706 ? 9.067 -19.652 8.292 1.00 90.62 706 ALA A O 1
ATOM 5437 N N . ILE A 1 707 ? 9.720 -17.511 8.437 1.00 90.06 707 ILE A N 1
ATOM 5438 C CA . ILE A 1 707 ? 8.741 -16.997 7.462 1.00 90.06 707 ILE A CA 1
ATOM 5439 C C . ILE A 1 707 ? 9.030 -17.550 6.064 1.00 90.06 707 ILE A C 1
ATOM 5441 O O . ILE A 1 707 ? 8.107 -18.008 5.384 1.00 90.06 707 ILE A O 1
ATOM 5445 N N . GLN A 1 708 ? 10.297 -17.537 5.644 1.00 91.81 708 GLN A N 1
ATOM 5446 C CA . GLN A 1 708 ? 10.718 -18.071 4.347 1.00 91.81 708 GLN A CA 1
ATOM 5447 C C . GLN A 1 708 ? 10.440 -19.573 4.245 1.00 91.81 708 GLN A C 1
ATOM 5449 O O . GLN A 1 708 ? 9.871 -20.028 3.252 1.00 91.81 708 GLN A O 1
ATOM 5454 N N . GLN A 1 709 ? 10.767 -20.326 5.296 1.00 90.69 709 GLN A N 1
ATOM 5455 C CA . GLN A 1 709 ? 10.516 -21.762 5.365 1.00 90.69 709 GLN A CA 1
ATOM 5456 C C . GLN A 1 709 ? 9.015 -22.071 5.301 1.00 90.69 709 GLN A C 1
ATOM 5458 O O . GLN A 1 709 ? 8.590 -22.890 4.489 1.00 90.69 709 GLN A O 1
ATOM 5463 N N . ASN A 1 710 ? 8.191 -21.352 6.069 1.00 87.12 710 ASN A N 1
ATOM 5464 C CA . ASN A 1 710 ? 6.737 -21.512 6.036 1.00 87.12 710 ASN A CA 1
ATOM 5465 C C . ASN A 1 710 ? 6.147 -21.207 4.644 1.00 87.12 710 ASN A C 1
ATOM 5467 O O . ASN A 1 710 ? 5.255 -21.916 4.177 1.00 87.12 710 ASN A O 1
ATOM 5471 N N . ALA A 1 711 ? 6.657 -20.182 3.952 1.00 87.06 711 ALA A N 1
ATOM 5472 C CA . ALA A 1 711 ? 6.250 -19.878 2.580 1.00 87.06 711 ALA A CA 1
ATOM 5473 C C . ALA A 1 711 ? 6.646 -20.998 1.601 1.00 87.06 711 ALA A C 1
ATOM 5475 O O . ALA A 1 711 ? 5.824 -21.423 0.784 1.00 87.06 711 ALA A O 1
ATOM 5476 N N . GLN A 1 712 ? 7.874 -21.515 1.711 1.00 90.19 712 GLN A N 1
ATOM 5477 C CA . GLN A 1 712 ? 8.349 -22.642 0.910 1.00 90.19 712 GLN A CA 1
ATOM 5478 C C . GLN A 1 712 ? 7.485 -23.890 1.127 1.00 90.19 712 GLN A C 1
ATOM 5480 O O . GLN A 1 712 ? 7.067 -24.524 0.156 1.00 90.19 712 GLN A O 1
ATOM 5485 N N . ASP A 1 713 ? 7.191 -24.234 2.379 1.00 88.19 713 ASP A N 1
ATOM 5486 C CA . ASP A 1 713 ? 6.397 -25.414 2.721 1.00 88.19 713 ASP A CA 1
ATOM 5487 C C . ASP A 1 713 ? 4.958 -25.286 2.213 1.00 88.19 713 ASP A C 1
ATOM 5489 O O . ASP A 1 713 ? 4.423 -26.236 1.637 1.00 88.19 713 ASP A O 1
ATOM 5493 N N . GLY A 1 714 ? 4.363 -24.093 2.309 1.00 87.44 714 GLY A N 1
ATOM 5494 C CA . GLY A 1 714 ? 3.053 -23.803 1.723 1.00 87.44 714 GLY A CA 1
ATOM 5495 C C . GLY A 1 714 ? 3.011 -24.037 0.207 1.00 87.44 714 GLY A C 1
ATOM 5496 O O . GLY A 1 714 ? 2.090 -24.685 -0.297 1.00 87.44 714 GLY A O 1
ATOM 5497 N N . VAL A 1 715 ? 4.032 -23.575 -0.526 1.00 90.38 715 VAL A N 1
ATOM 5498 C CA . VAL A 1 715 ? 4.147 -23.805 -1.978 1.00 90.38 715 VAL A CA 1
ATOM 5499 C C . VAL A 1 715 ? 4.394 -25.282 -2.292 1.00 90.38 715 VAL A C 1
ATOM 5501 O O . VAL A 1 715 ? 3.759 -25.820 -3.200 1.00 90.38 715 VAL A O 1
ATOM 5504 N N . ARG A 1 716 ? 5.250 -25.975 -1.531 1.00 92.31 716 ARG A N 1
ATOM 5505 C CA . ARG A 1 716 ? 5.495 -27.416 -1.712 1.00 92.31 716 ARG A CA 1
ATOM 5506 C C . ARG A 1 716 ? 4.215 -28.226 -1.514 1.00 92.31 716 ARG A C 1
ATOM 5508 O O . ARG A 1 716 ? 3.926 -29.094 -2.330 1.00 92.31 716 ARG A O 1
ATOM 5515 N N . VAL A 1 717 ? 3.417 -27.931 -0.485 1.00 90.06 717 VAL A N 1
ATOM 5516 C CA . VAL A 1 717 ? 2.118 -28.592 -0.252 1.00 90.06 717 VAL A CA 1
ATOM 5517 C C . VAL A 1 717 ? 1.167 -28.370 -1.431 1.00 90.06 717 VAL A C 1
ATOM 5519 O O . VAL A 1 717 ? 0.547 -29.322 -1.908 1.00 90.06 717 VAL A O 1
ATOM 5522 N N . LEU A 1 718 ? 1.090 -27.139 -1.947 1.00 90.81 718 LEU A N 1
ATOM 5523 C CA . LEU A 1 718 ? 0.294 -26.822 -3.133 1.00 90.81 718 LEU A CA 1
ATOM 5524 C C . LEU A 1 718 ? 0.748 -27.649 -4.348 1.00 90.81 718 LEU A C 1
ATOM 5526 O O . LEU A 1 718 ? -0.084 -28.266 -5.018 1.00 90.81 718 LEU A O 1
ATOM 5530 N N . LEU A 1 719 ? 2.054 -27.675 -4.628 1.00 91.56 719 LEU A N 1
ATOM 5531 C CA . LEU A 1 719 ? 2.628 -28.392 -5.765 1.00 91.56 719 LEU A CA 1
ATOM 5532 C C . LEU A 1 719 ? 2.411 -29.902 -5.657 1.00 91.56 719 LEU A C 1
ATOM 5534 O O . LEU A 1 719 ? 1.999 -30.501 -6.645 1.00 91.56 719 LEU A O 1
ATOM 5538 N N . LYS A 1 720 ? 2.562 -30.502 -4.471 1.00 91.31 720 LYS A N 1
ATOM 5539 C CA . LYS A 1 720 ? 2.231 -31.919 -4.232 1.00 91.31 720 LYS A CA 1
ATOM 5540 C C . LYS A 1 720 ? 0.783 -32.232 -4.602 1.00 91.31 720 LYS A C 1
ATOM 5542 O O . LYS A 1 720 ? 0.535 -33.114 -5.419 1.00 91.31 720 LYS A O 1
ATOM 5547 N N . GLY A 1 721 ? -0.166 -31.431 -4.111 1.00 90.00 721 GLY A N 1
ATOM 5548 C CA . GLY A 1 721 ? -1.583 -31.598 -4.448 1.00 90.00 721 GLY A CA 1
ATOM 5549 C C . GLY A 1 721 ? -1.904 -31.353 -5.932 1.00 90.00 721 GLY A C 1
ATOM 5550 O O . GLY A 1 721 ? -2.887 -31.877 -6.458 1.00 90.00 721 GLY A O 1
ATOM 5551 N N . PHE A 1 722 ? -1.112 -30.551 -6.653 1.00 89.06 722 PHE A N 1
ATOM 5552 C CA . PHE A 1 722 ? -1.197 -30.472 -8.118 1.00 89.06 722 PHE A CA 1
ATOM 5553 C C . PHE A 1 722 ? -0.599 -31.708 -8.798 1.00 89.06 722 PHE A C 1
ATOM 5555 O O . PHE A 1 722 ? -1.252 -32.249 -9.688 1.00 89.06 722 PHE A O 1
ATOM 5562 N N . GLY A 1 723 ? 0.578 -32.166 -8.362 1.00 89.38 723 GLY A N 1
ATOM 5563 C CA . GLY A 1 723 ? 1.275 -33.359 -8.852 1.00 89.38 723 GLY A CA 1
ATOM 5564 C C . GLY A 1 723 ? 0.393 -34.606 -8.814 1.00 89.38 723 GLY A C 1
ATOM 5565 O O . GLY A 1 723 ? 0.212 -35.265 -9.838 1.00 89.38 723 GLY A O 1
ATOM 5566 N N . GLU A 1 724 ? -0.267 -34.840 -7.678 1.00 88.56 724 GLU A N 1
ATOM 5567 C CA . GLU A 1 724 ? -1.226 -35.936 -7.495 1.00 88.56 724 GLU A CA 1
ATOM 5568 C C . GLU A 1 724 ? -2.398 -35.851 -8.488 1.00 88.56 724 GLU A C 1
ATOM 5570 O O . GLU A 1 724 ? -2.788 -36.845 -9.101 1.00 88.56 724 GLU A O 1
ATOM 5575 N N . ARG A 1 725 ? -2.951 -34.648 -8.703 1.00 89.06 725 ARG A N 1
ATOM 5576 C CA . ARG A 1 725 ? -4.079 -34.434 -9.629 1.00 89.06 725 ARG A CA 1
ATOM 5577 C C . ARG A 1 725 ? -3.703 -34.662 -11.089 1.00 89.06 725 ARG A C 1
ATOM 5579 O O . ARG A 1 725 ? -4.539 -35.120 -11.868 1.00 89.06 725 ARG A O 1
ATOM 5586 N N . VAL A 1 726 ? -2.478 -34.318 -11.481 1.00 88.44 726 VAL A N 1
ATOM 5587 C CA . VAL A 1 726 ? -2.002 -34.515 -12.861 1.00 88.44 726 VAL A CA 1
ATOM 5588 C C . VAL A 1 726 ? -1.459 -35.930 -13.089 1.00 88.44 726 VAL A C 1
ATOM 5590 O O . VAL A 1 726 ? -1.384 -36.367 -14.245 1.00 88.44 726 VAL A O 1
ATOM 5593 N N . GLY A 1 727 ? -1.158 -36.663 -12.010 1.00 86.75 727 GLY A N 1
ATOM 5594 C CA . GLY A 1 727 ? -0.636 -38.029 -12.020 1.00 86.75 727 GLY A CA 1
ATOM 5595 C C . GLY A 1 727 ? 0.786 -38.097 -12.570 1.00 86.75 727 GLY A C 1
ATOM 5596 O O . GLY A 1 727 ? 1.038 -38.864 -13.499 1.00 86.75 727 GLY A O 1
ATOM 5597 N N . GLY A 1 728 ? 1.664 -37.201 -12.109 1.00 81.25 728 GLY A N 1
ATOM 5598 C CA . GLY A 1 728 ? 3.072 -37.129 -12.529 1.00 81.25 728 GLY A CA 1
ATOM 5599 C C . GLY A 1 728 ? 3.307 -36.706 -13.989 1.00 81.25 728 GLY A C 1
ATOM 5600 O O . GLY A 1 728 ? 4.442 -36.687 -14.463 1.00 81.25 728 GLY A O 1
ATOM 5601 N N . ARG A 1 729 ? 2.250 -36.363 -14.738 1.00 89.69 729 ARG A N 1
ATOM 5602 C CA . ARG A 1 729 ? 2.367 -35.921 -16.135 1.00 89.69 729 ARG A CA 1
ATOM 5603 C C . ARG A 1 729 ? 2.829 -34.461 -16.206 1.00 89.69 729 ARG A C 1
ATOM 5605 O O . ARG A 1 729 ? 2.225 -33.621 -15.537 1.00 89.69 729 ARG A O 1
ATOM 5612 N N . PRO A 1 730 ? 3.817 -34.130 -17.061 1.00 91.56 730 PRO A N 1
ATOM 5613 C CA . PRO A 1 730 ? 4.211 -32.745 -17.285 1.00 91.56 730 PRO A CA 1
ATOM 5614 C C . PRO A 1 730 ? 3.051 -31.904 -17.823 1.00 91.56 730 PRO A C 1
ATOM 5616 O O . PRO A 1 730 ? 2.323 -32.327 -18.726 1.00 91.56 730 PRO A O 1
ATOM 5619 N N . LEU A 1 731 ? 2.910 -30.695 -17.292 1.00 92.75 731 LEU A N 1
ATOM 5620 C CA . LEU A 1 731 ? 1.978 -29.685 -17.780 1.00 92.75 731 LEU A CA 1
ATOM 5621 C C . LEU A 1 731 ? 2.639 -28.926 -18.924 1.00 92.75 731 LEU A C 1
ATOM 5623 O O . LEU A 1 731 ? 3.754 -28.443 -18.765 1.00 92.75 731 LEU A O 1
ATOM 5627 N N . LYS A 1 732 ? 1.970 -28.813 -20.070 1.00 95.56 732 LYS A N 1
ATOM 5628 C CA . LYS A 1 732 ? 2.523 -28.142 -21.251 1.00 95.56 732 LYS A CA 1
ATOM 5629 C C . LYS A 1 732 ? 1.550 -27.103 -21.776 1.00 95.56 732 LYS A C 1
ATOM 5631 O O . LYS A 1 732 ? 0.366 -27.400 -21.927 1.00 95.56 732 LYS A O 1
ATOM 5636 N N . ALA A 1 733 ? 2.067 -25.925 -22.088 1.00 96.12 733 ALA A N 1
ATOM 5637 C CA . ALA A 1 733 ? 1.343 -24.874 -22.783 1.00 96.12 733 ALA A CA 1
ATOM 5638 C C . ALA A 1 733 ? 2.268 -24.212 -23.808 1.00 96.12 733 ALA A C 1
ATOM 5640 O O . ALA A 1 733 ? 3.464 -24.055 -23.560 1.00 96.12 733 ALA A O 1
ATOM 5641 N N . VAL A 1 734 ? 1.698 -23.849 -24.954 1.00 96.75 734 VAL A N 1
ATOM 5642 C CA . VAL A 1 734 ? 2.354 -23.031 -25.974 1.00 96.75 734 VAL A CA 1
ATOM 5643 C C . VAL A 1 734 ? 1.388 -21.916 -26.335 1.00 96.75 734 VAL A C 1
ATOM 5645 O O . VAL A 1 734 ? 0.216 -22.188 -26.592 1.00 96.75 734 VAL A O 1
ATOM 5648 N N . ASP A 1 735 ? 1.891 -20.692 -26.332 1.00 95.44 735 ASP A N 1
ATOM 5649 C CA . ASP A 1 735 ? 1.210 -19.505 -26.839 1.00 95.44 735 ASP A CA 1
ATOM 5650 C C . ASP A 1 735 ? 2.090 -18.837 -27.905 1.00 95.44 735 ASP A C 1
ATOM 5652 O O . ASP A 1 735 ? 3.243 -19.236 -28.093 1.00 95.44 735 ASP A O 1
ATOM 5656 N N . TRP A 1 736 ? 1.569 -17.845 -28.621 1.00 92.50 736 TRP A N 1
ATOM 5657 C CA . TRP A 1 736 ? 2.299 -17.178 -29.701 1.00 92.50 736 TRP A CA 1
ATOM 5658 C C . TRP A 1 736 ? 2.234 -15.659 -29.583 1.00 92.50 736 TRP A C 1
ATOM 5660 O O . TRP A 1 736 ? 1.181 -15.089 -29.305 1.00 92.50 736 TRP A O 1
ATOM 5670 N N . LEU A 1 737 ? 3.369 -15.004 -29.832 1.00 87.88 737 LEU A N 1
ATOM 5671 C CA . LEU A 1 737 ? 3.420 -13.565 -30.074 1.00 87.88 737 LEU A CA 1
ATOM 5672 C C . LEU A 1 737 ? 2.791 -13.229 -31.435 1.00 87.88 737 LEU A C 1
ATOM 5674 O O . LEU A 1 737 ? 2.666 -14.090 -32.308 1.00 87.88 737 LEU A O 1
ATOM 5678 N N . ASP A 1 738 ? 2.438 -11.957 -31.642 1.00 85.62 738 ASP A N 1
ATOM 5679 C CA . ASP A 1 738 ? 1.814 -11.478 -32.888 1.00 85.62 738 ASP A CA 1
ATOM 5680 C C . ASP A 1 738 ? 2.698 -11.689 -34.134 1.00 85.62 738 ASP A C 1
ATOM 5682 O O . ASP A 1 738 ? 2.192 -11.761 -35.255 1.00 85.62 738 ASP A O 1
ATOM 5686 N N . ASP A 1 739 ? 4.016 -11.806 -33.952 1.00 84.94 739 ASP A N 1
ATOM 5687 C CA . ASP A 1 739 ? 4.979 -12.119 -35.014 1.00 84.94 739 ASP A CA 1
ATOM 5688 C C . ASP A 1 739 ? 5.126 -13.629 -35.294 1.00 84.94 739 ASP A C 1
ATOM 5690 O O . ASP A 1 739 ? 5.848 -14.028 -36.209 1.00 84.94 739 ASP A O 1
ATOM 5694 N N . GLY A 1 740 ? 4.412 -14.470 -34.539 1.00 88.56 740 GLY A N 1
ATOM 5695 C CA . GLY A 1 740 ? 4.433 -15.927 -34.640 1.00 88.56 740 GLY A CA 1
ATOM 5696 C C . GLY A 1 740 ? 5.484 -16.616 -33.765 1.00 88.56 740 GLY A C 1
ATOM 5697 O O . GLY A 1 740 ? 5.552 -17.848 -33.775 1.00 88.56 740 GLY A O 1
ATOM 5698 N N . THR A 1 741 ? 6.285 -15.873 -32.994 1.00 89.38 741 THR A N 1
ATOM 5699 C CA . THR A 1 741 ? 7.264 -16.455 -32.066 1.00 89.38 741 THR A CA 1
ATOM 5700 C C . THR A 1 741 ? 6.547 -17.238 -30.968 1.00 89.38 741 THR A C 1
ATOM 5702 O O . THR A 1 741 ? 5.652 -16.724 -30.297 1.00 89.38 741 THR A O 1
ATOM 5705 N N . ALA A 1 742 ? 6.920 -18.505 -30.784 1.00 92.88 742 ALA A N 1
ATOM 5706 C CA . ALA A 1 742 ? 6.307 -19.370 -29.783 1.00 92.88 742 ALA A CA 1
ATOM 5707 C C . ALA A 1 742 ? 6.824 -19.058 -28.373 1.00 92.88 742 ALA A C 1
ATOM 5709 O O . ALA A 1 742 ? 8.027 -18.950 -28.170 1.00 92.88 742 ALA A O 1
ATOM 5710 N N . LEU A 1 743 ? 5.924 -19.009 -27.396 1.00 93.12 743 LEU A N 1
ATOM 5711 C CA . LEU A 1 743 ? 6.212 -19.009 -25.965 1.00 93.12 743 LEU A CA 1
ATOM 5712 C C . LEU A 1 743 ? 5.782 -20.362 -25.403 1.00 93.12 743 LEU A C 1
ATOM 5714 O O . LEU A 1 743 ? 4.587 -20.635 -25.294 1.00 93.12 743 LEU A O 1
ATOM 5718 N N . ALA A 1 744 ? 6.737 -21.228 -25.068 1.00 95.19 744 ALA A N 1
ATOM 5719 C CA . ALA A 1 744 ? 6.440 -22.577 -24.598 1.00 95.19 744 ALA A CA 1
ATOM 5720 C C . ALA A 1 744 ? 6.911 -22.775 -23.160 1.00 95.19 744 ALA A C 1
ATOM 5722 O O . ALA A 1 744 ? 8.045 -22.448 -22.821 1.00 95.19 744 ALA A O 1
ATOM 5723 N N . LEU A 1 745 ? 6.051 -23.376 -22.341 1.00 95.75 745 LEU A N 1
ATOM 5724 C CA . LEU A 1 745 ? 6.361 -23.758 -20.970 1.00 95.75 745 LEU A CA 1
ATOM 5725 C C . LEU A 1 745 ? 5.975 -25.218 -20.737 1.00 95.75 745 LEU A C 1
ATOM 5727 O O . LEU A 1 745 ? 4.833 -25.626 -20.971 1.00 95.75 745 LEU A O 1
ATOM 5731 N N . CYS A 1 746 ? 6.926 -25.992 -20.226 1.00 95.88 746 CYS A N 1
ATOM 5732 C CA . CYS A 1 746 ? 6.719 -27.327 -19.692 1.00 95.88 746 CYS A CA 1
ATOM 5733 C C . CYS A 1 746 ? 7.018 -27.325 -18.188 1.00 95.88 746 CYS A C 1
ATOM 5735 O O . CYS A 1 746 ? 8.137 -27.043 -17.777 1.00 95.88 746 CYS A O 1
ATOM 5737 N N . VAL A 1 747 ? 6.033 -27.660 -17.355 1.00 95.12 747 VAL A N 1
ATOM 5738 C CA . VAL A 1 747 ? 6.204 -27.765 -15.900 1.00 95.12 747 VAL A CA 1
ATOM 5739 C C . VAL A 1 747 ? 6.176 -29.228 -15.482 1.00 95.12 747 VAL A C 1
ATOM 5741 O O . VAL A 1 747 ? 5.187 -29.926 -15.713 1.00 95.12 747 VAL A O 1
ATOM 5744 N N . THR A 1 748 ? 7.248 -29.687 -14.840 1.00 94.00 748 THR A N 1
ATOM 5745 C CA . THR A 1 748 ? 7.336 -31.031 -14.245 1.00 94.00 748 THR A CA 1
ATOM 5746 C C . THR A 1 748 ? 7.383 -30.898 -12.732 1.00 94.00 748 THR A C 1
ATOM 5748 O O . THR A 1 748 ? 8.194 -30.132 -12.227 1.00 94.00 748 THR A O 1
ATOM 5751 N N . ILE A 1 749 ? 6.522 -31.619 -12.014 1.00 94.69 749 ILE A N 1
ATOM 5752 C CA . ILE A 1 749 ? 6.382 -31.523 -10.553 1.00 94.69 749 ILE A CA 1
ATOM 5753 C C . ILE A 1 749 ? 6.790 -32.861 -9.926 1.00 94.69 749 ILE A C 1
ATOM 5755 O O . ILE A 1 749 ? 6.278 -33.899 -10.344 1.00 94.69 749 ILE A O 1
ATOM 5759 N N . ASP A 1 750 ? 7.670 -32.842 -8.921 1.00 91.12 750 ASP A N 1
ATOM 5760 C CA . ASP A 1 750 ? 7.965 -34.012 -8.086 1.00 91.12 750 ASP A CA 1
ATOM 5761 C C . ASP A 1 750 ? 6.976 -34.075 -6.916 1.00 91.12 750 ASP A C 1
ATOM 5763 O O . ASP A 1 750 ? 6.961 -33.243 -6.008 1.00 91.12 750 ASP A O 1
ATOM 5767 N N . GLU A 1 751 ? 6.130 -35.097 -6.939 1.00 88.81 751 GLU A N 1
ATOM 5768 C CA . GLU A 1 751 ? 5.060 -35.329 -5.965 1.00 88.81 751 GLU A CA 1
ATOM 5769 C C . GLU A 1 751 ? 5.600 -35.642 -4.556 1.00 88.81 751 GLU A C 1
ATOM 5771 O O . GLU A 1 751 ? 4.902 -35.466 -3.558 1.00 88.81 751 GLU A O 1
ATOM 5776 N N . ARG A 1 752 ? 6.849 -36.114 -4.446 1.00 88.56 752 ARG A N 1
ATOM 5777 C CA . ARG A 1 752 ? 7.425 -36.589 -3.179 1.00 88.56 752 ARG A CA 1
ATOM 5778 C C . ARG A 1 752 ? 7.848 -35.426 -2.298 1.00 88.56 752 ARG A C 1
ATOM 5780 O O . ARG A 1 752 ? 7.527 -35.382 -1.106 1.00 88.56 752 ARG A O 1
ATOM 5787 N N . ASP A 1 753 ? 8.551 -34.461 -2.876 1.00 91.00 753 ASP A N 1
ATOM 5788 C CA . ASP A 1 753 ? 9.112 -33.329 -2.142 1.00 91.00 753 ASP A CA 1
ATOM 5789 C C . ASP A 1 753 ? 8.436 -31.990 -2.484 1.00 91.00 753 ASP A C 1
ATOM 5791 O O . ASP A 1 753 ? 8.590 -31.028 -1.730 1.00 91.00 753 ASP A O 1
ATOM 5795 N N . GLY A 1 754 ? 7.606 -31.937 -3.531 1.00 90.75 754 GLY A N 1
ATOM 5796 C CA . GLY A 1 754 ? 6.913 -30.727 -3.969 1.00 90.75 754 GLY A CA 1
ATOM 5797 C C . GLY A 1 754 ? 7.808 -29.752 -4.731 1.00 90.75 754 GLY A C 1
ATOM 5798 O O . GLY A 1 754 ? 7.489 -28.566 -4.773 1.00 90.75 754 GLY A O 1
ATOM 5799 N N . SER A 1 755 ? 8.935 -30.207 -5.282 1.00 93.19 755 SER A N 1
ATOM 5800 C CA . SER A 1 755 ? 9.754 -29.420 -6.208 1.00 93.19 755 SER A CA 1
ATOM 5801 C C . SER A 1 755 ? 9.135 -29.383 -7.610 1.00 93.19 755 SER A C 1
ATOM 5803 O O . SER A 1 755 ? 8.325 -30.238 -7.977 1.00 93.19 755 SER A O 1
ATOM 5805 N N . ALA A 1 756 ? 9.484 -28.369 -8.405 1.00 93.38 756 ALA A N 1
ATOM 5806 C CA . ALA A 1 756 ? 9.020 -28.254 -9.783 1.00 93.38 756 ALA A CA 1
ATOM 5807 C C . ALA A 1 756 ? 10.084 -27.634 -10.696 1.00 93.38 756 ALA A C 1
ATOM 5809 O O . ALA A 1 756 ? 10.762 -26.683 -10.313 1.00 93.38 756 ALA A O 1
ATOM 5810 N N . LEU A 1 757 ? 10.186 -28.155 -11.918 1.00 93.38 757 LEU A N 1
ATOM 5811 C CA . LEU A 1 757 ? 11.007 -27.623 -13.001 1.00 93.38 757 LEU A CA 1
ATOM 5812 C C . LEU A 1 757 ? 10.111 -26.879 -13.992 1.00 93.38 757 LEU A C 1
ATOM 5814 O O . LEU A 1 757 ? 9.179 -27.476 -14.532 1.00 93.38 757 LEU A O 1
ATOM 5818 N N . PHE A 1 758 ? 10.415 -25.607 -14.242 1.00 93.38 758 PHE A N 1
ATOM 5819 C CA . PHE A 1 758 ? 9.760 -24.764 -15.243 1.00 93.38 758 PHE A CA 1
ATOM 5820 C C . PHE A 1 758 ? 10.686 -24.640 -16.456 1.00 93.38 758 PHE A C 1
ATOM 5822 O O . PHE A 1 758 ? 11.651 -23.882 -16.435 1.00 93.38 758 PHE A O 1
ATOM 5829 N N . ASP A 1 759 ? 10.408 -25.419 -17.493 1.00 94.12 759 ASP A N 1
ATOM 5830 C CA . ASP A 1 759 ? 11.228 -25.531 -18.695 1.00 94.12 759 ASP A CA 1
ATOM 5831 C C . ASP A 1 759 ? 10.650 -24.682 -19.838 1.00 94.12 759 ASP A C 1
ATOM 5833 O O . ASP A 1 759 ? 9.547 -24.944 -20.327 1.00 94.12 759 ASP A O 1
ATOM 5837 N N . PHE A 1 760 ? 11.416 -23.676 -20.267 1.00 93.12 760 PHE A N 1
ATOM 5838 C CA . PHE A 1 760 ? 11.080 -22.773 -21.370 1.00 93.12 760 PHE A CA 1
ATOM 5839 C C . PHE A 1 760 ? 11.814 -23.099 -22.684 1.00 93.12 760 PHE A C 1
ATOM 5841 O O . PHE A 1 760 ? 11.707 -22.332 -23.638 1.00 93.12 760 PHE A O 1
ATOM 5848 N N . THR A 1 761 ? 12.541 -24.219 -22.780 1.00 92.25 761 THR A N 1
ATOM 5849 C CA . THR A 1 761 ? 13.392 -24.567 -23.943 1.00 92.25 761 THR A CA 1
ATOM 5850 C C . THR A 1 761 ? 12.642 -24.706 -25.272 1.00 92.25 761 THR A C 1
ATOM 5852 O O . THR A 1 761 ? 13.262 -24.642 -26.329 1.00 92.25 761 THR A O 1
ATOM 5855 N N . GLY A 1 762 ? 11.316 -24.875 -25.245 1.00 91.25 762 GLY A N 1
ATOM 5856 C CA . GLY A 1 762 ? 10.475 -24.869 -26.448 1.00 91.25 762 GLY A CA 1
ATOM 5857 C C . GLY A 1 762 ? 10.111 -23.473 -26.974 1.00 91.25 762 GLY A C 1
ATOM 5858 O O . GLY A 1 762 ? 9.406 -23.380 -27.979 1.00 91.25 762 GLY A O 1
ATOM 5859 N N . THR A 1 763 ? 10.510 -22.407 -26.275 1.00 94.25 763 THR A N 1
ATOM 5860 C CA . THR A 1 763 ? 10.278 -21.011 -26.676 1.00 94.25 763 THR A CA 1
ATOM 5861 C C . THR A 1 763 ? 11.143 -20.664 -27.887 1.00 94.25 763 THR A C 1
ATOM 5863 O O . THR A 1 763 ? 12.252 -21.178 -28.037 1.00 94.25 763 THR A O 1
ATOM 5866 N N . GLY A 1 764 ? 10.616 -19.825 -28.780 1.00 91.88 764 GLY A N 1
ATOM 5867 C CA . GLY A 1 764 ? 11.315 -19.361 -29.974 1.00 91.88 764 GLY A CA 1
ATOM 5868 C C . GLY A 1 764 ? 12.606 -18.588 -29.658 1.00 91.88 764 GLY A C 1
ATOM 5869 O O . GLY A 1 764 ? 12.851 -18.231 -28.505 1.00 91.88 764 GLY A O 1
ATOM 5870 N N . PRO A 1 765 ? 13.454 -18.352 -30.674 1.00 90.44 765 PRO A N 1
ATOM 5871 C CA . PRO A 1 765 ? 14.685 -17.585 -30.504 1.00 90.44 765 PRO A CA 1
ATOM 5872 C C . PRO A 1 765 ? 14.398 -16.120 -30.144 1.00 90.44 765 PRO A C 1
ATOM 5874 O O . PRO A 1 765 ? 13.283 -15.638 -30.336 1.00 90.44 765 PRO A O 1
ATOM 5877 N N . GLU A 1 766 ? 15.434 -15.417 -29.676 1.00 87.69 766 GLU A N 1
ATOM 5878 C CA . GLU A 1 766 ? 15.411 -13.955 -29.542 1.00 87.69 766 GLU A CA 1
ATOM 5879 C C . GLU A 1 766 ? 15.019 -13.291 -30.872 1.00 87.69 766 GLU A C 1
ATOM 5881 O O . GLU A 1 766 ? 15.412 -13.743 -31.957 1.00 87.69 766 GLU A O 1
ATOM 5886 N N . ALA A 1 767 ? 14.206 -12.243 -30.787 1.00 83.81 767 ALA A N 1
ATOM 5887 C CA . ALA A 1 767 ? 13.676 -11.538 -31.941 1.00 83.81 767 ALA A CA 1
ATOM 5888 C C . ALA A 1 767 ? 14.447 -10.234 -32.178 1.00 83.81 767 ALA A C 1
ATOM 5890 O O . ALA A 1 767 ? 15.027 -9.647 -31.281 1.00 83.81 767 ALA A O 1
ATOM 5891 N N . PHE A 1 768 ? 14.450 -9.721 -33.409 1.00 86.81 768 PHE A N 1
ATOM 5892 C CA . PHE A 1 768 ? 15.056 -8.413 -33.682 1.00 86.81 768 PHE A CA 1
ATOM 5893 C C . PHE A 1 768 ? 14.073 -7.279 -33.341 1.00 86.81 768 PHE A C 1
ATOM 5895 O O . PHE A 1 768 ? 13.615 -6.552 -34.226 1.00 86.81 768 PHE A O 1
ATOM 5902 N N . ASN A 1 769 ? 13.672 -7.192 -32.070 1.00 85.12 769 ASN A N 1
ATOM 5903 C CA . ASN A 1 769 ? 12.734 -6.205 -31.532 1.00 85.12 769 ASN A CA 1
ATOM 5904 C C . ASN A 1 769 ? 12.965 -5.994 -30.016 1.00 85.12 769 ASN A C 1
ATOM 5906 O O . ASN A 1 769 ? 13.995 -6.381 -29.481 1.00 85.12 769 ASN A O 1
ATOM 5910 N N . ASN A 1 770 ? 12.036 -5.327 -29.326 1.00 80.69 770 ASN A N 1
ATOM 5911 C CA . ASN A 1 770 ? 12.151 -4.982 -27.904 1.00 80.69 770 ASN A CA 1
ATOM 5912 C C . ASN A 1 770 ? 11.347 -5.916 -26.975 1.00 80.69 770 ASN A C 1
ATOM 5914 O O . ASN A 1 770 ? 11.092 -5.577 -25.815 1.00 80.69 770 ASN A O 1
ATOM 5918 N N . LEU A 1 771 ? 10.872 -7.051 -27.495 1.00 83.81 771 LEU A N 1
ATOM 5919 C CA . LEU A 1 771 ? 10.045 -8.015 -26.766 1.00 83.81 771 LEU A CA 1
ATOM 5920 C C . LEU A 1 771 ? 10.866 -9.160 -26.158 1.00 83.81 771 LEU A C 1
ATOM 5922 O O . LEU A 1 771 ? 10.290 -10.071 -25.561 1.00 83.81 771 LEU A O 1
ATOM 5926 N N . ASP A 1 772 ? 12.195 -9.089 -26.231 1.00 83.12 772 ASP A N 1
ATOM 5927 C CA . ASP A 1 772 ? 13.080 -10.059 -25.598 1.00 83.12 772 ASP A CA 1
ATOM 5928 C C . ASP A 1 772 ? 13.139 -9.889 -24.076 1.00 83.12 772 ASP A C 1
ATOM 5930 O O . ASP A 1 772 ? 13.086 -8.787 -23.516 1.00 83.12 772 ASP A O 1
ATOM 5934 N N . LYS A 1 773 ? 13.275 -11.017 -23.374 1.00 75.81 773 LYS A N 1
ATOM 5935 C CA . LYS A 1 773 ? 13.398 -11.066 -21.914 1.00 75.81 773 LYS A CA 1
ATOM 5936 C C . LYS A 1 773 ? 14.576 -11.935 -21.504 1.00 75.81 773 LYS A C 1
ATOM 5938 O O . LYS A 1 773 ? 14.703 -13.077 -21.931 1.00 75.81 773 LYS A O 1
ATOM 5943 N N . SER A 1 774 ? 15.419 -11.410 -20.616 1.00 71.31 774 SER A N 1
ATOM 5944 C CA . SER A 1 774 ? 16.500 -12.183 -20.006 1.00 71.31 774 SER A CA 1
ATOM 5945 C C . SER A 1 774 ? 15.964 -13.107 -18.913 1.00 71.31 774 SER A C 1
ATOM 5947 O O . SER A 1 774 ? 15.195 -12.669 -18.054 1.00 71.31 774 SER A O 1
ATOM 5949 N N . ALA A 1 775 ? 16.448 -14.347 -18.862 1.00 65.38 775 ALA A N 1
ATOM 5950 C CA . ALA A 1 775 ? 16.323 -15.168 -17.663 1.00 65.38 775 ALA A CA 1
ATOM 5951 C C . ALA A 1 775 ? 17.160 -14.536 -16.535 1.00 65.38 775 ALA A C 1
ATOM 5953 O O . ALA A 1 775 ? 18.355 -14.308 -16.721 1.00 65.38 775 ALA A O 1
ATOM 5954 N N . ALA A 1 776 ? 16.556 -14.230 -15.379 1.00 52.25 776 ALA A N 1
ATOM 5955 C CA . ALA A 1 776 ? 17.303 -13.641 -14.260 1.00 52.25 776 ALA A CA 1
ATOM 5956 C C . ALA A 1 776 ? 18.231 -14.646 -13.547 1.00 52.25 776 ALA A C 1
ATOM 5958 O O . ALA A 1 776 ? 19.077 -14.225 -12.774 1.00 52.25 776 ALA A O 1
ATOM 5959 N N . GLU A 1 777 ? 18.153 -15.946 -13.837 1.00 41.41 777 GLU A N 1
ATOM 5960 C CA . GLU A 1 777 ? 19.167 -16.930 -13.438 1.00 41.41 777 GLU A CA 1
ATOM 5961 C C . GLU A 1 777 ? 19.422 -17.889 -14.612 1.00 41.41 777 GLU A C 1
ATOM 5963 O O . GLU A 1 777 ? 18.519 -18.599 -15.050 1.00 41.41 777 GLU A O 1
ATOM 5968 N N . LYS A 1 778 ? 20.656 -17.902 -15.135 1.00 33.88 778 LYS A N 1
ATOM 5969 C CA . LYS A 1 778 ? 21.207 -19.074 -15.825 1.00 33.88 778 LYS A CA 1
ATOM 5970 C C . LYS A 1 778 ? 21.884 -19.915 -14.747 1.00 33.88 778 LYS A C 1
ATOM 5972 O O . LYS A 1 778 ? 23.031 -19.646 -14.405 1.00 33.88 778 LYS A O 1
ATOM 5977 N N . SER A 1 779 ? 21.163 -20.857 -14.150 1.00 27.16 779 SER A N 1
ATOM 5978 C CA . SER A 1 779 ? 21.825 -21.966 -13.464 1.00 27.16 779 SER A CA 1
ATOM 5979 C C . SER A 1 779 ? 22.204 -22.990 -14.533 1.00 27.16 779 SER A C 1
ATOM 5981 O O . SER A 1 779 ? 21.309 -23.641 -15.078 1.00 27.16 779 SER A O 1
ATOM 5983 N N . ASP A 1 780 ? 23.493 -23.062 -14.866 1.00 25.16 780 ASP A N 1
ATOM 5984 C CA . ASP A 1 780 ? 24.077 -24.245 -15.516 1.00 25.16 780 ASP A CA 1
ATOM 5985 C C . ASP A 1 780 ? 24.163 -25.407 -14.515 1.00 25.16 780 ASP A C 1
ATOM 5987 O O . ASP A 1 780 ? 24.482 -25.143 -13.328 1.00 25.16 780 ASP A O 1
#

Secondary structure (DSSP, 8-state):
--------EEEEEEE-SSEEEEEEE-TT-SSPEEEEEES-BTTTBS-HHHHHHHHHHHHHHSS---TTSPP--TTEEEEEEEE-HHHHHHHH--S--EEEEEETT-TTHHHHTT---SSTT-SSPPPPP-S-SEEEEES-PPPEE-SS--S--TTEEE-TTS-EEE------HHHHHHHHHHHHHTT--EEEEE-TTTTT--HHHHHHHHHHHHTT-EEEEHHHH---S-HHHHH--------S--SGGGGSEEEE-TTS-EEEGGG--SGGGTTHHHHHHHHHHHHHH--TTT----EETTTTEES-EES-EEETTEEE-S-EE-----S-STTEEEEEETTEEEEEEEE-TTTT--GGGSSSPPPBHHHHHHHTT---S---------HHHHHTT---PPBPP-TT-EEEEEEETTTEEEEEEEEEGGGS-TTEEEESSEEEE-SS-EEEE-TTEEEEE-SS-EEEEEPPPPPPSSS--HHHHHHHHHHHHHHHHHHHHHHHHH--SHHHHTS--EEEEEEETTS-EEEE-SS-HHHHHHHHHHHHHHHHHHTTTS--TT-EEEE--GGGT-SSTTEEEEEEEEE-SSS-TT-EEEEEEEEEE-S---BSSSSSS-TT--SGGGSS---S-EEEEETTEE-HHHHHIIIIITGGGSTT-B--TTHHHHHHHHHHHHHHHHHHHHHHHHHHHHH-HHHHHHHHHHHHHHHHHHHHHHHHHHHHHHTSPPEEEEEE-TT--EEEEEEEE-TTT--EEEE-TTSPPPPSSS-----S----

Radius of gyration: 32.02 Å; chains: 1; bounding box: 81×76×89 Å

Organism: NCBI:txid1347390

Foldseek 3Di:
DPDDDPDFKEWEWEDDLFWIWIWIDAPPDPDIDTDIDGCDDPPPAPGPVVVRVQVVVCVNVVDHDDHPDDDDCVRPQAYEYADQVLQCCLQVVPDAAEEEEEAPPCQCVLQCFLVDQPDLPDPDGDGQDAPHDYYDHQPDDAWDQDPDDDPDDPQWDAFPVRGTTGGPDDHDPPVLLVVLVVCVVVPHQEYEYFYQQCLRVVVNQVVSQVSNVVVRHRYDYLNVVDSDRDRNQSRQDDFFDDDPPPDPCLQRYWYFFQAGDTDRPHPGGSLRSNCRSVSVVQVVCCVQAQDPVVRDFDFDPPQWFGADWDQWDQRSSTIHGHTHGGTDHDLADQQFAWDDDPNDIDGDSDGQGNVVGDVVVVSPTHHGPVNVCVVVVQDDPDDDDDDDHRPVVVVPPDPDFAEDDQPPWDWDFDQDPPPGTDTATEAELVVDDARHKYADCYWYDYPNDIDGAHNQKMWGRHPVDIRIDGHDDFDDLPDDDPVVLVVLQVLQQVLQVQLLVLLLVQADDCQCNRSVQKWKFKFFLQLHTLYIYSGDPLQRVLSSLLVNVVCVVQPLPNAAAWWKKWAAAQLNSHFARQWIKIKHFDADPPDDRSRTGIMIMMITGHQWQKAQDGGQFDWFAQDRLRNHQGGNIDRCTHNNRGDLVVVCCRQAVSSCVDPNMGGTPPSVSVVSSVVSRVVSRVSSNVSVVVVCVVRNSSNSSSSSVVSVVVVVVVQLVVLLVVCVVVVQDWDWDWDADPVGWIFIWTWGADNPRSDIDTDRPPTGDDDSTRPDHDDSDDDD

pLDDT: mean 78.75, std 14.84, range [24.92, 98.06]

Sequence (780 aa):
MPSAVAEGVRIAIDRGGTFYDFWARVPGHEKDVVFKLLTVCPDEYDDAPTEGIRRILEAATGSTIARGTPLDLSPVESIRMGTTVATNALLERKDERVALLITKGFGDLLVIGNQARPRLFDLSIRKLDRLYERVVEGRRRIPTRLGWKPPSDPDLFHGVNGEVLRRVRKLDAEAVRRDLDMLWTEGYRSLAIALVHSYDFPDHELEIGKMAKEMGFKVSLSSQLQAMINLVPRAHFRKGFKGELEDEHGSKLLLSQSHGGLVKFSAVTGLRAILSGPAGGVIGYAKTCYDTSDKTPVLDFDMGGTLEHVFESTIAEVPIQCPQLDVNTVAAGGGSVLAWTGGLFKVRPESAGAYPGPACYGNGGPLTIPDANCFLGRSLCKAVELPVSSPFEKFKGTTDFPLADTADAKTQRIYFEKGGWTSALVFHIQNRSECTKVQGPAVIFDETQTVILDHDSHAVVLEEHLVIDIAGKALSTQEVDPIKLSVFGHRLMSIAEQMGRTLQKTSISTNIKERLDYSCAIFSASGSLVANAPHIPGHLWSMSTAIRYRAEKYGRDGLEPGDVILSNHPCAGGTHLPDLTVITPVFDDDDDPKRIFFFVANRGHHADIGGILAGSMPPNLTELWQEGAAIESFKLVSRGVFDEAGLVHELSVKPARYPGCSGTRTLRDNIADLKASVAANNRGIRLIQDLVRQYSWPVVEFYMEAIQQNAQDGVRVLLKGFGERVGGRPLKAVDWLDDGTALALCVTIDERDGSALFDFTGTGPEAFNNLDKSAAEKSD

InterPro domains:
  IPR002821 Hydantoinase A/oxoprolinase [PF01968] (239-378)
  IPR003692 Hydantoinase B/oxoprolinase [PF02538] (481-772)
  IPR008040 Hydantoinase/oxoprolinase, N-terminal [PF05378] (10-216)
  IPR045079 Oxoprolinase-like [PTHR11365] (7-383)